Protein 8J0H (pdb70)

Solvent-accessible surface area: 48526 Å² total

Organism: Schizosaccharomyces pombe (strain 972 / ATCC 24843) (NCBI:txid284812)

Secondary structure (DSSP, 8-state):
----HHHHHHHHHHHHHHHHHHHHHHHHHHHHTTSS-S---HHHHHHHHHHHHHHHHHHHTTTTS-HHHHHHHHHHHHHHHHHHHHHHHHHHHHHH----HHHHHHHHHHHHHHHHHHHHHHHHHH-----/--HHHHHHHHHHHHHHHHHHHHHHHHHHTTTTSS-S---HHHHHHHHHHHHHHHHHHHHHHSS-HHHHHHHHHHHHHHHHHHHHHHHHHHHHHS----HHHHHHHHHHHHHHHHHHHHHHHHHH-----/--HHHHHHHHHHHHHHHHHHHHHHHHHTTTTTSSTTT--HHHHHHHHHHHHHHHHHHHHGGGS-HHHHHHHHHHHHHHHHHHHHHHHHHHHHHH---SHHHHHHHHHHHHHHHHHHHHHHHHHH----/-HHHHHHHHHHHHHHHHHHHHHHHHHS---SHHHHH--HHHHHHHHHHHHHHHHHHHHGGGS-HHHHHHHHHHHHHHHHHHHHHHHHHHHHHS----HHHHHHHHHHHHHHHHHHHHHHHHHH---/-HHHHHHHHHHHHHHHHHHHHHHHHHHHHTTSS-S---HHHHHHHHHHHHHHHHHHHHGGGS-HHHHHHHHHHHHHHHHHHHHHHHHHHHHHS----HHHHHHHHHHHHHHHHHHHHHHHHHH----/--HHHHHHHHHHHHHHHHHHHHHHHHHHHHTT-S-S---HHHHHHHHHHHHHHHHHHHHGGGS-HHHHHHHHHHHHHHHHHHHHHHHHHHHHHT----HHHHHHHHHHHHHHHHHHHHHHHHHH----/--HHHHHHHHHHHHHHHHHHHHHHHHHHHHTTSS-S---HHHHHHHHHHHHHHHHHHHHTTTS-HHHHHHHHHHHHHHHHHHHHHHHHHHHHHHS---HHHHHHHHHHHHHHHHHHHHHHHHHH----/--HHHHHHHHHHHHHHHHHHHHHHHHS-S----TT--HHHHHHHHHHHHHHHHHHHHHHS--HHHHHHHHHHHHHHHHHHHHHHHHHHHHHHS---HHHHHHHHHHHHHHHHHHHHHHHHHH----

Radius of gyration: 37.06 Å; Cα contacts (8 Å, |Δi|>4): 849; chains: 8; bounding box: 110×94×81 Å

GO terms:
  GO:0005634 nucleus (C, IDA)
  GO:0031508 pericentric heterochromatin formation (P, EXP)
  GO:0005634 nucleus (C, HDA)
  GO:0005829 cytosol (C, HDA)
  GO:0031509 subtelomeric heterochromatin formation (P, IMP)

Foldseek 3Di:
DPLVVLVVVLVVLVVVLVVLVVQVLVVLVCVLVVVDPPVVVVSCVVSVVSVVVSLVSNVVSLPPADPVLNVLVVVLVVLSVVLSVLSNVLSVLSRPDPCDPVSVCSNVVSVVSNVVSVVVNVVSSVVCVSD/DVVLLVVLVVLVVVVVVLVVQCVVCLVVCVVVPNDPVVVVSVVVSVVSVVVSLVVNLVSLVPDDPVLNVLVVQLSVLVVVLVVLVVVLSVLVVPCPPDVVSVVVNVVSVVSNVVSVVVNVVSSVVCCVD/DVVLLVLLVVLVVVLVVLVVQVVVVLCCVVVDNCPCPVVVSVVVSVVSVVVSLVVLVVSLVPDDPVSNVLSVVLVVLVVVLVVLVVVLSVLVVVPPVDPVSPVVNVVSVVVNVVSVVVNVVSSVVCCD/DVLLVVLVVLVVVLVVLVVQVVVLLVPDDDDDVSVVCVVSVVVSVVSNVVSLVVNVVSLVPDDPVLNVLSVVLVVLVVVLVVLVVVLSVDVNDHDVDVVVVVVNVVSVVSNVVSVVVNVVSSVVCD/DVLLVVLVVLVVVLVVLVVQVVVVLVCVVVVNDDPVVVVSVVVSVVSNVVSLVVNVVSLVVDDPVVNVLVVVVSVLVVVLVVLVVVLSVLVVPDDPDPVSVVVNVVSVVVNVVSVVVNVVSSVCCVD/DVPLLVVLVVLVVVLVVLVVQVVVVLVCVLVPVDDPVVVVSVVVSVVSNVVSLVVNVVSLVVDDPVLNVLVVVLVVLVVVLVVLCVVLSVLSVVPPPDVVSVVVNVVSVVSNVVSVVVNVVSSVVCVD/DVVLLVVLVVLVVVLVVLVVQVVVQLVVPVVVNQDPVVVVSCVVSVVSVVVSLVVNVVSLVPDDPVLNVLVVVLSVLVVVLVVLVVVLSVLPPPDDDDPVSVVVNVVSVVSNVVSVVVNVVSSVVCVD/DCPLLVVLVVLVVVLVVLVVVVVVVVVCPVCDHDVCCVSVVVSVVSVVVSLVSNVVSPVPDDPVLNVLVVVLVVLVVVLVVLVVVLVVQVPPHDDDPVSVVVSVVSVVVNVVSVVVNVVSSVCCVD

B-factor: mean 92.32, std 28.64, range [29.37, 223.23]

Structure (mmCIF, N/CA/C/O backbone):
data_8J0H
#
_entry.id   8J0H
#
_cell.length_a   159.014
_cell.length_b   138.481
_cell.length_c   50.897
_cell.angle_alpha   90.00
_cell.angle_beta   90.00
_cell.angle_gamma   90.00
#
_symmetry.space_group_name_H-M   'P 21 21 2'
#
loop_
_atom_site.group_PDB
_atom_site.id
_atom_site.type_symbol
_atom_site.label_atom_id
_atom_site.label_alt_id
_atom_site.label_comp_id
_atom_site.label_asym_id
_atom_site.label_entity_id
_atom_site.label_seq_id
_atom_site.pdbx_PDB_ins_code
_atom_site.Cartn_x
_atom_site.Cartn_y
_atom_site.Cartn_z
_atom_site.occupancy
_atom_site.B_iso_or_equiv
_atom_site.auth_seq_id
_atom_site.auth_comp_id
_atom_site.auth_asym_id
_atom_site.auth_atom_id
_atom_site.pdbx_PDB_model_num
ATOM 1 N N . LEU A 1 9 ? 14.365 76.149 52.030 1.00 109.03 4 LEU A N 1
ATOM 2 C CA . LEU A 1 9 ? 13.946 75.376 53.197 1.00 111.85 4 LEU A CA 1
ATOM 3 C C . LEU A 1 9 ? 14.784 75.536 54.492 1.00 111.57 4 LEU A C 1
ATOM 4 O O . LEU A 1 9 ? 14.209 75.476 55.580 1.00 113.02 4 LEU A O 1
ATOM 9 N N . PRO A 1 10 ? 16.108 75.735 54.416 1.00 109.83 5 PRO A N 1
ATOM 10 C CA . PRO A 1 10 ? 16.892 75.762 55.658 1.00 90.41 5 PRO A CA 1
ATOM 11 C C . PRO A 1 10 ? 16.577 76.996 56.489 1.00 108.58 5 PRO A C 1
ATOM 12 O O . PRO A 1 10 ? 16.332 78.082 55.957 1.00 105.96 5 PRO A O 1
ATOM 16 N N . ASP A 1 11 ? 16.600 76.814 57.812 1.00 111.72 6 ASP A N 1
ATOM 17 C CA . ASP A 1 11 ? 16.125 77.836 58.740 1.00 110.74 6 ASP A CA 1
ATOM 18 C C . ASP A 1 11 ? 16.888 79.150 58.623 1.00 114.20 6 ASP A C 1
ATOM 19 O O . ASP A 1 11 ? 16.357 80.196 59.010 1.00 113.54 6 ASP A O 1
ATOM 32 N N . GLU A 1 13 ? 18.293 80.812 55.675 1.00 127.42 8 GLU A N 1
ATOM 33 C CA . GLU A 1 13 ? 17.820 81.632 54.569 1.00 127.21 8 GLU A CA 1
ATOM 34 C C . GLU A 1 13 ? 16.307 81.600 54.399 1.00 124.10 8 GLU A C 1
ATOM 35 O O . GLU A 1 13 ? 15.768 82.428 53.656 1.00 125.30 8 GLU A O 1
ATOM 41 N N . GLU A 1 14 ? 15.610 80.671 55.059 1.00 123.39 9 GLU A N 1
ATOM 42 C CA . GLU A 1 14 ? 14.154 80.753 55.111 1.00 120.09 9 GLU A CA 1
ATOM 43 C C . GLU A 1 14 ? 13.711 81.992 55.877 1.00 114.33 9 GLU A C 1
ATOM 44 O O . GLU A 1 14 ? 12.715 82.632 55.519 1.00 116.59 9 GLU A O 1
ATOM 50 N N . THR A 1 15 ? 14.450 82.350 56.929 1.00 101.39 10 THR A N 1
ATOM 51 C CA . THR A 1 15 ? 14.137 83.557 57.681 1.00 93.42 10 THR A CA 1
ATOM 52 C C . THR A 1 15 ? 14.459 84.814 56.883 1.00 92.07 10 THR A C 1
ATOM 53 O O . THR A 1 15 ? 13.801 85.845 57.061 1.00 95.72 10 THR A O 1
ATOM 57 N N . VAL A 1 16 ? 15.461 84.751 56.002 1.00 97.94 11 VAL A N 1
ATOM 58 C CA . VAL A 1 16 ? 15.778 85.903 55.164 1.00 88.58 11 VAL A CA 1
ATOM 59 C C . VAL A 1 16 ? 14.689 86.123 54.123 1.00 87.72 11 VAL A C 1
ATOM 60 O O . VAL A 1 16 ? 14.406 87.265 53.742 1.00 87.81 11 VAL A O 1
ATOM 64 N N . ASN A 1 17 ? 14.065 85.044 53.644 1.00 91.20 12 ASN A N 1
ATOM 65 C CA . ASN A 1 17 ? 12.965 85.186 52.694 1.00 88.68 12 ASN A CA 1
ATOM 66 C C . ASN A 1 17 ? 11.793 85.928 53.322 1.00 82.62 12 ASN A C 1
ATOM 67 O O . ASN A 1 17 ? 11.171 86.781 52.677 1.00 80.82 12 ASN A O 1
ATOM 72 N N . LYS A 1 18 ? 11.477 85.618 54.582 1.00 77.91 13 LYS A N 1
ATOM 73 C CA . LYS A 1 18 ? 10.399 86.321 55.267 1.00 73.74 13 LYS A CA 1
ATOM 74 C C . LYS A 1 18 ? 10.733 87.792 55.470 1.00 73.45 13 LYS A C 1
ATOM 75 O O . LYS A 1 18 ? 9.838 88.643 55.419 1.00 72.08 13 LYS A O 1
ATOM 81 N N . ILE A 1 19 ? 12.008 88.111 55.702 1.00 71.63 14 ILE A N 1
ATOM 82 C CA . ILE A 1 19 ? 12.412 89.509 55.813 1.00 68.92 14 ILE A CA 1
ATOM 83 C C . ILE A 1 19 ? 12.226 90.221 54.480 1.00 69.61 14 ILE A C 1
ATOM 84 O O . ILE A 1 19 ? 11.718 91.348 54.426 1.00 67.72 14 ILE A O 1
ATOM 89 N N . LEU A 1 20 ? 12.628 89.575 53.382 1.00 75.14 15 LEU A N 1
ATOM 90 C CA . LEU A 1 20 ? 12.364 90.132 52.061 1.00 78.46 15 LEU A CA 1
ATOM 91 C C . LEU A 1 20 ? 10.870 90.183 51.769 1.00 79.20 15 LEU A C 1
ATOM 92 O O . LEU A 1 20 ? 10.405 91.094 51.073 1.00 79.02 15 LEU A O 1
ATOM 97 N N . ARG A 1 21 ? 10.105 89.219 52.289 1.00 79.76 16 ARG A N 1
ATOM 98 C CA . ARG A 1 21 ? 8.658 89.242 52.110 1.00 82.02 16 ARG A CA 1
ATOM 99 C C . ARG A 1 21 ? 8.028 90.406 52.864 1.00 82.76 16 ARG A C 1
ATOM 100 O O . ARG A 1 21 ? 7.070 91.021 52.381 1.00 81.95 16 ARG A O 1
ATOM 108 N N . ALA A 1 22 ? 8.550 90.721 54.053 1.00 82.83 17 ALA A N 1
ATOM 109 C CA . ALA A 1 22 ? 8.035 91.859 54.804 1.00 79.35 17 ALA A CA 1
ATOM 110 C C . ALA A 1 22 ? 8.389 93.179 54.133 1.00 77.40 17 ALA A C 1
ATOM 111 O O . ALA A 1 22 ? 7.602 94.131 54.189 1.00 77.07 17 ALA A O 1
ATOM 113 N N . GLN A 1 23 ? 9.562 93.258 53.498 1.00 79.37 18 GLN A N 1
ATOM 114 C CA . GLN A 1 23 ? 9.940 94.481 52.800 1.00 78.76 18 GLN A CA 1
ATOM 115 C C . GLN A 1 23 ? 9.013 94.757 51.625 1.00 82.01 18 GLN A C 1
ATOM 116 O O . GLN A 1 23 ? 8.774 95.921 51.284 1.00 82.75 18 GLN A O 1
ATOM 122 N N . GLU A 1 24 ? 8.491 93.705 50.988 1.00 83.49 19 GLU A N 1
ATOM 123 C CA . GLU A 1 24 ? 7.477 93.896 49.957 1.00 84.58 19 GLU A CA 1
ATOM 124 C C . GLU A 1 24 ? 6.237 94.566 50.535 1.00 79.31 19 GLU A C 1
ATOM 125 O O . GLU A 1 24 ? 5.688 95.503 49.943 1.00 78.49 19 GLU A O 1
ATOM 131 N N . THR A 1 25 ? 5.784 94.100 51.702 1.00 73.00 20 THR A N 1
ATOM 132 C CA . THR A 1 25 ? 4.632 94.717 52.351 1.00 67.32 20 THR A CA 1
ATOM 133 C C . THR A 1 25 ? 4.933 96.144 52.787 1.00 65.32 20 THR A C 1
ATOM 134 O O . THR A 1 25 ? 4.039 96.997 52.772 1.00 66.18 20 THR A O 1
ATOM 138 N N . ARG A 1 26 ? 6.180 96.423 53.176 1.00 65.67 21 ARG A N 1
ATOM 139 C CA . ARG A 1 26 ? 6.541 97.781 53.570 1.00 59.59 21 ARG A CA 1
ATOM 140 C C . ARG A 1 26 ? 6.603 98.707 52.363 1.00 57.76 21 ARG A C 1
ATOM 141 O O . ARG A 1 26 ? 6.127 99.846 52.424 1.00 56.79 21 ARG A O 1
ATOM 149 N N . ALA A 1 27 ? 7.185 98.237 51.257 1.00 63.07 22 ALA A N 1
ATOM 150 C CA . ALA A 1 27 ? 7.273 99.065 50.059 1.00 66.16 22 ALA A CA 1
ATOM 151 C C . ALA A 1 27 ? 5.890 99.386 49.508 1.00 67.81 22 ALA A C 1
ATOM 152 O O . ALA A 1 27 ? 5.618 100.529 49.120 1.00 68.19 22 ALA A O 1
ATOM 154 N N . GLN A 1 28 ? 5.002 98.389 49.464 1.00 69.50 23 GLN A N 1
ATOM 155 C CA . GLN A 1 28 ? 3.637 98.632 49.006 1.00 70.72 23 GLN A CA 1
ATOM 156 C C . GLN A 1 28 ? 2.898 99.586 49.932 1.00 69.02 23 GLN A C 1
ATOM 157 O O . GLN A 1 28 ? 2.047 100.360 49.478 1.00 68.88 23 GLN A O 1
ATOM 163 N N . LEU A 1 29 ? 3.208 99.547 51.229 1.00 67.60 24 LEU A N 1
ATOM 164 C CA . LEU A 1 29 ? 2.500 100.390 52.185 1.00 67.14 24 LEU A CA 1
ATOM 165 C C . LEU A 1 29 ? 2.872 101.857 52.012 1.00 70.98 24 LEU A C 1
ATOM 166 O O . LEU A 1 29 ? 2.019 102.739 52.164 1.00 74.34 24 LEU A O 1
ATOM 171 N N . TYR A 1 30 ? 4.139 102.137 51.697 1.00 73.03 25 TYR A N 1
ATOM 172 C CA . TYR A 1 30 ? 4.537 103.513 51.422 1.00 75.48 25 TYR A CA 1
ATOM 173 C C . TYR A 1 30 ? 3.844 104.052 50.179 1.00 78.15 25 TYR A C 1
ATOM 174 O O . TYR A 1 30 ? 3.532 105.246 50.114 1.00 78.43 25 TYR A O 1
ATOM 183 N N . LYS A 1 31 ? 3.587 103.192 49.190 1.00 79.09 26 LYS A N 1
ATOM 184 C CA . LYS A 1 31 ? 2.864 103.633 48.002 1.00 79.83 26 LYS A CA 1
ATOM 185 C C . LYS A 1 31 ? 1.455 104.089 48.358 1.00 75.81 26 LYS A C 1
ATOM 186 O O . LYS A 1 31 ? 0.955 105.077 47.807 1.00 76.09 26 LYS A O 1
ATOM 192 N N . GLU A 1 32 ? 0.797 103.384 49.281 1.00 70.59 27 GLU A N 1
ATOM 193 C CA . GLU A 1 32 ? -0.487 103.856 49.785 1.00 68.52 27 GLU A CA 1
ATOM 194 C C . GLU A 1 32 ? -0.312 105.107 50.634 1.00 68.65 27 GLU A C 1
ATOM 195 O O . GLU A 1 32 ? -1.169 105.998 50.625 1.00 67.37 27 GLU A O 1
ATOM 201 N N . LEU A 1 33 ? 0.791 105.186 51.380 1.00 68.63 28 LEU A N 1
ATOM 202 C CA . LEU A 1 33 ? 1.084 106.387 52.152 1.00 71.27 28 LEU A CA 1
ATOM 203 C C . LEU A 1 33 ? 1.346 107.570 51.230 1.00 77.41 28 LEU A C 1
ATOM 204 O O . LEU A 1 33 ? 0.666 108.598 51.309 1.00 82.14 28 LEU A O 1
ATOM 209 N N . GLU A 1 34 ? 2.325 107.427 50.329 1.00 82.15 29 GLU A N 1
ATOM 210 C CA . GLU A 1 34 ? 2.699 108.520 49.433 1.00 89.84 29 GLU A CA 1
ATOM 211 C C . GLU A 1 34 ? 1.507 109.026 48.628 1.00 98.59 29 GLU A C 1
ATOM 212 O O . GLU A 1 34 ? 1.353 110.237 48.430 1.00 98.52 29 GLU A O 1
ATOM 218 N N . ASP A 1 35 ? 0.656 108.114 48.149 1.00 105.02 30 ASP A N 1
ATOM 219 C CA . ASP A 1 35 ? -0.530 108.533 47.410 1.00 107.27 30 ASP A CA 1
ATOM 220 C C . ASP A 1 35 ? -1.484 109.327 48.291 1.00 105.26 30 ASP A C 1
ATOM 221 O O . ASP A 1 35 ? -2.256 110.151 47.787 1.00 105.78 30 ASP A O 1
ATOM 226 N N . ALA A 1 36 ? -1.445 109.098 49.606 1.00 100.31 31 ALA A N 1
ATOM 227 C CA . ALA A 1 36 ? -2.294 109.855 50.518 1.00 97.66 31 ALA A CA 1
ATOM 228 C C . ALA A 1 36 ? -1.743 111.254 50.767 1.00 90.60 31 ALA A C 1
ATOM 229 O O . ALA A 1 36 ? -2.514 112.215 50.872 1.00 93.94 31 ALA A O 1
ATOM 231 N N . LEU A 1 37 ? -0.418 111.390 50.874 1.00 82.06 32 LEU A N 1
ATOM 232 C CA . LEU A 1 37 ? 0.169 112.721 51.007 1.00 78.29 32 LEU A CA 1
ATOM 233 C C . LEU A 1 37 ? -0.118 113.573 49.775 1.00 74.67 32 LEU A C 1
ATOM 234 O O . LEU A 1 37 ? -0.478 114.751 49.899 1.00 74.38 32 LEU A O 1
ATOM 239 N N . ASN A 1 38 ? 0.034 112.998 48.580 1.00 71.24 33 ASN A N 1
ATOM 240 C CA . ASN A 1 38 ? -0.246 113.749 47.361 1.00 69.28 33 ASN A CA 1
ATOM 241 C C . ASN A 1 38 ? -1.720 114.115 47.255 1.00 71.84 33 ASN A C 1
ATOM 242 O O . ASN A 1 38 ? -2.062 115.156 46.682 1.00 72.84 33 ASN A O 1
ATOM 247 N N . ALA A 1 39 ? -2.604 113.278 47.801 1.00 73.08 34 ALA A N 1
ATOM 248 C CA . ALA A 1 39 ? -4.028 113.591 47.775 1.00 73.95 34 ALA A CA 1
ATOM 249 C C . ALA A 1 39 ? -4.354 114.800 48.644 1.00 74.51 34 ALA A C 1
ATOM 250 O O . ALA A 1 39 ? -5.276 115.560 48.325 1.00 74.97 34 ALA A O 1
ATOM 252 N N . ASN A 1 40 ? -3.616 114.994 49.740 1.00 77.37 35 ASN A N 1
ATOM 253 C CA . ASN A 1 40 ? -3.815 116.170 50.578 1.00 77.20 35 ASN A CA 1
ATOM 254 C C . ASN A 1 40 ? -3.103 117.395 50.016 1.00 76.62 35 ASN A C 1
ATOM 255 O O . ASN A 1 40 ? -3.601 118.517 50.160 1.00 78.40 35 ASN A O 1
ATOM 260 N N . GLN A 1 41 ? -1.945 117.202 49.383 1.00 72.95 36 GLN A N 1
ATOM 261 C CA . GLN A 1 41 ? -1.237 118.320 48.769 1.00 71.69 36 GLN A CA 1
ATOM 262 C C . GLN A 1 41 ? -2.058 118.932 47.642 1.00 71.19 36 GLN A C 1
ATOM 263 O O . GLN A 1 41 ? -2.187 120.158 47.545 1.00 73.58 36 GLN A O 1
ATOM 269 N N . GLU A 1 42 ? -2.628 118.090 46.783 1.00 89.67 37 GLU A N 1
ATOM 270 C CA . GLU A 1 42 ? -3.483 118.544 45.695 1.00 92.43 37 GLU A CA 1
ATOM 271 C C . GLU A 1 42 ? -4.867 118.966 46.174 1.00 94.48 37 GLU A C 1
ATOM 272 O O . GLU A 1 42 ? -5.764 119.158 45.346 1.00 97.94 37 GLU A O 1
ATOM 278 N N . LYS A 1 43 ? -5.058 119.096 47.485 1.00 92.27 38 LYS A N 1
ATOM 279 C CA . LYS A 1 43 ? -6.297 119.536 48.117 1.00 93.23 38 LYS A CA 1
ATOM 280 C C . LYS A 1 43 ? -7.477 118.627 47.803 1.00 92.69 38 LYS A C 1
ATOM 281 O O . LYS A 1 43 ? -8.625 118.992 48.081 1.00 93.74 38 LYS A O 1
ATOM 287 N N . LYS A 1 44 ? -7.225 117.451 47.222 1.00 88.45 39 LYS A N 1
ATOM 288 C CA . LYS A 1 44 ? -8.286 116.475 47.012 1.00 84.97 39 LYS A CA 1
ATOM 289 C C . LYS A 1 44 ? -8.708 115.803 48.309 1.00 80.53 39 LYS A C 1
ATOM 290 O O . LYS A 1 44 ? -9.765 115.165 48.349 1.00 79.12 39 LYS A O 1
ATOM 296 N N . ILE A 1 45 ? -7.907 115.929 49.365 1.00 78.53 40 ILE A N 1
ATOM 297 C CA . ILE A 1 45 ? -8.149 115.238 50.625 1.00 73.71 40 ILE A CA 1
ATOM 298 C C . ILE A 1 45 ? -7.911 116.215 51.766 1.00 72.62 40 ILE A C 1
ATOM 299 O O . ILE A 1 45 ? -6.881 116.896 51.803 1.00 72.61 40 ILE A O 1
ATOM 304 N N . GLY A 1 46 ? -8.866 116.291 52.690 1.00 71.61 41 GLY A N 1
ATOM 305 C CA . GLY A 1 46 ? -8.709 117.152 53.841 1.00 72.56 41 GLY A CA 1
ATOM 306 C C . GLY A 1 46 ? -7.657 116.638 54.803 1.00 72.22 41 GLY A C 1
ATOM 307 O O . GLY A 1 46 ? -7.252 115.477 54.775 1.00 70.07 41 GLY A O 1
ATOM 308 N N . LEU A 1 47 ? -7.202 117.537 55.679 1.00 76.68 42 LEU A N 1
ATOM 309 C CA . LEU A 1 47 ? -6.158 117.173 56.630 1.00 75.09 42 LEU A CA 1
ATOM 310 C C . LEU A 1 47 ? -6.651 116.114 57.609 1.00 73.83 42 LEU A C 1
ATOM 311 O O . LEU A 1 47 ? -5.872 115.259 58.047 1.00 71.01 42 LEU A O 1
ATOM 316 N N . GLU A 1 48 ? -7.945 116.138 57.941 1.00 80.61 43 GLU A N 1
ATOM 317 C CA . GLU A 1 48 ? -8.490 115.198 58.916 1.00 84.33 43 GLU A CA 1
ATOM 318 C C . GLU A 1 48 ? -8.392 113.760 58.425 1.00 82.36 43 GLU A C 1
ATOM 319 O O . GLU A 1 48 ? -8.066 112.851 59.198 1.00 81.12 43 GLU A O 1
ATOM 325 N N . GLN A 1 49 ? -8.671 113.534 57.141 1.00 83.01 44 GLN A N 1
ATOM 326 C CA . GLN A 1 49 ? -8.685 112.175 56.608 1.00 81.56 44 GLN A CA 1
ATOM 327 C C . GLN A 1 49 ? -7.275 111.613 56.486 1.00 82.97 44 GLN A C 1
ATOM 328 O O . GLN A 1 49 ? -7.022 110.462 56.860 1.00 82.52 44 GLN A O 1
ATOM 342 N N . GLY A 1 51 ? -4.728 112.139 58.178 1.00 81.50 46 GLY A N 1
ATOM 343 C CA . GLY A 1 51 ? -4.244 111.716 59.480 1.00 79.37 46 GLY A CA 1
ATOM 344 C C . GLY A 1 51 ? -4.684 110.317 59.859 1.00 76.61 46 GLY A C 1
ATOM 345 O O . GLY A 1 51 ? -3.942 109.589 60.524 1.00 76.00 46 GLY A O 1
ATOM 346 N N . ILE A 1 52 ? -5.888 109.917 59.448 1.00 76.94 47 ILE A N 1
ATOM 347 C CA . ILE A 1 52 ? -6.358 108.580 59.797 1.00 74.27 47 ILE A CA 1
ATOM 348 C C . ILE A 1 52 ? -5.832 107.540 58.813 1.00 70.03 47 ILE A C 1
ATOM 349 O O . ILE A 1 52 ? -5.714 106.360 59.162 1.00 69.40 47 ILE A O 1
ATOM 354 N N . ILE A 1 53 ? -5.513 107.941 57.581 1.00 64.82 48 ILE A N 1
ATOM 355 C CA . ILE A 1 53 ? -4.911 106.999 56.644 1.00 63.52 48 ILE A CA 1
ATOM 356 C C . ILE A 1 53 ? -3.478 106.696 57.060 1.00 63.43 48 ILE A C 1
ATOM 357 O O . ILE A 1 53 ? -3.041 105.538 57.037 1.00 67.84 48 ILE A O 1
ATOM 362 N N . VAL A 1 54 ? -2.728 107.727 57.459 1.00 62.02 49 VAL A N 1
ATOM 363 C CA . VAL A 1 54 ? -1.401 107.504 58.022 1.00 60.38 49 VAL A CA 1
ATOM 364 C C . VAL A 1 54 ? -1.497 106.654 59.280 1.00 61.96 49 VAL A C 1
ATOM 365 O O . VAL A 1 54 ? -0.610 105.838 59.557 1.00 61.88 49 VAL A O 1
ATOM 369 N N . GLN A 1 55 ? -2.578 106.810 60.051 1.00 60.09 50 GLN A N 1
ATOM 370 C CA . GLN A 1 55 ? -2.804 105.927 61.192 1.00 58.37 50 GLN A CA 1
ATOM 371 C C . GLN A 1 55 ? -2.990 104.485 60.738 1.00 56.43 50 GLN A C 1
ATOM 372 O O . GLN A 1 55 ? -2.480 103.554 61.373 1.00 54.84 50 GLN A O 1
ATOM 378 N N . LEU A 1 56 ? -3.719 104.281 59.640 1.00 56.82 51 LEU A N 1
ATOM 379 C CA . LEU A 1 56 ? -3.898 102.935 59.107 1.00 56.96 51 LEU A CA 1
ATOM 380 C C . LEU A 1 56 ? -2.614 102.413 58.476 1.00 56.04 51 LEU A C 1
ATOM 381 O O . LEU A 1 56 ? -2.287 101.228 58.613 1.00 58.36 51 LEU A O 1
ATOM 386 N N . VAL A 1 57 ? -1.873 103.278 57.780 1.00 50.99 52 VAL A N 1
ATOM 387 C CA . VAL A 1 57 ? -0.685 102.822 57.065 1.00 51.84 52 VAL A CA 1
ATOM 388 C C . VAL A 1 57 ? 0.458 102.548 58.035 1.00 50.22 52 VAL A C 1
ATOM 389 O O . VAL A 1 57 ? 1.143 101.523 57.932 1.00 36.17 52 VAL A O 1
ATOM 393 N N . THR A 1 58 ? 0.686 103.452 58.992 1.00 54.31 53 THR A N 1
ATOM 394 C CA . THR A 1 58 ? 1.754 103.239 59.964 1.00 55.28 53 THR A CA 1
ATOM 395 C C . THR A 1 58 ? 1.494 102.031 60.855 1.00 59.07 53 THR A C 1
ATOM 396 O O . THR A 1 58 ? 2.445 101.484 61.424 1.00 64.91 53 THR A O 1
ATOM 400 N N . GLU A 1 59 ? 0.238 101.603 60.993 1.00 53.43 54 GLU A N 1
ATOM 401 C CA . GLU A 1 59 ? -0.039 100.379 61.738 1.00 49.06 54 GLU A CA 1
ATOM 402 C C . GLU A 1 59 ? 0.531 99.165 61.016 1.00 49.00 54 GLU A C 1
ATOM 403 O O . GLU A 1 59 ? 1.184 98.315 61.632 1.00 49.20 54 GLU A O 1
ATOM 409 N N . GLY A 1 60 ? 0.291 99.065 59.708 1.00 47.66 55 GLY A N 1
ATOM 410 C CA . GLY A 1 60 ? 0.919 98.004 58.937 1.00 50.44 55 GLY A CA 1
ATOM 411 C C . GLY A 1 60 ? 2.431 98.120 58.921 1.00 51.84 55 GLY A C 1
ATOM 412 O O . GLY A 1 60 ? 3.141 97.111 58.920 1.00 53.98 55 GLY A O 1
ATOM 413 N N . LEU A 1 61 ? 2.944 99.354 58.900 1.00 53.04 56 LEU A N 1
ATOM 414 C CA . LEU A 1 61 ? 4.382 99.555 59.038 1.00 56.42 56 LEU A CA 1
ATOM 415 C C . LEU A 1 61 ? 4.869 99.069 60.396 1.00 58.62 56 LEU A C 1
ATOM 416 O O . LEU A 1 61 ? 5.971 98.519 60.510 1.00 62.54 56 LEU A O 1
ATOM 421 N N . ASN A 1 62 ? 4.059 99.265 61.437 1.00 60.32 57 ASN A N 1
ATOM 422 C CA . ASN A 1 62 ? 4.433 98.803 62.768 1.00 61.05 57 ASN A CA 1
ATOM 423 C C . ASN A 1 62 ? 4.429 97.281 62.843 1.00 60.88 57 ASN A C 1
ATOM 424 O O . ASN A 1 62 ? 5.280 96.684 63.512 1.00 61.39 57 ASN A O 1
ATOM 429 N N . GLU A 1 63 ? 3.478 96.636 62.163 1.00 59.21 58 GLU A N 1
ATOM 430 C CA . GLU A 1 63 ? 3.455 95.178 62.130 1.00 61.22 58 GLU A CA 1
ATOM 431 C C . GLU A 1 63 ? 4.674 94.629 61.400 1.00 64.20 58 GLU A C 1
ATOM 432 O O . GLU A 1 63 ? 5.321 93.687 61.872 1.00 65.85 58 GLU A O 1
ATOM 438 N N . VAL A 1 64 ? 5.004 95.214 60.246 1.00 65.02 59 VAL A N 1
ATOM 439 C CA . VAL A 1 64 ? 6.170 94.768 59.487 1.00 66.16 59 VAL A CA 1
ATOM 440 C C . VAL A 1 64 ? 7.446 94.992 60.289 1.00 66.12 59 VAL A C 1
ATOM 441 O O . VAL A 1 64 ? 8.351 94.148 60.293 1.00 67.26 59 VAL A O 1
ATOM 445 N N . SER A 1 65 ? 7.535 96.125 60.989 1.00 66.73 60 SER A N 1
ATOM 446 C CA . SER A 1 65 ? 8.721 96.409 61.791 1.00 69.61 60 SER A CA 1
ATOM 447 C C . SER A 1 65 ? 8.908 95.369 62.890 1.00 72.18 60 SER A C 1
ATOM 448 O O . SER A 1 65 ? 10.030 94.911 63.136 1.00 73.06 60 SER A O 1
ATOM 451 N N . SER A 1 66 ? 7.819 94.977 63.558 1.00 74.73 61 SER A N 1
ATOM 452 C CA . SER A 1 66 ? 7.913 93.983 64.621 1.00 76.77 61 SER A CA 1
ATOM 453 C C . SER A 1 66 ? 8.121 92.575 64.077 1.00 76.01 61 SER A C 1
ATOM 454 O O . SER A 1 66 ? 8.735 91.742 64.753 1.00 78.94 61 SER A O 1
ATOM 457 N N . ASP A 1 67 ? 7.615 92.287 62.875 1.00 70.16 62 ASP A N 1
ATOM 458 C CA . ASP A 1 67 ? 7.857 90.982 62.266 1.00 69.39 62 ASP A CA 1
ATOM 459 C C . ASP A 1 67 ? 9.334 90.784 61.952 1.00 69.87 62 ASP A C 1
ATOM 460 O O . ASP A 1 67 ? 9.889 89.705 62.188 1.00 73.46 62 ASP A O 1
ATOM 465 N N . ILE A 1 68 ? 9.988 91.819 61.420 1.00 68.72 63 ILE A N 1
ATOM 466 C CA . ILE A 1 68 ? 11.393 91.697 61.050 1.00 74.24 63 ILE A CA 1
ATOM 467 C C . ILE A 1 68 ? 12.272 91.574 62.290 1.00 81.00 63 ILE A C 1
ATOM 468 O O . ILE A 1 68 ? 13.313 90.904 62.257 1.00 86.72 63 ILE A O 1
ATOM 473 N N . ARG A 1 69 ? 11.872 92.198 63.402 1.00 84.90 64 ARG A N 1
ATOM 474 C CA . ARG A 1 69 ? 12.624 92.044 64.644 1.00 87.31 64 ARG A CA 1
ATOM 475 C C . ARG A 1 69 ? 12.602 90.599 65.126 1.00 89.47 64 ARG A C 1
ATOM 476 O O . ARG A 1 69 ? 13.599 90.098 65.658 1.00 93.75 64 ARG A O 1
ATOM 484 N N . ASN A 1 70 ? 11.468 89.914 64.952 1.00 86.64 65 ASN A N 1
ATOM 485 C CA . ASN A 1 70 ? 11.387 88.510 65.342 1.00 89.67 65 ASN A CA 1
ATOM 486 C C . ASN A 1 70 ? 12.308 87.645 64.496 1.00 86.66 65 ASN A C 1
ATOM 487 O O . ASN A 1 70 ? 12.846 86.644 64.984 1.00 91.03 65 ASN A O 1
ATOM 492 N N . TYR A 1 71 ? 12.504 88.014 63.233 1.00 82.20 66 TYR A N 1
ATOM 493 C CA . TYR A 1 71 ? 13.332 87.251 62.311 1.00 82.02 66 TYR A CA 1
ATOM 494 C C . TYR A 1 71 ? 14.825 87.468 62.530 1.00 84.55 66 TYR A C 1
ATOM 495 O O . TYR A 1 71 ? 15.632 86.823 61.853 1.00 88.19 66 TYR A O 1
ATOM 504 N N . GLN A 1 72 ? 15.209 88.347 63.459 1.00 83.04 67 GLN A N 1
ATOM 505 C CA . GLN A 1 72 ? 16.616 88.692 63.643 1.00 83.21 67 GLN A CA 1
ATOM 506 C C . GLN A 1 72 ? 17.383 87.618 64.405 1.00 88.10 67 GLN A C 1
ATOM 507 O O . GLN A 1 72 ? 18.566 87.390 64.129 1.00 91.22 67 GLN A O 1
ATOM 513 N N . ALA A 1 73 ? 16.731 86.959 65.368 1.00 90.39 68 ALA A N 1
ATOM 514 C CA . ALA A 1 73 ? 17.447 86.089 66.299 1.00 93.14 68 ALA A CA 1
ATOM 515 C C . ALA A 1 73 ? 18.177 84.961 65.578 1.00 96.02 68 ALA A C 1
ATOM 516 O O . ALA A 1 73 ? 19.330 84.652 65.902 1.00 98.14 68 ALA A O 1
ATOM 518 N N . SER A 1 74 ? 17.527 84.337 64.596 1.00 93.73 69 SER A N 1
ATOM 519 C CA . SER A 1 74 ? 18.120 83.206 63.894 1.00 95.58 69 SER A CA 1
ATOM 520 C C . SER A 1 74 ? 19.207 83.612 62.907 1.00 96.80 69 SER A C 1
ATOM 521 O O . SER A 1 74 ? 19.886 82.732 62.368 1.00 97.03 69 SER A O 1
ATOM 524 N N . LEU A 1 75 ? 19.390 84.905 62.658 1.00 90.03 70 LEU A N 1
ATOM 525 C CA . LEU A 1 75 ? 20.340 85.368 61.659 1.00 92.53 70 LEU A CA 1
ATOM 526 C C . LEU A 1 75 ? 21.743 85.498 62.247 1.00 93.62 70 LEU A C 1
ATOM 527 O O . LEU A 1 75 ? 21.945 85.494 63.463 1.00 73.03 70 LEU A O 1
ATOM 532 N N . THR A 1 76 ? 22.722 85.622 61.355 1.00 96.84 71 THR A N 1
ATOM 533 C CA . THR A 1 76 ? 24.097 85.840 61.771 1.00 94.46 71 THR A CA 1
ATOM 534 C C . THR A 1 76 ? 24.285 87.281 62.236 1.00 89.18 71 THR A C 1
ATOM 535 O O . THR A 1 76 ? 23.492 88.173 61.922 1.00 84.41 71 THR A O 1
ATOM 539 N N . LYS A 1 77 ? 25.360 87.503 62.998 1.00 85.65 72 LYS A N 1
ATOM 540 C CA . LYS A 1 77 ? 25.613 88.833 63.542 1.00 86.16 72 LYS A CA 1
ATOM 541 C C . LYS A 1 77 ? 25.855 89.857 62.441 1.00 80.74 72 LYS A C 1
ATOM 542 O O . LYS A 1 77 ? 25.509 91.033 62.602 1.00 80.80 72 LYS A O 1
ATOM 548 N N . GLU A 1 78 ? 26.443 89.436 61.319 1.00 80.78 73 GLU A N 1
ATOM 549 C CA . GLU A 1 78 ? 26.584 90.347 60.188 1.00 76.81 73 GLU A CA 1
ATOM 550 C C . GLU A 1 78 ? 25.238 90.645 59.542 1.00 73.57 73 GLU A C 1
ATOM 551 O O . GLU A 1 78 ? 25.020 91.760 59.055 1.00 71.56 73 GLU A O 1
ATOM 557 N N . LEU A 1 79 ? 24.326 89.671 59.532 1.00 72.60 74 LEU A N 1
ATOM 558 C CA . LEU A 1 79 ? 23.004 89.894 58.958 1.00 67.98 74 LEU A CA 1
ATOM 559 C C . LEU A 1 79 ? 22.104 90.696 59.889 1.00 67.77 74 LEU A C 1
ATOM 560 O O . LEU A 1 79 ? 21.258 91.463 59.414 1.00 66.46 74 LEU A O 1
ATOM 565 N N . LYS A 1 80 ? 22.262 90.533 61.205 1.00 68.42 75 LYS A N 1
ATOM 566 C CA . LYS A 1 80 ? 21.474 91.322 62.146 1.00 66.84 75 LYS A CA 1
ATOM 567 C C . LYS A 1 80 ? 21.854 92.797 62.094 1.00 67.69 75 LYS A C 1
ATOM 568 O O . LYS A 1 80 ? 21.006 93.663 62.338 1.00 66.36 75 LYS A O 1
ATOM 574 N N . LEU A 1 81 ? 23.115 93.101 61.781 1.00 68.58 76 LEU A N 1
ATOM 575 C CA . LEU A 1 81 ? 23.516 94.493 61.602 1.00 67.09 76 LEU A CA 1
ATOM 576 C C . LEU A 1 81 ? 22.868 95.095 60.362 1.00 61.53 76 LEU A C 1
ATOM 577 O O . LEU A 1 81 ? 22.403 96.240 60.392 1.00 59.89 76 LEU A O 1
ATOM 582 N N . LEU A 1 82 ? 22.831 94.338 59.261 1.00 60.69 77 LEU A N 1
ATOM 583 C CA . LEU A 1 82 ? 22.194 94.828 58.042 1.00 57.87 77 LEU A CA 1
ATOM 584 C C . LEU A 1 82 ? 20.712 95.101 58.270 1.00 57.75 77 LEU A C 1
ATOM 585 O O . LEU A 1 82 ? 20.157 96.059 57.720 1.00 56.90 77 LEU A O 1
ATOM 590 N N . VAL A 1 83 ? 20.055 94.270 59.080 1.00 59.96 78 VAL A N 1
ATOM 591 C CA . VAL A 1 83 ? 18.655 94.513 59.410 1.00 58.36 78 VAL A CA 1
ATOM 592 C C . VAL A 1 83 ? 18.527 95.729 60.319 1.00 57.24 78 VAL A C 1
ATOM 593 O O . VAL A 1 83 ? 17.605 96.540 60.167 1.00 54.51 78 VAL A O 1
ATOM 597 N N . ASP A 1 84 ? 19.450 95.875 61.274 1.00 58.76 79 ASP A N 1
ATOM 598 C CA . ASP A 1 84 ? 19.420 97.019 62.181 1.00 58.74 79 ASP A CA 1
ATOM 599 C C . ASP A 1 84 ? 19.504 98.331 61.412 1.00 55.40 79 ASP A C 1
ATOM 600 O O . ASP A 1 84 ? 18.723 99.259 61.654 1.00 53.69 79 ASP A O 1
ATOM 605 N N . SER A 1 85 ? 20.455 98.428 60.481 1.00 55.04 80 SER A N 1
ATOM 606 C CA . SER A 1 85 ? 20.559 99.627 59.659 1.00 54.50 80 SER A CA 1
ATOM 607 C C . SER A 1 85 ? 19.360 99.776 58.732 1.00 52.73 80 SER A C 1
ATOM 608 O O . SER A 1 85 ? 18.968 100.901 58.407 1.00 51.11 80 SER A O 1
ATOM 611 N N . LEU A 1 86 ? 18.765 98.660 58.303 1.00 53.29 81 LEU A N 1
ATOM 612 C CA . LEU A 1 86 ? 17.606 98.732 57.418 1.00 53.24 81 LEU A CA 1
ATOM 613 C C . LEU A 1 86 ? 16.426 99.407 58.107 1.00 56.51 81 LEU A C 1
ATOM 614 O O . LEU A 1 86 ? 15.732 100.231 57.501 1.00 55.97 81 LEU A O 1
ATOM 619 N N . GLN A 1 87 ? 16.185 99.071 59.376 1.00 63.82 82 GLN A N 1
ATOM 620 C CA . GLN A 1 87 ? 15.059 99.659 60.092 1.00 66.16 82 GLN A CA 1
ATOM 621 C C . GLN A 1 87 ? 15.321 101.113 60.463 1.00 73.34 82 GLN A C 1
ATOM 622 O O . GLN A 1 87 ? 14.374 101.898 60.583 1.00 73.40 82 GLN A O 1
ATOM 628 N N . GLU A 1 88 ? 16.589 101.488 60.653 1.00 82.09 83 GLU A N 1
ATOM 629 C CA . GLU A 1 88 ? 16.905 102.884 60.943 1.00 86.04 83 GLU A CA 1
ATOM 630 C C . GLU A 1 88 ? 16.570 103.782 59.760 1.00 84.18 83 GLU A C 1
ATOM 631 O O . GLU A 1 88 ? 16.045 104.887 59.943 1.00 84.02 83 GLU A O 1
ATOM 637 N N . LYS A 1 89 ? 16.867 103.329 58.540 1.00 81.11 84 LYS A N 1
ATOM 638 C CA . LYS A 1 89 ? 16.508 104.109 57.361 1.00 77.84 84 LYS A CA 1
ATOM 639 C C . LYS A 1 89 ? 14.997 104.176 57.188 1.00 78.14 84 LYS A C 1
ATOM 640 O O . LYS A 1 89 ? 14.446 105.245 56.901 1.00 77.59 84 LYS A O 1
ATOM 646 N N . GLU A 1 90 ? 14.311 103.044 57.366 1.00 79.15 85 GLU A N 1
ATOM 647 C CA . GLU A 1 90 ? 12.872 103.004 57.134 1.00 77.48 85 GLU A CA 1
ATOM 648 C C . GLU A 1 90 ? 12.104 103.783 58.192 1.00 79.94 85 GLU A C 1
ATOM 649 O O . GLU A 1 90 ? 10.998 104.266 57.921 1.00 78.83 85 GLU A O 1
ATOM 655 N N . ARG A 1 91 ? 12.659 103.912 59.399 1.00 86.39 86 ARG A N 1
ATOM 656 C CA . ARG A 1 91 ? 12.037 104.769 60.402 1.00 85.72 86 ARG A CA 1
ATOM 657 C C . ARG A 1 91 ? 12.192 106.237 60.024 1.00 82.54 86 ARG A C 1
ATOM 658 O O . ARG A 1 91 ? 11.236 107.016 60.106 1.00 83.78 86 ARG A O 1
ATOM 666 N N . SER A 1 92 ? 13.396 106.629 59.600 1.00 77.60 87 SER A N 1
ATOM 667 C CA . SER A 1 92 ? 13.620 108.006 59.175 1.00 77.42 87 SER A CA 1
ATOM 668 C C . SER A 1 92 ? 12.931 108.304 57.850 1.00 70.88 87 SER A C 1
ATOM 669 O O . SER A 1 92 ? 12.524 109.446 57.609 1.00 76.08 87 SER A O 1
ATOM 672 N N . LYS A 1 93 ? 12.794 107.298 56.982 1.00 64.08 88 LYS A N 1
ATOM 673 C CA . LYS A 1 93 ? 12.103 107.506 55.714 1.00 59.41 88 LYS A CA 1
ATOM 674 C C . LYS A 1 93 ? 10.615 107.753 55.924 1.00 58.18 88 LYS A C 1
ATOM 675 O O . LYS A 1 93 ? 9.994 108.490 55.148 1.00 57.45 88 LYS A O 1
ATOM 681 N N . LEU A 1 94 ? 10.028 107.157 56.964 1.00 54.68 89 LEU A N 1
ATOM 682 C CA . LEU A 1 94 ? 8.620 107.402 57.259 1.00 51.96 89 LEU A CA 1
ATOM 683 C C . LEU A 1 94 ? 8.394 108.844 57.695 1.00 52.45 89 LEU A C 1
ATOM 684 O O . LEU A 1 94 ? 7.513 109.532 57.166 1.00 51.81 89 LEU A O 1
ATOM 689 N N . GLN A 1 95 ? 9.189 109.322 58.656 1.00 52.32 90 GLN A N 1
ATOM 690 C CA . GLN A 1 95 ? 8.987 110.671 59.176 1.00 51.80 90 GLN A CA 1
ATOM 691 C C . GLN A 1 95 ? 9.371 111.727 58.147 1.00 49.20 90 GLN A C 1
ATOM 692 O O . GLN A 1 95 ? 8.699 112.759 58.033 1.00 49.94 90 GLN A O 1
ATOM 698 N N . ALA A 1 96 ? 10.442 111.490 57.388 1.00 49.16 91 ALA A N 1
ATOM 699 C CA . ALA A 1 96 ? 10.841 112.439 56.356 1.00 48.28 91 ALA A CA 1
ATOM 700 C C . ALA A 1 96 ? 9.830 112.518 55.219 1.00 47.78 91 ALA A C 1
ATOM 701 O O . ALA A 1 96 ? 9.821 113.511 54.485 1.00 47.29 91 ALA A O 1
ATOM 703 N N . THR A 1 97 ? 8.984 111.498 55.056 1.00 45.62 92 THR A N 1
ATOM 704 C CA . THR A 1 97 ? 7.980 111.518 53.998 1.00 45.90 92 THR A CA 1
ATOM 705 C C . THR A 1 97 ? 6.756 112.329 54.407 1.00 44.40 92 THR A C 1
ATOM 706 O O . THR A 1 97 ? 6.261 113.154 53.631 1.00 45.39 92 THR A O 1
ATOM 710 N N . VAL A 1 98 ? 6.251 112.105 55.622 1.00 43.37 93 VAL A N 1
ATOM 711 C CA . VAL A 1 98 ? 5.088 112.857 56.082 1.00 44.03 93 VAL A CA 1
ATOM 712 C C . VAL A 1 98 ? 5.466 114.307 56.359 1.00 47.00 93 VAL A C 1
ATOM 713 O O . VAL A 1 98 ? 4.719 115.232 56.018 1.00 50.33 93 VAL A O 1
ATOM 717 N N . LYS A 1 99 ? 6.631 114.530 56.975 1.00 47.36 94 LYS A N 1
ATOM 718 C CA . LYS A 1 99 ? 7.081 115.895 57.232 1.00 47.90 94 LYS A CA 1
ATOM 719 C C . LYS A 1 99 ? 7.269 116.675 55.938 1.00 48.12 94 LYS A C 1
ATOM 720 O O . LYS A 1 99 ? 7.086 117.897 55.919 1.00 49.25 94 LYS A O 1
ATOM 726 N N . LEU A 1 100 ? 7.629 115.990 54.849 1.00 47.98 95 LEU A N 1
ATOM 727 C CA . LEU A 1 100 ? 7.840 116.675 53.578 1.00 49.77 95 LEU A CA 1
ATOM 728 C C . LEU A 1 100 ? 6.537 117.238 53.023 1.00 55.60 95 LEU A C 1
ATOM 729 O O . LEU A 1 100 ? 6.506 118.376 52.540 1.00 59.65 95 LEU A O 1
ATOM 734 N N . GLU A 1 101 ? 5.452 116.460 53.082 1.00 56.06 96 GLU A N 1
ATOM 735 C CA . GLU A 1 101 ? 4.186 116.920 52.520 1.00 57.34 96 GLU A CA 1
ATOM 736 C C . GLU A 1 101 ? 3.672 118.157 53.245 1.00 60.00 96 GLU A C 1
ATOM 737 O O . GLU A 1 101 ? 3.190 119.102 52.609 1.00 61.86 96 GLU A O 1
ATOM 743 N N . GLN A 1 102 ? 3.762 118.169 54.575 1.00 61.60 97 GLN A N 1
ATOM 744 C CA . GLN A 1 102 ? 3.273 119.317 55.329 1.00 65.39 97 GLN A CA 1
ATOM 745 C C . GLN A 1 102 ? 4.084 120.567 55.013 1.00 70.76 97 GLN A C 1
ATOM 746 O O . GLN A 1 102 ? 3.521 121.655 54.847 1.00 74.42 97 GLN A O 1
ATOM 752 N N . LEU A 1 103 ? 5.409 120.429 54.916 1.00 70.53 98 LEU A N 1
ATOM 753 C CA . LEU A 1 103 ? 6.245 121.580 54.596 1.00 72.47 98 LEU A CA 1
ATOM 754 C C . LEU A 1 103 ? 5.977 122.103 53.189 1.00 73.79 98 LEU A C 1
ATOM 755 O O . LEU A 1 103 ? 6.138 123.301 52.939 1.00 81.86 98 LEU A O 1
ATOM 760 N N . LYS A 1 104 ? 5.561 121.234 52.265 1.00 71.79 99 LYS A N 1
ATOM 761 C CA . LYS A 1 104 ? 5.252 121.688 50.913 1.00 75.76 99 LYS A CA 1
ATOM 762 C C . LYS A 1 104 ? 3.952 122.480 50.850 1.00 75.29 99 LYS A C 1
ATOM 763 O O . LYS A 1 104 ? 3.769 123.271 49.918 1.00 78.03 99 LYS A O 1
ATOM 769 N N . VAL A 1 105 ? 3.055 122.289 51.814 1.00 72.49 100 VAL A N 1
ATOM 770 C CA . VAL A 1 105 ? 1.774 122.990 51.822 1.00 72.96 100 VAL A CA 1
ATOM 771 C C . VAL A 1 105 ? 1.887 124.359 52.481 1.00 76.30 100 VAL A C 1
ATOM 772 O O . VAL A 1 105 ? 1.326 125.339 51.986 1.00 81.06 100 VAL A O 1
ATOM 776 N N . VAL A 1 106 ? 2.624 124.452 53.591 1.00 75.43 101 VAL A N 1
ATOM 777 C CA . VAL A 1 106 ? 2.702 125.706 54.334 1.00 75.38 101 VAL A CA 1
ATOM 778 C C . VAL A 1 106 ? 3.776 126.643 53.790 1.00 75.95 101 VAL A C 1
ATOM 779 O O . VAL A 1 106 ? 3.753 127.841 54.098 1.00 76.22 101 VAL A O 1
ATOM 783 N N . SER A 1 107 ? 4.704 126.139 52.979 1.00 74.39 102 SER A N 1
ATOM 784 C CA . SER A 1 107 ? 5.825 126.954 52.526 1.00 75.79 102 SER A CA 1
ATOM 785 C C . SER A 1 107 ? 5.348 128.109 51.655 1.00 79.12 102 SER A C 1
ATOM 786 O O . SER A 1 107 ? 4.570 127.919 50.715 1.00 78.88 102 SER A O 1
ATOM 789 N N . THR A 1 108 ? 5.823 129.313 51.974 1.00 81.97 103 THR A N 1
ATOM 790 C CA . THR A 1 108 ? 5.576 130.500 51.171 1.00 86.69 103 THR A CA 1
ATOM 791 C C . THR A 1 108 ? 6.615 130.680 50.068 1.00 91.48 103 THR A C 1
ATOM 792 O O . THR A 1 108 ? 6.762 131.789 49.540 1.00 97.18 103 THR A O 1
ATOM 796 N N . ASN A 1 109 ? 7.346 129.617 49.731 1.00 90.33 104 ASN A N 1
ATOM 797 C CA . ASN A 1 109 ? 8.338 129.597 48.656 1.00 93.09 104 ASN A CA 1
ATOM 798 C C . ASN A 1 109 ? 9.512 130.537 48.915 1.00 93.23 104 ASN A C 1
ATOM 799 O O . ASN A 1 109 ? 10.255 130.871 47.987 1.00 96.69 104 ASN A O 1
ATOM 804 N N . SER A 1 110 ? 9.699 130.972 50.158 1.00 87.90 105 SER A N 1
ATOM 805 C CA . SER A 1 110 ? 10.905 131.703 50.501 1.00 88.95 105 SER A CA 1
ATOM 806 C C . SER A 1 110 ? 12.109 130.765 50.426 1.00 88.22 105 SER A C 1
ATOM 807 O O . SER A 1 110 ? 11.990 129.572 50.718 1.00 84.88 105 SER A O 1
ATOM 810 N N . PRO A 1 111 ? 13.277 131.278 50.022 1.00 115.45 106 PRO A N 1
ATOM 811 C CA . PRO A 1 111 ? 14.447 130.396 49.851 1.00 103.85 106 PRO A CA 1
ATOM 812 C C . PRO A 1 111 ? 14.773 129.553 51.072 1.00 100.21 106 PRO A C 1
ATOM 813 O O . PRO A 1 111 ? 15.172 128.393 50.921 1.00 96.74 106 PRO A O 1
ATOM 817 N N . VAL A 1 112 ? 14.603 130.097 52.278 1.00 101.15 107 VAL A N 1
ATOM 818 C CA . VAL A 1 112 ? 14.866 129.321 53.489 1.00 103.59 107 VAL A CA 1
ATOM 819 C C . VAL A 1 112 ? 13.939 128.113 53.558 1.00 97.93 107 VAL A C 1
ATOM 820 O O . VAL A 1 112 ? 14.385 126.973 53.731 1.00 89.05 107 VAL A O 1
ATOM 824 N N . GLU A 1 113 ? 12.631 128.348 53.426 1.00 97.55 108 GLU A N 1
ATOM 825 C CA . GLU A 1 113 ? 11.681 127.241 53.421 1.00 93.10 108 GLU A CA 1
ATOM 826 C C . GLU A 1 113 ? 11.804 126.401 52.157 1.00 90.32 108 GLU A C 1
ATOM 827 O O . GLU A 1 113 ? 11.499 125.204 52.179 1.00 85.73 108 GLU A O 1
ATOM 833 N N . ASN A 1 114 ? 12.244 127.008 51.052 1.00 94.87 109 ASN A N 1
ATOM 834 C CA . ASN A 1 114 ? 12.279 126.300 49.778 1.00 96.19 109 ASN A CA 1
ATOM 835 C C . ASN A 1 114 ? 13.324 125.192 49.773 1.00 96.57 109 ASN A C 1
ATOM 836 O O . ASN A 1 114 ? 13.128 124.163 49.116 1.00 93.29 109 ASN A O 1
ATOM 841 N N . THR A 1 115 ? 14.432 125.377 50.491 1.00 101.17 110 THR A N 1
ATOM 842 C CA . THR A 1 115 ? 15.495 124.381 50.524 1.00 102.94 110 THR A CA 1
ATOM 843 C C . THR A 1 115 ? 15.284 123.309 51.585 1.00 103.07 110 THR A C 1
ATOM 844 O O . THR A 1 115 ? 16.025 122.320 51.593 1.00 102.13 110 THR A O 1
ATOM 848 N N . GLN A 1 116 ? 14.308 123.476 52.482 1.00 106.00 111 GLN A N 1
ATOM 849 C CA . GLN A 1 116 ? 13.929 122.371 53.357 1.00 101.62 111 GLN A CA 1
ATOM 850 C C . GLN A 1 116 ? 13.404 121.199 52.541 1.00 96.00 111 GLN A C 1
ATOM 851 O O . GLN A 1 116 ? 13.696 120.036 52.844 1.00 93.60 111 GLN A O 1
ATOM 857 N N . ILE A 1 117 ? 12.622 121.492 51.502 1.00 90.76 112 ILE A N 1
ATOM 858 C CA . ILE A 1 117 ? 12.078 120.444 50.646 1.00 86.31 112 ILE A CA 1
ATOM 859 C C . ILE A 1 117 ? 13.198 119.742 49.888 1.00 86.15 112 ILE A C 1
ATOM 860 O O . ILE A 1 117 ? 13.245 118.508 49.821 1.00 85.33 112 ILE A O 1
ATOM 865 N N . SER A 1 118 ? 14.126 120.516 49.319 1.00 93.49 113 SER A N 1
ATOM 866 C CA . SER A 1 118 ? 15.215 119.922 48.550 1.00 95.48 113 SER A CA 1
ATOM 867 C C . SER A 1 118 ? 16.118 119.070 49.433 1.00 96.59 113 SER A C 1
ATOM 868 O O . SER A 1 118 ? 16.586 118.006 49.012 1.00 93.97 113 SER A O 1
ATOM 871 N N . GLU A 1 119 ? 16.378 119.522 50.663 1.00 98.73 114 GLU A N 1
ATOM 872 C CA . GLU A 1 119 ? 17.194 118.733 51.580 1.00 97.62 114 GLU A CA 1
ATOM 873 C C . GLU A 1 119 ? 16.479 117.451 51.989 1.00 91.93 114 GLU A C 1
ATOM 874 O O . GLU A 1 119 ? 17.103 116.388 52.082 1.00 91.50 114 GLU A O 1
ATOM 880 N N . LEU A 1 120 ? 15.170 117.530 52.237 1.00 85.42 115 LEU A N 1
ATOM 881 C CA . LEU A 1 120 ? 14.416 116.335 52.598 1.00 76.62 115 LEU A CA 1
ATOM 882 C C . LEU A 1 120 ? 14.237 115.411 51.400 1.00 75.81 115 LEU A C 1
ATOM 883 O O . LEU A 1 120 ? 14.292 114.184 51.544 1.00 73.78 115 LEU A O 1
ATOM 888 N N . GLU A 1 121 ? 14.011 115.978 50.212 1.00 74.81 116 GLU A N 1
ATOM 889 C CA . GLU A 1 121 ? 13.910 115.153 49.012 1.00 71.94 116 GLU A CA 1
ATOM 890 C C . GLU A 1 121 ? 15.227 114.445 48.721 1.00 69.84 116 GLU A C 1
ATOM 891 O O . GLU A 1 121 ? 15.238 113.263 48.359 1.00 67.45 116 GLU A O 1
ATOM 897 N N . ALA A 1 122 ? 16.348 115.155 48.869 1.00 72.24 117 ALA A N 1
ATOM 898 C CA . ALA A 1 122 ? 17.649 114.513 48.719 1.00 72.56 117 ALA A CA 1
ATOM 899 C C . ALA A 1 122 ? 17.870 113.470 49.806 1.00 70.14 117 ALA A C 1
ATOM 900 O O . ALA A 1 122 ? 18.474 112.420 49.558 1.00 71.03 117 ALA A O 1
ATOM 902 N N . ARG A 1 123 ? 17.386 113.745 51.020 1.00 69.30 118 ARG A N 1
ATOM 903 C CA . ARG A 1 123 ? 17.440 112.748 52.085 1.00 66.15 118 ARG A CA 1
ATOM 904 C C . ARG A 1 123 ? 16.605 111.525 51.727 1.00 66.33 118 ARG A C 1
ATOM 905 O O . ARG A 1 123 ? 17.052 110.385 51.886 1.00 64.62 118 ARG A O 1
ATOM 913 N N . LEU A 1 124 ? 15.385 111.747 51.230 1.00 68.13 119 LEU A N 1
ATOM 914 C CA . LEU A 1 124 ? 14.532 110.632 50.833 1.00 67.82 119 LEU A CA 1
ATOM 915 C C . LEU A 1 124 ? 15.132 109.867 49.660 1.00 68.95 119 LEU A C 1
ATOM 916 O O . LEU A 1 124 ? 15.083 108.632 49.625 1.00 66.66 119 LEU A O 1
ATOM 921 N N . SER A 1 125 ? 15.702 110.585 48.689 1.00 75.22 120 SER A N 1
ATOM 922 C CA . SER A 1 125 ? 16.312 109.920 47.542 1.00 78.46 120 SER A CA 1
ATOM 923 C C . SER A 1 125 ? 17.523 109.097 47.960 1.00 79.38 120 SER A C 1
ATOM 924 O O . SER A 1 125 ? 17.715 107.976 47.475 1.00 78.57 120 SER A O 1
ATOM 927 N N . SER A 1 126 ? 18.349 109.633 48.862 1.00 79.17 121 SER A N 1
ATOM 928 C CA . SER A 1 126 ? 19.517 108.888 49.319 1.00 80.36 121 SER A CA 1
ATOM 929 C C . SER A 1 126 ? 19.117 107.740 50.238 1.00 78.02 121 SER A C 1
ATOM 930 O O . SER A 1 126 ? 19.700 106.652 50.167 1.00 81.53 121 SER A O 1
ATOM 933 N N . LEU A 1 127 ? 18.122 107.960 51.104 1.00 74.53 122 LEU A N 1
ATOM 934 C CA . LEU A 1 127 ? 17.668 106.896 51.995 1.00 71.11 122 LEU A CA 1
ATOM 935 C C . LEU A 1 127 ? 17.141 105.704 51.207 1.00 71.49 122 LEU A C 1
ATOM 936 O O . LEU A 1 127 ? 17.428 104.550 51.547 1.00 69.87 122 LEU A O 1
ATOM 941 N N . SER A 1 128 ? 16.368 105.963 50.150 1.00 71.31 123 SER A N 1
ATOM 942 C CA . SER A 1 128 ? 15.859 104.873 49.324 1.00 72.24 123 SER A CA 1
ATOM 943 C C . SER A 1 128 ? 16.991 104.150 48.605 1.00 74.25 123 SER A C 1
ATOM 944 O O . SER A 1 128 ? 16.965 102.921 48.472 1.00 76.19 123 SER A O 1
ATOM 947 N N . LYS A 1 129 ? 17.994 104.895 48.136 1.00 75.19 124 LYS A N 1
ATOM 948 C CA . LYS A 1 129 ? 19.134 104.267 47.476 1.00 76.49 124 LYS A CA 1
ATOM 949 C C . LYS A 1 129 ? 19.958 103.445 48.459 1.00 75.37 124 LYS A C 1
ATOM 950 O O . LYS A 1 129 ? 20.476 102.380 48.104 1.00 76.69 124 LYS A O 1
ATOM 956 N N . GLU A 1 130 ? 20.091 103.922 49.699 1.00 72.72 125 GLU A N 1
ATOM 957 C CA . GLU A 1 130 ? 20.813 103.157 50.710 1.00 72.68 125 GLU A CA 1
ATOM 958 C C . GLU A 1 130 ? 20.071 101.883 51.090 1.00 70.90 125 GLU A C 1
ATOM 959 O O . GLU A 1 130 ? 20.704 100.869 51.404 1.00 71.99 125 GLU A O 1
ATOM 965 N N . ILE A 1 131 ? 18.737 101.913 51.068 1.00 70.71 126 ILE A N 1
ATOM 966 C CA . ILE A 1 131 ? 17.960 100.757 51.501 1.00 70.68 126 ILE A CA 1
ATOM 967 C C . ILE A 1 131 ? 18.118 99.602 50.520 1.00 76.49 126 ILE A C 1
ATOM 968 O O . ILE A 1 131 ? 18.286 98.445 50.925 1.00 77.24 126 ILE A O 1
ATOM 973 N N . ASN A 1 132 ? 18.074 99.894 49.217 1.00 81.80 127 ASN A N 1
ATOM 974 C CA . ASN A 1 132 ? 18.250 98.841 48.222 1.00 83.53 127 ASN A CA 1
ATOM 975 C C . ASN A 1 132 ? 19.632 98.208 48.314 1.00 82.12 127 ASN A C 1
ATOM 976 O O . ASN A 1 132 ? 19.780 97.004 48.078 1.00 82.13 127 ASN A O 1
ATOM 981 N N . ASP A 1 133 ? 20.652 98.998 48.657 1.00 80.71 128 ASP A N 1
ATOM 982 C CA . ASP A 1 133 ? 21.979 98.433 48.875 1.00 80.60 128 ASP A CA 1
ATOM 983 C C . ASP A 1 133 ? 22.005 97.529 50.100 1.00 75.95 128 ASP A C 1
ATOM 984 O O . ASP A 1 133 ? 22.747 96.541 50.124 1.00 78.93 128 ASP A O 1
ATOM 989 N N . ILE A 1 134 ? 21.207 97.848 51.121 1.00 70.72 129 ILE A N 1
ATOM 990 C CA . ILE A 1 134 ? 21.106 96.970 52.283 1.00 67.03 129 ILE A CA 1
ATOM 991 C C . ILE A 1 134 ? 20.409 95.670 51.905 1.00 68.71 129 ILE A C 1
ATOM 992 O O . ILE A 1 134 ? 20.774 94.590 52.386 1.00 69.38 129 ILE A O 1
ATOM 997 N N . LEU A 1 135 ? 19.404 95.747 51.030 1.00 67.67 130 LEU A N 1
ATOM 998 C CA . LEU A 1 135 ? 18.712 94.537 50.600 1.00 66.50 130 LEU A CA 1
ATOM 999 C C . LEU A 1 135 ? 19.603 93.674 49.715 1.00 69.22 130 LEU A C 1
ATOM 1000 O O . LEU A 1 135 ? 19.626 92.446 49.858 1.00 69.38 130 LEU A O 1
ATOM 1005 N N . GLN A 1 136 ? 20.344 94.298 48.796 1.00 72.14 131 GLN A N 1
ATOM 1006 C CA . GLN A 1 136 ? 21.224 93.535 47.916 1.00 75.39 131 GLN A CA 1
ATOM 1007 C C . GLN A 1 136 ? 22.347 92.867 48.700 1.00 75.33 131 GLN A C 1
ATOM 1008 O O . GLN A 1 136 ? 22.758 91.747 48.373 1.00 77.11 131 GLN A O 1
ATOM 1014 N N . ASN A 1 137 ? 22.858 93.538 49.735 1.00 74.62 132 ASN A N 1
ATOM 1015 C CA . ASN A 1 137 ? 23.859 92.913 50.593 1.00 75.81 132 ASN A CA 1
ATOM 1016 C C . ASN A 1 137 ? 23.236 91.740 51.338 1.00 74.63 132 ASN A C 1
ATOM 1017 O O . ASN A 1 137 ? 23.865 90.686 51.490 1.00 76.61 132 ASN A O 1
ATOM 1030 N N . LYS A 1 139 ? 20.789 90.031 50.142 1.00 81.37 134 LYS A N 1
ATOM 1031 C CA . LYS A 1 139 ? 20.622 89.020 49.103 1.00 85.34 134 LYS A CA 1
ATOM 1032 C C . LYS A 1 139 ? 21.906 88.251 48.820 1.00 89.89 134 LYS A C 1
ATOM 1033 O O . LYS A 1 139 ? 21.867 87.047 48.543 1.00 94.07 134 LYS A O 1
ATOM 1039 N N . ASP A 1 140 ? 23.051 88.927 48.887 1.00 89.54 135 ASP A N 1
ATOM 1040 C CA . ASP A 1 140 ? 24.347 88.284 48.710 1.00 92.30 135 ASP A CA 1
ATOM 1041 C C . ASP A 1 140 ? 24.874 87.660 49.995 1.00 95.86 135 ASP A C 1
ATOM 1042 O O . ASP A 1 140 ? 26.029 87.217 50.020 1.00 100.91 135 ASP A O 1
ATOM 1047 N N . GLU A 1 141 ? 24.057 87.620 51.050 1.00 96.62 136 GLU A N 1
ATOM 1048 C CA . GLU A 1 141 ? 24.442 87.048 52.341 1.00 96.48 136 GLU A CA 1
ATOM 1049 C C . GLU A 1 141 ? 25.691 87.731 52.897 1.00 101.10 136 GLU A C 1
ATOM 1050 O O . GLU A 1 141 ? 26.673 87.083 53.265 1.00 103.70 136 GLU A O 1
ATOM 1056 N N . ILE A 1 142 ? 25.646 89.059 52.955 1.00 104.94 137 ILE A N 1
ATOM 1057 C CA . ILE A 1 142 ? 26.757 89.845 53.483 1.00 110.70 137 ILE A CA 1
ATOM 1058 C C . ILE A 1 142 ? 26.712 89.872 55.007 1.00 111.17 137 ILE A C 1
ATOM 1059 O O . ILE A 1 142 ? 26.203 88.948 55.642 1.00 111.82 137 ILE A O 1
ATOM 1064 N N . ASP B 1 11 ? 14.418 85.663 93.244 1.00 125.32 6 ASP B N 1
ATOM 1065 C CA . ASP B 1 11 ? 14.863 85.254 91.917 1.00 127.07 6 ASP B CA 1
ATOM 1066 C C . ASP B 1 11 ? 13.906 85.750 90.837 1.00 123.65 6 ASP B C 1
ATOM 1067 O O . ASP B 1 11 ? 14.239 86.644 90.059 1.00 123.25 6 ASP B O 1
ATOM 1080 N N . GLU B 1 13 ? 10.676 86.482 91.758 1.00 128.84 8 GLU B N 1
ATOM 1081 C CA . GLU B 1 13 ? 9.706 87.307 92.470 1.00 127.82 8 GLU B CA 1
ATOM 1082 C C . GLU B 1 13 ? 9.725 88.746 91.972 1.00 131.37 8 GLU B C 1
ATOM 1083 O O . GLU B 1 13 ? 8.714 89.451 92.071 1.00 126.90 8 GLU B O 1
ATOM 1089 N N . GLU B 1 14 ? 10.859 89.197 91.434 1.00 140.96 9 GLU B N 1
ATOM 1090 C CA . GLU B 1 14 ? 10.933 90.529 90.847 1.00 139.46 9 GLU B CA 1
ATOM 1091 C C . GLU B 1 14 ? 10.256 90.565 89.482 1.00 133.94 9 GLU B C 1
ATOM 1092 O O . GLU B 1 14 ? 9.490 91.489 89.187 1.00 128.98 9 GLU B O 1
ATOM 1098 N N . THR B 1 15 ? 10.523 89.558 88.643 1.00 126.31 10 THR B N 1
ATOM 1099 C CA . THR B 1 15 ? 9.953 89.529 87.299 1.00 118.89 10 THR B CA 1
ATOM 1100 C C . THR B 1 15 ? 8.431 89.578 87.339 1.00 111.05 10 THR B C 1
ATOM 1101 O O . THR B 1 15 ? 7.803 90.266 86.525 1.00 111.29 10 THR B O 1
ATOM 1105 N N . VAL B 1 16 ? 7.820 88.855 88.278 1.00 107.70 11 VAL B N 1
ATOM 1106 C CA . VAL B 1 16 ? 6.375 88.948 88.458 1.00 94.38 11 VAL B CA 1
ATOM 1107 C C . VAL B 1 16 ? 5.993 90.332 88.965 1.00 84.98 11 VAL B C 1
ATOM 1108 O O . VAL B 1 16 ? 5.017 90.932 88.498 1.00 81.22 11 VAL B O 1
ATOM 1112 N N . ASN B 1 17 ? 6.762 90.866 89.917 1.00 82.04 12 ASN B N 1
ATOM 1113 C CA . ASN B 1 17 ? 6.472 92.194 90.448 1.00 76.96 12 ASN B CA 1
ATOM 1114 C C . ASN B 1 17 ? 6.602 93.262 89.368 1.00 75.23 12 ASN B C 1
ATOM 1115 O O . ASN B 1 17 ? 5.838 94.235 89.354 1.00 72.43 12 ASN B O 1
ATOM 1120 N N . LYS B 1 18 ? 7.564 93.100 88.455 1.00 79.61 13 LYS B N 1
ATOM 1121 C CA . LYS B 1 18 ? 7.682 94.032 87.337 1.00 80.62 13 LYS B CA 1
ATOM 1122 C C . LYS B 1 18 ? 6.451 93.987 86.442 1.00 80.58 13 LYS B C 1
ATOM 1123 O O . LYS B 1 18 ? 6.091 95.000 85.832 1.00 78.61 13 LYS B O 1
ATOM 1129 N N . ILE B 1 19 ? 5.796 92.828 86.353 1.00 85.38 14 ILE B N 1
ATOM 1130 C CA . ILE B 1 19 ? 4.608 92.702 85.514 1.00 83.88 14 ILE B CA 1
ATOM 1131 C C . ILE B 1 19 ? 3.426 93.422 86.151 1.00 80.40 14 ILE B C 1
ATOM 1132 O O . ILE B 1 19 ? 2.691 94.157 85.481 1.00 78.26 14 ILE B O 1
ATOM 1137 N N . LEU B 1 20 ? 3.219 93.213 87.453 1.00 78.93 15 LEU B N 1
ATOM 1138 C CA . LEU B 1 20 ? 2.145 93.911 88.150 1.00 77.33 15 LEU B CA 1
ATOM 1139 C C . LEU B 1 20 ? 2.357 95.419 88.108 1.00 79.33 15 LEU B C 1
ATOM 1140 O O . LEU B 1 20 ? 1.430 96.178 87.804 1.00 80.74 15 LEU B O 1
ATOM 1145 N N . ARG B 1 21 ? 3.580 95.872 88.405 1.00 83.57 16 ARG B N 1
ATOM 1146 C CA . ARG B 1 21 ? 3.882 97.296 88.296 1.00 84.27 16 ARG B CA 1
ATOM 1147 C C . ARG B 1 21 ? 3.652 97.802 86.878 1.00 82.04 16 ARG B C 1
ATOM 1148 O O . ARG B 1 21 ? 3.244 98.954 86.689 1.00 80.79 16 ARG B O 1
ATOM 1156 N N . ALA B 1 22 ? 3.904 96.961 85.874 1.00 84.47 17 ALA B N 1
ATOM 1157 C CA . ALA B 1 22 ? 3.519 97.308 84.512 1.00 85.44 17 ALA B CA 1
ATOM 1158 C C . ALA B 1 22 ? 2.005 97.290 84.354 1.00 81.73 17 ALA B C 1
ATOM 1159 O O . ALA B 1 22 ? 1.431 98.175 83.709 1.00 81.85 17 ALA B O 1
ATOM 1161 N N . GLN B 1 23 ? 1.343 96.290 84.940 1.00 79.31 18 GLN B N 1
ATOM 1162 C CA . GLN B 1 23 ? -0.109 96.196 84.836 1.00 78.01 18 GLN B CA 1
ATOM 1163 C C . GLN B 1 23 ? -0.799 97.310 85.614 1.00 77.08 18 GLN B C 1
ATOM 1164 O O . GLN B 1 23 ? -1.865 97.782 85.202 1.00 75.28 18 GLN B O 1
ATOM 1170 N N . GLU B 1 24 ? -0.210 97.745 86.732 1.00 78.93 19 GLU B N 1
ATOM 1171 C CA . GLU B 1 24 ? -0.786 98.859 87.479 1.00 78.57 19 GLU B CA 1
ATOM 1172 C C . GLU B 1 24 ? -0.822 100.127 86.635 1.00 74.85 19 GLU B C 1
ATOM 1173 O O . GLU B 1 24 ? -1.781 100.903 86.711 1.00 73.40 19 GLU B O 1
ATOM 1179 N N . THR B 1 25 ? 0.212 100.351 85.820 1.00 76.38 20 THR B N 1
ATOM 1180 C CA . THR B 1 25 ? 0.203 101.491 84.908 1.00 74.24 20 THR B CA 1
ATOM 1181 C C . THR B 1 25 ? -0.907 101.351 83.873 1.00 72.34 20 THR B C 1
ATOM 1182 O O . THR B 1 25 ? -1.544 102.341 83.494 1.00 74.47 20 THR B O 1
ATOM 1186 N N . ARG B 1 26 ? -1.159 100.121 83.416 1.00 66.85 21 ARG B N 1
ATOM 1187 C CA . ARG B 1 26 ? -2.250 99.875 82.478 1.00 63.16 21 ARG B CA 1
ATOM 1188 C C . ARG B 1 26 ? -3.587 100.332 83.048 1.00 62.97 21 ARG B C 1
ATOM 1189 O O . ARG B 1 26 ? -4.440 100.847 82.316 1.00 65.02 21 ARG B O 1
ATOM 1197 N N . ALA B 1 27 ? -3.787 100.149 84.355 1.00 63.77 22 ALA B N 1
ATOM 1198 C CA . ALA B 1 27 ? -5.041 100.557 84.980 1.00 60.62 22 ALA B CA 1
ATOM 1199 C C . ALA B 1 27 ? -5.215 102.069 84.924 1.00 59.83 22 ALA B C 1
ATOM 1200 O O . ALA B 1 27 ? -6.288 102.569 84.568 1.00 59.67 22 ALA B O 1
ATOM 1202 N N . GLN B 1 28 ? -4.164 102.817 85.277 1.00 62.97 23 GLN B N 1
ATOM 1203 C CA . GLN B 1 28 ? -4.238 104.273 85.198 1.00 64.19 23 GLN B CA 1
ATOM 1204 C C . GLN B 1 28 ? -4.438 104.733 83.761 1.00 62.43 23 GLN B C 1
ATOM 1205 O O . GLN B 1 28 ? -5.197 105.673 83.503 1.00 63.79 23 GLN B O 1
ATOM 1211 N N . LEU B 1 29 ? -3.768 104.075 82.812 1.00 60.71 24 LEU B N 1
ATOM 1212 C CA . LEU B 1 29 ? -3.876 104.468 81.411 1.00 61.48 24 LEU B CA 1
ATOM 1213 C C . LEU B 1 29 ? -5.305 104.326 80.903 1.00 68.79 24 LEU B C 1
ATOM 1214 O O . LEU B 1 29 ? -5.783 105.165 80.131 1.00 71.61 24 LEU B O 1
ATOM 1219 N N . TYR B 1 30 ? -6.002 103.270 81.324 1.00 73.38 25 TYR B N 1
ATOM 1220 C CA . TYR B 1 30 ? -7.394 103.102 80.922 1.00 80.02 25 TYR B CA 1
ATOM 1221 C C . TYR B 1 30 ? -8.279 104.157 81.568 1.00 88.73 25 TYR B C 1
ATOM 1222 O O . TYR B 1 30 ? -9.063 104.827 80.887 1.00 91.05 25 TYR B O 1
ATOM 1231 N N . LYS B 1 31 ? -8.166 104.320 82.889 1.00 99.20 26 LYS B N 1
ATOM 1232 C CA . LYS B 1 31 ? -8.935 105.354 83.570 1.00 104.01 26 LYS B CA 1
ATOM 1233 C C . LYS B 1 31 ? -8.580 106.742 83.055 1.00 105.07 26 LYS B C 1
ATOM 1234 O O . LYS B 1 31 ? -9.422 107.643 83.080 1.00 108.59 26 LYS B O 1
ATOM 1240 N N . GLU B 1 32 ? -7.347 106.930 82.579 1.00 93.93 27 GLU B N 1
ATOM 1241 C CA . GLU B 1 32 ? -6.990 108.180 81.915 1.00 88.41 27 GLU B CA 1
ATOM 1242 C C . GLU B 1 32 ? -7.753 108.339 80.609 1.00 87.82 27 GLU B C 1
ATOM 1243 O O . GLU B 1 32 ? -8.291 109.414 80.318 1.00 92.36 27 GLU B O 1
ATOM 1249 N N . LEU B 1 33 ? -7.795 107.280 79.799 1.00 89.38 28 LEU B N 1
ATOM 1250 C CA . LEU B 1 33 ? -8.570 107.321 78.564 1.00 94.26 28 LEU B CA 1
ATOM 1251 C C . LEU B 1 33 ? -10.048 107.536 78.859 1.00 101.18 28 LEU B C 1
ATOM 1252 O O . LEU B 1 33 ? -10.675 108.449 78.312 1.00 106.33 28 LEU B O 1
ATOM 1257 N N . GLU B 1 34 ? -10.619 106.708 79.738 1.00 103.74 29 GLU B N 1
ATOM 1258 C CA . GLU B 1 34 ? -12.030 106.841 80.082 1.00 109.39 29 GLU B CA 1
ATOM 1259 C C . GLU B 1 34 ? -12.333 108.155 80.790 1.00 108.77 29 GLU B C 1
ATOM 1260 O O . GLU B 1 34 ? -13.491 108.584 80.801 1.00 111.73 29 GLU B O 1
ATOM 1266 N N . ASP B 1 35 ? -11.327 108.802 81.382 1.00 110.47 30 ASP B N 1
ATOM 1267 C CA . ASP B 1 35 ? -11.540 110.124 81.962 1.00 111.30 30 ASP B CA 1
ATOM 1268 C C . ASP B 1 35 ? -11.775 111.159 80.870 1.00 109.81 30 ASP B C 1
ATOM 1269 O O . ASP B 1 35 ? -12.808 111.838 80.850 1.00 113.12 30 ASP B O 1
ATOM 1274 N N . ALA B 1 36 ? -10.824 111.285 79.942 1.00 104.76 31 ALA B N 1
ATOM 1275 C CA . ALA B 1 36 ? -10.955 112.252 78.860 1.00 105.54 31 ALA B CA 1
ATOM 1276 C C . ALA B 1 36 ? -11.977 111.825 77.815 1.00 103.10 31 ALA B C 1
ATOM 1277 O O . ALA B 1 36 ? -12.411 112.661 77.017 1.00 107.82 31 ALA B O 1
ATOM 1279 N N . LEU B 1 37 ? -12.368 110.549 77.796 1.00 98.49 32 LEU B N 1
ATOM 1280 C CA . LEU B 1 37 ? -13.305 110.085 76.779 1.00 97.48 32 LEU B CA 1
ATOM 1281 C C . LEU B 1 37 ? -14.710 110.622 77.032 1.00 101.98 32 LEU B C 1
ATOM 1282 O O . LEU B 1 37 ? -15.391 111.055 76.096 1.00 105.97 32 LEU B O 1
ATOM 1287 N N . ASN B 1 38 ? -15.160 110.602 78.286 1.00 102.31 33 ASN B N 1
ATOM 1288 C CA . ASN B 1 38 ? -16.484 111.115 78.617 1.00 111.47 33 ASN B CA 1
ATOM 1289 C C . ASN B 1 38 ? -16.465 112.587 79.000 1.00 118.39 33 ASN B C 1
ATOM 1290 O O . ASN B 1 38 ? -17.480 113.274 78.834 1.00 122.36 33 ASN B O 1
ATOM 1295 N N . ALA B 1 39 ? -15.338 113.088 79.514 1.00 122.48 34 ALA B N 1
ATOM 1296 C CA . ALA B 1 39 ? -15.256 114.502 79.866 1.00 129.41 34 ALA B CA 1
ATOM 1297 C C . ALA B 1 39 ? -15.309 115.392 78.631 1.00 136.45 34 ALA B C 1
ATOM 1298 O O . ALA B 1 39 ? -15.782 116.531 78.711 1.00 141.03 34 ALA B O 1
ATOM 1300 N N . ASN B 1 40 ? -14.833 114.895 77.488 1.00 176.45 35 ASN B N 1
ATOM 1301 C CA . ASN B 1 40 ? -14.907 115.677 76.259 1.00 168.76 35 ASN B CA 1
ATOM 1302 C C . ASN B 1 40 ? -16.325 115.715 75.705 1.00 165.73 35 ASN B C 1
ATOM 1303 O O . ASN B 1 40 ? -16.701 116.686 75.040 1.00 171.30 35 ASN B O 1
ATOM 1308 N N . GLN B 1 41 ? -17.120 114.675 75.959 1.00 159.34 36 GLN B N 1
ATOM 1309 C CA . GLN B 1 41 ? -18.537 114.718 75.627 1.00 157.67 36 GLN B CA 1
ATOM 1310 C C . GLN B 1 41 ? -19.347 115.513 76.641 1.00 159.19 36 GLN B C 1
ATOM 1311 O O . GLN B 1 41 ? -20.518 115.809 76.379 1.00 162.31 36 GLN B O 1
ATOM 1317 N N . GLU B 1 42 ? -18.757 115.862 77.784 1.00 156.77 37 GLU B N 1
ATOM 1318 C CA . GLU B 1 42 ? -19.363 116.788 78.732 1.00 160.55 37 GLU B CA 1
ATOM 1319 C C . GLU B 1 42 ? -19.189 118.242 78.313 1.00 160.11 37 GLU B C 1
ATOM 1320 O O . GLU B 1 42 ? -19.506 119.143 79.098 1.00 171.19 37 GLU B O 1
ATOM 1326 N N . LYS B 1 43 ? -18.671 118.474 77.105 1.00 149.82 38 LYS B N 1
ATOM 1327 C CA . LYS B 1 43 ? -18.546 119.788 76.482 1.00 152.14 38 LYS B CA 1
ATOM 1328 C C . LYS B 1 43 ? -17.539 120.691 77.187 1.00 153.46 38 LYS B C 1
ATOM 1329 O O . LYS B 1 43 ? -17.597 121.916 77.039 1.00 159.37 38 LYS B O 1
ATOM 1335 N N . LYS B 1 44 ? -16.610 120.116 77.952 1.00 149.76 39 LYS B N 1
ATOM 1336 C CA . LYS B 1 44 ? -15.499 120.903 78.475 1.00 133.41 39 LYS B CA 1
ATOM 1337 C C . LYS B 1 44 ? -14.366 121.021 77.464 1.00 143.70 39 LYS B C 1
ATOM 1338 O O . LYS B 1 44 ? -13.709 122.065 77.394 1.00 146.11 39 LYS B O 1
ATOM 1344 N N . ILE B 1 45 ? -14.123 119.969 76.683 1.00 140.24 40 ILE B N 1
ATOM 1345 C CA . ILE B 1 45 ? -13.058 119.945 75.690 1.00 138.99 40 ILE B CA 1
ATOM 1346 C C . ILE B 1 45 ? -13.646 119.509 74.356 1.00 140.33 40 ILE B C 1
ATOM 1347 O O . ILE B 1 45 ? -14.600 118.727 74.301 1.00 141.56 40 ILE B O 1
ATOM 1352 N N . GLY B 1 46 ? -13.065 120.023 73.271 1.00 144.10 41 GLY B N 1
ATOM 1353 C CA . GLY B 1 46 ? -13.498 119.646 71.944 1.00 141.89 41 GLY B CA 1
ATOM 1354 C C . GLY B 1 46 ? -12.953 118.296 71.516 1.00 138.29 41 GLY B C 1
ATOM 1355 O O . GLY B 1 46 ? -12.080 117.710 72.156 1.00 139.34 41 GLY B O 1
ATOM 1356 N N . LEU B 1 47 ? -13.493 117.799 70.401 1.00 129.08 42 LEU B N 1
ATOM 1357 C CA . LEU B 1 47 ? -13.077 116.495 69.896 1.00 120.47 42 LEU B CA 1
ATOM 1358 C C . LEU B 1 47 ? -11.656 116.529 69.345 1.00 117.75 42 LEU B C 1
ATOM 1359 O O . LEU B 1 47 ? -10.961 115.507 69.366 1.00 88.05 42 LEU B O 1
ATOM 1364 N N . GLU B 1 48 ? -11.207 117.687 68.853 1.00 119.62 43 GLU B N 1
ATOM 1365 C CA . GLU B 1 48 ? -9.887 117.768 68.236 1.00 113.95 43 GLU B CA 1
ATOM 1366 C C . GLU B 1 48 ? -8.767 117.647 69.264 1.00 112.93 43 GLU B C 1
ATOM 1367 O O . GLU B 1 48 ? -7.714 117.074 68.963 1.00 113.20 43 GLU B O 1
ATOM 1373 N N . GLN B 1 49 ? -8.969 118.170 70.475 1.00 119.89 44 GLN B N 1
ATOM 1374 C CA . GLN B 1 49 ? -7.964 118.037 71.522 1.00 131.40 44 GLN B CA 1
ATOM 1375 C C . GLN B 1 49 ? -7.975 116.659 72.166 1.00 130.70 44 GLN B C 1
ATOM 1376 O O . GLN B 1 49 ? -6.981 116.271 72.789 1.00 130.56 44 GLN B O 1
ATOM 1390 N N . GLY B 1 51 ? -8.413 113.785 70.432 1.00 113.85 46 GLY B N 1
ATOM 1391 C CA . GLY B 1 51 ? -7.721 112.889 69.524 1.00 106.45 46 GLY B CA 1
ATOM 1392 C C . GLY B 1 51 ? -6.228 112.810 69.754 1.00 104.07 46 GLY B C 1
ATOM 1393 O O . GLY B 1 51 ? -5.607 111.804 69.397 1.00 100.85 46 GLY B O 1
ATOM 1394 N N . ILE B 1 52 ? -5.637 113.846 70.343 1.00 87.20 47 ILE B N 1
ATOM 1395 C CA . ILE B 1 52 ? -4.213 113.814 70.646 1.00 86.92 47 ILE B CA 1
ATOM 1396 C C . ILE B 1 52 ? -3.940 113.184 72.011 1.00 86.73 47 ILE B C 1
ATOM 1397 O O . ILE B 1 52 ? -2.867 112.608 72.218 1.00 85.81 47 ILE B O 1
ATOM 1402 N N . ILE B 1 53 ? -4.887 113.274 72.948 1.00 81.44 48 ILE B N 1
ATOM 1403 C CA . ILE B 1 53 ? -4.714 112.595 74.227 1.00 80.71 48 ILE B CA 1
ATOM 1404 C C . ILE B 1 53 ? -4.886 111.093 74.053 1.00 78.87 48 ILE B C 1
ATOM 1405 O O . ILE B 1 53 ? -4.208 110.299 74.716 1.00 80.81 48 ILE B O 1
ATOM 1410 N N . VAL B 1 54 ? -5.782 110.679 73.154 1.00 78.18 49 VAL B N 1
ATOM 1411 C CA . VAL B 1 54 ? -5.958 109.257 72.873 1.00 75.00 49 VAL B CA 1
ATOM 1412 C C . VAL B 1 54 ? -4.696 108.678 72.247 1.00 76.64 49 VAL B C 1
ATOM 1413 O O . VAL B 1 54 ? -4.273 107.565 72.583 1.00 75.77 49 VAL B O 1
ATOM 1417 N N . GLN B 1 55 ? -4.069 109.426 71.333 1.00 82.94 50 GLN B N 1
ATOM 1418 C CA . GLN B 1 55 ? -2.824 108.968 70.725 1.00 86.16 50 GLN B CA 1
ATOM 1419 C C . GLN B 1 55 ? -1.741 108.736 71.768 1.00 88.01 50 GLN B C 1
ATOM 1420 O O . GLN B 1 55 ? -0.911 107.832 71.612 1.00 89.76 50 GLN B O 1
ATOM 1426 N N . LEU B 1 56 ? -1.730 109.536 72.835 1.00 84.18 51 LEU B N 1
ATOM 1427 C CA . LEU B 1 56 ? -0.754 109.333 73.899 1.00 81.32 51 LEU B CA 1
ATOM 1428 C C . LEU B 1 56 ? -1.094 108.107 74.738 1.00 78.17 51 LEU B C 1
ATOM 1429 O O . LEU B 1 56 ? -0.197 107.376 75.173 1.00 81.28 51 LEU B O 1
ATOM 1434 N N . VAL B 1 57 ? -2.384 107.864 74.975 1.00 73.78 52 VAL B N 1
ATOM 1435 C CA . VAL B 1 57 ? -2.789 106.735 75.807 1.00 68.26 52 VAL B CA 1
ATOM 1436 C C . VAL B 1 57 ? -2.630 105.418 75.057 1.00 64.04 52 VAL B C 1
ATOM 1437 O O . VAL B 1 57 ? -2.157 104.426 75.621 1.00 64.50 52 VAL B O 1
ATOM 1441 N N . THR B 1 58 ? -3.019 105.386 73.778 1.00 62.32 53 THR B N 1
ATOM 1442 C CA . THR B 1 58 ? -2.915 104.153 73.004 1.00 60.26 53 THR B CA 1
ATOM 1443 C C . THR B 1 58 ? -1.466 103.709 72.857 1.00 62.58 53 THR B C 1
ATOM 1444 O O . THR B 1 58 ? -1.165 102.512 72.942 1.00 60.73 53 THR B O 1
ATOM 1448 N N . GLU B 1 59 ? -0.552 104.656 72.632 1.00 65.66 54 GLU B N 1
ATOM 1449 C CA . GLU B 1 59 ? 0.860 104.300 72.539 1.00 67.37 54 GLU B CA 1
ATOM 1450 C C . GLU B 1 59 ? 1.383 103.770 73.868 1.00 68.71 54 GLU B C 1
ATOM 1451 O O . GLU B 1 59 ? 2.227 102.867 73.892 1.00 68.44 54 GLU B O 1
ATOM 1457 N N . GLY B 1 60 ? 0.892 104.315 74.982 1.00 67.67 55 GLY B N 1
ATOM 1458 C CA . GLY B 1 60 ? 1.265 103.774 76.278 1.00 70.46 55 GLY B CA 1
ATOM 1459 C C . GLY B 1 60 ? 0.793 102.345 76.464 1.00 68.11 55 GLY B C 1
ATOM 1460 O O . GLY B 1 60 ? 1.534 101.497 76.965 1.00 72.88 55 GLY B O 1
ATOM 1461 N N . LEU B 1 61 ? -0.451 102.061 76.067 1.00 64.42 56 LEU B N 1
ATOM 1462 C CA . LEU B 1 61 ? -0.943 100.688 76.097 1.00 63.10 56 LEU B CA 1
ATOM 1463 C C . LEU B 1 61 ? -0.149 99.795 75.153 1.00 65.00 56 LEU B C 1
ATOM 1464 O O . LEU B 1 61 ? 0.007 98.596 75.415 1.00 65.17 56 LEU B O 1
ATOM 1469 N N . ASN B 1 62 ? 0.355 100.357 74.053 1.00 63.60 57 ASN B N 1
ATOM 1470 C CA . ASN B 1 62 ? 1.197 99.587 73.144 1.00 62.07 57 ASN B CA 1
ATOM 1471 C C . ASN B 1 62 ? 2.519 99.221 73.807 1.00 65.43 57 ASN B C 1
ATOM 1472 O O . ASN B 1 62 ? 3.040 98.119 73.600 1.00 66.77 57 ASN B O 1
ATOM 1477 N N . GLU B 1 63 ? 3.069 100.126 74.620 1.00 65.82 58 GLU B N 1
ATOM 1478 C CA . GLU B 1 63 ? 4.338 99.854 75.287 1.00 68.50 58 GLU B CA 1
ATOM 1479 C C . GLU B 1 63 ? 4.159 98.937 76.492 1.00 67.12 58 GLU B C 1
ATOM 1480 O O . GLU B 1 63 ? 4.940 97.999 76.677 1.00 68.73 58 GLU B O 1
ATOM 1486 N N . VAL B 1 64 ? 3.140 99.194 77.318 1.00 67.27 59 VAL B N 1
ATOM 1487 C CA . VAL B 1 64 ? 2.923 98.381 78.514 1.00 67.50 59 VAL B CA 1
ATOM 1488 C C . VAL B 1 64 ? 2.671 96.927 78.136 1.00 68.22 59 VAL B C 1
ATOM 1489 O O . VAL B 1 64 ? 3.221 96.006 78.752 1.00 69.94 59 VAL B O 1
ATOM 1493 N N . SER B 1 65 ? 1.837 96.697 77.119 1.00 68.46 60 SER B N 1
ATOM 1494 C CA . SER B 1 65 ? 1.608 95.336 76.647 1.00 67.60 60 SER B CA 1
ATOM 1495 C C . SER B 1 65 ? 2.891 94.721 76.103 1.00 70.15 60 SER B C 1
ATOM 1496 O O . SER B 1 65 ? 3.186 93.548 76.363 1.00 70.91 60 SER B O 1
ATOM 1499 N N . SER B 1 66 ? 3.667 95.500 75.346 1.00 71.23 61 SER B N 1
ATOM 1500 C CA . SER B 1 66 ? 4.929 94.997 74.816 1.00 72.86 61 SER B CA 1
ATOM 1501 C C . SER B 1 66 ? 5.955 94.782 75.922 1.00 75.22 61 SER B C 1
ATOM 1502 O O . SER B 1 66 ? 6.785 93.871 75.825 1.00 77.24 61 SER B O 1
ATOM 1505 N N . ASP B 1 67 ? 5.915 95.603 76.974 1.00 75.84 62 ASP B N 1
ATOM 1506 C CA . ASP B 1 67 ? 6.828 95.407 78.096 1.00 78.19 62 ASP B CA 1
ATOM 1507 C C . ASP B 1 67 ? 6.484 94.143 78.873 1.00 76.48 62 ASP B C 1
ATOM 1508 O O . ASP B 1 67 ? 7.382 93.423 79.326 1.00 78.23 62 ASP B O 1
ATOM 1513 N N . ILE B 1 68 ? 5.191 93.856 79.038 1.00 72.24 63 ILE B N 1
ATOM 1514 C CA . ILE B 1 68 ? 4.784 92.684 79.805 1.00 73.68 63 ILE B CA 1
ATOM 1515 C C . ILE B 1 68 ? 5.183 91.404 79.083 1.00 76.22 63 ILE B C 1
ATOM 1516 O O . ILE B 1 68 ? 5.656 90.447 79.707 1.00 82.55 63 ILE B O 1
ATOM 1521 N N . ARG B 1 69 ? 5.009 91.365 77.758 1.00 77.91 64 ARG B N 1
ATOM 1522 C CA . ARG B 1 69 ? 5.403 90.180 77.001 1.00 80.05 64 ARG B CA 1
ATOM 1523 C C . ARG B 1 69 ? 6.902 89.927 77.095 1.00 83.98 64 ARG B C 1
ATOM 1524 O O . ARG B 1 69 ? 7.335 88.769 77.112 1.00 83.95 64 ARG B O 1
ATOM 1532 N N . ASN B 1 70 ? 7.708 90.989 77.157 1.00 85.46 65 ASN B N 1
ATOM 1533 C CA . ASN B 1 70 ? 9.139 90.811 77.383 1.00 89.84 65 ASN B CA 1
ATOM 1534 C C . ASN B 1 70 ? 9.409 90.310 78.796 1.00 88.59 65 ASN B C 1
ATOM 1535 O O . ASN B 1 70 ? 10.296 89.475 79.007 1.00 91.25 65 ASN B O 1
ATOM 1540 N N . TYR B 1 71 ? 8.654 90.812 79.777 1.00 82.70 66 TYR B N 1
ATOM 1541 C CA . TYR B 1 71 ? 8.778 90.308 81.140 1.00 81.14 66 TYR B CA 1
ATOM 1542 C C . TYR B 1 71 ? 8.197 88.906 81.271 1.00 79.52 66 TYR B C 1
ATOM 1543 O O . TYR B 1 71 ? 8.598 88.150 82.163 1.00 81.86 66 TYR B O 1
ATOM 1552 N N . GLN B 1 72 ? 7.256 88.546 80.396 1.00 75.56 67 GLN B N 1
ATOM 1553 C CA . GLN B 1 72 ? 6.590 87.252 80.501 1.00 73.51 67 GLN B CA 1
ATOM 1554 C C . GLN B 1 72 ? 7.506 86.106 80.089 1.00 77.45 67 GLN B C 1
ATOM 1555 O O . GLN B 1 72 ? 7.413 85.008 80.652 1.00 79.59 67 GLN B O 1
ATOM 1561 N N . ALA B 1 73 ? 8.401 86.340 79.124 1.00 78.38 68 ALA B N 1
ATOM 1562 C CA . ALA B 1 73 ? 9.276 85.275 78.646 1.00 80.00 68 ALA B CA 1
ATOM 1563 C C . ALA B 1 73 ? 10.132 84.695 79.766 1.00 83.55 68 ALA B C 1
ATOM 1564 O O . ALA B 1 73 ? 10.453 83.501 79.744 1.00 86.38 68 ALA B O 1
ATOM 1566 N N . SER B 1 74 ? 10.505 85.512 80.748 1.00 85.14 69 SER B N 1
ATOM 1567 C CA . SER B 1 74 ? 11.310 85.048 81.878 1.00 90.02 69 SER B CA 1
ATOM 1568 C C . SER B 1 74 ? 10.412 84.651 83.051 1.00 89.72 69 SER B C 1
ATOM 1569 O O . SER B 1 74 ? 10.481 85.203 84.149 1.00 93.09 69 SER B O 1
ATOM 1572 N N . LEU B 1 75 ? 9.555 83.664 82.797 1.00 88.74 70 LEU B N 1
ATOM 1573 C CA . LEU B 1 75 ? 8.623 83.167 83.798 1.00 88.50 70 LEU B CA 1
ATOM 1574 C C . LEU B 1 75 ? 8.555 81.650 83.711 1.00 95.26 70 LEU B C 1
ATOM 1575 O O . LEU B 1 75 ? 9.109 81.030 82.799 1.00 96.85 70 LEU B O 1
ATOM 1580 N N . THR B 1 76 ? 7.866 81.051 84.678 1.00 96.77 71 THR B N 1
ATOM 1581 C CA . THR B 1 76 ? 7.575 79.629 84.615 1.00 99.65 71 THR B CA 1
ATOM 1582 C C . THR B 1 76 ? 6.455 79.364 83.615 1.00 97.24 71 THR B C 1
ATOM 1583 O O . THR B 1 76 ? 5.674 80.253 83.266 1.00 94.31 71 THR B O 1
ATOM 1587 N N . LYS B 1 77 ? 6.385 78.114 83.152 1.00 103.02 72 LYS B N 1
ATOM 1588 C CA . LYS B 1 77 ? 5.347 77.740 82.199 1.00 103.44 72 LYS B CA 1
ATOM 1589 C C . LYS B 1 77 ? 3.955 77.886 82.800 1.00 107.80 72 LYS B C 1
ATOM 1590 O O . LYS B 1 77 ? 2.996 78.183 82.080 1.00 107.09 72 LYS B O 1
ATOM 1596 N N . GLU B 1 78 ? 3.825 77.685 84.114 1.00 113.03 73 GLU B N 1
ATOM 1597 C CA . GLU B 1 78 ? 2.536 77.893 84.765 1.00 117.13 73 GLU B CA 1
ATOM 1598 C C . GLU B 1 78 ? 2.202 79.376 84.863 1.00 116.24 73 GLU B C 1
ATOM 1599 O O . GLU B 1 78 ? 1.055 79.777 84.636 1.00 115.67 73 GLU B O 1
ATOM 1605 N N . LEU B 1 79 ? 3.191 80.206 85.200 1.00 112.31 74 LEU B N 1
ATOM 1606 C CA . LEU B 1 79 ? 2.972 81.644 85.278 1.00 107.66 74 LEU B CA 1
ATOM 1607 C C . LEU B 1 79 ? 2.938 82.306 83.908 1.00 105.03 74 LEU B C 1
ATOM 1608 O O . LEU B 1 79 ? 2.396 83.410 83.782 1.00 108.22 74 LEU B O 1
ATOM 1613 N N . LYS B 1 80 ? 3.507 81.664 82.884 1.00 101.60 75 LYS B N 1
ATOM 1614 C CA . LYS B 1 80 ? 3.447 82.221 81.536 1.00 98.62 75 LYS B CA 1
ATOM 1615 C C . LYS B 1 80 ? 2.026 82.179 80.988 1.00 96.14 75 LYS B C 1
ATOM 1616 O O . LYS B 1 80 ? 1.565 83.144 80.367 1.00 94.24 75 LYS B O 1
ATOM 1622 N N . LEU B 1 81 ? 1.318 81.068 81.205 1.00 96.67 76 LEU B N 1
ATOM 1623 C CA . LEU B 1 81 ? -0.070 80.984 80.764 1.00 94.12 76 LEU B CA 1
ATOM 1624 C C . LEU B 1 81 ? -0.972 81.899 81.582 1.00 94.57 76 LEU B C 1
ATOM 1625 O O . LEU B 1 81 ? -2.028 82.322 81.096 1.00 93.19 76 LEU B O 1
ATOM 1630 N N . LEU B 1 82 ? -0.574 82.217 82.816 1.00 93.78 77 LEU B N 1
ATOM 1631 C CA . LEU B 1 82 ? -1.329 83.181 83.609 1.00 91.44 77 LEU B CA 1
ATOM 1632 C C . LEU B 1 82 ? -1.286 84.569 82.984 1.00 85.41 77 LEU B C 1
ATOM 1633 O O . LEU B 1 82 ? -2.262 85.322 83.080 1.00 84.25 77 LEU B O 1
ATOM 1638 N N . VAL B 1 83 ? -0.176 84.920 82.334 1.00 82.49 78 VAL B N 1
ATOM 1639 C CA . VAL B 1 83 ? -0.092 86.202 81.644 1.00 79.32 78 VAL B CA 1
ATOM 1640 C C . VAL B 1 83 ? -0.857 86.152 80.326 1.00 78.39 78 VAL B C 1
ATOM 1641 O O . VAL B 1 83 ? -1.490 87.136 79.925 1.00 76.94 78 VAL B O 1
ATOM 1645 N N . ASP B 1 84 ? -0.818 85.007 79.636 1.00 79.22 79 ASP B N 1
ATOM 1646 C CA . ASP B 1 84 ? -1.595 84.853 78.409 1.00 77.53 79 ASP B CA 1
ATOM 1647 C C . ASP B 1 84 ? -3.085 85.030 78.675 1.00 75.38 79 ASP B C 1
ATOM 1648 O O . ASP B 1 84 ? -3.802 85.624 77.861 1.00 74.43 79 ASP B O 1
ATOM 1653 N N . SER B 1 85 ? -3.570 84.519 79.808 1.00 76.64 80 SER B N 1
ATOM 1654 C CA . SER B 1 85 ? -4.963 84.745 80.178 1.00 76.06 80 SER B CA 1
ATOM 1655 C C . SER B 1 85 ? -5.203 86.208 80.528 1.00 74.19 80 SER B C 1
ATOM 1656 O O . SER B 1 85 ? -6.265 86.761 80.221 1.00 73.59 80 SER B O 1
ATOM 1659 N N . LEU B 1 86 ? -4.224 86.851 81.170 1.00 73.18 81 LEU B N 1
ATOM 1660 C CA . LEU B 1 86 ? -4.346 88.274 81.471 1.00 72.04 81 LEU B CA 1
ATOM 1661 C C . LEU B 1 86 ? -4.281 89.113 80.201 1.00 69.01 81 LEU B C 1
ATOM 1662 O O . LEU B 1 86 ? -5.077 90.043 80.024 1.00 67.10 81 LEU B O 1
ATOM 1667 N N . GLN B 1 87 ? -3.340 88.800 79.307 1.00 69.70 82 GLN B N 1
ATOM 1668 C CA . GLN B 1 87 ? -3.217 89.552 78.063 1.00 69.38 82 GLN B CA 1
ATOM 1669 C C . GLN B 1 87 ? -4.416 89.333 77.149 1.00 69.64 82 GLN B C 1
ATOM 1670 O O . GLN B 1 87 ? -4.802 90.244 76.409 1.00 69.26 82 GLN B O 1
ATOM 1676 N N . GLU B 1 88 ? -5.013 88.139 77.183 1.00 72.18 83 GLU B N 1
ATOM 1677 C CA . GLU B 1 88 ? -6.167 87.861 76.333 1.00 72.90 83 GLU B CA 1
ATOM 1678 C C . GLU B 1 88 ? -7.385 88.659 76.783 1.00 74.08 83 GLU B C 1
ATOM 1679 O O . GLU B 1 88 ? -8.079 89.269 75.961 1.00 71.99 83 GLU B O 1
ATOM 1685 N N . LYS B 1 89 ? -7.662 88.665 78.089 1.00 76.70 84 LYS B N 1
ATOM 1686 C CA . LYS B 1 89 ? -8.818 89.401 78.591 1.00 78.81 84 LYS B CA 1
ATOM 1687 C C . LYS B 1 89 ? -8.623 90.906 78.468 1.00 77.52 84 LYS B C 1
ATOM 1688 O O . LYS B 1 89 ? -9.598 91.641 78.275 1.00 76.67 84 LYS B O 1
ATOM 1694 N N . GLU B 1 90 ? -7.381 91.384 78.576 1.00 77.93 85 GLU B N 1
ATOM 1695 C CA . GLU B 1 90 ? -7.113 92.797 78.333 1.00 78.17 85 GLU B CA 1
ATOM 1696 C C . GLU B 1 90 ? -7.349 93.182 76.879 1.00 77.49 85 GLU B C 1
ATOM 1697 O O . GLU B 1 90 ? -7.599 94.359 76.595 1.00 77.55 85 GLU B O 1
ATOM 1703 N N . ARG B 1 91 ? -7.270 92.222 75.954 1.00 78.96 86 ARG B N 1
ATOM 1704 C CA . ARG B 1 91 ? -7.636 92.502 74.570 1.00 78.01 86 ARG B CA 1
ATOM 1705 C C . ARG B 1 91 ? -9.146 92.627 74.422 1.00 79.75 86 ARG B C 1
ATOM 1706 O O . ARG B 1 91 ? -9.635 93.480 73.672 1.00 80.03 86 ARG B O 1
ATOM 1714 N N . SER B 1 92 ? -9.901 91.783 75.131 1.00 81.18 87 SER B N 1
ATOM 1715 C CA . SER B 1 92 ? -11.355 91.878 75.093 1.00 80.89 87 SER B CA 1
ATOM 1716 C C . SER B 1 92 ? -11.852 93.142 75.782 1.00 79.38 87 SER B C 1
ATOM 1717 O O . SER B 1 92 ? -12.895 93.684 75.402 1.00 82.39 87 SER B O 1
ATOM 1720 N N . LYS B 1 93 ? -11.127 93.620 76.797 1.00 73.12 88 LYS B N 1
ATOM 1721 C CA . LYS B 1 93 ? -11.498 94.878 77.437 1.00 69.30 88 LYS B CA 1
ATOM 1722 C C . LYS B 1 93 ? -11.261 96.055 76.500 1.00 67.05 88 LYS B C 1
ATOM 1723 O O . LYS B 1 93 ? -12.074 96.985 76.443 1.00 68.33 88 LYS B O 1
ATOM 1729 N N . LEU B 1 94 ? -10.151 96.032 75.758 1.00 66.45 89 LEU B N 1
ATOM 1730 C CA . LEU B 1 94 ? -9.939 97.032 74.717 1.00 65.70 89 LEU B CA 1
ATOM 1731 C C . LEU B 1 94 ? -10.963 96.883 73.600 1.00 74.09 89 LEU B C 1
ATOM 1732 O O . LEU B 1 94 ? -11.473 97.882 73.081 1.00 73.47 89 LEU B O 1
ATOM 1737 N N . GLN B 1 95 ? -11.273 95.641 73.222 1.00 80.13 90 GLN B N 1
ATOM 1738 C CA . GLN B 1 95 ? -12.256 95.393 72.173 1.00 86.54 90 GLN B CA 1
ATOM 1739 C C . GLN B 1 95 ? -13.603 96.011 72.527 1.00 92.22 90 GLN B C 1
ATOM 1740 O O . GLN B 1 95 ? -14.201 96.731 71.719 1.00 91.95 90 GLN B O 1
ATOM 1746 N N . ALA B 1 96 ? -14.095 95.744 73.739 1.00 101.55 91 ALA B N 1
ATOM 1747 C CA . ALA B 1 96 ? -15.406 96.240 74.139 1.00 105.39 91 ALA B CA 1
ATOM 1748 C C . ALA B 1 96 ? -15.420 97.747 74.359 1.00 104.34 91 ALA B C 1
ATOM 1749 O O . ALA B 1 96 ? -16.490 98.360 74.282 1.00 106.69 91 ALA B O 1
ATOM 1751 N N . THR B 1 97 ? -14.264 98.358 74.632 1.00 91.22 92 THR B N 1
ATOM 1752 C CA . THR B 1 97 ? -14.224 99.806 74.808 1.00 83.63 92 THR B CA 1
ATOM 1753 C C . THR B 1 97 ? -14.429 100.527 73.481 1.00 79.25 92 THR B C 1
ATOM 1754 O O . THR B 1 97 ? -15.090 101.571 73.431 1.00 83.13 92 THR B O 1
ATOM 1758 N N . VAL B 1 98 ? -13.881 99.979 72.394 1.00 75.86 93 VAL B N 1
ATOM 1759 C CA . VAL B 1 98 ? -14.034 100.609 71.086 1.00 72.83 93 VAL B CA 1
ATOM 1760 C C . VAL B 1 98 ? -15.488 100.562 70.635 1.00 73.43 93 VAL B C 1
ATOM 1761 O O . VAL B 1 98 ? -15.998 101.519 70.040 1.00 76.31 93 VAL B O 1
ATOM 1765 N N . LYS B 1 99 ? -16.177 99.452 70.905 1.00 73.15 94 LYS B N 1
ATOM 1766 C CA . LYS B 1 99 ? -17.579 99.348 70.517 1.00 74.73 94 LYS B CA 1
ATOM 1767 C C . LYS B 1 99 ? -18.457 100.246 71.378 1.00 76.89 94 LYS B C 1
ATOM 1768 O O . LYS B 1 99 ? -19.429 100.830 70.885 1.00 78.38 94 LYS B O 1
ATOM 1774 N N . LEU B 1 100 ? -18.129 100.370 72.666 1.00 74.76 95 LEU B N 1
ATOM 1775 C CA . LEU B 1 100 ? -18.923 101.211 73.558 1.00 76.41 95 LEU B CA 1
ATOM 1776 C C . LEU B 1 100 ? -18.841 102.676 73.147 1.00 79.14 95 LEU B C 1
ATOM 1777 O O . LEU B 1 100 ? -19.864 103.366 73.066 1.00 80.70 95 LEU B O 1
ATOM 1782 N N . GLU B 1 101 ? -17.627 103.170 72.887 1.00 77.81 96 GLU B N 1
ATOM 1783 C CA . GLU B 1 101 ? -17.475 104.533 72.390 1.00 78.77 96 GLU B CA 1
ATOM 1784 C C . GLU B 1 101 ? -18.139 104.696 71.029 1.00 77.95 96 GLU B C 1
ATOM 1785 O O . GLU B 1 101 ? -18.765 105.726 70.753 1.00 79.65 96 GLU B O 1
ATOM 1791 N N . GLN B 1 102 ? -18.009 103.686 70.164 1.00 77.26 97 GLN B N 1
ATOM 1792 C CA . GLN B 1 102 ? -18.693 103.716 68.875 1.00 78.49 97 GLN B CA 1
ATOM 1793 C C . GLN B 1 102 ? -20.204 103.769 69.060 1.00 82.79 97 GLN B C 1
ATOM 1794 O O . GLN B 1 102 ? -20.904 104.487 68.335 1.00 84.17 97 GLN B O 1
ATOM 1800 N N . LEU B 1 103 ? -20.725 103.026 70.038 1.00 83.08 98 LEU B N 1
ATOM 1801 C CA . LEU B 1 103 ? -22.161 103.026 70.291 1.00 86.27 98 LEU B CA 1
ATOM 1802 C C . LEU B 1 103 ? -22.602 104.286 71.027 1.00 85.88 98 LEU B C 1
ATOM 1803 O O . LEU B 1 103 ? -23.705 104.792 70.790 1.00 88.76 98 LEU B O 1
ATOM 1808 N N . LYS B 1 104 ? -21.758 104.802 71.925 1.00 84.11 99 LYS B N 1
ATOM 1809 C CA . LYS B 1 104 ? -22.098 106.032 72.635 1.00 86.01 99 LYS B CA 1
ATOM 1810 C C . LYS B 1 104 ? -22.170 107.218 71.683 1.00 86.70 99 LYS B C 1
ATOM 1811 O O . LYS B 1 104 ? -23.047 108.079 71.820 1.00 89.99 99 LYS B O 1
ATOM 1817 N N . VAL B 1 105 ? -21.257 107.281 70.713 1.00 87.06 100 VAL B N 1
ATOM 1818 C CA . VAL B 1 105 ? -21.224 108.413 69.792 1.00 86.32 100 VAL B CA 1
ATOM 1819 C C . VAL B 1 105 ? -22.465 108.422 68.909 1.00 89.33 100 VAL B C 1
ATOM 1820 O O . VAL B 1 105 ? -23.128 109.454 68.753 1.00 90.80 100 VAL B O 1
ATOM 1824 N N . VAL B 1 106 ? -22.809 107.271 68.329 1.00 115.52 101 VAL B N 1
ATOM 1825 C CA . VAL B 1 106 ? -23.999 107.164 67.493 1.00 121.52 101 VAL B CA 1
ATOM 1826 C C . VAL B 1 106 ? -25.192 106.918 68.404 1.00 132.63 101 VAL B C 1
ATOM 1827 O O . VAL B 1 106 ? -25.590 105.771 68.635 1.00 140.36 101 VAL B O 1
ATOM 1831 N N . SER B 1 107 ? -25.776 107.996 68.917 1.00 141.64 102 SER B N 1
ATOM 1832 C CA . SER B 1 107 ? -26.849 107.916 69.907 1.00 150.64 102 SER B CA 1
ATOM 1833 C C . SER B 1 107 ? -28.172 108.248 69.225 1.00 159.06 102 SER B C 1
ATOM 1834 O O . SER B 1 107 ? -28.598 109.403 69.178 1.00 160.59 102 SER B O 1
ATOM 1837 N N . THR B 1 108 ? -28.828 107.220 68.693 1.00 165.97 103 THR B N 1
ATOM 1838 C CA . THR B 1 108 ? -30.164 107.362 68.134 1.00 171.80 103 THR B CA 1
ATOM 1839 C C . THR B 1 108 ? -31.258 107.117 69.165 1.00 180.78 103 THR B C 1
ATOM 1840 O O . THR B 1 108 ? -32.442 107.223 68.828 1.00 188.29 103 THR B O 1
ATOM 1844 N N . ASN B 1 109 ? -30.884 106.789 70.406 1.00 166.72 104 ASN B N 1
ATOM 1845 C CA . ASN B 1 109 ? -31.825 106.605 71.513 1.00 163.01 104 ASN B CA 1
ATOM 1846 C C . ASN B 1 109 ? -32.848 105.512 71.203 1.00 164.08 104 ASN B C 1
ATOM 1847 O O . ASN B 1 109 ? -34.052 105.675 71.412 1.00 175.30 104 ASN B O 1
ATOM 1852 N N . SER B 1 110 ? -32.356 104.384 70.694 1.00 161.39 105 SER B N 1
ATOM 1853 C CA . SER B 1 110 ? -33.189 103.217 70.461 1.00 166.03 105 SER B CA 1
ATOM 1854 C C . SER B 1 110 ? -32.827 102.125 71.454 1.00 167.20 105 SER B C 1
ATOM 1855 O O . SER B 1 110 ? -31.635 101.858 71.659 1.00 166.43 105 SER B O 1
ATOM 1858 N N . PRO B 1 111 ? -33.812 101.487 72.094 1.00 145.09 106 PRO B N 1
ATOM 1859 C CA . PRO B 1 111 ? -33.492 100.442 73.082 1.00 141.40 106 PRO B CA 1
ATOM 1860 C C . PRO B 1 111 ? -32.660 99.300 72.524 1.00 139.48 106 PRO B C 1
ATOM 1861 O O . PRO B 1 111 ? -31.986 98.613 73.301 1.00 136.93 106 PRO B O 1
ATOM 1865 N N . VAL B 1 112 ? -32.691 99.067 71.210 1.00 135.51 107 VAL B N 1
ATOM 1866 C CA . VAL B 1 112 ? -31.798 98.079 70.612 1.00 127.56 107 VAL B CA 1
ATOM 1867 C C . VAL B 1 112 ? -30.346 98.485 70.826 1.00 120.28 107 VAL B C 1
ATOM 1868 O O . VAL B 1 112 ? -29.494 97.654 71.163 1.00 116.77 107 VAL B O 1
ATOM 1872 N N . GLU B 1 113 ? -30.044 99.774 70.647 1.00 116.15 108 GLU B N 1
ATOM 1873 C CA . GLU B 1 113 ? -28.701 100.273 70.913 1.00 108.49 108 GLU B CA 1
ATOM 1874 C C . GLU B 1 113 ? -28.438 100.444 72.403 1.00 100.63 108 GLU B C 1
ATOM 1875 O O . GLU B 1 113 ? -27.291 100.310 72.844 1.00 97.62 108 GLU B O 1
ATOM 1881 N N . ASN B 1 114 ? -29.475 100.738 73.191 1.00 101.31 109 ASN B N 1
ATOM 1882 C CA . ASN B 1 114 ? -29.281 100.930 74.624 1.00 96.45 109 ASN B CA 1
ATOM 1883 C C . ASN B 1 114 ? -29.062 99.605 75.345 1.00 93.96 109 ASN B C 1
ATOM 1884 O O . ASN B 1 114 ? -28.236 99.525 76.261 1.00 91.57 109 ASN B O 1
ATOM 1889 N N . THR B 1 115 ? -29.793 98.558 74.956 1.00 95.05 110 THR B N 1
ATOM 1890 C CA . THR B 1 115 ? -29.518 97.235 75.504 1.00 91.80 110 THR B CA 1
ATOM 1891 C C . THR B 1 115 ? -28.172 96.710 75.026 1.00 89.48 110 THR B C 1
ATOM 1892 O O . THR B 1 115 ? -27.475 96.022 75.779 1.00 87.74 110 THR B O 1
ATOM 1896 N N . GLN B 1 116 ? -27.790 97.032 73.788 1.00 89.85 111 GLN B N 1
ATOM 1897 C CA . GLN B 1 116 ? -26.454 96.688 73.313 1.00 89.03 111 GLN B CA 1
ATOM 1898 C C . GLN B 1 116 ? -25.386 97.414 74.121 1.00 87.47 111 GLN B C 1
ATOM 1899 O O . GLN B 1 116 ? -24.311 96.862 74.385 1.00 83.32 111 GLN B O 1
ATOM 1905 N N . ILE B 1 117 ? -25.666 98.655 74.524 1.00 93.52 112 ILE B N 1
ATOM 1906 C CA . ILE B 1 117 ? -24.732 99.397 75.363 1.00 94.87 112 ILE B CA 1
ATOM 1907 C C . ILE B 1 117 ? -24.626 98.752 76.739 1.00 97.17 112 ILE B C 1
ATOM 1908 O O . ILE B 1 117 ? -23.528 98.618 77.294 1.00 96.87 112 ILE B O 1
ATOM 1913 N N . SER B 1 118 ? -25.760 98.333 77.307 1.00 101.51 113 SER B N 1
ATOM 1914 C CA . SER B 1 118 ? -25.738 97.684 78.614 1.00 104.05 113 SER B CA 1
ATOM 1915 C C . SER B 1 118 ? -25.003 96.351 78.569 1.00 102.51 113 SER B C 1
ATOM 1916 O O . SER B 1 118 ? -24.486 95.897 79.596 1.00 100.64 113 SER B O 1
ATOM 1919 N N . GLU B 1 119 ? -24.948 95.709 77.399 1.00 101.28 114 GLU B N 1
ATOM 1920 C CA . GLU B 1 119 ? -24.165 94.485 77.262 1.00 98.49 114 GLU B CA 1
ATOM 1921 C C . GLU B 1 119 ? -22.682 94.766 77.458 1.00 91.06 114 GLU B C 1
ATOM 1922 O O . GLU B 1 119 ? -21.984 94.031 78.167 1.00 91.14 114 GLU B O 1
ATOM 1928 N N . LEU B 1 120 ? -22.182 95.834 76.833 1.00 85.83 115 LEU B N 1
ATOM 1929 C CA . LEU B 1 120 ? -20.757 96.132 76.880 1.00 79.54 115 LEU B CA 1
ATOM 1930 C C . LEU B 1 120 ? -20.333 96.714 78.222 1.00 85.21 115 LEU B C 1
ATOM 1931 O O . LEU B 1 120 ? -19.200 96.485 78.658 1.00 84.15 115 LEU B O 1
ATOM 1936 N N . GLU B 1 121 ? -21.215 97.464 78.887 1.00 91.85 116 GLU B N 1
ATOM 1937 C CA . GLU B 1 121 ? -20.880 97.986 80.208 1.00 96.24 116 GLU B CA 1
ATOM 1938 C C . GLU B 1 121 ? -20.763 96.862 81.228 1.00 100.69 116 GLU B C 1
ATOM 1939 O O . GLU B 1 121 ? -19.879 96.890 82.093 1.00 99.30 116 GLU B O 1
ATOM 1945 N N . ALA B 1 122 ? -21.647 95.864 81.145 1.00 111.33 117 ALA B N 1
ATOM 1946 C CA . ALA B 1 122 ? -21.522 94.699 82.013 1.00 111.28 117 ALA B CA 1
ATOM 1947 C C . ALA B 1 122 ? -20.335 93.834 81.613 1.00 106.60 117 ALA B C 1
ATOM 1948 O O . ALA B 1 122 ? -19.772 93.127 82.457 1.00 105.53 117 ALA B O 1
ATOM 1950 N N . ARG B 1 123 ? -19.941 93.877 80.339 1.00 98.10 118 ARG B N 1
ATOM 1951 C CA . ARG B 1 123 ? -18.768 93.130 79.901 1.00 89.09 118 ARG B CA 1
ATOM 1952 C C . ARG B 1 123 ? -17.487 93.750 80.444 1.00 87.23 118 ARG B C 1
ATOM 1953 O O . ARG B 1 123 ? -16.584 93.031 80.887 1.00 86.45 118 ARG B O 1
ATOM 1961 N N . LEU B 1 124 ? -17.390 95.083 80.420 1.00 87.10 119 LEU B N 1
ATOM 1962 C CA . LEU B 1 124 ? -16.209 95.752 80.959 1.00 83.66 119 LEU B CA 1
ATOM 1963 C C . LEU B 1 124 ? -16.054 95.485 82.451 1.00 81.87 119 LEU B C 1
ATOM 1964 O O . LEU B 1 124 ? -14.938 95.272 82.938 1.00 80.35 119 LEU B O 1
ATOM 1969 N N . SER B 1 125 ? -17.164 95.497 83.193 1.00 85.99 120 SER B N 1
ATOM 1970 C CA . SER B 1 125 ? -17.093 95.227 84.625 1.00 86.95 120 SER B CA 1
ATOM 1971 C C . SER B 1 125 ? -16.755 93.766 84.895 1.00 87.05 120 SER B C 1
ATOM 1972 O O . SER B 1 125 ? -15.995 93.461 85.821 1.00 87.02 120 SER B O 1
ATOM 1975 N N . SER B 1 126 ? -17.308 92.849 84.096 1.00 88.96 121 SER B N 1
ATOM 1976 C CA . SER B 1 126 ? -17.014 91.433 84.287 1.00 90.03 121 SER B CA 1
ATOM 1977 C C . SER B 1 126 ? -15.570 91.105 83.930 1.00 89.49 121 SER B C 1
ATOM 1978 O O . SER B 1 126 ? -14.974 90.207 84.533 1.00 90.91 121 SER B O 1
ATOM 1981 N N . LEU B 1 127 ? -14.994 91.815 82.956 1.00 86.95 122 LEU B N 1
ATOM 1982 C CA . LEU B 1 127 ? -13.589 91.603 82.630 1.00 83.82 122 LEU B CA 1
ATOM 1983 C C . LEU B 1 127 ? -12.675 92.186 83.698 1.00 86.41 122 LEU B C 1
ATOM 1984 O O . LEU B 1 127 ? -11.596 91.640 83.952 1.00 86.79 122 LEU B O 1
ATOM 1989 N N . SER B 1 128 ? -13.082 93.290 84.330 1.00 86.39 123 SER B N 1
ATOM 1990 C CA . SER B 1 128 ? -12.340 93.785 85.485 1.00 86.35 123 SER B CA 1
ATOM 1991 C C . SER B 1 128 ? -12.386 92.788 86.633 1.00 84.21 123 SER B C 1
ATOM 1992 O O . SER B 1 128 ? -11.438 92.704 87.422 1.00 84.48 123 SER B O 1
ATOM 1995 N N . LYS B 1 129 ? -13.479 92.029 86.744 1.00 84.65 124 LYS B N 1
ATOM 1996 C CA . LYS B 1 129 ? -13.545 90.959 87.734 1.00 87.36 124 LYS B CA 1
ATOM 1997 C C . LYS B 1 129 ? -12.533 89.866 87.418 1.00 85.97 124 LYS B C 1
ATOM 1998 O O . LYS B 1 129 ? -11.822 89.384 88.307 1.00 87.87 124 LYS B O 1
ATOM 2004 N N . GLU B 1 130 ? -12.454 89.464 86.146 1.00 85.84 125 GLU B N 1
ATOM 2005 C CA . GLU B 1 130 ? -11.536 88.398 85.756 1.00 86.52 125 GLU B CA 1
ATOM 2006 C C . GLU B 1 130 ? -10.084 88.834 85.896 1.00 88.79 125 GLU B C 1
ATOM 2007 O O . GLU B 1 130 ? -9.246 88.067 86.384 1.00 87.03 125 GLU B O 1
ATOM 2013 N N . ILE B 1 131 ? -9.768 90.061 85.473 1.00 84.28 126 ILE B N 1
ATOM 2014 C CA . ILE B 1 131 ? -8.383 90.526 85.486 1.00 93.94 126 ILE B CA 1
ATOM 2015 C C . ILE B 1 131 ? -7.829 90.527 86.905 1.00 103.66 126 ILE B C 1
ATOM 2016 O O . ILE B 1 131 ? -6.695 90.093 87.144 1.00 114.75 126 ILE B O 1
ATOM 2021 N N . ASN B 1 132 ? -8.620 91.002 87.870 1.00 110.79 127 ASN B N 1
ATOM 2022 C CA . ASN B 1 132 ? -8.172 90.984 89.259 1.00 113.72 127 ASN B CA 1
ATOM 2023 C C . ASN B 1 132 ? -7.981 89.561 89.767 1.00 114.33 127 ASN B C 1
ATOM 2024 O O . ASN B 1 132 ? -7.080 89.308 90.575 1.00 116.88 127 ASN B O 1
ATOM 2029 N N . ASP B 1 133 ? -8.814 88.622 89.311 1.00 107.74 128 ASP B N 1
ATOM 2030 C CA . ASP B 1 133 ? -8.609 87.223 89.670 1.00 104.07 128 ASP B CA 1
ATOM 2031 C C . ASP B 1 133 ? -7.312 86.690 89.075 1.00 101.16 128 ASP B C 1
ATOM 2032 O O . ASP B 1 133 ? -6.580 85.944 89.736 1.00 107.53 128 ASP B O 1
ATOM 2037 N N . ILE B 1 134 ? -7.011 87.062 87.829 1.00 93.62 129 ILE B N 1
ATOM 2038 C CA . ILE B 1 134 ? -5.745 86.660 87.226 1.00 87.99 129 ILE B CA 1
ATOM 2039 C C . ILE B 1 134 ? -4.582 87.368 87.909 1.00 86.89 129 ILE B C 1
ATOM 2040 O O . ILE B 1 134 ? -3.504 86.790 88.090 1.00 87.09 129 ILE B O 1
ATOM 2045 N N . LEU B 1 135 ? -4.781 88.628 88.305 1.00 82.84 130 LEU B N 1
ATOM 2046 C CA . LEU B 1 135 ? -3.720 89.366 88.983 1.00 83.05 130 LEU B CA 1
ATOM 2047 C C . LEU B 1 135 ? -3.446 88.794 90.367 1.00 89.28 130 LEU B C 1
ATOM 2048 O O . LEU B 1 135 ? -2.288 88.716 90.794 1.00 94.59 130 LEU B O 1
ATOM 2053 N N . GLN B 1 136 ? -4.497 88.391 91.084 1.00 93.29 131 GLN B N 1
ATOM 2054 C CA . GLN B 1 136 ? -4.306 87.833 92.418 1.00 99.51 131 GLN B CA 1
ATOM 2055 C C . GLN B 1 136 ? -3.642 86.463 92.363 1.00 107.24 131 GLN B C 1
ATOM 2056 O O . GLN B 1 136 ? -2.875 86.112 93.268 1.00 110.29 131 GLN B O 1
ATOM 2062 N N . ASN B 1 137 ? -3.916 85.681 91.315 1.00 112.65 132 ASN B N 1
ATOM 2063 C CA . ASN B 1 137 ? -3.284 84.371 91.186 1.00 115.84 132 ASN B CA 1
ATOM 2064 C C . ASN B 1 137 ? -1.768 84.402 91.055 1.00 112.82 132 ASN B C 1
ATOM 2065 O O . ASN B 1 137 ? -1.092 83.446 91.451 1.00 115.11 132 ASN B O 1
ATOM 2078 N N . LYS B 1 139 ? -0.004 86.858 92.565 1.00 108.30 134 LYS B N 1
ATOM 2079 C CA . LYS B 1 139 ? 0.400 87.235 93.915 1.00 114.60 134 LYS B CA 1
ATOM 2080 C C . LYS B 1 139 ? 0.249 86.018 94.817 1.00 119.43 134 LYS B C 1
ATOM 2081 O O . LYS B 1 139 ? 1.067 85.816 95.721 1.00 126.69 134 LYS B O 1
ATOM 2087 N N . ASP B 1 140 ? -0.783 85.204 94.590 1.00 118.04 135 ASP B N 1
ATOM 2088 C CA . ASP B 1 140 ? -0.931 83.935 95.293 1.00 126.70 135 ASP B CA 1
ATOM 2089 C C . ASP B 1 140 ? 0.035 82.873 94.790 1.00 132.16 135 ASP B C 1
ATOM 2090 O O . ASP B 1 140 ? 0.064 81.773 95.356 1.00 134.91 135 ASP B O 1
ATOM 2095 N N . GLU B 1 141 ? 0.809 83.174 93.743 1.00 134.53 136 GLU B N 1
ATOM 2096 C CA . GLU B 1 141 ? 1.787 82.249 93.168 1.00 142.25 136 GLU B CA 1
ATOM 2097 C C . GLU B 1 141 ? 1.129 80.966 92.668 1.00 151.38 136 GLU B C 1
ATOM 2098 O O . GLU B 1 141 ? 1.737 79.893 92.689 1.00 158.21 136 GLU B O 1
ATOM 2104 N N . ILE B 1 142 ? -0.117 81.068 92.212 1.00 153.63 137 ILE B N 1
ATOM 2105 C CA . ILE B 1 142 ? -0.845 79.919 91.691 1.00 157.09 137 ILE B CA 1
ATOM 2106 C C . ILE B 1 142 ? -0.265 79.498 90.346 1.00 157.14 137 ILE B C 1
ATOM 2107 O O . ILE B 1 142 ? 0.053 80.340 89.506 1.00 154.77 137 ILE B O 1
ATOM 2112 N N . ASP C 1 11 ? -2.988 72.209 75.995 1.00 125.39 6 ASP C N 1
ATOM 2113 C CA . ASP C 1 11 ? -1.719 72.400 75.303 1.00 120.65 6 ASP C CA 1
ATOM 2114 C C . ASP C 1 11 ? -1.933 72.812 73.850 1.00 113.69 6 ASP C C 1
ATOM 2115 O O . ASP C 1 11 ? -2.200 73.977 73.557 1.00 109.31 6 ASP C O 1
ATOM 2128 N N . GLU C 1 13 ? -4.335 72.007 71.790 1.00 117.27 8 GLU C N 1
ATOM 2129 C CA . GLU C 1 13 ? -5.713 72.384 71.493 1.00 120.40 8 GLU C CA 1
ATOM 2130 C C . GLU C 1 13 ? -6.011 73.805 71.954 1.00 120.11 8 GLU C C 1
ATOM 2131 O O . GLU C 1 13 ? -6.698 74.560 71.255 1.00 121.76 8 GLU C O 1
ATOM 2137 N N . GLU C 1 14 ? -5.501 74.190 73.126 1.00 119.95 9 GLU C N 1
ATOM 2138 C CA . GLU C 1 14 ? -5.783 75.520 73.655 1.00 120.06 9 GLU C CA 1
ATOM 2139 C C . GLU C 1 14 ? -4.993 76.600 72.924 1.00 113.14 9 GLU C C 1
ATOM 2140 O O . GLU C 1 14 ? -5.487 77.721 72.758 1.00 116.45 9 GLU C O 1
ATOM 2146 N N . THR C 1 15 ? -3.774 76.283 72.477 1.00 98.66 10 THR C N 1
ATOM 2147 C CA . THR C 1 15 ? -2.961 77.274 71.778 1.00 84.51 10 THR C CA 1
ATOM 2148 C C . THR C 1 15 ? -3.627 77.725 70.485 1.00 79.25 10 THR C C 1
ATOM 2149 O O . THR C 1 15 ? -3.541 78.900 70.109 1.00 73.26 10 THR C O 1
ATOM 2153 N N . VAL C 1 16 ? -4.296 76.805 69.788 1.00 77.81 11 VAL C N 1
ATOM 2154 C CA . VAL C 1 16 ? -5.033 77.182 68.588 1.00 73.55 11 VAL C CA 1
ATOM 2155 C C . VAL C 1 16 ? -6.252 78.019 68.957 1.00 70.81 11 VAL C C 1
ATOM 2156 O O . VAL C 1 16 ? -6.628 78.947 68.231 1.00 69.28 11 VAL C O 1
ATOM 2160 N N . ASN C 1 17 ? -6.882 77.712 70.094 1.00 72.32 12 ASN C N 1
ATOM 2161 C CA . ASN C 1 17 ? -8.032 78.494 70.537 1.00 75.06 12 ASN C CA 1
ATOM 2162 C C . ASN C 1 17 ? -7.633 79.926 70.870 1.00 70.34 12 ASN C C 1
ATOM 2163 O O . ASN C 1 17 ? -8.397 80.864 70.613 1.00 70.28 12 ASN C O 1
ATOM 2168 N N . LYS C 1 18 ? -6.441 80.117 71.443 1.00 69.47 13 LYS C N 1
ATOM 2169 C CA . LYS C 1 18 ? -5.976 81.467 71.742 1.00 66.22 13 LYS C CA 1
ATOM 2170 C C . LYS C 1 18 ? -5.749 82.277 70.472 1.00 61.43 13 LYS C C 1
ATOM 2171 O O . LYS C 1 18 ? -5.947 83.498 70.474 1.00 58.47 13 LYS C O 1
ATOM 2177 N N . ILE C 1 19 ? -5.333 81.623 69.386 1.00 62.25 14 ILE C N 1
ATOM 2178 C CA . ILE C 1 19 ? -5.152 82.330 68.122 1.00 57.57 14 ILE C CA 1
ATOM 2179 C C . ILE C 1 19 ? -6.502 82.644 67.491 1.00 59.80 14 ILE C C 1
ATOM 2180 O O . ILE C 1 19 ? -6.701 83.725 66.923 1.00 57.92 14 ILE C O 1
ATOM 2185 N N . LEU C 1 20 ? -7.452 81.711 67.586 1.00 66.56 15 LEU C N 1
ATOM 2186 C CA . LEU C 1 20 ? -8.792 81.968 67.067 1.00 72.67 15 LEU C CA 1
ATOM 2187 C C . LEU C 1 20 ? -9.477 83.087 67.841 1.00 51.49 15 LEU C C 1
ATOM 2188 O O . LEU C 1 20 ? -10.193 83.908 67.255 1.00 51.28 15 LEU C O 1
ATOM 2193 N N . ARG C 1 21 ? -9.271 83.136 69.160 1.00 52.44 16 ARG C N 1
ATOM 2194 C CA . ARG C 1 21 ? -9.858 84.204 69.963 1.00 52.96 16 ARG C CA 1
ATOM 2195 C C . ARG C 1 21 ? -9.302 85.562 69.557 1.00 47.37 16 ARG C C 1
ATOM 2196 O O . ARG C 1 21 ? -10.057 86.521 69.357 1.00 60.52 16 ARG C O 1
ATOM 2204 N N . ALA C 1 22 ? -7.977 85.665 69.439 1.00 42.81 17 ALA C N 1
ATOM 2205 C CA . ALA C 1 22 ? -7.373 86.915 68.991 1.00 40.69 17 ALA C CA 1
ATOM 2206 C C . ALA C 1 22 ? -7.807 87.255 67.572 1.00 40.59 17 ALA C C 1
ATOM 2207 O O . ALA C 1 22 ? -8.095 88.418 67.265 1.00 40.20 17 ALA C O 1
ATOM 2209 N N . GLN C 1 23 ? -7.865 86.251 66.693 1.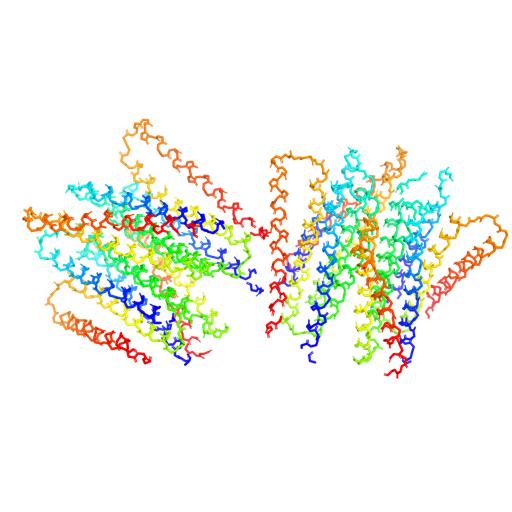00 45.23 18 GLN C N 1
ATOM 2210 C CA . GLN C 1 23 ? -8.324 86.484 65.327 1.00 45.55 18 GLN C CA 1
ATOM 2211 C C . GLN C 1 23 ? -9.745 87.030 65.315 1.00 52.11 18 GLN C C 1
ATOM 2212 O O . GLN C 1 23 ? -10.052 87.983 64.587 1.00 51.55 18 GLN C O 1
ATOM 2218 N N . GLU C 1 24 ? -10.632 86.435 66.117 1.00 58.17 19 GLU C N 1
ATOM 2219 C CA . GLU C 1 24 ? -11.999 86.936 66.202 1.00 62.84 19 GLU C CA 1
ATOM 2220 C C . GLU C 1 24 ? -12.034 88.356 66.750 1.00 58.56 19 GLU C C 1
ATOM 2221 O O . GLU C 1 24 ? -12.890 89.156 66.353 1.00 61.78 19 GLU C O 1
ATOM 2227 N N . THR C 1 25 ? -11.113 88.689 67.657 1.00 55.69 20 THR C N 1
ATOM 2228 C CA . THR C 1 25 ? -11.008 90.066 68.127 1.00 52.89 20 THR C CA 1
ATOM 2229 C C . THR C 1 25 ? -10.577 90.994 66.997 1.00 51.88 20 THR C C 1
ATOM 2230 O O . THR C 1 25 ? -11.061 92.127 66.895 1.00 53.18 20 THR C O 1
ATOM 2234 N N . ARG C 1 26 ? -9.680 90.524 66.124 1.00 51.27 21 ARG C N 1
ATOM 2235 C CA . ARG C 1 26 ? -9.330 91.312 64.947 1.00 49.45 21 ARG C CA 1
ATOM 2236 C C . ARG C 1 26 ? -10.499 91.396 63.973 1.00 51.96 21 ARG C C 1
ATOM 2237 O O . ARG C 1 26 ? -10.700 92.428 63.322 1.00 51.41 21 ARG C O 1
ATOM 2245 N N . ALA C 1 27 ? -11.280 90.319 63.858 1.00 56.65 22 ALA C N 1
ATOM 2246 C CA . ALA C 1 27 ? -12.431 90.336 62.962 1.00 60.09 22 ALA C CA 1
ATOM 2247 C C . ALA C 1 27 ? -13.504 91.300 63.447 1.00 63.41 22 ALA C C 1
ATOM 2248 O O . ALA C 1 27 ? -14.196 91.917 62.628 1.00 65.52 22 ALA C O 1
ATOM 2250 N N . GLN C 1 28 ? -13.657 91.446 64.765 1.00 65.38 23 GLN C N 1
ATOM 2251 C CA . GLN C 1 28 ? -14.633 92.385 65.306 1.00 67.67 23 GLN C CA 1
ATOM 2252 C C . GLN C 1 28 ? -14.137 93.824 65.238 1.00 63.81 23 GLN C C 1
ATOM 2253 O O . GLN C 1 28 ? -14.947 94.745 65.078 1.00 65.53 23 GLN C O 1
ATOM 2259 N N . LEU C 1 29 ? -12.824 94.039 65.357 1.00 60.49 24 LEU C N 1
ATOM 2260 C CA . LEU C 1 29 ? -12.279 95.384 65.205 1.00 58.72 24 LEU C CA 1
ATOM 2261 C C . LEU C 1 29 ? -12.455 95.893 63.780 1.00 60.35 24 LEU C C 1
ATOM 2262 O O . LEU C 1 29 ? -12.775 97.069 63.571 1.00 61.19 24 LEU C O 1
ATOM 2267 N N . TYR C 1 30 ? -12.245 95.024 62.788 1.00 61.94 25 TYR C N 1
ATOM 2268 C CA . TYR C 1 30 ? -12.484 95.421 61.405 1.00 64.51 25 TYR C CA 1
ATOM 2269 C C . TYR C 1 30 ? -13.955 95.722 61.159 1.00 75.03 25 TYR C C 1
ATOM 2270 O O . TYR C 1 30 ? -14.281 96.587 60.339 1.00 76.05 25 TYR C O 1
ATOM 2279 N N . LYS C 1 31 ? -14.855 95.026 61.857 1.00 87.00 26 LYS C N 1
ATOM 2280 C CA . LYS C 1 31 ? -16.273 95.355 61.758 1.00 97.55 26 LYS C CA 1
ATOM 2281 C C . LYS C 1 31 ? -16.544 96.761 62.277 1.00 99.42 26 LYS C C 1
ATOM 2282 O O . LYS C 1 31 ? -17.308 97.519 61.670 1.00 105.14 26 LYS C O 1
ATOM 2288 N N . GLU C 1 32 ? -15.921 97.129 63.399 1.00 91.55 27 GLU C N 1
ATOM 2289 C CA . GLU C 1 32 ? -16.076 98.483 63.919 1.00 90.20 27 GLU C CA 1
ATOM 2290 C C . GLU C 1 32 ? -15.432 99.505 62.992 1.00 87.28 27 GLU C C 1
ATOM 2291 O O . GLU C 1 32 ? -15.948 100.617 62.831 1.00 85.06 27 GLU C O 1
ATOM 2297 N N . LEU C 1 33 ? -14.303 99.148 62.378 1.00 83.02 28 LEU C N 1
ATOM 2298 C CA . LEU C 1 33 ? -13.655 100.056 61.438 1.00 88.04 28 LEU C CA 1
ATOM 2299 C C . LEU C 1 33 ? -14.501 100.246 60.185 1.00 100.21 28 LEU C C 1
ATOM 2300 O O . LEU C 1 33 ? -14.639 101.369 59.687 1.00 110.76 28 LEU C O 1
ATOM 2305 N N . GLU C 1 34 ? -15.076 99.160 59.663 1.00 105.31 29 GLU C N 1
ATOM 2306 C CA . GLU C 1 34 ? -15.942 99.272 58.494 1.00 109.70 29 GLU C CA 1
ATOM 2307 C C . GLU C 1 34 ? -17.244 99.991 58.825 1.00 113.15 29 GLU C C 1
ATOM 2308 O O . GLU C 1 34 ? -17.779 100.718 57.981 1.00 116.07 29 GLU C O 1
ATOM 2314 N N . ASP C 1 35 ? -17.768 99.801 60.038 1.00 101.62 30 ASP C N 1
ATOM 2315 C CA . ASP C 1 35 ? -18.990 100.495 60.427 1.00 99.02 30 ASP C CA 1
ATOM 2316 C C . ASP C 1 35 ? -18.744 101.982 60.648 1.00 92.14 30 ASP C C 1
ATOM 2317 O O . ASP C 1 35 ? -19.620 102.803 60.354 1.00 102.74 30 ASP C O 1
ATOM 2322 N N . ALA C 1 36 ? -17.567 102.346 61.161 1.00 79.46 31 ALA C N 1
ATOM 2323 C CA . ALA C 1 36 ? -17.253 103.755 61.367 1.00 77.87 31 ALA C CA 1
ATOM 2324 C C . ALA C 1 36 ? -16.937 104.456 60.051 1.00 79.72 31 ALA C C 1
ATOM 2325 O O . ALA C 1 36 ? -17.306 105.620 59.863 1.00 82.02 31 ALA C O 1
ATOM 2327 N N . LEU C 1 37 ? -16.260 103.765 59.130 1.00 77.55 32 LEU C N 1
ATOM 2328 C CA . LEU C 1 37 ? -15.949 104.368 57.839 1.00 75.45 32 LEU C CA 1
ATOM 2329 C C . LEU C 1 37 ? -17.203 104.572 56.997 1.00 81.84 32 LEU C C 1
ATOM 2330 O O . LEU C 1 37 ? -17.281 105.539 56.232 1.00 83.53 32 LEU C O 1
ATOM 2335 N N . ASN C 1 38 ? -18.186 103.678 57.118 1.00 87.80 33 ASN C N 1
ATOM 2336 C CA . ASN C 1 38 ? -19.462 103.858 56.438 1.00 99.87 33 ASN C CA 1
ATOM 2337 C C . ASN C 1 38 ? -20.343 104.905 57.105 1.00 106.86 33 ASN C C 1
ATOM 2338 O O . ASN C 1 38 ? -21.317 105.352 56.489 1.00 113.90 33 ASN C O 1
ATOM 2343 N N . ALA C 1 39 ? -20.030 105.308 58.338 1.00 109.39 34 ALA C N 1
ATOM 2344 C CA . ALA C 1 39 ? -20.836 106.313 59.018 1.00 122.64 34 ALA C CA 1
ATOM 2345 C C . ALA C 1 39 ? -20.678 107.697 58.405 1.00 122.16 34 ALA C C 1
ATOM 2346 O O . ALA C 1 39 ? -21.516 108.569 58.656 1.00 131.40 34 ALA C O 1
ATOM 2348 N N . ASN C 1 40 ? -19.627 107.923 57.615 1.00 115.03 35 ASN C N 1
ATOM 2349 C CA . ASN C 1 40 ? -19.486 109.200 56.930 1.00 119.23 35 ASN C CA 1
ATOM 2350 C C . ASN C 1 40 ? -20.257 109.239 55.621 1.00 129.13 35 ASN C C 1
ATOM 2351 O O . ASN C 1 40 ? -20.614 110.328 55.160 1.00 131.60 35 ASN C O 1
ATOM 2356 N N . GLN C 1 41 ? -20.517 108.078 55.015 1.00 131.84 36 GLN C N 1
ATOM 2357 C CA . GLN C 1 41 ? -21.410 108.030 53.862 1.00 141.78 36 GLN C CA 1
ATOM 2358 C C . GLN C 1 41 ? -22.781 108.591 54.216 1.00 151.27 36 GLN C C 1
ATOM 2359 O O . GLN C 1 41 ? -23.406 109.287 53.407 1.00 156.82 36 GLN C O 1
ATOM 2365 N N . GLU C 1 42 ? -23.260 108.305 55.425 1.00 155.94 37 GLU C N 1
ATOM 2366 C CA . GLU C 1 42 ? -24.488 108.888 55.946 1.00 162.06 37 GLU C CA 1
ATOM 2367 C C . GLU C 1 42 ? -24.240 110.172 56.726 1.00 160.79 37 GLU C C 1
ATOM 2368 O O . GLU C 1 42 ? -25.206 110.818 57.147 1.00 166.23 37 GLU C O 1
ATOM 2374 N N . LYS C 1 43 ? -22.975 110.549 56.922 1.00 147.62 38 LYS C N 1
ATOM 2375 C CA . LYS C 1 43 ? -22.592 111.764 57.640 1.00 141.93 38 LYS C CA 1
ATOM 2376 C C . LYS C 1 43 ? -23.201 111.784 59.045 1.00 141.64 38 LYS C C 1
ATOM 2377 O O . LYS C 1 43 ? -23.967 112.675 59.415 1.00 147.46 38 LYS C O 1
ATOM 2383 N N . LYS C 1 44 ? -22.846 110.764 59.825 1.00 136.36 39 LYS C N 1
ATOM 2384 C CA . LYS C 1 44 ? -23.300 110.635 61.203 1.00 134.48 39 LYS C CA 1
ATOM 2385 C C . LYS C 1 44 ? -22.195 110.826 62.228 1.00 131.52 39 LYS C C 1
ATOM 2386 O O . LYS C 1 44 ? -22.485 111.211 63.362 1.00 133.34 39 LYS C O 1
ATOM 2392 N N . ILE C 1 45 ? -20.944 110.566 61.860 1.00 124.87 40 ILE C N 1
ATOM 2393 C CA . ILE C 1 45 ? -19.834 110.662 62.799 1.00 127.73 40 ILE C CA 1
ATOM 2394 C C . ILE C 1 45 ? -18.782 111.684 62.386 1.00 131.53 40 ILE C C 1
ATOM 2395 O O . ILE C 1 45 ? -18.003 112.127 63.247 1.00 136.01 40 ILE C O 1
ATOM 2400 N N . GLY C 1 46 ? -18.727 112.093 61.120 1.00 137.67 41 GLY C N 1
ATOM 2401 C CA . GLY C 1 46 ? -17.729 113.052 60.691 1.00 133.62 41 GLY C CA 1
ATOM 2402 C C . GLY C 1 46 ? -16.317 112.483 60.731 1.00 125.06 41 GLY C C 1
ATOM 2403 O O . GLY C 1 46 ? -16.091 111.279 60.860 1.00 121.61 41 GLY C O 1
ATOM 2404 N N . LEU C 1 47 ? -15.351 113.394 60.617 1.00 121.24 42 LEU C N 1
ATOM 2405 C CA . LEU C 1 47 ? -13.942 113.026 60.662 1.00 114.08 42 LEU C CA 1
ATOM 2406 C C . LEU C 1 47 ? -13.324 113.183 62.044 1.00 112.71 42 LEU C C 1
ATOM 2407 O O . LEU C 1 47 ? -12.307 112.540 62.325 1.00 112.40 42 LEU C O 1
ATOM 2412 N N . GLU C 1 48 ? -13.910 114.016 62.907 1.00 112.79 43 GLU C N 1
ATOM 2413 C CA . GLU C 1 48 ? -13.337 114.234 64.231 1.00 111.29 43 GLU C CA 1
ATOM 2414 C C . GLU C 1 48 ? -13.465 112.987 65.099 1.00 109.75 43 GLU C C 1
ATOM 2415 O O . GLU C 1 48 ? -12.472 112.491 65.644 1.00 105.11 43 GLU C O 1
ATOM 2421 N N . GLN C 1 49 ? -14.684 112.461 65.227 1.00 112.83 44 GLN C N 1
ATOM 2422 C CA . GLN C 1 49 ? -14.953 111.414 66.206 1.00 112.38 44 GLN C CA 1
ATOM 2423 C C . GLN C 1 49 ? -14.438 110.052 65.755 1.00 107.42 44 GLN C C 1
ATOM 2424 O O . GLN C 1 49 ? -13.890 109.298 66.566 1.00 105.11 44 GLN C O 1
ATOM 2438 N N . GLY C 1 51 ? -12.026 109.589 63.914 1.00 87.14 46 GLY C N 1
ATOM 2439 C CA . GLY C 1 51 ? -10.576 109.674 63.927 1.00 77.40 46 GLY C CA 1
ATOM 2440 C C . GLY C 1 51 ? -9.954 108.956 65.107 1.00 70.42 46 GLY C C 1
ATOM 2441 O O . GLY C 1 51 ? -8.860 108.397 64.993 1.00 67.65 46 GLY C O 1
ATOM 2442 N N . ILE C 1 52 ? -10.638 108.955 66.253 1.00 76.38 47 ILE C N 1
ATOM 2443 C CA . ILE C 1 52 ? -10.160 108.200 67.403 1.00 69.97 47 ILE C CA 1
ATOM 2444 C C . ILE C 1 52 ? -10.624 106.747 67.363 1.00 64.71 47 ILE C C 1
ATOM 2445 O O . ILE C 1 52 ? -9.972 105.883 67.964 1.00 63.11 47 ILE C O 1
ATOM 2450 N N . ILE C 1 53 ? -11.727 106.453 66.670 1.00 59.20 48 ILE C N 1
ATOM 2451 C CA . ILE C 1 53 ? -12.119 105.062 66.464 1.00 56.08 48 ILE C CA 1
ATOM 2452 C C . ILE C 1 53 ? -11.065 104.342 65.635 1.00 57.04 48 ILE C C 1
ATOM 2453 O O . ILE C 1 53 ? -10.743 103.175 65.886 1.00 58.78 48 ILE C O 1
ATOM 2458 N N . VAL C 1 54 ? -10.504 105.034 64.641 1.00 58.93 49 VAL C N 1
ATOM 2459 C CA . VAL C 1 54 ? -9.402 104.475 63.863 1.00 60.19 49 VAL C CA 1
ATOM 2460 C C . VAL C 1 54 ? -8.211 104.186 64.768 1.00 61.29 49 VAL C C 1
ATOM 2461 O O . VAL C 1 54 ? -7.593 103.117 64.689 1.00 61.14 49 VAL C O 1
ATOM 2465 N N . GLN C 1 55 ? -7.881 105.128 65.655 1.00 63.07 50 GLN C N 1
ATOM 2466 C CA . GLN C 1 55 ? -6.726 104.950 66.530 1.00 63.92 50 GLN C CA 1
ATOM 2467 C C . GLN C 1 55 ? -6.929 103.783 67.490 1.00 59.80 50 GLN C C 1
ATOM 2468 O O . GLN C 1 55 ? -6.001 103.004 67.735 1.00 58.35 50 GLN C O 1
ATOM 2474 N N . LEU C 1 56 ? -8.136 103.646 68.045 1.00 55.06 51 LEU C N 1
ATOM 2475 C CA . LEU C 1 56 ? -8.412 102.527 68.941 1.00 53.15 51 LEU C CA 1
ATOM 2476 C C . LEU C 1 56 ? -8.383 101.198 68.196 1.00 50.58 51 LEU C C 1
ATOM 2477 O O . LEU C 1 56 ? -7.861 100.204 68.712 1.00 52.74 51 LEU C O 1
ATOM 2482 N N . VAL C 1 57 ? -8.945 101.160 66.986 1.00 48.20 52 VAL C N 1
ATOM 2483 C CA . VAL C 1 57 ? -8.927 99.930 66.195 1.00 44.34 52 VAL C CA 1
ATOM 2484 C C . VAL C 1 57 ? -7.494 99.550 65.842 1.00 45.51 52 VAL C C 1
ATOM 2485 O O . VAL C 1 57 ? -7.074 98.403 66.031 1.00 45.36 52 VAL C O 1
ATOM 2489 N N . THR C 1 58 ? -6.721 100.514 65.334 1.00 45.95 53 THR C N 1
ATOM 2490 C CA . THR C 1 58 ? -5.343 100.238 64.937 1.00 44.56 53 THR C CA 1
ATOM 2491 C C . THR C 1 58 ? -4.522 99.724 66.112 1.00 45.18 53 THR C C 1
ATOM 2492 O O . THR C 1 58 ? -3.793 98.733 65.988 1.00 45.66 53 THR C O 1
ATOM 2496 N N . GLU C 1 59 ? -4.626 100.389 67.266 1.00 47.34 54 GLU C N 1
ATOM 2497 C CA . GLU C 1 59 ? -3.897 99.933 68.444 1.00 49.13 54 GLU C CA 1
ATOM 2498 C C . GLU C 1 59 ? -4.355 98.548 68.877 1.00 49.97 54 GLU C C 1
ATOM 2499 O O . GLU C 1 59 ? -3.551 97.759 69.385 1.00 52.49 54 GLU C O 1
ATOM 2505 N N . GLY C 1 60 ? -5.635 98.233 68.681 1.00 45.96 55 GLY C N 1
ATOM 2506 C CA . GLY C 1 60 ? -6.101 96.888 68.970 1.00 41.72 55 GLY C CA 1
ATOM 2507 C C . GLY C 1 60 ? -5.555 95.863 67.995 1.00 69.53 55 GLY C C 1
ATOM 2508 O O . GLY C 1 60 ? -5.245 94.733 68.380 1.00 71.06 55 GLY C O 1
ATOM 2509 N N . LEU C 1 61 ? -5.433 96.241 66.718 1.00 65.16 56 LEU C N 1
ATOM 2510 C CA . LEU C 1 61 ? -4.841 95.339 65.734 1.00 62.88 56 LEU C CA 1
ATOM 2511 C C . LEU C 1 61 ? -3.384 95.040 66.060 1.00 63.24 56 LEU C C 1
ATOM 2512 O O . LEU C 1 61 ? -2.888 93.951 65.746 1.00 64.23 56 LEU C O 1
ATOM 2517 N N . ASN C 1 62 ? -2.684 95.992 66.682 1.00 62.77 57 ASN C N 1
ATOM 2518 C CA . ASN C 1 62 ? -1.289 95.774 67.046 1.00 64.34 57 ASN C CA 1
ATOM 2519 C C . ASN C 1 62 ? -1.157 94.648 68.062 1.00 64.51 57 ASN C C 1
ATOM 2520 O O . ASN C 1 62 ? -0.348 93.730 67.887 1.00 66.27 57 ASN C O 1
ATOM 2525 N N . GLU C 1 63 ? -1.955 94.697 69.132 1.00 63.78 58 GLU C N 1
ATOM 2526 C CA . GLU C 1 63 ? -1.864 93.680 70.173 1.00 64.32 58 GLU C CA 1
ATOM 2527 C C . GLU C 1 63 ? -2.388 92.327 69.712 1.00 62.23 58 GLU C C 1
ATOM 2528 O O . GLU C 1 63 ? -1.976 91.299 70.259 1.00 62.33 58 GLU C O 1
ATOM 2534 N N . VAL C 1 64 ? -3.281 92.301 68.722 1.00 59.27 59 VAL C N 1
ATOM 2535 C CA . VAL C 1 64 ? -3.791 91.029 68.221 1.00 58.46 59 VAL C CA 1
ATOM 2536 C C . VAL C 1 64 ? -2.723 90.311 67.407 1.00 58.57 59 VAL C C 1
ATOM 2537 O O . VAL C 1 64 ? -2.414 89.140 67.654 1.00 60.67 59 VAL C O 1
ATOM 2541 N N . SER C 1 65 ? -2.143 91.003 66.423 1.00 58.63 60 SER C N 1
ATOM 2542 C CA . SER C 1 65 ? -1.124 90.377 65.587 1.00 59.24 60 SER C CA 1
ATOM 2543 C C . SER C 1 65 ? 0.129 90.057 66.391 1.00 64.10 60 SER C C 1
ATOM 2544 O O . SER C 1 65 ? 0.734 88.995 66.206 1.00 66.32 60 SER C O 1
ATOM 2547 N N . SER C 1 66 ? 0.530 90.957 67.293 1.00 66.56 61 SER C N 1
ATOM 2548 C CA . SER C 1 66 ? 1.724 90.717 68.098 1.00 68.52 61 SER C CA 1
ATOM 2549 C C . SER C 1 66 ? 1.557 89.487 68.983 1.00 68.00 61 SER C C 1
ATOM 2550 O O . SER C 1 66 ? 2.502 88.710 69.165 1.00 68.53 61 SER C O 1
ATOM 2553 N N . ASP C 1 67 ? 0.359 89.289 69.540 1.00 69.24 62 ASP C N 1
ATOM 2554 C CA . ASP C 1 67 ? 0.103 88.101 70.346 1.00 70.71 62 ASP C CA 1
ATOM 2555 C C . ASP C 1 67 ? -0.071 86.854 69.490 1.00 70.16 62 ASP C C 1
ATOM 2556 O O . ASP C 1 67 ? 0.222 85.745 69.951 1.00 71.75 62 ASP C O 1
ATOM 2561 N N . ILE C 1 68 ? -0.548 87.007 68.253 1.00 66.51 63 ILE C N 1
ATOM 2562 C CA . ILE C 1 68 ? -0.676 85.856 67.365 1.00 68.77 63 ILE C CA 1
ATOM 2563 C C . ILE C 1 68 ? 0.699 85.371 66.922 1.00 74.88 63 ILE C C 1
ATOM 2564 O O . ILE C 1 68 ? 0.956 84.162 66.868 1.00 81.57 63 ILE C O 1
ATOM 2569 N N . ARG C 1 69 ? 1.609 86.299 66.611 1.00 77.69 64 ARG C N 1
ATOM 2570 C CA . ARG C 1 69 ? 2.976 85.912 66.282 1.00 80.00 64 ARG C CA 1
ATOM 2571 C C . ARG C 1 69 ? 3.692 85.281 67.469 1.00 81.37 64 ARG C C 1
ATOM 2572 O O . ARG C 1 69 ? 4.664 84.546 67.272 1.00 81.72 64 ARG C O 1
ATOM 2580 N N . ASN C 1 70 ? 3.235 85.556 68.694 1.00 80.35 65 ASN C N 1
ATOM 2581 C CA . ASN C 1 70 ? 3.827 84.942 69.877 1.00 83.19 65 ASN C CA 1
ATOM 2582 C C . ASN C 1 70 ? 3.282 83.537 70.110 1.00 82.59 65 ASN C C 1
ATOM 2583 O O . ASN C 1 70 ? 4.046 82.615 70.414 1.00 83.74 65 ASN C O 1
ATOM 2588 N N . TYR C 1 71 ? 1.964 83.360 69.979 1.00 80.14 66 TYR C N 1
ATOM 2589 C CA . TYR C 1 71 ? 1.354 82.045 70.152 1.00 80.23 66 TYR C CA 1
ATOM 2590 C C . TYR C 1 71 ? 1.856 81.037 69.130 1.00 77.15 66 TYR C C 1
ATOM 2591 O O . TYR C 1 71 ? 1.742 79.827 69.357 1.00 78.93 66 TYR C O 1
ATOM 2600 N N . GLN C 1 72 ? 2.408 81.510 68.012 1.00 71.63 67 GLN C N 1
ATOM 2601 C CA . GLN C 1 72 ? 2.697 80.633 66.884 1.00 67.62 67 GLN C CA 1
ATOM 2602 C C . GLN C 1 72 ? 3.853 79.682 67.166 1.00 71.42 67 GLN C C 1
ATOM 2603 O O . GLN C 1 72 ? 3.850 78.548 66.672 1.00 71.60 67 GLN C O 1
ATOM 2609 N N . ALA C 1 73 ? 4.845 80.116 67.945 1.00 71.60 68 ALA C N 1
ATOM 2610 C CA . ALA C 1 73 ? 6.026 79.292 68.180 1.00 73.04 68 ALA C CA 1
ATOM 2611 C C . ALA C 1 73 ? 5.707 77.989 68.901 1.00 73.22 68 ALA C C 1
ATOM 2612 O O . ALA C 1 73 ? 6.557 77.092 68.926 1.00 75.04 68 ALA C O 1
ATOM 2614 N N . SER C 1 74 ? 4.514 77.860 69.480 1.00 73.09 69 SER C N 1
ATOM 2615 C CA . SER C 1 74 ? 4.114 76.660 70.203 1.00 75.34 69 SER C CA 1
ATOM 2616 C C . SER C 1 74 ? 3.211 75.754 69.370 1.00 74.94 69 SER C C 1
ATOM 2617 O O . SER C 1 74 ? 2.420 74.985 69.927 1.00 78.32 69 SER C O 1
ATOM 2620 N N . LEU C 1 75 ? 3.311 75.826 68.046 1.00 70.68 70 LEU C N 1
ATOM 2621 C CA . LEU C 1 75 ? 2.459 75.057 67.154 1.00 69.09 70 LEU C CA 1
ATOM 2622 C C . LEU C 1 75 ? 3.299 74.146 66.271 1.00 68.07 70 LEU C C 1
ATOM 2623 O O . LEU C 1 75 ? 4.503 74.351 66.093 1.00 69.14 70 LEU C O 1
ATOM 2628 N N . THR C 1 76 ? 2.642 73.132 65.713 1.00 66.38 71 THR C N 1
ATOM 2629 C CA . THR C 1 76 ? 3.303 72.208 64.805 1.00 67.07 71 THR C CA 1
ATOM 2630 C C . THR C 1 76 ? 3.600 72.894 63.472 1.00 65.49 71 THR C C 1
ATOM 2631 O O . THR C 1 76 ? 3.145 74.008 63.196 1.00 65.33 71 THR C O 1
ATOM 2635 N N . LYS C 1 77 ? 4.383 72.206 62.637 1.00 66.95 72 LYS C N 1
ATOM 2636 C CA . LYS C 1 77 ? 4.789 72.784 61.359 1.00 67.66 72 LYS C CA 1
ATOM 2637 C C . LYS C 1 77 ? 3.585 73.073 60.471 1.00 70.52 72 LYS C C 1
ATOM 2638 O O . LYS C 1 77 ? 3.564 74.076 59.747 1.00 69.93 72 LYS C O 1
ATOM 2644 N N . GLU C 1 78 ? 2.567 72.209 60.514 1.00 74.15 73 GLU C N 1
ATOM 2645 C CA . GLU C 1 78 ? 1.363 72.452 59.727 1.00 73.97 73 GLU C CA 1
ATOM 2646 C C . GLU C 1 78 ? 0.558 73.620 60.280 1.00 73.07 73 GLU C C 1
ATOM 2647 O O . GLU C 1 78 ? -0.070 74.357 59.511 1.00 72.62 73 GLU C O 1
ATOM 2653 N N . LEU C 1 79 ? 0.569 73.811 61.600 1.00 71.64 74 LEU C N 1
ATOM 2654 C CA . LEU C 1 79 ? -0.153 74.932 62.191 1.00 72.24 74 LEU C CA 1
ATOM 2655 C C . LEU C 1 79 ? 0.622 76.235 62.042 1.00 74.94 74 LEU C C 1
ATOM 2656 O O . LEU C 1 79 ? 0.021 77.294 61.832 1.00 79.64 74 LEU C O 1
ATOM 2661 N N . LYS C 1 80 ? 1.952 76.177 62.152 1.00 75.51 75 LYS C N 1
ATOM 2662 C CA . LYS C 1 80 ? 2.765 77.371 61.937 1.00 79.67 75 LYS C CA 1
ATOM 2663 C C . LYS C 1 80 ? 2.568 77.924 60.532 1.00 74.61 75 LYS C C 1
ATOM 2664 O O . LYS C 1 80 ? 2.417 79.137 60.348 1.00 78.54 75 LYS C O 1
ATOM 2670 N N . LEU C 1 81 ? 2.560 77.044 59.526 1.00 72.08 76 LEU C N 1
ATOM 2671 C CA . LEU C 1 81 ? 2.364 77.490 58.151 1.00 45.56 76 LEU C CA 1
ATOM 2672 C C . LEU C 1 81 ? 0.993 78.120 57.957 1.00 72.34 76 LEU C C 1
ATOM 2673 O O . LEU C 1 81 ? 0.832 79.009 57.114 1.00 73.80 76 LEU C O 1
ATOM 2678 N N . LEU C 1 82 ? -0.005 77.678 58.724 1.00 66.58 77 LEU C N 1
ATOM 2679 C CA . LEU C 1 82 ? -1.339 78.253 58.596 1.00 69.13 77 LEU C CA 1
ATOM 2680 C C . LEU C 1 82 ? -1.422 79.628 59.246 1.00 72.18 77 LEU C C 1
ATOM 2681 O O . LEU C 1 82 ? -2.235 80.460 58.828 1.00 72.24 77 LEU C O 1
ATOM 2686 N N . VAL C 1 83 ? -0.599 79.887 60.262 1.00 74.05 78 VAL C N 1
ATOM 2687 C CA . VAL C 1 83 ? -0.598 81.205 60.888 1.00 80.01 78 VAL C CA 1
ATOM 2688 C C . VAL C 1 83 ? 0.180 82.204 60.038 1.00 86.67 78 VAL C C 1
ATOM 2689 O O . VAL C 1 83 ? -0.259 83.343 59.846 1.00 90.96 78 VAL C O 1
ATOM 2693 N N . ASP C 1 84 ? 1.339 81.798 59.508 1.00 93.42 79 ASP C N 1
ATOM 2694 C CA . ASP C 1 84 ? 2.069 82.667 58.589 1.00 94.26 79 ASP C CA 1
ATOM 2695 C C . ASP C 1 84 ? 1.274 82.944 57.323 1.00 93.12 79 ASP C C 1
ATOM 2696 O O . ASP C 1 84 ? 1.415 84.017 56.731 1.00 95.65 79 ASP C O 1
ATOM 2701 N N . SER C 1 85 ? 0.442 81.996 56.888 1.00 80.76 80 SER C N 1
ATOM 2702 C CA . SER C 1 85 ? -0.457 82.256 55.772 1.00 74.95 80 SER C CA 1
ATOM 2703 C C . SER C 1 85 ? -1.663 83.082 56.196 1.00 65.14 80 SER C C 1
ATOM 2704 O O . SER C 1 85 ? -2.250 83.775 55.359 1.00 37.63 80 SER C O 1
ATOM 2707 N N . LEU C 1 86 ? -2.034 83.029 57.477 1.00 67.43 81 LEU C N 1
ATOM 2708 C CA . LEU C 1 86 ? -3.124 83.864 57.969 1.00 58.20 81 LEU C CA 1
ATOM 2709 C C . LEU C 1 86 ? -2.720 85.333 58.001 1.00 57.72 81 LEU C C 1
ATOM 2710 O O . LEU C 1 86 ? -3.498 86.204 57.595 1.00 57.22 81 LEU C O 1
ATOM 2715 N N . GLN C 1 87 ? -1.508 85.626 58.476 1.00 59.63 82 GLN C N 1
ATOM 2716 C CA . GLN C 1 87 ? -1.076 87.015 58.600 1.00 61.86 82 GLN C CA 1
ATOM 2717 C C . GLN C 1 87 ? -0.908 87.671 57.235 1.00 62.41 82 GLN C C 1
ATOM 2718 O O . GLN C 1 87 ? -1.247 88.847 57.065 1.00 62.27 82 GLN C O 1
ATOM 2724 N N . GLU C 1 88 ? -0.386 86.930 56.250 1.00 64.74 83 GLU C N 1
ATOM 2725 C CA . GLU C 1 88 ? -0.237 87.477 54.903 1.00 67.6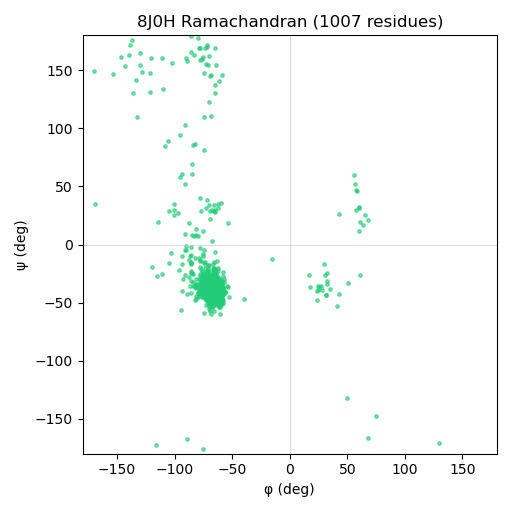2 83 GLU C CA 1
ATOM 2726 C C . GLU C 1 88 ? -1.572 87.929 54.327 1.00 67.49 83 GLU C C 1
ATOM 2727 O O . GLU C 1 88 ? -1.623 88.911 53.577 1.00 70.21 83 GLU C O 1
ATOM 2733 N N . LYS C 1 89 ? -2.658 87.227 54.655 1.00 65.68 84 LYS C N 1
ATOM 2734 C CA . LYS C 1 89 ? -3.978 87.676 54.227 1.00 62.28 84 LYS C CA 1
ATOM 2735 C C . LYS C 1 89 ? -4.383 88.955 54.948 1.00 63.82 84 LYS C C 1
ATOM 2736 O O . LYS C 1 89 ? -4.901 89.888 54.324 1.00 66.72 84 LYS C O 1
ATOM 2742 N N . GLU C 1 90 ? -4.155 89.017 56.262 1.00 63.20 85 GLU C N 1
ATOM 2743 C CA . GLU C 1 90 ? -4.500 90.219 57.014 1.00 64.77 85 GLU C CA 1
ATOM 2744 C C . GLU C 1 90 ? -3.615 91.398 56.632 1.00 66.44 85 GLU C C 1
ATOM 2745 O O . GLU C 1 90 ? -4.057 92.550 56.709 1.00 65.80 85 GLU C O 1
ATOM 2751 N N . ARG C 1 91 ? -2.367 91.138 56.230 1.00 68.26 86 ARG C N 1
ATOM 2752 C CA . ARG C 1 91 ? -1.551 92.196 55.643 1.00 70.58 86 ARG C CA 1
ATOM 2753 C C . ARG C 1 91 ? -2.222 92.760 54.398 1.00 69.04 86 ARG C C 1
ATOM 2754 O O . ARG C 1 91 ? -2.355 93.979 54.245 1.00 71.00 86 ARG C O 1
ATOM 2762 N N . SER C 1 92 ? -2.659 91.877 53.496 1.00 67.41 87 SER C N 1
ATOM 2763 C CA . SER C 1 92 ? -3.374 92.323 52.306 1.00 66.32 87 SER C CA 1
ATOM 2764 C C . SER C 1 92 ? -4.722 92.936 52.659 1.00 64.70 87 SER C C 1
ATOM 2765 O O . SER C 1 92 ? -5.195 93.834 51.953 1.00 64.10 87 SER C O 1
ATOM 2768 N N . LYS C 1 93 ? -5.354 92.466 53.738 1.00 62.10 88 LYS C N 1
ATOM 2769 C CA . LYS C 1 93 ? -6.646 93.018 54.134 1.00 61.92 88 LYS C CA 1
ATOM 2770 C C . LYS C 1 93 ? -6.507 94.456 54.615 1.00 60.08 88 LYS C C 1
ATOM 2771 O O . LYS C 1 93 ? -7.402 95.279 54.390 1.00 60.95 88 LYS C O 1
ATOM 2777 N N . LEU C 1 94 ? -5.395 94.780 55.279 1.00 57.93 89 LEU C N 1
ATOM 2778 C CA . LEU C 1 94 ? -5.181 96.157 55.712 1.00 57.77 89 LEU C CA 1
ATOM 2779 C C . LEU C 1 94 ? -4.844 97.059 54.531 1.00 60.22 89 LEU C C 1
ATOM 2780 O O . LEU C 1 94 ? -5.278 98.216 54.483 1.00 62.10 89 LEU C O 1
ATOM 2785 N N . GLN C 1 95 ? -4.070 96.550 53.569 1.00 60.89 90 GLN C N 1
ATOM 2786 C CA . GLN C 1 95 ? -3.755 97.336 52.380 1.00 64.73 90 GLN C CA 1
ATOM 2787 C C . GLN C 1 95 ? -5.014 97.648 51.581 1.00 70.60 90 GLN C C 1
ATOM 2788 O O . GLN C 1 95 ? -5.251 98.800 51.198 1.00 73.43 90 GLN C O 1
ATOM 2794 N N . ALA C 1 96 ? -5.836 96.629 51.318 1.00 73.96 91 ALA C N 1
ATOM 2795 C CA . ALA C 1 96 ? -7.057 96.844 50.550 1.00 72.85 91 ALA C CA 1
ATOM 2796 C C . ALA C 1 96 ? -8.044 97.734 51.296 1.00 73.08 91 ALA C C 1
ATOM 2797 O O . ALA C 1 96 ? -8.765 98.517 50.668 1.00 76.05 91 ALA C O 1
ATOM 2799 N N . THR C 1 97 ? -8.095 97.628 52.626 1.00 66.76 92 THR C N 1
ATOM 2800 C CA . THR C 1 97 ? -8.943 98.527 53.401 1.00 64.05 92 THR C CA 1
ATOM 2801 C C . THR C 1 97 ? -8.481 99.971 53.255 1.00 64.70 92 THR C C 1
ATOM 2802 O O . THR C 1 97 ? -9.302 100.883 53.100 1.00 69.08 92 THR C O 1
ATOM 2806 N N . VAL C 1 98 ? -7.167 100.196 53.301 1.00 62.18 93 VAL C N 1
ATOM 2807 C CA . VAL C 1 98 ? -6.628 101.527 53.041 1.00 62.98 93 VAL C CA 1
ATOM 2808 C C . VAL C 1 98 ? -6.879 101.922 51.592 1.00 67.50 93 VAL C C 1
ATOM 2809 O O . VAL C 1 98 ? -7.331 103.037 51.304 1.00 71.68 93 VAL C O 1
ATOM 2813 N N . LYS C 1 99 ? -6.597 101.007 50.661 1.00 67.86 94 LYS C N 1
ATOM 2814 C CA . LYS C 1 99 ? -6.765 101.304 49.243 1.00 71.67 94 LYS C CA 1
ATOM 2815 C C . LYS C 1 99 ? -8.221 101.587 48.897 1.00 72.20 94 LYS C C 1
ATOM 2816 O O . LYS C 1 99 ? -8.499 102.346 47.961 1.00 74.98 94 LYS C O 1
ATOM 2822 N N . LEU C 1 100 ? -9.161 100.990 49.633 1.00 68.60 95 LEU C N 1
ATOM 2823 C CA . LEU C 1 100 ? -10.566 101.330 49.442 1.00 66.67 95 LEU C CA 1
ATOM 2824 C C . LEU C 1 100 ? -10.851 102.738 49.949 1.00 69.88 95 LEU C C 1
ATOM 2825 O O . LEU C 1 100 ? -11.416 103.565 49.225 1.00 72.61 95 LEU C O 1
ATOM 2830 N N . GLU C 1 101 ? -10.446 103.032 51.189 1.00 69.73 96 GLU C N 1
ATOM 2831 C CA . GLU C 1 101 ? -10.760 104.322 51.798 1.00 69.54 96 GLU C CA 1
ATOM 2832 C C . GLU C 1 101 ? -10.204 105.482 50.982 1.00 70.28 96 GLU C C 1
ATOM 2833 O O . GLU C 1 101 ? -10.897 106.482 50.764 1.00 70.73 96 GLU C O 1
ATOM 2839 N N . GLN C 1 102 ? -8.955 105.369 50.523 1.00 73.46 97 GLN C N 1
ATOM 2840 C CA . GLN C 1 102 ? -8.375 106.429 49.704 1.00 77.53 97 GLN C CA 1
ATOM 2841 C C . GLN C 1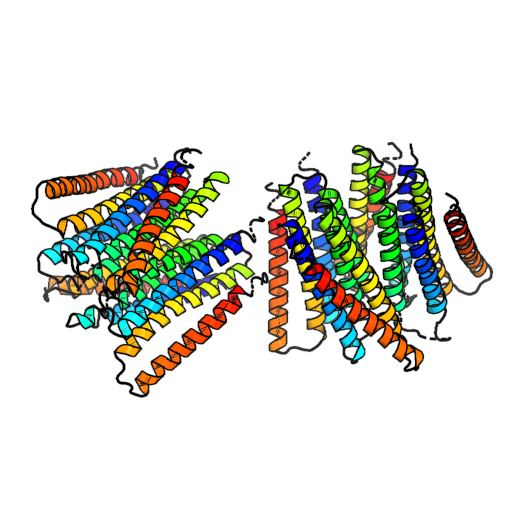 102 ? -9.158 106.623 48.411 1.00 81.99 97 GLN C C 1
ATOM 2842 O O . GLN C 1 102 ? -9.347 107.757 47.956 1.00 87.68 97 GLN C O 1
ATOM 2848 N N . LEU C 1 103 ? -9.633 105.533 47.808 1.00 78.98 98 LEU C N 1
ATOM 2849 C CA . LEU C 1 103 ? -10.384 105.656 46.566 1.00 79.02 98 LEU C CA 1
ATOM 2850 C C . LEU C 1 103 ? -11.858 105.960 46.844 1.00 84.44 98 LEU C C 1
ATOM 2851 O O . LEU C 1 103 ? -12.497 106.682 46.071 1.00 86.38 98 LEU C O 1
ATOM 2856 N N . LYS C 1 104 ? -12.396 105.450 47.958 1.00 85.85 99 LYS C N 1
ATOM 2857 C CA . LYS C 1 104 ? -13.793 105.696 48.317 1.00 88.88 99 LYS C CA 1
ATOM 2858 C C . LYS C 1 104 ? -14.080 107.173 48.552 1.00 94.29 99 LYS C C 1
ATOM 2859 O O . LYS C 1 104 ? -15.211 107.625 48.338 1.00 94.04 99 LYS C O 1
ATOM 2865 N N . VAL C 1 105 ? -13.084 107.940 48.986 1.00 103.53 100 VAL C N 1
ATOM 2866 C CA . VAL C 1 105 ? -13.326 109.287 49.480 1.00 114.12 100 VAL C CA 1
ATOM 2867 C C . VAL C 1 105 ? -12.907 110.376 48.493 1.00 125.93 100 VAL C C 1
ATOM 2868 O O . VAL C 1 105 ? -13.329 111.531 48.661 1.00 126.70 100 VAL C O 1
ATOM 2872 N N . VAL C 1 106 ? -12.101 110.059 47.475 1.00 132.27 101 VAL C N 1
ATOM 2873 C CA . VAL C 1 106 ? -12.001 110.966 46.334 1.00 158.04 101 VAL C CA 1
ATOM 2874 C C . VAL C 1 106 ? -13.384 111.175 45.732 1.00 179.75 101 VAL C C 1
ATOM 2875 O O . VAL C 1 106 ? -13.756 112.292 45.348 1.00 200.60 101 VAL C O 1
ATOM 2879 N N . SER C 1 107 ? -14.166 110.097 45.646 1.00 192.28 102 SER C N 1
ATOM 2880 C CA . SER C 1 107 ? -15.626 110.160 45.576 1.00 194.05 102 SER C CA 1
ATOM 2881 C C . SER C 1 107 ? -16.134 110.830 44.304 1.00 197.58 102 SER C C 1
ATOM 2882 O O . SER C 1 107 ? -17.239 111.377 44.282 1.00 200.16 102 SER C O 1
ATOM 2885 N N . THR C 1 108 ? -15.347 110.803 43.233 1.00 179.14 103 THR C N 1
ATOM 2886 C CA . THR C 1 108 ? -15.865 111.214 41.932 1.00 171.98 103 THR C CA 1
ATOM 2887 C C . THR C 1 108 ? -16.770 110.104 41.411 1.00 167.47 103 THR C C 1
ATOM 2888 O O . THR C 1 108 ? -16.294 109.023 41.048 1.00 173.40 103 THR C O 1
ATOM 2892 N N . ASN C 1 109 ? -18.077 110.364 41.381 1.00 167.01 104 ASN C N 1
ATOM 2893 C CA . ASN C 1 109 ? -19.070 109.334 41.094 1.00 162.84 104 ASN C CA 1
ATOM 2894 C C . ASN C 1 109 ? -19.015 108.818 39.662 1.00 164.02 104 ASN C C 1
ATOM 2895 O O . ASN C 1 109 ? -19.855 107.987 39.298 1.00 167.37 104 ASN C O 1
ATOM 2900 N N . SER C 1 110 ? -18.070 109.281 38.848 1.00 163.28 105 SER C N 1
ATOM 2901 C CA . SER C 1 110 ? -17.946 108.784 37.489 1.00 170.14 105 SER C CA 1
ATOM 2902 C C . SER C 1 110 ? -17.587 107.298 37.501 1.00 170.16 105 SER C C 1
ATOM 2903 O O . SER C 1 110 ? -17.009 106.798 38.471 1.00 168.34 105 SER C O 1
ATOM 2906 N N . PRO C 1 111 ? -17.924 106.564 36.434 1.00 174.88 106 PRO C N 1
ATOM 2907 C CA . PRO C 1 111 ? -17.540 105.144 36.365 1.00 175.01 106 PRO C CA 1
ATOM 2908 C C . PRO C 1 111 ? -16.038 104.913 36.304 1.00 175.39 106 PRO C C 1
ATOM 2909 O O . PRO C 1 111 ? -15.611 103.752 36.349 1.00 174.88 106 PRO C O 1
ATOM 2913 N N . VAL C 1 112 ? -15.229 105.969 36.192 1.00 176.87 107 VAL C N 1
ATOM 2914 C CA . VAL C 1 112 ? -13.778 105.804 36.197 1.00 176.35 107 VAL C CA 1
ATOM 2915 C C . VAL C 1 112 ? -13.315 105.241 37.535 1.00 171.91 107 VAL C C 1
ATOM 2916 O O . VAL C 1 112 ? -12.507 104.307 37.592 1.00 171.25 107 VAL C O 1
ATOM 2920 N N . GLU C 1 113 ? -13.833 105.793 38.632 1.00 156.84 108 GLU C N 1
ATOM 2921 C CA . GLU C 1 113 ? -13.470 105.353 39.971 1.00 142.51 108 GLU C CA 1
ATOM 2922 C C . GLU C 1 113 ? -14.533 104.482 40.628 1.00 129.44 108 GLU C C 1
ATOM 2923 O O . GLU C 1 113 ? -14.278 103.928 41.702 1.00 127.34 108 GLU C O 1
ATOM 2929 N N . ASN C 1 114 ? -15.709 104.340 40.016 1.00 121.68 109 ASN C N 1
ATOM 2930 C CA . ASN C 1 114 ? -16.783 103.593 40.660 1.00 111.78 109 ASN C CA 1
ATOM 2931 C C . ASN C 1 114 ? -16.581 102.088 40.534 1.00 104.48 109 ASN C C 1
ATOM 2932 O O . ASN C 1 114 ? -16.856 101.343 41.481 1.00 101.12 109 ASN C O 1
ATOM 2937 N N . THR C 1 115 ? -16.110 101.621 39.375 1.00 102.59 110 THR C N 1
ATOM 2938 C CA . THR C 1 115 ? -15.867 100.192 39.208 1.00 99.87 110 THR C CA 1
ATOM 2939 C C . THR C 1 115 ? -14.721 99.712 40.090 1.00 98.12 110 THR C C 1
ATOM 2940 O O . THR C 1 115 ? -14.677 98.533 40.459 1.00 98.31 110 THR C O 1
ATOM 2944 N N . GLN C 1 116 ? -13.792 100.606 40.441 1.00 99.81 111 GLN C N 1
ATOM 2945 C CA . GLN C 1 116 ? -12.715 100.232 41.350 1.00 96.08 111 GLN C CA 1
ATOM 2946 C C . GLN C 1 116 ? -13.225 100.038 42.774 1.00 95.17 111 GLN C C 1
ATOM 2947 O O . GLN C 1 116 ? -12.636 99.267 43.540 1.00 95.65 111 GLN C O 1
ATOM 2953 N N . ILE C 1 117 ? -14.317 100.713 43.143 1.00 92.28 112 ILE C N 1
ATOM 2954 C CA . ILE C 1 117 ? -14.943 100.460 44.439 1.00 103.18 112 ILE C CA 1
ATOM 2955 C C . ILE C 1 117 ? -15.440 99.024 44.512 1.00 109.80 112 ILE C C 1
ATOM 2956 O O . ILE C 1 117 ? -15.130 98.286 45.455 1.00 124.35 112 ILE C O 1
ATOM 2961 N N . SER C 1 118 ? -16.223 98.606 43.515 1.00 115.12 113 SER C N 1
ATOM 2962 C CA . SER C 1 118 ? -16.791 97.264 43.549 1.00 119.49 113 SER C CA 1
ATOM 2963 C C . SER C 1 118 ? -15.707 96.198 43.496 1.00 122.94 113 SER C C 1
ATOM 2964 O O . SER C 1 118 ? -15.892 95.100 44.030 1.00 123.21 113 SER C O 1
ATOM 2967 N N . GLU C 1 119 ? -14.568 96.503 42.869 1.00 116.06 114 GLU C N 1
ATOM 2968 C CA . GLU C 1 119 ? -13.475 95.539 42.818 1.00 109.37 114 GLU C CA 1
ATOM 2969 C C . GLU C 1 119 ? -12.788 95.407 44.172 1.00 99.76 114 GLU C C 1
ATOM 2970 O O . GLU C 1 119 ? -12.466 94.295 44.604 1.00 100.83 114 GLU C O 1
ATOM 2976 N N . LEU C 1 120 ? -12.554 96.530 44.855 1.00 89.47 115 LEU C N 1
ATOM 2977 C CA . LEU C 1 120 ? -11.931 96.468 46.174 1.00 83.93 115 LEU C CA 1
ATOM 2978 C C . LEU C 1 120 ? -12.890 95.894 47.210 1.00 83.14 115 LEU C C 1
ATOM 2979 O O . LEU C 1 120 ? -12.468 95.171 48.120 1.00 90.71 115 LEU C O 1
ATOM 2984 N N . GLU C 1 121 ? -14.182 96.209 47.094 1.00 79.86 116 GLU C N 1
ATOM 2985 C CA . GLU C 1 121 ? -15.162 95.625 48.003 1.00 80.99 116 GLU C CA 1
ATOM 2986 C C . GLU C 1 121 ? -15.311 94.129 47.760 1.00 85.53 116 GLU C C 1
ATOM 2987 O O . GLU C 1 121 ? -15.501 93.356 48.707 1.00 84.03 116 GLU C O 1
ATOM 2993 N N . ALA C 1 122 ? -15.229 93.700 46.498 1.00 91.73 117 ALA C N 1
ATOM 2994 C CA . ALA C 1 122 ? -15.257 92.272 46.204 1.00 93.37 117 ALA C CA 1
ATOM 2995 C C . ALA C 1 122 ? -13.961 91.599 46.635 1.00 90.60 117 ALA C C 1
ATOM 2996 O O . ALA C 1 122 ? -13.975 90.454 47.102 1.00 92.45 117 ALA C O 1
ATOM 2998 N N . ARG C 1 123 ? -12.831 92.293 46.484 1.00 81.41 118 ARG C N 1
ATOM 2999 C CA . ARG C 1 123 ? -11.561 91.740 46.943 1.00 73.55 118 ARG C CA 1
ATOM 3000 C C . ARG C 1 123 ? -11.530 91.625 48.461 1.00 66.55 118 ARG C C 1
ATOM 3001 O O . ARG C 1 123 ? -11.045 90.625 49.002 1.00 65.38 118 ARG C O 1
ATOM 3009 N N . LEU C 1 124 ? -12.050 92.634 49.164 1.00 63.80 119 LEU C N 1
ATOM 3010 C CA . LEU C 1 124 ? -12.113 92.565 50.620 1.00 59.22 119 LEU C CA 1
ATOM 3011 C C . LEU C 1 124 ? -12.998 91.413 51.078 1.00 60.03 119 LEU C C 1
ATOM 3012 O O . LEU C 1 124 ? -12.678 90.725 52.054 1.00 59.40 119 LEU C O 1
ATOM 3017 N N . SER C 1 125 ? -14.119 91.191 50.388 1.00 60.79 120 SER C N 1
ATOM 3018 C CA . SER C 1 125 ? -14.975 90.058 50.722 1.00 60.23 120 SER C CA 1
ATOM 3019 C C . SER C 1 125 ? -14.302 88.738 50.369 1.00 58.28 120 SER C C 1
ATOM 3020 O O . SER C 1 125 ? -14.365 87.776 51.143 1.00 57.51 120 SER C O 1
ATOM 3023 N N . SER C 1 126 ? -13.652 88.674 49.204 1.00 59.26 121 SER C N 1
ATOM 3024 C CA . SER C 1 126 ? -12.949 87.456 48.818 1.00 61.01 121 SER C CA 1
ATOM 3025 C C . SER C 1 126 ? -11.780 87.163 49.748 1.00 61.49 121 SER C C 1
ATOM 3026 O O . SER C 1 126 ? -11.467 85.993 49.995 1.00 61.00 121 SER C O 1
ATOM 3029 N N . LEU C 1 127 ? -11.120 88.202 50.267 1.00 64.01 122 LEU C N 1
ATOM 3030 C CA . LEU C 1 127 ? -10.050 87.979 51.233 1.00 66.87 122 LEU C CA 1
ATOM 3031 C C . LEU C 1 127 ? -10.590 87.369 52.518 1.00 73.11 122 LEU C C 1
ATOM 3032 O O . LEU C 1 127 ? -9.966 86.470 53.093 1.00 75.00 122 LEU C O 1
ATOM 3037 N N . SER C 1 128 ? -11.752 87.839 52.980 1.00 77.25 123 SER C N 1
ATOM 3038 C CA . SER C 1 128 ? -12.338 87.297 54.201 1.00 78.95 123 SER C CA 1
ATOM 3039 C C . SER C 1 128 ? -12.690 85.824 54.046 1.00 77.11 123 SER C C 1
ATOM 3040 O O . SER C 1 128 ? -12.587 85.056 55.010 1.00 77.79 123 SER C O 1
ATOM 3043 N N . LYS C 1 129 ? -13.109 85.410 52.848 1.00 73.22 124 LYS C N 1
ATOM 3044 C CA . LYS C 1 129 ? -13.364 83.994 52.606 1.00 70.08 124 LYS C CA 1
ATOM 3045 C C . LYS C 1 129 ? -12.070 83.191 52.645 1.00 68.65 124 LYS C C 1
ATOM 3046 O O . LYS C 1 129 ? -12.036 82.083 53.194 1.00 70.66 124 LYS C O 1
ATOM 3052 N N . GLU C 1 130 ? -10.995 83.734 52.068 1.00 65.68 125 GLU C N 1
ATOM 3053 C CA . GLU C 1 130 ? -9.700 83.065 52.129 1.00 64.01 125 GLU C CA 1
ATOM 3054 C C . GLU C 1 130 ? -9.169 83.000 53.555 1.00 61.08 125 GLU C C 1
ATOM 3055 O O . GLU C 1 130 ? -8.504 82.026 53.924 1.00 62.40 125 GLU C O 1
ATOM 3061 N N . ILE C 1 131 ? -9.446 84.023 54.366 1.00 60.41 126 ILE C N 1
ATOM 3062 C CA . ILE C 1 131 ? -9.079 83.972 55.777 1.00 59.39 126 ILE C CA 1
ATOM 3063 C C . ILE C 1 131 ? -9.920 82.933 56.509 1.00 62.23 126 ILE C C 1
ATOM 3064 O O . ILE C 1 131 ? -9.421 82.215 57.385 1.00 64.23 126 ILE C O 1
ATOM 3069 N N . ASN C 1 132 ? -11.204 82.829 56.159 1.00 64.02 127 ASN C N 1
ATOM 3070 C CA . ASN C 1 132 ? -12.084 81.880 56.833 1.00 64.98 127 ASN C CA 1
ATOM 3071 C C . ASN C 1 132 ? -11.700 80.437 56.530 1.00 65.14 127 ASN C C 1
ATOM 3072 O O . ASN C 1 132 ? -11.851 79.564 57.393 1.00 67.65 127 ASN C O 1
ATOM 3077 N N . ASP C 1 133 ? -11.210 80.165 55.319 1.00 62.95 128 ASP C N 1
ATOM 3078 C CA . ASP C 1 133 ? -10.758 78.816 54.995 1.00 63.43 128 ASP C CA 1
ATOM 3079 C C . ASP C 1 133 ? -9.500 78.455 55.774 1.00 61.47 128 ASP C C 1
ATOM 3080 O O . ASP C 1 133 ? -9.363 77.323 56.253 1.00 64.05 128 ASP C O 1
ATOM 3085 N N . ILE C 1 134 ? -8.571 79.404 55.911 1.00 57.66 129 ILE C N 1
ATOM 3086 C CA . ILE C 1 134 ? -7.361 79.161 56.692 1.00 55.26 129 ILE C CA 1
ATOM 3087 C C . ILE C 1 134 ? -7.715 78.908 58.152 1.00 58.67 129 ILE C C 1
ATOM 3088 O O . ILE C 1 134 ? -7.099 78.069 58.821 1.00 60.40 129 ILE C O 1
ATOM 3093 N N . LEU C 1 135 ? -8.720 79.620 58.664 1.00 58.95 130 LEU C N 1
ATOM 3094 C CA . LEU C 1 135 ? -9.098 79.464 60.064 1.00 60.82 130 LEU C CA 1
ATOM 3095 C C . LEU C 1 135 ? -9.692 78.087 60.331 1.00 63.85 130 LEU C C 1
ATOM 3096 O O . LEU C 1 135 ? -9.430 77.486 61.380 1.00 65.54 130 LEU C O 1
ATOM 3101 N N . GLN C 1 136 ? -10.493 77.569 59.399 1.00 65.72 131 GLN C N 1
ATOM 3102 C CA . GLN C 1 136 ? -11.080 76.250 59.609 1.00 70.98 131 GLN C CA 1
ATOM 3103 C C . GLN C 1 136 ? -10.058 75.142 59.405 1.00 71.19 131 GLN C C 1
ATOM 3104 O O . GLN C 1 136 ? -10.150 74.092 60.051 1.00 75.04 131 GLN C O 1
ATOM 3110 N N . ASN C 1 137 ? -9.081 75.349 58.517 1.00 65.70 132 ASN C N 1
ATOM 3111 C CA . ASN C 1 137 ? -8.004 74.375 58.384 1.00 64.58 132 ASN C CA 1
ATOM 3112 C C . ASN C 1 137 ? -7.179 74.339 59.663 1.00 64.31 132 ASN C C 1
ATOM 3113 O O . ASN C 1 137 ? -6.659 73.282 60.038 1.00 66.43 132 ASN C O 1
ATOM 3126 N N . LYS C 1 139 ? -8.730 74.823 62.470 1.00 63.60 134 LYS C N 1
ATOM 3127 C CA . LYS C 1 139 ? -9.676 74.115 63.322 1.00 65.41 134 LYS C CA 1
ATOM 3128 C C . LYS C 1 139 ? -9.771 72.628 63.006 1.00 64.06 134 LYS C C 1
ATOM 3129 O O . LYS C 1 139 ? -10.116 71.830 63.885 1.00 66.15 134 LYS C O 1
ATOM 3135 N N . ASP C 1 140 ? -9.473 72.237 61.768 1.00 59.57 135 ASP C N 1
ATOM 3136 C CA . ASP C 1 140 ? -9.418 70.832 61.387 1.00 59.01 135 ASP C CA 1
ATOM 3137 C C . ASP C 1 140 ? -8.097 70.171 61.763 1.00 60.36 135 ASP C C 1
ATOM 3138 O O . ASP C 1 140 ? -7.865 69.024 61.365 1.00 61.88 135 ASP C O 1
ATOM 3143 N N . GLU C 1 141 ? -7.243 70.867 62.512 1.00 58.03 136 GLU C N 1
ATOM 3144 C CA . GLU C 1 141 ? -5.935 70.361 62.931 1.00 57.60 136 GLU C CA 1
ATOM 3145 C C . GLU C 1 141 ? -5.072 69.968 61.734 1.00 56.07 136 GLU C C 1
ATOM 3146 O O . GLU C 1 141 ? -3.843 70.017 61.799 1.00 53.82 136 GLU C O 1
ATOM 3160 N N . GLU D 1 13 ? 30.491 96.368 74.113 1.00 150.90 8 GLU D N 1
ATOM 3161 C CA . GLU D 1 13 ? 30.570 97.818 73.971 1.00 154.73 8 GLU D CA 1
ATOM 3162 C C . GLU D 1 13 ? 29.798 98.304 72.751 1.00 156.05 8 GLU D C 1
ATOM 3163 O O . GLU D 1 13 ? 29.294 99.432 72.746 1.00 162.80 8 GLU D O 1
ATOM 3169 N N . GLU D 1 14 ? 29.694 97.472 71.712 1.00 155.27 9 GLU D N 1
ATOM 3170 C CA . GLU D 1 14 ? 28.921 97.854 70.535 1.00 155.92 9 GLU D CA 1
ATOM 3171 C C . GLU D 1 14 ? 27.423 97.793 70.802 1.00 149.54 9 GLU D C 1
ATOM 3172 O O . GLU D 1 14 ? 26.662 98.588 70.238 1.00 147.82 9 GLU D O 1
ATOM 3178 N N . THR D 1 15 ? 26.981 96.862 71.650 1.00 139.78 10 THR D N 1
ATOM 3179 C CA . THR D 1 15 ? 25.554 96.727 71.926 1.00 128.53 10 THR D CA 1
ATOM 3180 C C . THR D 1 15 ? 25.053 97.869 72.803 1.00 122.80 10 THR D C 1
ATOM 3181 O O . THR D 1 15 ? 24.010 98.471 72.520 1.00 118.02 10 THR D O 1
ATOM 3185 N N . VAL D 1 16 ? 25.784 98.182 73.876 1.00 117.03 11 VAL D N 1
ATOM 3186 C CA . VAL D 1 16 ? 25.373 99.269 74.759 1.00 115.29 11 VAL D CA 1
ATOM 3187 C C . VAL D 1 16 ? 25.504 100.613 74.055 1.00 121.61 11 VAL D C 1
ATOM 3188 O O . VAL D 1 16 ? 24.757 101.554 74.352 1.00 120.51 11 VAL D O 1
ATOM 3192 N N . ASN D 1 17 ? 26.442 100.731 73.111 1.00 134.08 12 ASN D N 1
ATOM 3193 C CA . ASN D 1 17 ? 26.557 101.962 72.338 1.00 148.19 12 ASN D CA 1
ATOM 3194 C C . ASN D 1 17 ? 25.339 102.179 71.450 1.00 158.14 12 ASN D C 1
ATOM 3195 O O . ASN D 1 17 ? 24.925 103.325 71.239 1.00 159.80 12 ASN D O 1
ATOM 3200 N N . LYS D 1 18 ? 24.755 101.101 70.923 1.00 170.20 13 LYS D N 1
ATOM 3201 C CA . LYS D 1 18 ? 23.539 101.226 70.129 1.00 168.19 13 LYS D CA 1
ATOM 3202 C C . LYS D 1 18 ? 22.318 101.495 71.000 1.00 162.43 13 LYS D C 1
ATOM 3203 O O . LYS D 1 18 ? 21.376 102.157 70.550 1.00 161.34 13 LYS D O 1
ATOM 3209 N N . ILE D 1 19 ? 22.313 100.992 72.236 1.00 143.11 14 ILE D N 1
ATOM 3210 C CA . ILE D 1 19 ? 21.234 101.315 73.164 1.00 135.04 14 ILE D CA 1
ATOM 3211 C C . ILE D 1 19 ? 21.293 102.788 73.548 1.00 126.92 14 ILE D C 1
ATOM 3212 O O . ILE D 1 19 ? 20.271 103.485 73.568 1.00 139.85 14 ILE D O 1
ATOM 3217 N N . LEU D 1 20 ? 22.493 103.283 73.858 1.00 118.69 15 LEU D N 1
ATOM 3218 C CA . LEU D 1 20 ? 22.654 104.700 74.163 1.00 116.05 15 LEU D CA 1
ATOM 3219 C C . LEU D 1 20 ? 22.309 105.562 72.956 1.00 113.02 15 LEU D C 1
ATOM 3220 O O . LEU D 1 20 ? 21.745 106.653 73.102 1.00 111.76 15 LEU D O 1
ATOM 3225 N N . ARG D 1 21 ? 22.639 105.087 71.753 1.00 110.63 16 ARG D N 1
ATOM 3226 C CA . ARG D 1 21 ? 22.298 105.830 70.545 1.00 107.75 16 ARG D CA 1
ATOM 3227 C C . ARG D 1 21 ? 20.795 105.844 70.303 1.00 100.13 16 ARG D C 1
ATOM 3228 O O . ARG D 1 21 ? 20.272 106.798 69.714 1.00 99.49 16 ARG D O 1
ATOM 3236 N N . ALA D 1 22 ? 20.085 104.806 70.749 1.00 94.70 17 ALA D N 1
ATOM 3237 C CA . ALA D 1 22 ? 18.637 104.771 70.590 1.00 90.52 17 ALA D CA 1
ATOM 3238 C C . ALA D 1 22 ? 17.925 105.555 71.684 1.00 87.56 17 ALA D C 1
ATOM 3239 O O . ALA D 1 22 ? 16.887 106.172 71.420 1.00 86.76 17 ALA D O 1
ATOM 3241 N N . GLN D 1 23 ? 18.458 105.546 72.908 1.00 86.70 18 GLN D N 1
ATOM 3242 C CA . GLN D 1 23 ? 17.842 106.319 73.982 1.00 85.69 18 GLN D CA 1
ATOM 3243 C C . GLN D 1 23 ? 17.929 107.814 73.702 1.00 89.12 18 GLN D C 1
ATOM 3244 O O . GLN D 1 23 ? 16.987 108.561 73.989 1.00 89.17 18 GLN D O 1
ATOM 3250 N N . GLU D 1 24 ? 19.055 108.269 73.145 1.00 92.62 19 GLU D N 1
ATOM 3251 C CA . GLU D 1 24 ? 19.149 109.656 72.705 1.00 93.71 19 GLU D CA 1
ATOM 3252 C C . GLU D 1 24 ? 18.187 109.940 71.559 1.00 90.70 19 GLU D C 1
ATOM 3253 O O . GLU D 1 24 ? 17.710 111.071 71.418 1.00 90.09 19 GLU D O 1
ATOM 3259 N N . THR D 1 25 ? 17.894 108.931 70.734 1.00 86.29 20 THR D N 1
ATOM 3260 C CA . THR D 1 25 ? 16.896 109.103 69.684 1.00 82.43 20 THR D CA 1
ATOM 3261 C C . THR D 1 25 ? 15.495 109.199 70.273 1.00 78.93 20 THR D C 1
ATOM 3262 O O . THR D 1 25 ? 14.645 109.931 69.754 1.00 76.81 20 THR D O 1
ATOM 3266 N N . ARG D 1 26 ? 15.234 108.463 71.356 1.00 76.13 21 ARG D N 1
ATOM 3267 C CA . ARG D 1 26 ? 13.947 108.579 72.032 1.00 74.36 21 ARG D CA 1
ATOM 3268 C C . ARG D 1 26 ? 13.834 109.906 72.770 1.00 74.27 21 ARG D C 1
ATOM 3269 O O . ARG D 1 26 ? 12.786 110.562 72.724 1.00 72.90 21 ARG D O 1
ATOM 3277 N N . ALA D 1 27 ? 14.904 110.319 73.455 1.00 78.13 22 ALA D N 1
ATOM 3278 C CA . ALA D 1 27 ? 14.890 111.607 74.139 1.00 81.99 22 ALA D CA 1
ATOM 3279 C C . ALA D 1 27 ? 14.767 112.760 73.153 1.00 87.00 22 ALA D C 1
ATOM 3280 O O . ALA D 1 27 ? 14.150 113.784 73.470 1.00 86.28 22 ALA D O 1
ATOM 3282 N N . GLN D 1 28 ? 15.345 112.616 71.958 1.00 90.63 23 GLN D N 1
ATOM 3283 C CA . GLN D 1 28 ? 15.148 113.620 70.917 1.00 95.24 23 GLN D CA 1
ATOM 3284 C C . GLN D 1 28 ? 13.694 113.663 70.467 1.00 97.87 23 GLN D C 1
ATOM 3285 O O . GLN D 1 28 ? 13.163 114.738 70.163 1.00 98.76 23 GLN D O 1
ATOM 3291 N N . LEU D 1 29 ? 13.036 112.503 70.416 1.00 102.99 24 LEU D N 1
ATOM 3292 C CA . LEU D 1 29 ? 11.640 112.461 69.998 1.00 101.17 24 LEU D CA 1
ATOM 3293 C C . LEU D 1 29 ? 10.714 113.003 71.078 1.00 98.07 24 LEU D C 1
ATOM 3294 O O . LEU D 1 29 ? 9.671 113.586 70.762 1.00 97.94 24 LEU D O 1
ATOM 3299 N N . TYR D 1 30 ? 11.069 112.814 72.352 1.00 91.62 25 TYR D N 1
ATOM 3300 C CA . TYR D 1 30 ? 10.338 113.483 73.422 1.00 85.30 25 TYR D CA 1
ATOM 3301 C C . TYR D 1 30 ? 10.438 114.996 73.284 1.00 86.52 25 TYR D C 1
ATOM 3302 O O . TYR D 1 30 ? 9.484 115.721 73.590 1.00 88.99 25 TYR D O 1
ATOM 3311 N N . LYS D 1 31 ? 11.589 115.489 72.822 1.00 86.17 26 LYS D N 1
ATOM 3312 C CA . LYS D 1 31 ? 11.746 116.922 72.600 1.00 85.44 26 LYS D CA 1
ATOM 3313 C C . LYS D 1 31 ? 10.802 117.414 71.511 1.00 82.26 26 LYS D C 1
ATOM 3314 O O . LYS D 1 31 ? 10.212 118.493 71.634 1.00 83.95 26 LYS D O 1
ATOM 3320 N N . GLU D 1 32 ? 10.641 116.635 70.438 1.00 80.64 27 GLU D N 1
ATOM 3321 C CA . GLU D 1 32 ? 9.686 117.005 69.399 1.00 79.37 27 GLU D CA 1
ATOM 3322 C C . GLU D 1 32 ? 8.258 116.973 69.928 1.00 78.15 27 GLU D C 1
ATOM 3323 O O . GLU D 1 32 ? 7.433 117.816 69.558 1.00 78.33 27 GLU D O 1
ATOM 3329 N N . LEU D 1 33 ? 7.949 116.007 70.795 1.00 76.30 28 LEU D N 1
ATOM 3330 C CA . LEU D 1 33 ? 6.599 115.895 71.337 1.00 75.53 28 LEU D CA 1
ATOM 3331 C C . LEU D 1 33 ? 6.274 117.067 72.253 1.00 75.82 28 LEU D C 1
ATOM 3332 O O . LEU D 1 33 ? 5.266 117.757 72.061 1.00 77.20 28 LEU D O 1
ATOM 3337 N N . GLU D 1 34 ? 7.119 117.307 73.257 1.00 73.78 29 GLU D N 1
ATOM 3338 C CA . GLU D 1 34 ? 6.837 118.362 74.223 1.00 74.73 29 GLU D CA 1
ATOM 3339 C C . GLU D 1 34 ? 6.904 119.746 73.588 1.00 75.36 29 GLU D C 1
ATOM 3340 O O . GLU D 1 34 ? 6.182 120.653 74.016 1.00 76.64 29 GLU D O 1
ATOM 3346 N N . ASP D 1 35 ? 7.753 119.931 72.574 1.00 72.88 30 ASP D N 1
ATOM 3347 C CA . ASP D 1 35 ? 7.784 121.214 71.879 1.00 75.85 30 ASP D CA 1
ATOM 3348 C C . ASP D 1 35 ? 6.537 121.420 71.031 1.00 74.25 30 ASP D C 1
ATOM 3349 O O . ASP D 1 35 ? 6.060 122.553 70.898 1.00 75.57 30 ASP D O 1
ATOM 3354 N N . ALA D 1 36 ? 5.998 120.348 70.450 1.00 72.04 31 ALA D N 1
ATOM 3355 C CA . ALA D 1 36 ? 4.745 120.446 69.715 1.00 74.59 31 ALA D CA 1
ATOM 3356 C C . ALA D 1 36 ? 3.537 120.537 70.637 1.00 79.13 31 ALA D C 1
ATOM 3357 O O . ALA D 1 36 ? 2.487 121.032 70.213 1.00 80.04 31 ALA D O 1
ATOM 3359 N N . LEU D 1 37 ? 3.661 120.074 71.881 1.00 83.34 32 LEU D N 1
ATOM 3360 C CA . LEU D 1 37 ? 2.567 120.132 72.844 1.00 90.39 32 LEU D CA 1
ATOM 3361 C C . LEU D 1 37 ? 2.564 121.429 73.644 1.00 102.63 32 LEU D C 1
ATOM 3362 O O . LEU D 1 37 ? 1.498 122.015 73.863 1.00 106.88 32 LEU D O 1
ATOM 3367 N N . ASN D 1 38 ? 3.736 121.886 74.093 1.00 109.92 33 ASN D N 1
ATOM 3368 C CA . ASN D 1 38 ? 3.798 123.118 74.873 1.00 120.58 33 ASN D CA 1
ATOM 3369 C C . ASN D 1 38 ? 3.378 124.326 74.048 1.00 127.33 33 ASN D C 1
ATOM 3370 O O . ASN D 1 38 ? 2.769 125.259 74.584 1.00 131.31 33 ASN D O 1
ATOM 3375 N N . ALA D 1 39 ? 3.688 124.330 72.752 1.00 123.25 34 ALA D N 1
ATOM 3376 C CA . ALA D 1 39 ? 3.235 125.387 71.850 1.00 133.45 34 ALA D CA 1
ATOM 3377 C C . ALA D 1 39 ? 1.751 125.160 71.581 1.00 136.00 34 ALA D C 1
ATOM 3378 O O . ALA D 1 39 ? 1.345 124.594 70.563 1.00 136.19 34 ALA D O 1
ATOM 3380 N N . ASN D 1 40 ? 0.929 125.605 72.531 1.00 138.79 35 ASN D N 1
ATOM 3381 C CA . ASN D 1 40 ? -0.507 125.376 72.454 1.00 139.30 35 ASN D CA 1
ATOM 3382 C C . ASN D 1 40 ? -1.088 126.035 71.210 1.00 141.40 35 ASN D C 1
ATOM 3383 O O . ASN D 1 40 ? -0.695 127.142 70.829 1.00 143.90 35 ASN D O 1
ATOM 3388 N N . GLN D 1 41 ? -2.028 125.345 70.574 1.00 139.03 36 GLN D N 1
ATOM 3389 C CA . GLN D 1 41 ? -2.583 125.778 69.302 1.00 140.37 36 GLN D CA 1
ATOM 3390 C C . GLN D 1 41 ? -3.956 126.406 69.500 1.00 141.09 36 GLN D C 1
ATOM 3391 O O . GLN D 1 41 ? -4.654 126.130 70.479 1.00 140.93 36 GLN D O 1
ATOM 3397 N N . GLU D 1 42 ? -4.339 127.257 68.547 1.00 142.08 37 GLU D N 1
ATOM 3398 C CA . GLU D 1 42 ? -5.556 128.054 68.658 1.00 141.17 37 GLU D CA 1
ATOM 3399 C C . GLU D 1 42 ? -6.754 127.386 67.986 1.00 136.35 37 GLU D C 1
ATOM 3400 O O . GLU D 1 42 ? -7.784 127.157 68.629 1.00 137.28 37 GLU D O 1
ATOM 3406 N N . LYS D 1 43 ? -6.636 127.068 66.702 1.00 127.05 38 LYS D N 1
ATOM 3407 C CA . LYS D 1 43 ? -7.787 126.692 65.892 1.00 119.65 38 LYS D CA 1
ATOM 3408 C C . LYS D 1 43 ? -7.666 125.248 65.403 1.00 110.47 38 LYS D C 1
ATOM 3409 O O . LYS D 1 43 ? -6.773 124.498 65.805 1.00 110.38 38 LYS D O 1
ATOM 3415 N N . LYS D 1 44 ? -8.595 124.869 64.522 1.00 103.45 39 LYS D N 1
ATOM 3416 C CA . LYS D 1 44 ? -8.736 123.475 64.114 1.00 96.20 39 LYS D CA 1
ATOM 3417 C C . LYS D 1 44 ? -7.581 123.032 63.224 1.00 93.07 39 LYS D C 1
ATOM 3418 O O . LYS D 1 44 ? -6.992 121.967 63.442 1.00 91.53 39 LYS D O 1
ATOM 3424 N N . ILE D 1 45 ? -7.245 123.836 62.210 1.00 90.96 40 ILE D N 1
ATOM 3425 C CA . ILE D 1 45 ? -6.237 123.424 61.235 1.00 85.92 40 ILE D CA 1
ATOM 3426 C C . ILE D 1 45 ? -4.870 123.276 61.889 1.00 83.02 40 ILE D C 1
ATOM 3427 O O . ILE D 1 45 ? -4.048 122.462 61.450 1.00 82.75 40 ILE D O 1
ATOM 3432 N N . GLY D 1 46 ? -4.605 124.038 62.946 1.00 81.48 41 GLY D N 1
ATOM 3433 C CA . GLY D 1 46 ? -3.352 123.902 63.659 1.00 80.98 41 GLY D CA 1
ATOM 3434 C C . GLY D 1 46 ? -3.319 122.672 64.544 1.00 80.23 41 GLY D C 1
ATOM 3435 O O . GLY D 1 46 ? -2.301 121.976 64.612 1.00 85.11 41 GLY D O 1
ATOM 3436 N N . LEU D 1 47 ? -4.427 122.399 65.237 1.00 80.66 42 LEU D N 1
ATOM 3437 C CA . LEU D 1 47 ? -4.504 121.188 66.048 1.00 76.72 42 LEU D CA 1
ATOM 3438 C C . LEU D 1 47 ? -4.498 119.942 65.173 1.00 76.97 42 LEU D C 1
ATOM 3439 O O . LEU D 1 47 ? -3.906 118.921 65.541 1.00 73.56 42 LEU D O 1
ATOM 3444 N N . GLU D 1 48 ? -5.159 120.004 64.016 1.00 80.89 43 GLU D N 1
ATOM 3445 C CA . GLU D 1 48 ? -5.018 118.939 63.031 1.00 85.10 43 GLU D CA 1
ATOM 3446 C C . GLU D 1 48 ? -3.575 118.815 62.561 1.00 93.63 43 GLU D C 1
ATOM 3447 O O . GLU D 1 48 ? -3.101 117.706 62.289 1.00 94.61 43 GLU D O 1
ATOM 3453 N N . GLN D 1 49 ? -2.862 119.940 62.473 1.00 102.10 44 GLN D N 1
ATOM 3454 C CA . GLN D 1 49 ? -1.469 119.910 62.040 1.00 107.21 44 GLN D CA 1
ATOM 3455 C C . GLN D 1 49 ? -0.578 119.247 63.084 1.00 110.83 44 GLN D C 1
ATOM 3456 O O . GLN D 1 49 ? 0.360 118.522 62.733 1.00 110.33 44 GLN D O 1
ATOM 3470 N N . GLY D 1 51 ? -1.859 117.220 65.290 1.00 96.17 46 GLY D N 1
ATOM 3471 C CA . GLY D 1 51 ? -2.433 115.896 65.453 1.00 88.47 46 GLY D CA 1
ATOM 3472 C C . GLY D 1 51 ? -1.654 114.838 64.696 1.00 82.78 46 GLY D C 1
ATOM 3473 O O . GLY D 1 51 ? -1.403 113.747 65.214 1.00 83.57 46 GLY D O 1
ATOM 3474 N N . ILE D 1 52 ? -1.255 115.150 63.462 1.00 75.66 47 ILE D N 1
ATOM 3475 C CA . ILE D 1 52 ? -0.415 114.238 62.697 1.00 70.03 47 ILE D CA 1
ATOM 3476 C C . ILE D 1 52 ? 1.041 114.299 63.139 1.00 66.09 47 ILE D C 1
ATOM 3477 O O . ILE D 1 52 ? 1.806 113.369 62.856 1.00 65.97 47 ILE D O 1
ATOM 3482 N N . ILE D 1 53 ? 1.448 115.369 63.826 1.00 64.05 48 ILE D N 1
ATOM 3483 C CA . ILE D 1 53 ? 2.806 115.440 64.357 1.00 63.19 48 ILE D CA 1
ATOM 3484 C C . ILE D 1 53 ? 2.964 114.486 65.533 1.00 61.09 48 ILE D C 1
ATOM 3485 O O . ILE D 1 53 ? 3.929 113.716 65.604 1.00 52.68 48 ILE D O 1
ATOM 3490 N N . VAL D 1 54 ? 2.020 114.529 66.477 1.00 59.35 49 VAL D N 1
ATOM 3491 C CA . VAL D 1 54 ? 2.020 113.568 67.577 1.00 56.78 49 VAL D CA 1
ATOM 3492 C C . VAL D 1 54 ? 1.954 112.146 67.035 1.00 57.04 49 VAL D C 1
ATOM 3493 O O . VAL D 1 54 ? 2.572 111.225 67.583 1.00 58.42 49 VAL D O 1
ATOM 3497 N N . GLN D 1 55 ? 1.209 111.949 65.944 1.00 58.69 50 GLN D N 1
ATOM 3498 C CA . GLN D 1 55 ? 1.164 110.645 65.291 1.00 58.70 50 GLN D CA 1
ATOM 3499 C C . GLN D 1 55 ? 2.557 110.177 64.889 1.00 62.09 50 GLN D C 1
ATOM 3500 O O . GLN D 1 55 ? 2.902 109.002 65.065 1.00 62.96 50 GLN D O 1
ATOM 3506 N N . LEU D 1 56 ? 3.374 111.083 64.347 1.00 64.84 51 LEU D N 1
ATOM 3507 C CA . LEU D 1 56 ? 4.722 110.709 63.932 1.00 65.51 51 LEU D CA 1
ATOM 3508 C C . LEU D 1 56 ? 5.631 110.488 65.134 1.00 66.52 51 LEU D C 1
ATOM 3509 O O . LEU D 1 56 ? 6.503 109.611 65.107 1.00 69.47 51 LEU D O 1
ATOM 3514 N N . VAL D 1 57 ? 5.449 111.276 66.195 1.00 63.70 52 VAL D N 1
ATOM 3515 C CA . VAL D 1 57 ? 6.302 111.141 67.372 1.00 63.44 52 VAL D CA 1
ATOM 3516 C C . VAL D 1 57 ? 5.983 109.851 68.117 1.00 62.46 52 VAL D C 1
ATOM 3517 O O . VAL D 1 57 ? 6.887 109.113 68.527 1.00 64.95 52 VAL D O 1
ATOM 3521 N N . THR D 1 58 ? 4.693 109.559 68.303 1.00 59.41 53 THR D N 1
ATOM 3522 C CA . THR D 1 58 ? 4.305 108.348 69.019 1.00 58.38 53 THR D CA 1
ATOM 3523 C C . THR D 1 58 ? 4.734 107.097 68.262 1.00 58.01 53 THR D C 1
ATOM 3524 O O . THR D 1 58 ? 5.136 106.100 68.874 1.00 54.65 53 THR D O 1
ATOM 3528 N N . GLU D 1 59 ? 4.656 107.128 66.930 1.00 57.58 54 GLU D N 1
ATOM 3529 C CA . GLU D 1 59 ? 5.115 105.987 66.144 1.00 59.36 54 GLU D CA 1
ATOM 3530 C C . GLU D 1 59 ? 6.625 105.821 66.253 1.00 60.94 54 GLU D C 1
ATOM 3531 O O . GLU D 1 59 ? 7.125 104.695 66.362 1.00 62.04 54 GLU D O 1
ATOM 3537 N N . GLY D 1 60 ? 7.366 106.930 66.222 1.00 61.98 55 GLY D N 1
ATOM 3538 C CA . GLY D 1 60 ? 8.805 106.845 66.405 1.00 63.81 55 GLY D CA 1
ATOM 3539 C C . GLY D 1 60 ? 9.186 106.324 67.777 1.00 65.75 55 GLY D C 1
ATOM 3540 O O . GLY D 1 60 ? 10.159 105.581 67.921 1.00 66.43 55 GLY D O 1
ATOM 3541 N N . LEU D 1 61 ? 8.426 106.711 68.805 1.00 68.60 56 LEU D N 1
ATOM 3542 C CA . LEU D 1 61 ? 8.666 106.175 70.141 1.00 71.24 56 LEU D CA 1
ATOM 3543 C C . LEU D 1 61 ? 8.396 104.678 70.186 1.00 73.83 56 LEU D C 1
ATOM 3544 O O . LEU D 1 61 ? 9.103 103.933 70.873 1.00 75.75 56 LEU D O 1
ATOM 3549 N N . ASN D 1 62 ? 7.376 104.218 69.459 1.00 73.70 57 ASN D N 1
ATOM 3550 C CA . ASN D 1 62 ? 7.043 102.798 69.479 1.00 79.25 57 ASN D CA 1
ATOM 3551 C C . ASN D 1 62 ? 8.114 101.960 68.796 1.00 82.68 57 ASN D C 1
ATOM 3552 O O . ASN D 1 62 ? 8.340 100.810 69.187 1.00 84.69 57 ASN D O 1
ATOM 3557 N N . GLU D 1 63 ? 8.781 102.512 67.781 1.00 89.24 58 GLU D N 1
ATOM 3558 C CA . GLU D 1 63 ? 9.838 101.773 67.101 1.00 98.33 58 GLU D CA 1
ATOM 3559 C C . GLU D 1 63 ? 11.138 101.809 67.896 1.00 101.36 58 GLU D C 1
ATOM 3560 O O . GLU D 1 63 ? 11.802 100.780 68.061 1.00 102.98 58 GLU D O 1
ATOM 3566 N N . VAL D 1 64 ? 11.513 102.987 68.401 1.00 95.66 59 VAL D N 1
ATOM 3567 C CA . VAL D 1 64 ? 12.758 103.115 69.152 1.00 64.97 59 VAL D CA 1
ATOM 3568 C C . VAL D 1 64 ? 12.690 102.320 70.451 1.00 111.30 59 VAL D C 1
ATOM 3569 O O . VAL D 1 64 ? 13.647 101.629 70.821 1.00 117.21 59 VAL D O 1
ATOM 3573 N N . SER D 1 65 ? 11.563 102.400 71.162 1.00 98.39 60 SER D N 1
ATOM 3574 C CA . SER D 1 65 ? 11.421 101.646 72.405 1.00 98.92 60 SER D CA 1
ATOM 3575 C C . SER D 1 65 ? 11.416 100.145 72.144 1.00 100.70 60 SER D C 1
ATOM 3576 O O . SER D 1 65 ? 12.034 99.379 72.893 1.00 100.50 60 SER D O 1
ATOM 3579 N N . SER D 1 66 ? 10.722 99.706 71.091 1.00 101.41 61 SER D N 1
ATOM 3580 C CA . SER D 1 66 ? 10.742 98.291 70.736 1.00 102.44 61 SER D CA 1
ATOM 3581 C C . SER D 1 66 ? 12.136 97.841 70.319 1.00 102.96 61 SER D C 1
ATOM 3582 O O . SER D 1 66 ? 12.468 96.655 70.437 1.00 105.24 61 SER D O 1
ATOM 3585 N N . ASP D 1 67 ? 12.964 98.768 69.830 1.00 95.69 62 ASP D N 1
ATOM 3586 C CA . ASP D 1 67 ? 14.357 98.441 69.545 1.00 92.54 62 ASP D CA 1
ATOM 3587 C C . ASP D 1 67 ? 15.140 98.233 70.836 1.00 91.43 62 ASP D C 1
ATOM 3588 O O . ASP D 1 67 ? 15.824 97.216 71.001 1.00 95.81 62 ASP D O 1
ATOM 3593 N N . ILE D 1 68 ? 15.042 99.187 71.766 1.00 85.53 63 ILE D N 1
ATOM 3594 C CA . ILE D 1 68 ? 15.753 99.073 73.038 1.00 83.61 63 ILE D CA 1
ATOM 3595 C C . ILE D 1 68 ? 15.301 97.828 73.789 1.00 86.03 63 ILE D C 1
ATOM 3596 O O . ILE D 1 68 ? 16.112 97.132 74.412 1.00 86.87 63 ILE D O 1
ATOM 3601 N N . ARG D 1 69 ? 14.001 97.523 73.737 1.00 88.90 64 ARG D N 1
ATOM 3602 C CA . ARG D 1 69 ? 13.509 96.283 74.327 1.00 92.31 64 ARG D CA 1
ATOM 3603 C C . ARG D 1 69 ? 14.103 95.065 73.634 1.00 99.02 64 ARG D C 1
ATOM 3604 O O . ARG D 1 69 ? 14.355 94.042 74.281 1.00 101.47 64 ARG D O 1
ATOM 3612 N N . ASN D 1 70 ? 14.336 95.157 72.323 1.00 103.27 65 ASN D N 1
ATOM 3613 C CA . ASN D 1 70 ? 14.939 94.048 71.591 1.00 105.78 65 ASN D CA 1
ATOM 3614 C C . ASN D 1 70 ? 16.425 93.924 71.901 1.00 106.82 65 ASN D C 1
ATOM 3615 O O . ASN D 1 70 ? 16.948 92.809 72.021 1.00 107.72 65 ASN D O 1
ATOM 3620 N N . TYR D 1 71 ? 17.123 95.056 72.034 1.00 104.56 66 TYR D N 1
ATOM 3621 C CA . TYR D 1 71 ? 18.545 95.025 72.360 1.00 105.88 66 TYR D CA 1
ATOM 3622 C C . TYR D 1 71 ? 18.810 94.421 73.732 1.00 110.93 66 TYR D C 1
ATOM 3623 O O . TYR D 1 71 ? 19.932 93.973 73.994 1.00 116.41 66 TYR D O 1
ATOM 3632 N N . GLN D 1 72 ? 17.806 94.402 74.611 1.00 110.04 67 GLN D N 1
ATOM 3633 C CA . GLN D 1 72 ? 18.000 93.949 75.983 1.00 115.15 67 GLN D CA 1
ATOM 3634 C C . GLN D 1 72 ? 18.317 92.460 76.073 1.00 120.84 67 GLN D C 1
ATOM 3635 O O . GLN D 1 72 ? 18.820 92.009 77.107 1.00 123.99 67 GLN D O 1
ATOM 3641 N N . ALA D 1 73 ? 18.051 91.694 75.012 1.00 129.28 68 ALA D N 1
ATOM 3642 C CA . ALA D 1 73 ? 18.226 90.246 75.077 1.00 147.67 68 ALA D CA 1
ATOM 3643 C C . ALA D 1 73 ? 19.685 89.847 75.273 1.00 147.24 68 ALA D C 1
ATOM 3644 O O . ALA D 1 73 ? 19.962 88.825 75.910 1.00 157.03 68 ALA D O 1
ATOM 3646 N N . SER D 1 74 ? 20.624 90.628 74.743 1.00 141.71 69 SER D N 1
ATOM 3647 C CA . SER D 1 74 ? 22.035 90.264 74.789 1.00 143.26 69 SER D CA 1
ATOM 3648 C C . SER D 1 74 ? 22.746 90.733 76.052 1.00 138.85 69 SER D C 1
ATOM 3649 O O . SER D 1 74 ? 23.865 90.280 76.315 1.00 142.59 69 SER D O 1
ATOM 3652 N N . LEU D 1 75 ? 22.137 91.618 76.836 1.00 131.61 70 LEU D N 1
ATOM 3653 C CA . LEU D 1 75 ? 22.810 92.171 77.999 1.00 130.49 70 LEU D CA 1
ATOM 3654 C C . LEU D 1 75 ? 22.799 91.186 79.165 1.00 133.25 70 LEU D C 1
ATOM 3655 O O . LEU D 1 75 ? 21.982 90.263 79.233 1.00 134.83 70 LEU D O 1
ATOM 3660 N N . THR D 1 76 ? 23.729 91.400 80.092 1.00 135.99 71 THR D N 1
ATOM 3661 C CA . THR D 1 76 ? 23.871 90.551 81.263 1.00 137.03 71 THR D CA 1
ATOM 3662 C C . THR D 1 76 ? 22.797 90.897 82.296 1.00 138.20 71 THR D C 1
ATOM 3663 O O . THR D 1 76 ? 22.090 91.902 82.185 1.00 131.31 71 THR D O 1
ATOM 3667 N N . LYS D 1 77 ? 22.674 90.034 83.311 1.00 141.18 72 LYS D N 1
ATOM 3668 C CA . LYS D 1 77 ? 21.686 90.248 84.366 1.00 149.06 72 LYS D CA 1
ATOM 3669 C C . LYS D 1 77 ? 21.860 91.610 85.027 1.00 156.29 72 LYS D C 1
ATOM 3670 O O . LYS D 1 77 ? 20.874 92.300 85.314 1.00 161.50 72 LYS D O 1
ATOM 3676 N N . GLU D 1 78 ? 23.107 92.019 85.273 1.00 163.69 73 GLU D N 1
ATOM 3677 C CA . GLU D 1 78 ? 23.345 93.314 85.903 1.00 163.07 73 GLU D CA 1
ATOM 3678 C C . GLU D 1 78 ? 22.932 94.459 84.986 1.00 160.22 73 GLU D C 1
ATOM 3679 O O . GLU D 1 78 ? 22.423 95.483 85.454 1.00 159.42 73 GLU D O 1
ATOM 3685 N N . LEU D 1 79 ? 23.143 94.306 83.678 1.00 147.87 74 LEU D N 1
ATOM 3686 C CA . LEU D 1 79 ? 22.727 95.317 82.716 1.00 136.02 74 LEU D CA 1
ATOM 3687 C C . LEU D 1 79 ? 21.280 95.157 82.273 1.00 130.31 74 LEU D C 1
ATOM 3688 O O . LEU D 1 79 ? 20.709 96.103 81.718 1.00 132.76 74 LEU D O 1
ATOM 3693 N N . LYS D 1 80 ? 20.677 93.988 82.500 1.00 127.95 75 LYS D N 1
ATOM 3694 C CA . LYS D 1 80 ? 19.280 93.788 82.129 1.00 120.83 75 LYS D CA 1
ATOM 3695 C C . LYS D 1 80 ? 18.353 94.621 83.004 1.00 115.76 75 LYS D C 1
ATOM 3696 O O . LYS D 1 80 ? 17.451 95.300 82.500 1.00 114.76 75 LYS D O 1
ATOM 3702 N N . LEU D 1 81 ? 18.557 94.576 84.324 1.00 114.16 76 LEU D N 1
ATOM 3703 C CA . LEU D 1 81 ? 17.674 95.300 85.232 1.00 114.95 76 LEU D CA 1
ATOM 3704 C C . LEU D 1 81 ? 17.757 96.804 85.005 1.00 113.51 76 LEU D C 1
ATOM 3705 O O . LEU D 1 81 ? 16.747 97.509 85.114 1.00 111.19 76 LEU D O 1
ATOM 3710 N N . LEU D 1 82 ? 18.950 97.314 84.688 1.00 111.21 77 LEU D N 1
ATOM 3711 C CA . LEU D 1 82 ? 19.090 98.740 84.411 1.00 106.20 77 LEU D CA 1
ATOM 3712 C C . LEU D 1 82 ? 18.217 99.161 83.237 1.00 103.54 77 LEU D C 1
ATOM 3713 O O . LEU D 1 82 ? 17.600 100.231 83.265 1.00 101.33 77 LEU D O 1
ATOM 3718 N N . VAL D 1 83 ? 18.152 98.331 82.194 1.00 101.78 78 VAL D N 1
ATOM 3719 C CA . VAL D 1 83 ? 17.239 98.607 81.090 1.00 98.47 78 VAL D CA 1
ATOM 3720 C C . VAL D 1 83 ? 15.800 98.345 81.515 1.00 95.46 78 VAL D C 1
ATOM 3721 O O . VAL D 1 83 ? 14.881 99.077 81.129 1.00 92.39 78 VAL D O 1
ATOM 3725 N N . ASP D 1 84 ? 15.580 97.300 82.319 1.00 95.25 79 ASP D N 1
ATOM 3726 C CA . ASP D 1 84 ? 14.251 97.059 82.871 1.00 92.83 79 ASP D CA 1
ATOM 3727 C C . ASP D 1 84 ? 13.821 98.201 83.783 1.00 89.13 79 ASP D C 1
ATOM 3728 O O . ASP D 1 84 ? 12.667 98.643 83.735 1.00 88.62 79 ASP D O 1
ATOM 3733 N N . SER D 1 85 ? 14.737 98.693 84.622 1.00 89.03 80 SER D N 1
ATOM 3734 C CA . SER D 1 85 ? 14.428 99.850 85.454 1.00 88.22 80 SER D CA 1
ATOM 3735 C C . SER D 1 85 ? 14.329 101.123 84.623 1.00 90.44 80 SER D C 1
ATOM 3736 O O . SER D 1 85 ? 13.606 102.052 84.999 1.00 89.24 80 SER D O 1
ATOM 3739 N N . LEU D 1 86 ? 15.044 101.183 83.496 1.00 92.06 81 LEU D N 1
ATOM 3740 C CA . LEU D 1 86 ? 14.947 102.341 82.613 1.00 91.36 81 LEU D CA 1
ATOM 3741 C C . LEU D 1 86 ? 13.543 102.467 82.034 1.00 89.25 81 LEU D C 1
ATOM 3742 O O . LEU D 1 86 ? 12.949 103.551 82.043 1.00 86.64 81 LEU D O 1
ATOM 3747 N N . GLN D 1 87 ? 13.000 101.363 81.516 1.00 92.17 82 GLN D N 1
ATOM 3748 C CA . GLN D 1 87 ? 11.703 101.426 80.852 1.00 92.56 82 GLN D CA 1
ATOM 3749 C C . GLN D 1 87 ? 10.581 101.743 81.832 1.00 90.94 82 GLN D C 1
ATOM 3750 O O . GLN D 1 87 ? 9.592 102.379 81.450 1.00 90.26 82 GLN D O 1
ATOM 3756 N N . GLU D 1 88 ? 10.711 101.314 83.090 1.00 91.83 83 GLU D N 1
ATOM 3757 C CA . GLU D 1 88 ? 9.720 101.684 84.096 1.00 90.91 83 GLU D CA 1
ATOM 3758 C C . GLU D 1 88 ? 9.718 103.190 84.328 1.00 89.83 83 GLU D C 1
ATOM 3759 O O . GLU D 1 88 ? 8.662 103.786 84.575 1.00 88.75 83 GLU D O 1
ATOM 3765 N N . LYS D 1 89 ? 10.892 103.824 84.253 1.00 89.68 84 LYS D N 1
ATOM 3766 C CA . LYS D 1 89 ? 10.951 105.282 84.290 1.00 87.50 84 LYS D CA 1
ATOM 3767 C C . LYS D 1 89 ? 10.321 105.886 83.041 1.00 84.35 84 LYS D C 1
ATOM 3768 O O . LYS D 1 89 ? 9.683 106.943 83.110 1.00 83.25 84 LYS D O 1
ATOM 3774 N N . GLU D 1 90 ? 10.494 105.231 81.889 1.00 82.98 85 GLU D N 1
ATOM 3775 C CA . GLU D 1 90 ? 9.907 105.735 80.651 1.00 80.23 85 GLU D CA 1
ATOM 3776 C C . GLU D 1 90 ? 8.386 105.662 80.697 1.00 80.48 85 GLU D C 1
ATOM 3777 O O . GLU D 1 90 ? 7.701 106.571 80.213 1.00 81.41 85 GLU D O 1
ATOM 3783 N N . ARG D 1 91 ? 7.842 104.584 81.267 1.00 79.89 86 ARG D N 1
ATOM 3784 C CA . ARG D 1 91 ? 6.404 104.505 81.502 1.00 80.62 86 ARG D CA 1
ATOM 3785 C C . ARG D 1 91 ? 5.938 105.635 82.410 1.00 80.68 86 ARG D C 1
ATOM 3786 O O . ARG D 1 91 ? 4.933 106.299 82.131 1.00 82.18 86 ARG D O 1
ATOM 3794 N N . SER D 1 92 ? 6.657 105.860 83.512 1.00 78.27 87 SER D N 1
ATOM 3795 C CA . SER D 1 92 ? 6.319 106.962 84.405 1.00 75.57 87 SER D CA 1
ATOM 3796 C C . SER D 1 92 ? 6.511 108.311 83.723 1.00 72.40 87 SER D C 1
ATOM 3797 O O . SER D 1 92 ? 5.810 109.277 84.049 1.00 73.74 87 SER D O 1
ATOM 3800 N N . LYS D 1 93 ? 7.452 108.399 82.779 1.00 70.64 88 LYS D N 1
ATOM 3801 C CA . LYS D 1 93 ? 7.636 109.641 82.035 1.00 68.56 88 LYS D CA 1
ATOM 3802 C C . LYS D 1 93 ? 6.450 109.913 81.119 1.00 68.97 88 LYS D C 1
ATOM 3803 O O . LYS D 1 93 ? 5.997 111.058 81.005 1.00 67.34 88 LYS D O 1
ATOM 3809 N N . LEU D 1 94 ? 5.935 108.874 80.456 1.00 68.58 89 LEU D N 1
ATOM 3810 C CA . LEU D 1 94 ? 4.715 109.037 79.674 1.00 69.01 89 LEU D CA 1
ATOM 3811 C C . LEU D 1 94 ? 3.517 109.324 80.569 1.00 68.37 89 LEU D C 1
ATOM 3812 O O . LEU D 1 94 ? 2.621 110.078 80.175 1.00 67.62 89 LEU D O 1
ATOM 3817 N N . GLN D 1 95 ? 3.490 108.740 81.771 1.00 71.69 90 GLN D N 1
ATOM 3818 C CA . GLN D 1 95 ? 2.392 108.985 82.703 1.00 72.75 90 GLN D CA 1
ATOM 3819 C C . GLN D 1 95 ? 2.301 110.458 83.082 1.00 74.56 90 GLN D C 1
ATOM 3820 O O . GLN D 1 95 ? 1.201 111.001 83.233 1.00 74.29 90 GLN D O 1
ATOM 3826 N N . ALA D 1 96 ? 3.447 111.119 83.255 1.00 78.09 91 ALA D N 1
ATOM 3827 C CA . ALA D 1 96 ? 3.424 112.545 83.555 1.00 80.24 91 ALA D CA 1
ATOM 3828 C C . ALA D 1 96 ? 3.029 113.369 82.337 1.00 78.47 91 ALA D C 1
ATOM 3829 O O . ALA D 1 96 ? 2.434 114.442 82.484 1.00 78.28 91 ALA D O 1
ATOM 3831 N N . THR D 1 97 ? 3.342 112.885 81.132 1.00 75.76 92 THR D N 1
ATOM 3832 C CA . THR D 1 97 ? 3.041 113.651 79.926 1.00 76.62 92 THR D CA 1
ATOM 3833 C C . THR D 1 97 ? 1.546 113.648 79.620 1.00 78.83 92 THR D C 1
ATOM 3834 O O . THR D 1 97 ? 0.984 114.687 79.253 1.00 83.34 92 THR D O 1
ATOM 3838 N N . VAL D 1 98 ? 0.887 112.495 79.759 1.00 78.26 93 VAL D N 1
ATOM 3839 C CA . VAL D 1 98 ? -0.552 112.432 79.511 1.00 77.50 93 VAL D CA 1
ATOM 3840 C C . VAL D 1 98 ? -1.299 113.285 80.526 1.00 80.53 93 VAL D C 1
ATOM 3841 O O . VAL D 1 98 ? -2.192 114.063 80.171 1.00 82.18 93 VAL D O 1
ATOM 3845 N N . LYS D 1 99 ? -0.947 113.148 81.807 1.00 82.36 94 LYS D N 1
ATOM 3846 C CA . LYS D 1 99 ? -1.600 113.941 82.842 1.00 86.14 94 LYS D CA 1
ATOM 3847 C C . LYS D 1 99 ? -1.281 115.420 82.688 1.00 91.70 94 LYS D C 1
ATOM 3848 O O . LYS D 1 99 ? -2.119 116.270 83.010 1.00 95.94 94 LYS D O 1
ATOM 3854 N N . LEU D 1 100 ? -0.081 115.746 82.202 1.00 93.77 95 LEU D N 1
ATOM 3855 C CA . LEU D 1 100 ? 0.224 117.130 81.855 1.00 94.77 95 LEU D CA 1
ATOM 3856 C C . LEU D 1 100 ? -0.725 117.637 80.779 1.00 93.21 95 LEU D C 1
ATOM 3857 O O . LEU D 1 100 ? -1.383 118.669 80.949 1.00 94.39 95 LEU D O 1
ATOM 3862 N N . GLU D 1 101 ? -0.814 116.911 79.662 1.00 88.71 96 GLU D N 1
ATOM 3863 C CA . GLU D 1 101 ? -1.669 117.343 78.563 1.00 88.01 96 GLU D CA 1
ATOM 3864 C C . GLU D 1 101 ? -3.142 117.302 78.945 1.00 86.67 96 GLU D C 1
ATOM 3865 O O . GLU D 1 101 ? -3.932 118.105 78.439 1.00 87.70 96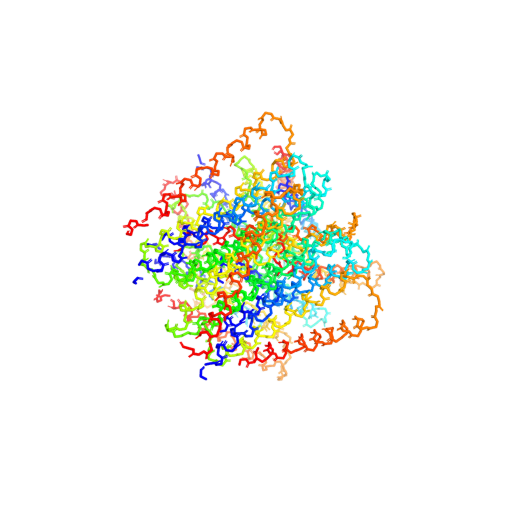 GLU D O 1
ATOM 3871 N N . GLN D 1 102 ? -3.530 116.386 79.835 1.00 83.78 97 GLN D N 1
ATOM 3872 C CA . GLN D 1 102 ? -4.930 116.299 80.237 1.00 84.00 97 GLN D CA 1
ATOM 3873 C C . GLN D 1 102 ? -5.373 117.559 80.970 1.00 89.33 97 GLN D C 1
ATOM 3874 O O . GLN D 1 102 ? -6.520 117.998 80.828 1.00 89.93 97 GLN D O 1
ATOM 3880 N N . LEU D 1 103 ? -4.478 118.155 81.758 1.00 94.32 98 LEU D N 1
ATOM 3881 C CA . LEU D 1 103 ? -4.780 119.402 82.449 1.00 100.30 98 LEU D CA 1
ATOM 3882 C C . LEU D 1 103 ? -4.363 120.634 81.657 1.00 108.71 98 LEU D C 1
ATOM 3883 O O . LEU D 1 103 ? -4.993 121.688 81.792 1.00 110.91 98 LEU D O 1
ATOM 3888 N N . LYS D 1 104 ? -3.319 120.530 80.832 1.00 115.99 99 LYS D N 1
ATOM 3889 C CA . LYS D 1 104 ? -2.847 121.696 80.092 1.00 122.69 99 LYS D CA 1
ATOM 3890 C C . LYS D 1 104 ? -3.817 122.106 78.991 1.00 129.89 99 LYS D C 1
ATOM 3891 O O . LYS D 1 104 ? -3.872 123.286 78.627 1.00 131.56 99 LYS D O 1
ATOM 3897 N N . VAL D 1 105 ? -4.582 121.157 78.449 1.00 137.30 100 VAL D N 1
ATOM 3898 C CA . VAL D 1 105 ? -5.472 121.467 77.332 1.00 136.98 100 VAL D CA 1
ATOM 3899 C C . VAL D 1 105 ? -6.605 122.380 77.790 1.00 135.90 100 VAL D C 1
ATOM 3900 O O . VAL D 1 105 ? -6.764 123.499 77.289 1.00 136.54 100 VAL D O 1
ATOM 3904 N N . VAL D 1 106 ? -7.407 121.920 78.749 1.00 125.65 101 VAL D N 1
ATOM 3905 C CA . VAL D 1 106 ? -8.531 122.691 79.274 1.00 129.56 101 VAL D CA 1
ATOM 3906 C C . VAL D 1 106 ? -8.480 122.634 80.794 1.00 133.39 101 VAL D C 1
ATOM 3907 O O . VAL D 1 106 ? -8.746 121.583 81.391 1.00 145.60 101 VAL D O 1
ATOM 3911 N N . SER D 1 107 ? -8.144 123.761 81.416 1.00 134.72 102 SER D N 1
ATOM 3912 C CA . SER D 1 107 ? -8.175 123.935 82.862 1.00 134.98 102 SER D CA 1
ATOM 3913 C C . SER D 1 107 ? -7.964 125.409 83.165 1.00 142.10 102 SER D C 1
ATOM 3914 O O . SER D 1 107 ? -7.333 126.130 82.385 1.00 140.61 102 SER D O 1
ATOM 3917 N N . THR D 1 108 ? -8.555 125.860 84.274 1.00 145.50 103 THR D N 1
ATOM 3918 C CA . THR D 1 108 ? -8.357 127.262 84.714 1.00 153.71 103 THR D CA 1
ATOM 3919 C C . THR D 1 108 ? -7.075 127.297 85.537 1.00 158.84 103 THR D C 1
ATOM 3920 O O . THR D 1 108 ? -6.471 126.229 85.707 1.00 158.43 103 THR D O 1
ATOM 3924 N N . ASN D 1 109 ? -6.672 128.463 86.038 1.00 166.24 104 ASN D N 1
ATOM 3925 C CA . ASN D 1 109 ? -5.478 128.436 86.917 1.00 169.54 104 ASN D CA 1
ATOM 3926 C C . ASN D 1 109 ? -5.945 128.095 88.330 1.00 172.80 104 ASN D C 1
ATOM 3927 O O . ASN D 1 109 ? -5.859 128.973 89.207 1.00 177.57 104 ASN D O 1
ATOM 3932 N N . SER D 1 110 ? -6.394 126.857 88.546 1.00 159.15 105 SER D N 1
ATOM 3933 C CA . SER D 1 110 ? -6.745 126.463 89.930 1.00 154.74 105 SER D CA 1
ATOM 3934 C C . SER D 1 110 ? -5.453 126.497 90.735 1.00 154.55 105 SER D C 1
ATOM 3935 O O . SER D 1 110 ? -4.441 125.984 90.231 1.00 157.36 105 SER D O 1
ATOM 3938 N N . PRO D 1 111 ? -5.440 127.023 91.972 1.00 195.37 106 PRO D N 1
ATOM 3939 C CA . PRO D 1 111 ? -4.187 127.129 92.695 1.00 199.18 106 PRO D CA 1
ATOM 3940 C C . PRO D 1 111 ? -3.646 125.717 92.925 1.00 194.54 106 PRO D C 1
ATOM 3941 O O . PRO D 1 111 ? -2.471 125.499 92.702 1.00 196.13 106 PRO D O 1
ATOM 3945 N N . VAL D 1 112 ? -4.533 124.792 93.294 1.00 196.67 107 VAL D N 1
ATOM 3946 C CA . VAL D 1 112 ? -4.116 123.381 93.542 1.00 195.44 107 VAL D CA 1
ATOM 3947 C C . VAL D 1 112 ? -3.594 122.789 92.235 1.00 189.11 107 VAL D C 1
ATOM 3948 O O . VAL D 1 112 ? -2.585 122.065 92.270 1.00 185.19 107 VAL D O 1
ATOM 3952 N N . GLU D 1 113 ? -4.268 123.095 91.127 1.00 184.84 108 GLU D N 1
ATOM 3953 C CA . GLU D 1 113 ? -3.862 122.506 89.831 1.00 182.08 108 GLU D CA 1
ATOM 3954 C C . GLU D 1 113 ? -2.448 122.989 89.513 1.00 177.01 108 GLU D C 1
ATOM 3955 O O . GLU D 1 113 ? -1.640 122.176 89.042 1.00 173.26 108 GLU D O 1
ATOM 3961 N N . ASN D 1 114 ? -2.169 124.265 89.781 1.00 182.34 109 ASN D N 1
ATOM 3962 C CA . ASN D 1 114 ? -0.828 124.821 89.469 1.00 192.23 109 ASN D CA 1
ATOM 3963 C C . ASN D 1 114 ? 0.202 124.072 90.318 1.00 205.26 109 ASN D C 1
ATOM 3964 O O . ASN D 1 114 ? 1.271 123.731 89.779 1.00 223.23 109 ASN D O 1
ATOM 3969 N N . THR D 1 115 ? -0.128 123.802 91.585 1.00 204.60 110 THR D N 1
ATOM 3970 C CA . THR D 1 115 ? 0.787 123.008 92.445 1.00 203.92 110 THR D CA 1
ATOM 3971 C C . THR D 1 115 ? 0.887 121.605 91.857 1.00 198.55 110 THR D C 1
ATOM 3972 O O . THR D 1 115 ? 1.980 121.020 91.875 1.00 197.84 110 THR D O 1
ATOM 3976 N N . GLN D 1 116 ? -0.232 121.088 91.361 1.00 179.29 111 GLN D N 1
ATOM 3977 C CA . GLN D 1 116 ? -0.232 119.761 90.757 1.00 160.22 111 GLN D CA 1
ATOM 3978 C C . GLN D 1 116 ? 0.537 119.748 89.443 1.00 146.31 111 GLN D C 1
ATOM 3979 O O . GLN D 1 116 ? 1.175 118.742 89.110 1.00 145.00 111 GLN D O 1
ATOM 3985 N N . ILE D 1 117 ? 0.490 120.847 88.686 1.00 140.16 112 ILE D N 1
ATOM 3986 C CA . ILE D 1 117 ? 1.339 120.970 87.504 1.00 128.58 112 ILE D CA 1
ATOM 3987 C C . ILE D 1 117 ? 2.806 120.993 87.913 1.00 128.56 112 ILE D C 1
ATOM 3988 O O . ILE D 1 117 ? 3.662 120.395 87.250 1.00 124.42 112 ILE D O 1
ATOM 3993 N N . SER D 1 118 ? 3.116 121.669 89.023 1.00 133.38 113 SER D N 1
ATOM 3994 C CA . SER D 1 118 ? 4.482 121.654 89.534 1.00 135.88 113 SER D CA 1
ATOM 3995 C C . SER D 1 118 ? 4.878 120.257 89.999 1.00 135.26 113 SER D C 1
ATOM 3996 O O . SER D 1 118 ? 6.035 119.852 89.841 1.00 136.14 113 SER D O 1
ATOM 3999 N N . GLU D 1 119 ? 3.931 119.506 90.569 1.00 137.06 114 GLU D N 1
ATOM 4000 C CA . GLU D 1 119 ? 4.211 118.122 90.938 1.00 133.98 114 GLU D CA 1
ATOM 4001 C C . GLU D 1 119 ? 4.470 117.266 89.704 1.00 127.10 114 GLU D C 1
ATOM 4002 O O . GLU D 1 119 ? 5.316 116.365 89.733 1.00 125.21 114 GLU D O 1
ATOM 4008 N N . LEU D 1 120 ? 3.749 117.532 88.614 1.00 118.97 115 LEU D N 1
ATOM 4009 C CA . LEU D 1 120 ? 3.980 116.803 87.372 1.00 110.21 115 LEU D CA 1
ATOM 4010 C C . LEU D 1 120 ? 5.247 117.279 86.674 1.00 109.83 115 LEU D C 1
ATOM 4011 O O . LEU D 1 120 ? 6.022 116.461 86.165 1.00 109.15 115 LEU D O 1
ATOM 4016 N N . GLU D 1 121 ? 5.473 118.594 86.640 1.00 114.38 116 GLU D N 1
ATOM 4017 C CA . GLU D 1 121 ? 6.661 119.123 85.979 1.00 112.74 116 GLU D CA 1
ATOM 4018 C C . GLU D 1 121 ? 7.931 118.787 86.749 1.00 114.25 116 GLU D C 1
ATOM 4019 O O . GLU D 1 121 ? 9.008 118.688 86.149 1.00 113.96 116 GLU D O 1
ATOM 4025 N N . ALA D 1 122 ? 7.833 118.612 88.068 1.00 117.79 117 ALA D N 1
ATOM 4026 C CA . ALA D 1 122 ? 9.000 118.191 88.836 1.00 120.52 117 ALA D CA 1
ATOM 4027 C C . ALA D 1 122 ? 9.330 116.729 88.572 1.00 119.43 117 ALA D C 1
ATOM 4028 O O . ALA D 1 122 ? 10.506 116.355 88.511 1.00 120.78 117 ALA D O 1
ATOM 4030 N N . ARG D 1 123 ? 8.304 115.889 88.410 1.00 116.21 118 ARG D N 1
ATOM 4031 C CA . ARG D 1 123 ? 8.541 114.479 88.117 1.00 114.85 118 ARG D CA 1
ATOM 4032 C C . ARG D 1 123 ? 9.216 114.304 86.762 1.00 112.94 118 ARG D C 1
ATOM 4033 O O . ARG D 1 123 ? 10.070 113.425 86.599 1.00 112.17 118 ARG D O 1
ATOM 4041 N N . LEU D 1 124 ? 8.849 115.132 85.780 1.00 112.63 119 LEU D N 1
ATOM 4042 C CA . LEU D 1 124 ? 9.520 115.084 84.484 1.00 110.83 119 LEU D CA 1
ATOM 4043 C C . LEU D 1 124 ? 11.005 115.392 84.624 1.00 115.44 119 LEU D C 1
ATOM 4044 O O . LEU D 1 124 ? 11.846 114.725 84.011 1.00 113.58 119 LEU D O 1
ATOM 4049 N N . SER D 1 125 ? 11.347 116.401 85.429 1.00 121.27 120 SER D N 1
ATOM 4050 C CA . SER D 1 125 ? 12.752 116.684 85.695 1.00 128.64 120 SER D CA 1
ATOM 4051 C C . SER D 1 125 ? 13.349 115.670 86.662 1.00 132.99 120 SER D C 1
ATOM 4052 O O . SER D 1 125 ? 14.555 115.403 86.611 1.00 136.72 120 SER D O 1
ATOM 4055 N N . SER D 1 126 ? 12.527 115.099 87.545 1.00 134.50 121 SER D N 1
ATOM 4056 C CA . SER D 1 126 ? 13.019 114.069 88.454 1.00 135.86 121 SER D CA 1
ATOM 4057 C C . SER D 1 126 ? 13.349 112.788 87.699 1.00 132.39 121 SER D C 1
ATOM 4058 O O . SER D 1 126 ? 14.445 112.235 87.844 1.00 134.94 121 SER D O 1
ATOM 4061 N N . LEU D 1 127 ? 12.410 112.305 86.880 1.00 122.37 122 LEU D N 1
ATOM 4062 C CA . LEU D 1 127 ? 12.627 111.062 86.147 1.00 115.53 122 LEU D CA 1
ATOM 4063 C C . LEU D 1 127 ? 13.796 111.184 85.179 1.00 114.39 122 LEU D C 1
ATOM 4064 O O . LEU D 1 127 ? 14.555 110.227 84.988 1.00 120.85 122 LEU D O 1
ATOM 4069 N N . SER D 1 128 ? 13.955 112.354 84.554 1.00 109.54 123 SER D N 1
ATOM 4070 C CA . SER D 1 128 ? 15.098 112.565 83.673 1.00 106.31 123 SER D CA 1
ATOM 4071 C C . SER D 1 128 ? 16.411 112.491 84.440 1.00 107.86 123 SER D C 1
ATOM 4072 O O . SER D 1 128 ? 17.444 112.124 83.868 1.00 106.80 123 SER D O 1
ATOM 4075 N N . LYS D 1 129 ? 16.393 112.834 85.729 1.00 105.19 124 LYS D N 1
ATOM 4076 C CA . LYS D 1 129 ? 17.596 112.693 86.543 1.00 107.16 124 LYS D CA 1
ATOM 4077 C C . LYS D 1 129 ? 17.896 111.225 86.825 1.00 101.95 124 LYS D C 1
ATOM 4078 O O . LYS D 1 129 ? 19.060 110.809 86.797 1.00 104.27 124 LYS D O 1
ATOM 4084 N N . GLU D 1 130 ? 16.860 110.426 87.094 1.00 93.99 125 GLU D N 1
ATOM 4085 C CA . GLU D 1 130 ? 17.063 108.995 87.301 1.00 90.19 125 GLU D CA 1
ATOM 4086 C C . GLU D 1 130 ? 17.566 108.326 86.028 1.00 88.32 125 GLU D C 1
ATOM 4087 O O . GLU D 1 130 ? 18.518 107.539 86.062 1.00 88.12 125 GLU D O 1
ATOM 4093 N N . ILE D 1 131 ? 16.937 108.636 84.892 1.00 84.09 126 ILE D N 1
ATOM 4094 C CA . ILE D 1 131 ? 17.308 108.001 83.628 1.00 82.95 126 ILE D CA 1
ATOM 4095 C C . ILE D 1 131 ? 18.761 108.306 83.284 1.00 87.78 126 ILE D C 1
ATOM 4096 O O . ILE D 1 131 ? 19.532 107.412 82.914 1.00 88.72 126 ILE D O 1
ATOM 4101 N N . ASN D 1 132 ? 19.157 109.576 83.405 1.00 92.52 127 ASN D N 1
ATOM 4102 C CA . ASN D 1 132 ? 20.536 109.953 83.113 1.00 98.99 127 ASN D CA 1
ATOM 4103 C C . ASN D 1 132 ? 21.510 109.252 84.052 1.00 107.28 127 ASN D C 1
ATOM 4104 O O . ASN D 1 132 ? 22.594 108.830 83.631 1.00 112.18 127 ASN D O 1
ATOM 4109 N N . ASP D 1 133 ? 21.142 109.117 85.329 1.00 110.24 128 ASP D N 1
ATOM 4110 C CA . ASP D 1 133 ? 21.974 108.364 86.262 1.00 112.07 128 ASP D CA 1
ATOM 4111 C C . ASP D 1 133 ? 22.019 106.885 85.894 1.00 109.61 128 ASP D C 1
ATOM 4112 O O . ASP D 1 133 ? 23.077 106.252 85.979 1.00 112.53 128 ASP D O 1
ATOM 4117 N N . ILE D 1 134 ? 20.881 106.318 85.485 1.00 102.90 129 ILE D N 1
ATOM 4118 C CA . ILE D 1 134 ? 20.868 104.931 85.026 1.00 98.66 129 ILE D CA 1
ATOM 4119 C C . ILE D 1 134 ? 21.689 104.790 83.751 1.00 98.24 129 ILE D C 1
ATOM 4120 O O . ILE D 1 134 ? 22.511 103.877 83.619 1.00 101.29 129 ILE D O 1
ATOM 4125 N N . LEU D 1 135 ? 21.490 105.704 82.797 1.00 96.06 130 LEU D N 1
ATOM 4126 C CA . LEU D 1 135 ? 22.263 105.660 81.560 1.00 95.39 130 LEU D CA 1
ATOM 4127 C C . LEU D 1 135 ? 23.754 105.822 81.832 1.00 101.66 130 LEU D C 1
ATOM 4128 O O . LEU D 1 135 ? 24.587 105.202 81.160 1.00 103.90 130 LEU D O 1
ATOM 4133 N N . GLN D 1 136 ? 24.109 106.656 82.813 1.00 104.06 131 GLN D N 1
ATOM 4134 C CA . GLN D 1 136 ? 25.519 106.856 83.133 1.00 108.47 131 GLN D CA 1
ATOM 4135 C C . GLN D 1 136 ? 26.121 105.619 83.790 1.00 107.93 131 GLN D C 1
ATOM 4136 O O . GLN D 1 136 ? 27.252 105.233 83.472 1.00 110.97 131 GLN D O 1
ATOM 4142 N N . ASN D 1 137 ? 25.388 104.985 84.707 1.00 107.23 132 ASN D N 1
ATOM 4143 C CA . ASN D 1 137 ? 25.890 103.772 85.342 1.00 108.64 132 ASN D CA 1
ATOM 4144 C C . ASN D 1 137 ? 25.605 102.515 84.527 1.00 108.01 132 ASN D C 1
ATOM 4145 O O . ASN D 1 137 ? 26.056 101.432 84.915 1.00 108.02 132 ASN D O 1
ATOM 4158 N N . LYS D 1 139 ? 26.843 102.265 81.484 1.00 119.90 134 LYS D N 1
ATOM 4159 C CA . LYS D 1 139 ? 28.158 102.067 80.883 1.00 125.56 134 LYS D CA 1
ATOM 4160 C C . LYS D 1 139 ? 29.078 101.290 81.816 1.00 126.33 134 LYS D C 1
ATOM 4161 O O . LYS D 1 139 ? 29.854 100.436 81.369 1.00 129.34 134 LYS D O 1
ATOM 4167 N N . ASP D 1 140 ? 29.004 101.569 83.113 1.00 119.62 135 ASP D N 1
ATOM 4168 C CA . ASP D 1 140 ? 29.838 100.892 84.096 1.00 119.30 135 ASP D CA 1
ATOM 4169 C C . ASP D 1 140 ? 29.200 99.582 84.547 1.00 117.73 135 ASP D C 1
ATOM 4170 O O . ASP D 1 140 ? 29.070 98.642 83.763 1.00 120.36 135 ASP D O 1
ATOM 4183 N N . GLU E 1 13 ? 10.908 71.804 39.595 1.00 129.12 8 GLU E N 1
ATOM 4184 C CA . GLU E 1 13 ? 11.198 73.231 39.497 1.00 128.11 8 GLU E CA 1
ATOM 4185 C C . GLU E 1 13 ? 12.458 73.591 40.274 1.00 127.29 8 GLU E C 1
ATOM 4186 O O . GLU E 1 13 ? 13.344 74.282 39.756 1.00 128.79 8 GLU E O 1
ATOM 4192 N N . GLU E 1 14 ? 12.552 73.131 41.523 1.00 127.89 9 GLU E N 1
ATOM 4193 C CA . GLU E 1 14 ? 13.685 73.500 42.366 1.00 122.50 9 GLU E CA 1
ATOM 4194 C C . GLU E 1 14 ? 14.992 72.932 41.827 1.00 114.90 9 GLU E C 1
ATOM 4195 O O . GLU E 1 14 ? 16.021 73.616 41.842 1.00 110.55 9 GLU E O 1
ATOM 4201 N N . THR E 1 15 ? 14.968 71.690 41.336 1.00 109.42 10 THR E N 1
ATOM 4202 C CA . THR E 1 15 ? 16.205 71.025 40.934 1.00 104.49 10 THR E CA 1
ATOM 4203 C C . THR E 1 15 ? 16.866 71.733 39.757 1.00 97.79 10 THR E C 1
ATOM 4204 O O . THR E 1 15 ? 18.093 71.886 39.727 1.00 96.67 10 THR E O 1
ATOM 4208 N N . VAL E 1 16 ? 16.073 72.171 38.777 1.00 95.28 11 VAL E N 1
ATOM 4209 C CA . VAL E 1 16 ? 16.638 72.910 37.652 1.00 90.31 11 VAL E CA 1
ATOM 4210 C C . VAL E 1 16 ? 17.140 74.272 38.113 1.00 92.02 11 VAL E C 1
ATOM 4211 O O . VAL E 1 16 ? 18.228 74.714 37.723 1.00 90.41 11 VAL E O 1
ATOM 4215 N N . ASN E 1 17 ? 16.363 74.956 38.956 1.00 94.57 12 ASN E N 1
ATOM 4216 C CA . ASN E 1 17 ? 16.833 76.208 39.538 1.00 93.82 12 ASN E CA 1
ATOM 4217 C C . ASN E 1 17 ? 18.050 75.976 40.425 1.00 92.06 12 ASN E C 1
ATOM 4218 O O . ASN E 1 17 ? 18.962 76.809 40.469 1.00 90.91 12 ASN E O 1
ATOM 4223 N N . LYS E 1 18 ? 18.084 74.845 41.137 1.00 93.66 13 LYS E N 1
ATOM 4224 C CA . LYS E 1 18 ? 19.252 74.517 41.949 1.00 92.92 13 LYS E CA 1
ATOM 4225 C C . LYS E 1 18 ? 20.471 74.237 41.083 1.00 89.01 13 LYS E C 1
ATOM 4226 O O . LYS E 1 18 ? 21.605 74.486 41.509 1.00 86.91 13 LYS E O 1
ATOM 4232 N N . ILE E 1 19 ? 20.261 73.714 39.873 1.00 90.18 14 ILE E N 1
ATOM 4233 C CA . ILE E 1 19 ? 21.370 73.514 38.946 1.00 87.83 14 ILE E CA 1
ATOM 4234 C C . ILE E 1 19 ? 21.932 74.855 38.495 1.00 89.70 14 ILE E C 1
ATOM 4235 O O . ILE E 1 19 ? 23.153 75.043 38.431 1.00 86.60 14 ILE E O 1
ATOM 4240 N N . LEU E 1 20 ? 21.053 75.812 38.188 1.00 89.22 15 LEU E N 1
ATOM 4241 C CA . LEU E 1 20 ? 21.510 77.122 37.738 1.00 89.70 15 LEU E CA 1
ATOM 4242 C C . LEU E 1 20 ? 22.293 77.849 38.824 1.00 90.42 15 LEU E C 1
ATOM 4243 O O . LEU E 1 20 ? 23.221 78.605 38.514 1.00 95.98 15 LEU E O 1
ATOM 4248 N N . ARG E 1 21 ? 21.939 77.636 40.096 1.00 88.15 16 ARG E N 1
ATOM 4249 C CA . ARG E 1 21 ? 22.703 78.236 41.187 1.00 87.65 16 ARG E CA 1
ATOM 4250 C C . ARG E 1 21 ? 24.158 77.786 41.154 1.00 87.65 16 ARG E C 1
ATOM 4251 O O . ARG E 1 21 ? 25.063 78.562 41.483 1.00 86.57 16 ARG E O 1
ATOM 4259 N N . ALA E 1 22 ? 24.404 76.533 40.764 1.00 88.29 17 ALA E N 1
ATOM 4260 C CA . ALA E 1 22 ? 25.778 76.068 40.615 1.00 89.02 17 ALA E CA 1
ATOM 4261 C C . ALA E 1 22 ? 26.424 76.634 39.358 1.00 91.19 17 ALA E C 1
ATOM 4262 O O . ALA E 1 22 ? 27.638 76.869 39.339 1.00 91.11 17 ALA E O 1
ATOM 4264 N N . GLN E 1 23 ? 25.636 76.857 38.303 1.00 96.42 18 GLN E N 1
ATOM 4265 C CA . GLN E 1 23 ? 26.174 77.485 37.100 1.00 99.16 18 GLN E CA 1
ATOM 4266 C C . GLN E 1 23 ? 26.551 78.939 37.356 1.00 105.28 18 GLN E C 1
ATOM 4267 O O . GLN E 1 23 ? 27.518 79.444 36.774 1.00 105.35 18 GLN E O 1
ATOM 4273 N N . GLU E 1 24 ? 25.793 79.632 38.212 1.00 112.21 19 GLU E N 1
ATOM 4274 C CA . GLU E 1 24 ? 26.153 81.001 38.572 1.00 113.52 19 GLU E CA 1
ATOM 4275 C C . GLU E 1 24 ? 27.529 81.052 39.224 1.00 109.02 19 GLU E C 1
ATOM 4276 O O . GLU E 1 24 ? 28.327 81.953 38.941 1.00 110.28 19 GLU E O 1
ATOM 4282 N N . THR E 1 25 ? 27.826 80.088 40.099 1.00 97.31 20 THR E N 1
ATOM 4283 C CA . THR E 1 25 ? 29.141 80.049 40.729 1.00 88.95 20 THR E CA 1
ATOM 4284 C C . THR E 1 25 ? 30.206 79.567 39.752 1.00 80.44 20 THR E C 1
ATOM 4285 O O . THR E 1 25 ? 31.344 80.049 39.781 1.00 81.81 20 THR E O 1
ATOM 4289 N N . ARG E 1 26 ? 29.858 78.618 38.879 1.00 73.02 21 ARG E N 1
ATOM 4290 C CA . ARG E 1 26 ? 30.824 78.135 37.897 1.00 66.25 21 ARG E CA 1
ATOM 4291 C C . ARG E 1 26 ? 31.168 79.217 36.882 1.00 66.01 21 ARG E C 1
ATOM 4292 O O . ARG E 1 26 ? 32.328 79.344 36.473 1.00 64.77 21 ARG E O 1
ATOM 4300 N N . ALA E 1 27 ? 30.172 79.999 36.457 1.00 67.11 22 ALA E N 1
ATOM 4301 C CA . ALA E 1 27 ? 30.440 81.095 35.533 1.00 66.30 22 ALA E CA 1
ATOM 4302 C C . ALA E 1 27 ? 31.340 82.142 36.173 1.00 67.28 22 ALA E C 1
ATOM 4303 O O . ALA E 1 27 ? 32.265 82.652 35.531 1.00 67.01 22 ALA E O 1
ATOM 4305 N N . GLN E 1 28 ? 31.085 82.474 37.440 1.00 69.62 23 GLN E N 1
ATOM 4306 C CA . GLN E 1 28 ? 31.943 83.425 38.140 1.00 72.56 23 GLN E CA 1
ATOM 4307 C C . GLN E 1 28 ? 33.333 82.845 38.370 1.00 71.17 23 GLN E C 1
ATOM 4308 O O . GLN E 1 28 ? 34.331 83.575 38.333 1.00 72.96 23 GLN E O 1
ATOM 4314 N N . LEU E 1 29 ? 33.417 81.533 38.610 1.00 71.18 24 LEU E N 1
ATOM 4315 C CA . LEU E 1 29 ? 34.715 80.894 38.799 1.00 71.25 24 LEU E CA 1
ATOM 4316 C C . LEU E 1 29 ? 35.566 80.998 37.541 1.00 72.46 24 LEU E C 1
ATOM 4317 O O . LEU E 1 29 ? 36.778 81.231 37.618 1.00 72.40 24 LEU E O 1
ATOM 4322 N N . TYR E 1 30 ? 34.947 80.821 36.371 1.00 74.42 25 TYR E N 1
ATOM 4323 C CA . TYR E 1 30 ? 35.656 81.037 35.114 1.00 76.03 25 TYR E CA 1
ATOM 4324 C C . TYR E 1 30 ? 36.136 82.478 35.002 1.00 78.47 25 TYR E C 1
ATOM 4325 O O . TYR E 1 30 ? 37.291 82.736 34.643 1.00 80.86 25 TYR E O 1
ATOM 4334 N N . LYS E 1 31 ? 35.255 83.434 35.306 1.00 77.56 26 LYS E N 1
ATOM 4335 C CA . LYS E 1 31 ? 35.635 84.841 35.249 1.00 78.76 26 LYS E CA 1
ATOM 4336 C C . LYS E 1 31 ? 36.687 85.181 36.297 1.00 82.57 26 LYS E C 1
ATOM 4337 O O . LYS E 1 31 ? 37.555 86.027 36.050 1.00 85.73 26 LYS E O 1
ATOM 4343 N N . GLU E 1 32 ? 36.627 84.541 37.467 1.00 81.29 27 GLU E N 1
ATOM 4344 C CA . GLU E 1 32 ? 37.714 84.666 38.433 1.00 80.53 27 GLU E CA 1
ATOM 4345 C C . GLU E 1 32 ? 38.995 84.045 37.891 1.00 78.47 27 GLU E C 1
ATOM 4346 O O . GLU E 1 32 ? 40.090 84.586 38.084 1.00 79.04 27 GLU E O 1
ATOM 4352 N N . LEU E 1 33 ? 38.873 82.902 37.212 1.00 78.32 28 LEU E N 1
ATOM 4353 C CA . LEU E 1 33 ? 40.029 82.286 36.569 1.00 78.46 28 LEU E CA 1
ATOM 4354 C C . LEU E 1 33 ? 40.554 83.164 35.439 1.00 86.21 28 LEU E C 1
ATOM 4355 O O . LEU E 1 33 ? 41.769 83.261 35.233 1.00 89.64 28 LEU E O 1
ATOM 4360 N N . GLU E 1 34 ? 39.650 83.812 34.698 1.00 89.17 29 GLU E N 1
ATOM 4361 C CA . GLU E 1 34 ? 40.068 84.688 33.608 1.00 90.08 29 GLU E CA 1
ATOM 4362 C C . GLU E 1 34 ? 40.853 85.887 34.127 1.00 90.49 29 GLU E C 1
ATOM 4363 O O . GLU E 1 34 ? 41.792 86.354 33.473 1.00 92.55 29 GLU E O 1
ATOM 4369 N N . ASP E 1 35 ? 40.478 86.401 35.302 1.00 88.28 30 ASP E N 1
ATOM 4370 C CA . ASP E 1 35 ? 41.115 87.604 35.832 1.00 91.19 30 ASP E CA 1
ATOM 4371 C C . ASP E 1 35 ? 42.583 87.358 36.156 1.00 90.41 30 ASP E C 1
ATOM 4372 O O . ASP E 1 35 ? 43.459 88.124 35.737 1.00 93.00 30 ASP E O 1
ATOM 4377 N N . ALA E 1 36 ? 42.871 86.297 36.915 1.00 86.70 31 ALA E N 1
ATOM 4378 C CA . ALA E 1 36 ? 44.255 85.997 37.269 1.00 87.53 31 ALA E CA 1
ATOM 4379 C C . ALA E 1 36 ? 45.102 85.717 36.035 1.00 85.68 31 ALA E C 1
ATOM 4380 O O . ALA E 1 36 ? 46.297 86.036 36.017 1.00 76.96 31 ALA E O 1
ATOM 4382 N N . LEU E 1 37 ? 44.507 85.120 35.001 1.00 72.87 32 LEU E N 1
ATOM 4383 C CA . LEU E 1 37 ? 45.216 84.959 33.737 1.00 73.87 32 LEU E CA 1
ATOM 4384 C C . LEU E 1 37 ? 45.506 86.310 33.098 1.00 95.76 32 LEU E C 1
ATOM 4385 O O . LEU E 1 37 ? 46.589 86.522 32.539 1.00 80.43 32 LEU E O 1
ATOM 4390 N N . ASN E 1 38 ? 44.550 87.238 33.172 1.00 100.56 33 ASN E N 1
ATOM 4391 C CA . ASN E 1 38 ? 44.778 88.580 32.648 1.00 105.28 33 ASN E CA 1
ATOM 4392 C C . ASN E 1 38 ? 45.757 89.352 33.522 1.00 104.65 33 ASN E C 1
ATOM 4393 O O . ASN E 1 38 ? 46.592 90.105 33.010 1.00 108.84 33 ASN E O 1
ATOM 4398 N N . ALA E 1 39 ? 45.666 89.180 34.844 1.00 100.56 34 ALA E N 1
ATOM 4399 C CA . ALA E 1 39 ? 46.568 89.886 35.749 1.00 88.32 34 ALA E CA 1
ATOM 4400 C C . ALA E 1 39 ? 48.020 89.500 35.496 1.00 89.50 34 ALA E C 1
ATOM 4401 O O . ALA E 1 39 ? 48.900 90.366 35.438 1.00 93.72 34 ALA E O 1
ATOM 4403 N N . ASN E 1 40 ? 48.290 88.202 35.339 1.00 90.58 35 ASN E N 1
ATOM 4404 C CA . ASN E 1 40 ? 49.648 87.763 35.040 1.00 90.80 35 ASN E CA 1
ATOM 4405 C C . ASN E 1 40 ? 50.082 88.203 33.647 1.00 95.18 35 ASN E C 1
ATOM 4406 O O . ASN E 1 40 ? 51.263 88.501 33.432 1.00 98.91 35 ASN E O 1
ATOM 4411 N N . GLN E 1 41 ? 49.148 88.252 32.695 1.00 95.88 36 GLN E N 1
ATOM 4412 C CA . GLN E 1 41 ? 49.500 88.621 31.329 1.00 99.77 36 GLN E CA 1
ATOM 4413 C C . GLN E 1 41 ? 49.893 90.090 31.223 1.00 106.68 36 GLN E C 1
ATOM 4414 O O . GLN E 1 41 ? 50.715 90.447 30.371 1.00 110.09 36 GLN E O 1
ATOM 4420 N N . GLU E 1 42 ? 49.327 90.951 32.071 1.00 110.75 37 GLU E N 1
ATOM 4421 C CA . GLU E 1 42 ? 49.662 92.370 32.086 1.00 118.31 37 GLU E CA 1
ATOM 4422 C C . GLU E 1 42 ? 50.705 92.709 33.149 1.00 122.97 37 GLU E C 1
ATOM 4423 O O . GLU E 1 42 ? 50.747 93.844 33.638 1.00 128.53 37 GLU E O 1
ATOM 4429 N N . LYS E 1 43 ? 51.548 91.739 33.511 1.00 119.73 38 LYS E N 1
ATOM 4430 C CA . LYS E 1 43 ? 52.665 91.924 34.438 1.00 122.05 38 LYS E CA 1
ATOM 4431 C C . LYS E 1 43 ? 52.214 92.375 35.825 1.00 120.65 38 LYS E C 1
ATOM 4432 O O . LYS E 1 43 ? 53.021 92.900 36.600 1.00 109.91 38 LYS E O 1
ATOM 4438 N N . LYS E 1 44 ? 50.939 92.177 36.164 1.00 115.58 39 LYS E N 1
ATOM 4439 C CA . LYS E 1 44 ? 50.446 92.616 37.465 1.00 112.76 39 LYS E CA 1
ATOM 4440 C C . LYS E 1 44 ? 50.828 91.643 38.574 1.00 106.79 39 LYS E C 1
ATOM 4441 O O . LYS E 1 44 ? 51.217 92.068 39.667 1.00 107.15 39 LYS E O 1
ATOM 4447 N N . ILE E 1 45 ? 50.728 90.341 38.317 1.00 103.41 40 ILE E N 1
ATOM 4448 C CA . ILE E 1 45 ? 50.982 89.333 39.335 1.00 103.13 40 ILE E CA 1
ATOM 4449 C C . ILE E 1 45 ? 51.940 88.287 38.781 1.00 110.06 40 ILE E C 1
ATOM 4450 O O . ILE E 1 45 ? 52.033 88.080 37.567 1.00 103.38 40 ILE E O 1
ATOM 4455 N N . GLY E 1 46 ? 52.672 87.634 39.690 1.00 112.38 41 GLY E N 1
ATOM 4456 C CA . GLY E 1 46 ? 53.663 86.654 39.300 1.00 121.00 41 GLY E CA 1
ATOM 4457 C C . GLY E 1 46 ? 53.071 85.297 38.964 1.00 121.04 41 GLY E C 1
ATOM 4458 O O . GLY E 1 46 ? 51.865 85.066 39.054 1.00 126.07 41 GLY E O 1
ATOM 4459 N N . LEU E 1 47 ? 53.958 84.384 38.555 1.00 121.32 42 LEU E N 1
ATOM 4460 C CA . LEU E 1 47 ? 53.526 83.041 38.179 1.00 119.69 42 LEU E CA 1
ATOM 4461 C C . LEU E 1 47 ? 53.016 82.257 39.384 1.00 118.26 42 LEU E C 1
ATOM 4462 O O . LEU E 1 47 ? 51.997 81.561 39.294 1.00 116.88 42 LEU E O 1
ATOM 4467 N N . GLU E 1 48 ? 53.711 82.354 40.521 1.00 114.47 43 GLU E N 1
ATOM 4468 C CA . GLU E 1 48 ? 53.331 81.561 41.687 1.00 107.18 43 GLU E CA 1
ATOM 4469 C C . GLU E 1 48 ? 51.994 82.011 42.261 1.00 102.58 43 GLU E C 1
ATOM 4470 O O . GLU E 1 48 ? 51.156 81.176 42.622 1.00 99.57 43 GLU E O 1
ATOM 4476 N N . GLN E 1 49 ? 51.768 83.323 42.348 1.00 101.22 44 GLN E N 1
ATOM 4477 C CA . GLN E 1 49 ? 50.504 83.811 42.887 1.00 96.47 44 GLN E CA 1
ATOM 4478 C C . GLN E 1 49 ? 49.350 83.579 41.919 1.00 90.15 44 GLN E C 1
ATOM 4479 O O . GLN E 1 49 ? 48.188 83.577 42.338 1.00 87.75 44 GLN E O 1
ATOM 4493 N N . GLY E 1 51 ? 49.316 80.710 40.165 1.00 80.02 46 GLY E N 1
ATOM 4494 C CA . GLY E 1 51 ? 49.131 79.272 40.283 1.00 77.45 46 GLY E CA 1
ATOM 4495 C C . GLY E 1 51 ? 48.165 78.885 41.386 1.00 73.91 46 GLY E C 1
ATOM 4496 O O . GLY E 1 51 ? 47.323 78.002 41.203 1.00 60.65 46 GLY E O 1
ATOM 4497 N N . ILE E 1 52 ? 48.279 79.531 42.549 1.00 75.29 47 ILE E N 1
ATOM 4498 C CA . ILE E 1 52 ? 47.356 79.253 43.649 1.00 70.70 47 ILE E CA 1
ATOM 4499 C C . ILE E 1 52 ? 45.920 79.544 43.231 1.00 67.37 47 ILE E C 1
ATOM 4500 O O . ILE E 1 52 ? 44.994 78.803 43.584 1.00 63.82 47 ILE E O 1
ATOM 4505 N N . ILE E 1 53 ? 45.712 80.615 42.462 1.00 69.73 48 ILE E N 1
ATOM 4506 C CA . ILE E 1 53 ? 44.364 80.943 42.009 1.00 69.47 48 ILE E CA 1
ATOM 4507 C C . ILE E 1 53 ? 43.837 79.854 41.082 1.00 69.18 48 ILE E C 1
ATOM 4508 O O . ILE E 1 53 ? 42.688 79.415 41.207 1.00 68.72 48 ILE E O 1
ATOM 4513 N N . VAL E 1 54 ? 44.671 79.395 40.144 1.00 68.87 49 VAL E N 1
ATOM 4514 C CA . VAL E 1 54 ? 44.265 78.309 39.254 1.00 68.98 49 VAL E CA 1
ATOM 4515 C C . VAL E 1 54 ? 43.966 77.050 40.059 1.00 71.62 49 VAL E C 1
ATOM 4516 O O . VAL E 1 54 ? 42.990 76.337 39.791 1.00 72.48 49 VAL E O 1
ATOM 4520 N N . GLN E 1 55 ? 44.795 76.763 41.066 1.00 74.21 50 GLN E N 1
ATOM 4521 C CA . GLN E 1 55 ? 44.570 75.594 41.912 1.00 76.09 50 GLN E CA 1
ATOM 4522 C C . GLN E 1 55 ? 43.234 75.685 42.640 1.00 74.51 50 GLN E C 1
ATOM 4523 O O . GLN E 1 55 ? 42.488 74.701 42.711 1.00 76.56 50 GLN E O 1
ATOM 4529 N N . LEU E 1 56 ? 42.916 76.859 43.188 1.00 73.53 51 LEU E N 1
ATOM 4530 C CA . LEU E 1 56 ? 41.666 77.012 43.924 1.00 56.26 51 LEU E CA 1
ATOM 4531 C C . LEU E 1 56 ? 40.464 77.000 42.988 1.00 60.86 51 LEU E C 1
ATOM 4532 O O . LEU E 1 56 ? 39.419 76.429 43.320 1.00 60.98 51 LEU E O 1
ATOM 4537 N N . VAL E 1 57 ? 40.590 77.624 41.815 1.00 62.71 52 VAL E N 1
ATOM 4538 C CA . VAL E 1 57 ? 39.459 77.693 40.895 1.00 60.96 52 VAL E CA 1
ATOM 4539 C C . VAL E 1 57 ? 39.183 76.327 40.278 1.00 59.98 52 VAL E C 1
ATOM 4540 O O . VAL E 1 57 ? 38.025 75.907 40.170 1.00 59.88 52 VAL E O 1
ATOM 4544 N N . THR E 1 58 ? 40.236 75.611 39.871 1.00 62.43 53 THR E N 1
ATOM 4545 C CA . THR E 1 58 ? 40.046 74.298 39.257 1.00 62.12 53 THR E CA 1
ATOM 4546 C C . THR E 1 58 ? 39.320 73.346 40.199 1.00 62.59 53 THR E C 1
ATOM 4547 O O . THR E 1 58 ? 38.469 72.561 39.764 1.00 60.74 53 THR E O 1
ATOM 4551 N N . GLU E 1 59 ? 39.639 73.402 41.495 1.00 66.12 54 GLU E N 1
ATOM 4552 C CA . GLU E 1 59 ? 38.902 72.596 42.462 1.00 68.34 54 GLU E CA 1
ATOM 4553 C C . GLU E 1 59 ? 37.440 73.011 42.521 1.00 71.22 54 GLU E C 1
ATOM 4554 O O . GLU E 1 59 ? 36.548 72.158 42.600 1.00 73.09 54 GLU E O 1
ATOM 4560 N N . GLY E 1 60 ? 37.174 74.318 42.482 1.00 69.58 55 GLY E N 1
ATOM 4561 C CA . GLY E 1 60 ? 35.796 74.777 42.426 1.00 69.80 55 GLY E CA 1
ATOM 4562 C C . GLY E 1 60 ? 35.065 74.260 41.203 1.00 68.57 55 GLY E C 1
ATOM 4563 O O . GLY E 1 60 ? 33.920 73.815 41.295 1.00 69.94 55 GLY E O 1
ATOM 4564 N N . LEU E 1 61 ? 35.724 74.301 40.041 1.00 66.78 56 LEU E N 1
ATOM 4565 C CA . LEU E 1 61 ? 35.119 73.758 38.829 1.00 64.48 56 LEU E CA 1
ATOM 4566 C C . LEU E 1 61 ? 34.864 72.263 38.964 1.00 62.11 56 LEU E C 1
ATOM 4567 O O . LEU E 1 61 ? 33.823 71.761 38.525 1.00 61.57 56 LEU E O 1
ATOM 4572 N N . ASN E 1 62 ? 35.805 71.534 39.571 1.00 61.07 57 ASN E N 1
ATOM 4573 C CA . ASN E 1 62 ? 35.619 70.100 39.758 1.00 60.45 57 ASN E CA 1
ATOM 4574 C C . ASN E 1 62 ? 34.519 69.803 40.769 1.00 59.29 57 ASN E C 1
ATOM 4575 O O . ASN E 1 62 ? 33.860 68.761 40.676 1.00 58.70 57 ASN E O 1
ATOM 4580 N N . GLU E 1 63 ? 34.303 70.698 41.734 1.00 59.16 58 GLU E N 1
ATOM 4581 C CA . GLU E 1 63 ? 33.233 70.493 42.704 1.00 61.15 58 GLU E CA 1
ATOM 4582 C C . GLU E 1 63 ? 31.880 70.920 42.144 1.00 63.96 58 GLU E C 1
ATOM 4583 O O . GLU E 1 63 ? 30.863 70.274 42.419 1.00 67.11 58 GLU E O 1
ATOM 4589 N N . VAL E 1 64 ? 31.845 72.000 41.361 1.00 64.75 59 VAL E N 1
ATOM 4590 C CA . VAL E 1 64 ? 30.598 72.403 40.715 1.00 68.74 59 VAL E CA 1
ATOM 4591 C C . VAL E 1 64 ? 30.176 71.365 39.682 1.00 73.40 59 VAL E C 1
ATOM 4592 O O . VAL E 1 64 ? 29.010 70.960 39.626 1.00 77.30 59 VAL E O 1
ATOM 4596 N N . SER E 1 65 ? 31.121 70.924 38.847 1.00 75.05 60 SER E N 1
ATOM 4597 C CA . SER E 1 65 ? 30.802 69.947 37.810 1.00 75.98 60 SER E CA 1
ATOM 4598 C C . SER E 1 65 ? 30.295 68.645 38.414 1.00 77.45 60 SER E C 1
ATOM 4599 O O . SER E 1 65 ? 29.333 68.052 37.912 1.00 79.12 60 SER E O 1
ATOM 4602 N N . SER E 1 66 ? 30.928 68.184 39.496 1.00 76.44 61 SER E N 1
ATOM 4603 C CA . SER E 1 66 ? 30.444 66.988 40.175 1.00 75.29 61 SER E CA 1
ATOM 4604 C C . SER E 1 66 ? 29.081 67.223 40.814 1.00 77.34 61 SER E C 1
ATOM 4605 O O . SER E 1 66 ? 28.265 66.298 40.887 1.00 79.47 61 SER E O 1
ATOM 4608 N N . ASP E 1 67 ? 28.818 68.447 41.278 1.00 77.25 62 ASP E N 1
ATOM 4609 C CA . ASP E 1 67 ? 27.498 68.768 41.810 1.00 80.32 62 ASP E CA 1
ATOM 4610 C C . ASP E 1 67 ? 26.437 68.690 40.718 1.00 85.87 62 ASP E C 1
ATOM 4611 O O . ASP E 1 67 ? 25.364 68.111 40.921 1.00 91.34 62 ASP E O 1
ATOM 4616 N N . ILE E 1 68 ? 26.726 69.263 39.546 1.00 86.32 63 ILE E N 1
ATOM 4617 C CA . ILE E 1 68 ? 25.785 69.206 38.430 1.00 89.96 63 ILE E CA 1
ATOM 4618 C C . ILE E 1 68 ? 25.551 67.764 38.002 1.00 95.33 63 ILE E C 1
ATOM 4619 O O . ILE E 1 68 ? 24.427 67.375 37.659 1.00 96.36 63 ILE E O 1
ATOM 4624 N N . ARG E 1 69 ? 26.607 66.945 38.021 1.00 99.65 64 ARG E N 1
ATOM 4625 C CA . ARG E 1 69 ? 26.465 65.540 37.656 1.00 100.47 64 ARG E CA 1
ATOM 4626 C C . ARG E 1 69 ? 25.580 64.791 38.643 1.00 101.11 64 ARG E C 1
ATOM 4627 O O . ARG E 1 69 ? 24.982 63.768 38.289 1.00 101.69 64 ARG E O 1
ATOM 4635 N N . ASN E 1 70 ? 25.479 65.285 39.879 1.00 97.21 65 ASN E N 1
ATOM 4636 C CA . ASN E 1 70 ? 24.633 64.630 40.871 1.00 96.13 65 ASN E CA 1
ATOM 4637 C C . ASN E 1 70 ? 23.157 64.900 40.608 1.00 97.35 65 ASN E C 1
ATOM 4638 O O . ASN E 1 70 ? 22.311 64.027 40.833 1.00 100.65 65 ASN E O 1
ATOM 4643 N N . TYR E 1 71 ? 22.825 66.101 40.131 1.00 95.51 66 TYR E N 1
ATOM 4644 C CA . TYR E 1 71 ? 21.433 66.466 39.900 1.00 96.33 66 TYR E CA 1
ATOM 4645 C C . TYR E 1 71 ? 20.844 65.823 38.652 1.00 100.04 66 TYR E C 1
ATOM 4646 O O . TYR E 1 71 ? 19.627 65.909 38.452 1.00 103.82 66 TYR E O 1
ATOM 4655 N N . GLN E 1 72 ? 21.666 65.191 37.810 1.00 99.95 67 GLN E N 1
ATOM 4656 C CA . GLN E 1 72 ? 21.150 64.590 36.585 1.00 100.78 67 GLN E CA 1
ATOM 4657 C C . GLN E 1 72 ? 20.172 63.459 36.877 1.00 101.65 67 GLN E C 1
ATOM 4658 O O . GLN E 1 72 ? 19.238 63.234 36.099 1.00 103.03 67 GLN E O 1
ATOM 4664 N N . ALA E 1 73 ? 20.363 62.744 37.988 1.00 98.02 68 ALA E N 1
ATOM 4665 C CA . ALA E 1 73 ? 19.499 61.609 38.295 1.00 98.14 68 ALA E CA 1
ATOM 4666 C C . ALA E 1 73 ? 18.074 62.045 38.612 1.00 97.30 68 ALA E C 1
ATOM 4667 O O . ALA E 1 73 ? 17.130 61.278 38.390 1.00 102.53 68 ALA E O 1
ATOM 4669 N N . SER E 1 74 ? 17.896 63.261 39.127 1.00 93.46 69 SER E N 1
ATOM 4670 C CA . SER E 1 74 ? 16.581 63.747 39.520 1.00 94.10 69 SER E CA 1
ATOM 4671 C C . SER E 1 74 ? 15.838 64.460 38.397 1.00 95.45 69 SER E C 1
ATOM 4672 O O . SER E 1 74 ? 14.677 64.838 38.589 1.00 97.29 69 SER E O 1
ATOM 4675 N N . LEU E 1 75 ? 16.467 64.654 37.243 1.00 93.07 70 LEU E N 1
ATOM 4676 C CA . LEU E 1 75 ? 15.852 65.387 36.148 1.00 93.87 70 LEU E CA 1
ATOM 4677 C C . LEU E 1 75 ? 15.065 64.449 35.237 1.00 97.45 70 LEU E C 1
ATOM 4678 O O . LEU E 1 75 ? 15.266 63.232 35.231 1.00 97.62 70 LEU E O 1
ATOM 4683 N N . THR E 1 76 ? 14.159 65.039 34.461 1.00 103.04 71 THR E N 1
ATOM 4684 C CA . THR E 1 76 ? 13.408 64.276 33.477 1.00 108.74 71 THR E CA 1
ATOM 4685 C C . THR E 1 76 ? 14.307 63.924 32.292 1.00 109.60 71 THR E C 1
ATOM 4686 O O . THR E 1 76 ? 15.416 64.442 32.142 1.00 106.26 71 THR E O 1
ATOM 4690 N N . LYS E 1 77 ? 13.804 63.031 31.435 1.00 125.47 72 LYS E N 1
ATOM 4691 C CA . LYS E 1 77 ? 14.630 62.478 30.365 1.00 134.25 72 LYS E CA 1
ATOM 4692 C C . LYS E 1 77 ? 15.119 63.567 29.416 1.00 140.86 72 LYS E C 1
ATOM 4693 O O . LYS E 1 77 ? 16.296 63.592 29.038 1.00 144.61 72 LYS E O 1
ATOM 4699 N N . GLU E 1 78 ? 14.228 64.478 29.016 1.00 146.23 73 GLU E N 1
ATOM 4700 C CA . GLU E 1 78 ? 14.644 65.564 28.133 1.00 144.81 73 GLU E CA 1
ATOM 4701 C C . GLU E 1 78 ? 15.600 66.515 28.842 1.00 138.41 73 GLU E C 1
ATOM 4702 O O . GLU E 1 78 ? 16.571 66.991 28.242 1.00 136.74 7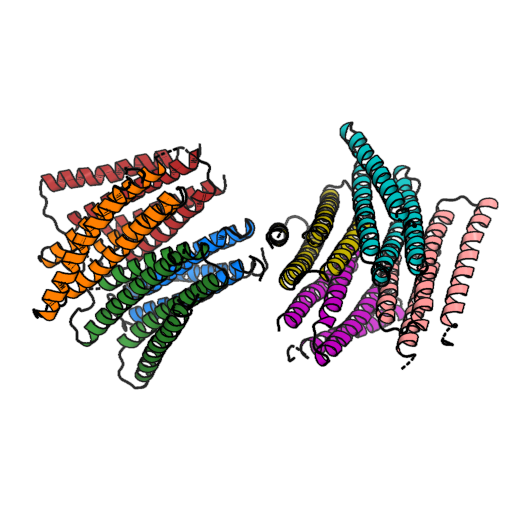3 GLU E O 1
ATOM 4708 N N . LEU E 1 79 ? 15.345 66.801 30.121 1.00 129.77 74 LEU E N 1
ATOM 4709 C CA . LEU E 1 79 ? 16.251 67.658 30.877 1.00 119.54 74 LEU E CA 1
ATOM 4710 C C . LEU E 1 79 ? 17.541 66.930 31.232 1.00 117.23 74 LEU E C 1
ATOM 4711 O O . LEU E 1 79 ? 18.581 67.573 31.417 1.00 117.18 74 LEU E O 1
ATOM 4716 N N . LYS E 1 80 ? 17.496 65.600 31.337 1.00 117.92 75 LYS E N 1
ATOM 4717 C CA . LYS E 1 80 ? 18.722 64.829 31.515 1.00 110.33 75 LYS E CA 1
ATOM 4718 C C . LYS E 1 80 ? 19.658 65.025 30.330 1.00 106.29 75 LYS E C 1
ATOM 4719 O O . LYS E 1 80 ? 20.850 65.304 30.501 1.00 102.88 75 LYS E O 1
ATOM 4725 N N . LEU E 1 81 ? 19.128 64.884 29.112 1.00 106.36 76 LEU E N 1
ATOM 4726 C CA . LEU E 1 81 ? 19.948 65.055 27.918 1.00 105.21 76 LEU E CA 1
ATOM 4727 C C . LEU E 1 81 ? 20.354 66.509 27.716 1.00 98.84 76 LEU E C 1
ATOM 4728 O O . LEU E 1 81 ? 21.412 66.780 27.138 1.00 97.65 76 LEU E O 1
ATOM 4733 N N . LEU E 1 82 ? 19.533 67.454 28.182 1.00 95.82 77 LEU E N 1
ATOM 4734 C CA . LEU E 1 82 ? 19.879 68.866 28.049 1.00 93.38 77 LEU E CA 1
ATOM 4735 C C . LEU E 1 82 ? 21.091 69.215 28.904 1.00 89.97 77 LEU E C 1
ATOM 4736 O O . LEU E 1 82 ? 22.027 69.872 28.434 1.00 86.50 77 LEU E O 1
ATOM 4741 N N . VAL E 1 83 ? 21.090 68.781 30.167 1.00 91.07 78 VAL E N 1
ATOM 4742 C CA . VAL E 1 83 ? 22.252 68.965 31.026 1.00 90.49 78 VAL E CA 1
ATOM 4743 C C . VAL E 1 83 ? 23.385 68.027 30.628 1.00 92.92 78 VAL E C 1
ATOM 4744 O O . VAL E 1 83 ? 24.556 68.324 30.891 1.00 94.28 78 VAL E O 1
ATOM 4748 N N . ASP E 1 84 ? 23.065 66.898 29.989 1.00 97.35 79 ASP E N 1
ATOM 4749 C CA . ASP E 1 84 ? 24.109 66.035 29.444 1.00 98.94 79 ASP E CA 1
ATOM 4750 C C . ASP E 1 84 ? 24.963 66.789 28.433 1.00 96.11 79 ASP E C 1
ATOM 4751 O O . ASP E 1 84 ? 26.181 66.585 28.361 1.00 94.66 79 ASP E O 1
ATOM 4756 N N . SER E 1 85 ? 24.339 67.672 27.647 1.00 93.85 80 SER E N 1
ATOM 4757 C CA . SER E 1 85 ? 25.083 68.520 26.722 1.00 92.35 80 SER E CA 1
ATOM 4758 C C . SER E 1 85 ? 25.807 69.649 27.441 1.00 87.44 80 SER E C 1
ATOM 4759 O O . SER E 1 85 ? 26.807 70.163 26.929 1.00 84.51 80 SER E O 1
ATOM 4762 N N . LEU E 1 86 ? 25.311 70.057 28.612 1.00 89.32 81 LEU E N 1
ATOM 4763 C CA . LEU E 1 86 ? 26.008 71.070 29.397 1.00 85.64 81 LEU E CA 1
ATOM 4764 C C . LEU E 1 86 ? 27.356 70.548 29.878 1.00 88.11 81 LEU E C 1
ATOM 4765 O O . LEU E 1 86 ? 28.353 71.278 29.863 1.00 85.52 81 LEU E O 1
ATOM 4770 N N . GLN E 1 87 ? 27.403 69.285 30.308 1.00 90.66 82 GLN E N 1
ATOM 4771 C CA . GLN E 1 87 ? 28.662 68.695 30.748 1.00 91.65 82 GLN E CA 1
ATOM 4772 C C . GLN E 1 87 ? 29.675 68.654 29.610 1.00 91.59 82 GLN E C 1
ATOM 4773 O O . GLN E 1 87 ? 30.812 69.113 29.759 1.00 89.65 82 GLN E O 1
ATOM 4779 N N . GLU E 1 88 ? 29.270 68.113 28.457 1.00 96.19 83 GLU E N 1
ATOM 4780 C CA . GLU E 1 88 ? 30.190 67.987 27.330 1.00 98.61 83 GLU E CA 1
ATOM 4781 C C . GLU E 1 88 ? 30.621 69.345 26.794 1.00 97.60 83 GLU E C 1
ATOM 4782 O O . GLU E 1 88 ? 31.716 69.468 26.234 1.00 96.93 83 GLU E O 1
ATOM 4788 N N . LYS E 1 89 ? 29.782 70.370 26.951 1.00 94.71 84 LYS E N 1
ATOM 4789 C CA . LYS E 1 89 ? 30.174 71.709 26.524 1.00 93.28 84 LYS E CA 1
ATOM 4790 C C . LYS E 1 89 ? 31.186 72.319 27.485 1.00 100.02 84 LYS E C 1
ATOM 4791 O O . LYS E 1 89 ? 32.180 72.912 27.053 1.00 101.46 84 LYS E O 1
ATOM 4797 N N . GLU E 1 90 ? 30.952 72.180 28.793 1.00 105.87 85 GLU E N 1
ATOM 4798 C CA . GLU E 1 90 ? 31.912 72.681 29.771 1.00 109.76 85 GLU E CA 1
ATOM 4799 C C . GLU E 1 90 ? 33.152 71.800 29.841 1.00 116.09 85 GLU E C 1
ATOM 4800 O O . GLU E 1 90 ? 34.228 72.278 30.220 1.00 114.99 85 GLU E O 1
ATOM 4806 N N . ARG E 1 91 ? 33.021 70.518 29.495 1.00 126.94 86 ARG E N 1
ATOM 4807 C CA . ARG E 1 91 ? 34.183 69.636 29.439 1.00 132.43 86 ARG E CA 1
ATOM 4808 C C . ARG E 1 91 ? 35.186 70.123 28.402 1.00 135.21 86 ARG E C 1
ATOM 4809 O O . ARG E 1 91 ? 36.369 70.318 28.707 1.00 134.76 86 ARG E O 1
ATOM 4817 N N . SER E 1 92 ? 34.730 70.321 27.164 1.00 140.31 87 SER E N 1
ATOM 4818 C CA . SER E 1 92 ? 35.606 70.869 26.135 1.00 137.79 87 SER E CA 1
ATOM 4819 C C . SER E 1 92 ? 36.020 72.298 26.459 1.00 132.09 87 SER E C 1
ATOM 4820 O O . SER E 1 92 ? 37.130 72.713 26.111 1.00 131.51 87 SER E O 1
ATOM 4823 N N . LYS E 1 93 ? 35.148 73.060 27.124 1.00 120.17 88 LYS E N 1
ATOM 4824 C CA . LYS E 1 93 ? 35.503 74.419 27.519 1.00 110.83 88 LYS E CA 1
ATOM 4825 C C . LYS E 1 93 ? 36.577 74.427 28.597 1.00 105.79 88 LYS E C 1
ATOM 4826 O O . LYS E 1 93 ? 37.393 75.355 28.649 1.00 106.94 88 LYS E O 1
ATOM 4832 N N . LEU E 1 94 ? 36.596 73.413 29.464 1.00 103.07 89 LEU E N 1
ATOM 4833 C CA . LEU E 1 94 ? 37.629 73.341 30.491 1.00 98.86 89 LEU E CA 1
ATOM 4834 C C . LEU E 1 94 ? 38.972 72.959 29.881 1.00 98.60 89 LEU E C 1
ATOM 4835 O O . LEU E 1 94 ? 40.001 73.569 30.189 1.00 99.64 89 LEU E O 1
ATOM 4840 N N . GLN E 1 95 ? 38.980 71.948 29.008 1.00 97.39 90 GLN E N 1
ATOM 4841 C CA . GLN E 1 95 ? 40.220 71.567 28.340 1.00 96.85 90 GLN E CA 1
ATOM 4842 C C . GLN E 1 95 ? 40.690 72.650 27.378 1.00 95.19 90 GLN E C 1
ATOM 4843 O O . GLN E 1 95 ? 41.891 72.753 27.102 1.00 95.18 90 GLN E O 1
ATOM 4849 N N . ALA E 1 96 ? 39.768 73.466 26.865 1.00 93.01 91 ALA E N 1
ATOM 4850 C CA . ALA E 1 96 ? 40.165 74.590 26.024 1.00 90.57 91 ALA E CA 1
ATOM 4851 C C . ALA E 1 96 ? 40.941 75.624 26.829 1.00 87.64 91 ALA E C 1
ATOM 4852 O O . ALA E 1 96 ? 42.034 76.040 26.430 1.00 89.44 91 ALA E O 1
ATOM 4854 N N . THR E 1 97 ? 40.395 76.042 27.974 1.00 85.62 92 THR E N 1
ATOM 4855 C CA . THR E 1 97 ? 41.074 77.031 28.806 1.00 84.47 92 THR E CA 1
ATOM 4856 C C . THR E 1 97 ? 42.410 76.515 29.326 1.00 89.22 92 THR E C 1
ATOM 4857 O O . THR E 1 97 ? 43.348 77.300 29.506 1.00 90.24 92 THR E O 1
ATOM 4861 N N . VAL E 1 98 ? 42.518 75.208 29.572 1.00 91.42 93 VAL E N 1
ATOM 4862 C CA . VAL E 1 98 ? 43.741 74.656 30.152 1.00 92.16 93 VAL E CA 1
ATOM 4863 C C . VAL E 1 98 ? 44.884 74.715 29.144 1.00 92.00 93 VAL E C 1
ATOM 4864 O O . VAL E 1 98 ? 45.950 75.277 29.422 1.00 92.39 93 VAL E O 1
ATOM 4868 N N . LYS E 1 99 ? 44.680 74.135 27.958 1.00 93.99 94 LYS E N 1
ATOM 4869 C CA . LYS E 1 99 ? 45.737 74.143 26.952 1.00 93.37 94 LYS E CA 1
ATOM 4870 C C . LYS E 1 99 ? 45.979 75.542 26.399 1.00 91.88 94 LYS E C 1
ATOM 4871 O O . LYS E 1 99 ? 47.112 75.872 26.032 1.00 92.12 94 LYS E O 1
ATOM 4877 N N . LEU E 1 100 ? 44.936 76.374 26.328 1.00 89.98 95 LEU E N 1
ATOM 4878 C CA . LEU E 1 100 ? 45.138 77.771 25.957 1.00 87.05 95 LEU E CA 1
ATOM 4879 C C . LEU E 1 100 ? 46.018 78.476 26.981 1.00 89.26 95 LEU E C 1
ATOM 4880 O O . LEU E 1 100 ? 46.860 79.308 26.623 1.00 90.76 95 LEU E O 1
ATOM 4885 N N . GLU E 1 101 ? 45.844 78.147 28.262 1.00 90.14 96 GLU E N 1
ATOM 4886 C CA . GLU E 1 101 ? 46.721 78.697 29.289 1.00 92.27 96 GLU E CA 1
ATOM 4887 C C . GLU E 1 101 ? 48.136 78.149 29.139 1.00 95.04 96 GLU E C 1
ATOM 4888 O O . GLU E 1 101 ? 49.116 78.879 29.327 1.00 96.89 96 GLU E O 1
ATOM 4894 N N . GLN E 1 102 ? 48.259 76.867 28.782 1.00 99.03 97 GLN E N 1
ATOM 4895 C CA . GLN E 1 102 ? 49.573 76.258 28.600 1.00 103.04 97 GLN E CA 1
ATOM 4896 C C . GLN E 1 102 ? 50.408 77.000 27.564 1.00 108.63 97 GLN E C 1
ATOM 4897 O O . GLN E 1 102 ? 51.641 77.015 27.656 1.00 111.27 97 GLN E O 1
ATOM 4903 N N . LEU E 1 103 ? 49.761 77.621 26.575 1.00 111.33 98 LEU E N 1
ATOM 4904 C CA . LEU E 1 103 ? 50.493 78.278 25.498 1.00 111.14 98 LEU E CA 1
ATOM 4905 C C . LEU E 1 103 ? 51.046 79.635 25.924 1.00 109.99 98 LEU E C 1
ATOM 4906 O O . LEU E 1 103 ? 52.163 79.997 25.537 1.00 109.94 98 LEU E O 1
ATOM 4911 N N . LYS E 1 104 ? 50.285 80.400 26.713 1.00 99.88 99 LYS E N 1
ATOM 4912 C CA . LYS E 1 104 ? 50.716 81.748 27.079 1.00 93.58 99 LYS E CA 1
ATOM 4913 C C . LYS E 1 104 ? 51.969 81.724 27.946 1.00 88.99 99 LYS E C 1
ATOM 4914 O O . LYS E 1 104 ? 52.812 82.625 27.853 1.00 91.68 99 LYS E O 1
ATOM 4920 N N . VAL E 1 105 ? 52.102 80.711 28.803 1.00 87.09 100 VAL E N 1
ATOM 4921 C CA . VAL E 1 105 ? 53.228 80.659 29.731 1.00 87.78 100 VAL E CA 1
ATOM 4922 C C . VAL E 1 105 ? 54.546 80.532 28.975 1.00 92.17 100 VAL E C 1
ATOM 4923 O O . VAL E 1 105 ? 55.540 81.185 29.317 1.00 92.59 100 VAL E O 1
ATOM 4927 N N . VAL E 1 106 ? 54.577 79.704 27.932 1.00 97.92 101 VAL E N 1
ATOM 4928 C CA . VAL E 1 106 ? 55.763 79.612 27.085 1.00 101.28 101 VAL E CA 1
ATOM 4929 C C . VAL E 1 106 ? 55.888 80.905 26.290 1.00 108.09 101 VAL E C 1
ATOM 4930 O O . VAL E 1 106 ? 54.969 81.292 25.557 1.00 108.22 101 VAL E O 1
ATOM 4934 N N . SER E 1 107 ? 57.029 81.578 26.428 1.00 117.28 102 SER E N 1
ATOM 4935 C CA . SER E 1 107 ? 57.187 82.970 26.007 1.00 123.88 102 SER E CA 1
ATOM 4936 C C . SER E 1 107 ? 57.793 83.036 24.609 1.00 129.47 102 SER E C 1
ATOM 4937 O O . SER E 1 107 ? 59.016 83.015 24.450 1.00 129.95 102 SER E O 1
ATOM 4940 N N . THR E 1 108 ? 56.927 83.135 23.602 1.00 132.30 103 THR E N 1
ATOM 4941 C CA . THR E 1 108 ? 57.319 83.442 22.232 1.00 133.13 103 THR E CA 1
ATOM 4942 C C . THR E 1 108 ? 56.144 84.110 21.532 1.00 132.30 103 THR E C 1
ATOM 4943 O O . THR E 1 108 ? 54.982 83.819 21.827 1.00 133.97 103 THR E O 1
ATOM 4947 N N . ASN E 1 109 ? 56.462 85.024 20.613 1.00 122.63 104 ASN E N 1
ATOM 4948 C CA . ASN E 1 109 ? 55.473 85.655 19.748 1.00 114.71 104 ASN E CA 1
ATOM 4949 C C . ASN E 1 109 ? 55.467 85.028 18.357 1.00 107.83 104 ASN E C 1
ATOM 4950 O O . ASN E 1 109 ? 55.171 85.704 17.364 1.00 110.19 104 ASN E O 1
ATOM 4955 N N . SER E 1 110 ? 55.809 83.746 18.273 1.00 100.69 105 SER E N 1
ATOM 4956 C CA . SER E 1 110 ? 55.884 83.068 16.988 1.00 93.49 105 SER E CA 1
ATOM 4957 C C . SER E 1 110 ? 54.533 83.126 16.282 1.00 89.93 105 SER E C 1
ATOM 4958 O O . SER E 1 110 ? 53.486 83.105 16.942 1.00 88.53 105 SER E O 1
ATOM 4961 N N . PRO E 1 111 ? 54.516 83.220 14.948 1.00 115.42 106 PRO E N 1
ATOM 4962 C CA . PRO E 1 111 ? 53.229 83.330 14.239 1.00 113.70 106 PRO E CA 1
ATOM 4963 C C . PRO E 1 111 ? 52.270 82.195 14.545 1.00 106.08 106 PRO E C 1
ATOM 4964 O O . PRO E 1 111 ? 51.068 82.433 14.711 1.00 105.63 106 PRO E O 1
ATOM 4968 N N . VAL E 1 112 ? 52.774 80.963 14.635 1.00 102.94 107 VAL E N 1
ATOM 4969 C CA . VAL E 1 112 ? 51.900 79.810 14.828 1.00 98.52 107 VAL E CA 1
ATOM 4970 C C . VAL E 1 112 ? 51.197 79.889 16.178 1.00 99.47 107 VAL E C 1
ATOM 4971 O O . VAL E 1 112 ? 49.999 79.598 16.288 1.00 99.27 107 VAL E O 1
ATOM 4975 N N . GLU E 1 113 ? 51.924 80.293 17.222 1.00 100.79 108 GLU E N 1
ATOM 4976 C CA . GLU E 1 113 ? 51.316 80.424 18.543 1.00 98.92 108 GLU E CA 1
ATOM 4977 C C . GLU E 1 113 ? 50.242 81.506 18.549 1.00 100.54 108 GLU E C 1
ATOM 4978 O O . GLU E 1 113 ? 49.136 81.295 19.058 1.00 99.16 108 GLU E O 1
ATOM 4984 N N . ASN E 1 114 ? 50.551 82.675 17.979 1.00 105.02 109 ASN E N 1
ATOM 4985 C CA . ASN E 1 114 ? 49.588 83.772 17.968 1.00 109.11 109 ASN E CA 1
ATOM 4986 C C . ASN E 1 114 ? 48.322 83.394 17.208 1.00 110.99 109 ASN E C 1
ATOM 4987 O O . ASN E 1 114 ? 47.211 83.735 17.632 1.00 110.44 109 ASN E O 1
ATOM 4992 N N . THR E 1 115 ? 48.467 82.694 16.081 1.00 115.31 110 THR E N 1
ATOM 4993 C CA . THR E 1 115 ? 47.287 82.206 15.373 1.00 117.78 110 THR E CA 1
ATOM 4994 C C . THR E 1 115 ? 46.557 81.142 16.185 1.00 121.06 110 THR E C 1
ATOM 4995 O O . THR E 1 115 ? 45.322 81.143 16.243 1.00 121.27 110 THR E O 1
ATOM 4999 N N . GLN E 1 116 ? 47.299 80.238 16.832 1.00 124.80 111 GLN E N 1
ATOM 5000 C CA . GLN E 1 116 ? 46.661 79.154 17.573 1.00 124.14 111 GLN E CA 1
ATOM 5001 C C . GLN E 1 116 ? 45.881 79.679 18.772 1.00 121.98 111 GLN E C 1
ATOM 5002 O O . GLN E 1 116 ? 44.740 79.263 19.008 1.00 120.28 111 GLN E O 1
ATOM 5008 N N . ILE E 1 117 ? 46.485 80.578 19.556 1.00 123.69 112 ILE E N 1
ATOM 5009 C CA . ILE E 1 117 ? 45.782 81.119 20.716 1.00 120.66 112 ILE E CA 1
ATOM 5010 C C . ILE E 1 117 ? 44.515 81.843 20.285 1.00 117.71 112 ILE E C 1
ATOM 5011 O O . ILE E 1 117 ? 43.515 81.836 21.010 1.00 117.56 112 ILE E O 1
ATOM 5016 N N . SER E 1 118 ? 44.524 82.459 19.100 1.00 115.75 113 SER E N 1
ATOM 5017 C CA . SER E 1 118 ? 43.301 83.057 18.574 1.00 113.97 113 SER E CA 1
ATOM 5018 C C . SER E 1 118 ? 42.312 81.986 18.132 1.00 113.50 113 SER E C 1
ATOM 5019 O O . SER E 1 118 ? 41.097 82.152 18.291 1.00 112.78 113 SER E O 1
ATOM 5022 N N . GLU E 1 119 ? 42.812 80.883 17.566 1.00 111.16 114 GLU E N 1
ATOM 5023 C CA . GLU E 1 119 ? 41.947 79.748 17.263 1.00 108.01 114 GLU E CA 1
ATOM 5024 C C . GLU E 1 119 ? 41.329 79.186 18.536 1.00 106.18 114 GLU E C 1
ATOM 5025 O O . GLU E 1 119 ? 40.130 78.885 18.581 1.00 105.21 114 GLU E O 1
ATOM 5031 N N . LEU E 1 120 ? 42.140 79.036 19.587 1.00 104.72 115 LEU E N 1
ATOM 5032 C CA . LEU E 1 120 ? 41.610 78.591 20.872 1.00 106.62 115 LEU E CA 1
ATOM 5033 C C . LEU E 1 120 ? 40.745 79.670 21.514 1.00 116.87 115 LEU E C 1
ATOM 5034 O O . LEU E 1 120 ? 39.749 79.359 22.177 1.00 115.99 115 LEU E O 1
ATOM 5039 N N . GLU E 1 121 ? 41.115 80.942 21.339 1.00 126.39 116 GLU E N 1
ATOM 5040 C CA . GLU E 1 121 ? 40.273 82.030 21.831 1.00 141.06 116 GLU E CA 1
ATOM 5041 C C . GLU E 1 121 ? 38.939 82.062 21.095 1.00 155.28 116 GLU E C 1
ATOM 5042 O O . GLU E 1 121 ? 37.890 82.307 21.704 1.00 157.96 116 GLU E O 1
ATOM 5048 N N . ALA E 1 122 ? 38.959 81.814 19.783 1.00 169.41 117 ALA E N 1
ATOM 5049 C CA . ALA E 1 122 ? 37.712 81.704 19.034 1.00 170.21 117 ALA E CA 1
ATOM 5050 C C . ALA E 1 122 ? 36.911 80.489 19.482 1.00 168.83 117 ALA E C 1
ATOM 5051 O O . ALA E 1 122 ? 35.686 80.567 19.630 1.00 169.73 117 ALA E O 1
ATOM 5053 N N . ARG E 1 123 ? 37.585 79.355 19.698 1.00 149.06 118 ARG E N 1
ATOM 5054 C CA . ARG E 1 123 ? 36.903 78.180 20.231 1.00 133.26 118 ARG E CA 1
ATOM 5055 C C . ARG E 1 123 ? 36.329 78.454 21.613 1.00 124.16 118 ARG E C 1
ATOM 5056 O O . ARG E 1 123 ? 35.260 77.938 21.955 1.00 126.66 118 ARG E O 1
ATOM 5064 N N . LEU E 1 124 ? 37.018 79.267 22.416 1.00 118.34 119 LEU E N 1
ATOM 5065 C CA . LEU E 1 124 ? 36.519 79.597 23.746 1.00 108.24 119 LEU E CA 1
ATOM 5066 C C . LEU E 1 124 ? 35.248 80.433 23.666 1.00 104.02 119 LEU E C 1
ATOM 5067 O O . LEU E 1 124 ? 34.230 80.092 24.278 1.00 103.35 119 LEU E O 1
ATOM 5072 N N . SER E 1 125 ? 35.290 81.534 22.913 1.00 101.55 120 SER E N 1
ATOM 5073 C CA . SER E 1 125 ? 34.139 82.429 22.844 1.00 102.30 120 SER E CA 1
ATOM 5074 C C . SER E 1 125 ? 32.958 81.763 22.147 1.00 101.11 120 SER E C 1
ATOM 5075 O O . SER E 1 125 ? 31.803 81.982 22.529 1.00 102.51 120 SER E O 1
ATOM 5078 N N . SER E 1 126 ? 33.226 80.948 21.123 1.00 100.84 121 SER E N 1
ATOM 5079 C CA . SER E 1 126 ? 32.139 80.269 20.425 1.00 101.15 121 SER E CA 1
ATOM 5080 C C . SER E 1 126 ? 31.517 79.183 21.294 1.00 99.54 121 SER E C 1
ATOM 5081 O O . SER E 1 126 ? 30.292 79.019 21.309 1.00 100.30 121 SER E O 1
ATOM 5084 N N . LEU E 1 127 ? 32.344 78.430 22.023 1.00 96.16 122 LEU E N 1
ATOM 5085 C CA . LEU E 1 127 ? 31.809 77.420 22.930 1.00 93.82 122 LEU E CA 1
ATOM 5086 C C . LEU E 1 127 ? 31.094 78.067 24.109 1.00 91.25 122 LEU E C 1
ATOM 5087 O O . LEU E 1 127 ? 30.030 77.599 24.529 1.00 90.84 122 LEU E O 1
ATOM 5092 N N . SER E 1 128 ? 31.665 79.145 24.656 1.00 90.78 123 SER E N 1
ATOM 5093 C CA . SER E 1 128 ? 31.018 79.850 25.758 1.00 89.91 123 SER E CA 1
ATOM 5094 C C . SER E 1 128 ? 29.659 80.397 25.346 1.00 92.03 123 SER E C 1
ATOM 5095 O O . SER E 1 128 ? 28.739 80.459 26.170 1.00 92.13 123 SER E O 1
ATOM 5098 N N . LYS E 1 129 ? 29.513 80.796 24.081 1.00 94.88 124 LYS E N 1
ATOM 5099 C CA . LYS E 1 129 ? 28.223 81.272 23.598 1.00 97.29 124 LYS E CA 1
ATOM 5100 C C . LYS E 1 129 ? 27.194 80.150 23.553 1.00 98.01 124 LYS E C 1
ATOM 5101 O O . LYS E 1 129 ? 26.003 80.394 23.774 1.00 98.99 124 LYS E O 1
ATOM 5107 N N . GLU E 1 130 ? 27.632 78.918 23.279 1.00 96.89 125 GLU E N 1
ATOM 5108 C CA . GLU E 1 130 ? 26.704 77.795 23.208 1.00 98.24 125 GLU E CA 1
ATOM 5109 C C . GLU E 1 130 ? 26.165 77.396 24.575 1.00 95.46 125 GLU E C 1
ATOM 5110 O O . GLU E 1 130 ? 25.152 76.692 24.643 1.00 97.32 125 GLU E O 1
ATOM 5116 N N . ILE E 1 131 ? 26.815 77.822 25.660 1.00 93.54 126 ILE E N 1
ATOM 5117 C CA . ILE E 1 131 ? 26.307 77.513 26.994 1.00 90.79 126 ILE E CA 1
ATOM 5118 C C . ILE E 1 131 ? 25.014 78.274 27.262 1.00 95.16 126 ILE E C 1
ATOM 5119 O O . ILE E 1 131 ? 24.037 77.704 27.764 1.00 94.55 126 ILE E O 1
ATOM 5124 N N . ASN E 1 132 ? 24.980 79.566 26.919 1.00 98.08 127 ASN E N 1
ATOM 5125 C CA . ASN E 1 132 ? 23.777 80.361 27.150 1.00 101.34 127 ASN E CA 1
ATOM 5126 C C . ASN E 1 132 ? 22.603 79.840 26.330 1.00 103.54 127 ASN E C 1
ATOM 5127 O O . ASN E 1 132 ? 21.453 79.879 26.785 1.00 104.89 127 ASN E O 1
ATOM 5132 N N . ASP E 1 133 ? 22.872 79.351 25.116 1.00 105.74 128 ASP E N 1
ATOM 5133 C CA . ASP E 1 133 ? 21.814 78.746 24.315 1.00 108.31 128 ASP E CA 1
ATOM 5134 C C . ASP E 1 133 ? 21.262 77.492 24.980 1.00 107.01 128 ASP E C 1
ATOM 5135 O O . ASP E 1 133 ? 20.073 77.186 24.835 1.00 108.37 128 ASP E O 1
ATOM 5140 N N . ILE E 1 134 ? 22.103 76.759 25.710 1.00 102.35 129 ILE E N 1
ATOM 5141 C CA . ILE E 1 134 ? 21.641 75.564 26.408 1.00 100.09 129 ILE E CA 1
ATOM 5142 C C . ILE E 1 134 ? 20.925 75.936 27.701 1.00 96.61 129 ILE E C 1
ATOM 5143 O O . ILE E 1 134 ? 19.885 75.356 28.036 1.00 98.23 129 ILE E O 1
ATOM 5148 N N . LEU E 1 135 ? 21.462 76.909 28.444 1.00 93.89 130 LEU E N 1
ATOM 5149 C CA . LEU E 1 135 ? 20.811 77.344 29.677 1.00 90.61 130 LEU E CA 1
ATOM 5150 C C . LEU E 1 135 ? 19.424 77.910 29.400 1.00 96.53 130 LEU E C 1
ATOM 5151 O O . LEU E 1 135 ? 18.466 77.604 30.119 1.00 96.38 130 LEU E O 1
ATOM 5156 N N . GLN E 1 136 ? 19.296 78.741 28.362 1.00 99.98 131 GLN E N 1
ATOM 5157 C CA . GLN E 1 136 ? 17.981 79.265 28.005 1.00 102.53 131 GLN E CA 1
ATOM 5158 C C . GLN E 1 136 ? 17.079 78.172 27.445 1.00 102.13 131 GLN E C 1
ATOM 5159 O O . GLN E 1 136 ? 15.852 78.264 27.564 1.00 103.73 131 GLN E O 1
ATOM 5165 N N . ASN E 1 137 ? 17.661 77.137 26.833 1.00 100.46 132 ASN E N 1
ATOM 5166 C CA . ASN E 1 137 ? 16.874 75.961 26.479 1.00 101.72 132 ASN E CA 1
ATOM 5167 C C . ASN E 1 137 ? 16.469 75.210 27.739 1.00 96.69 132 ASN E C 1
ATOM 5168 O O . ASN E 1 137 ? 15.384 74.620 27.789 1.00 99.74 132 ASN E O 1
ATOM 5181 N N . LYS E 1 139 ? 16.041 76.851 30.626 1.00 87.47 134 LYS E N 1
ATOM 5182 C CA . LYS E 1 139 ? 15.119 77.755 31.304 1.00 88.55 134 LYS E CA 1
ATOM 5183 C C . LYS E 1 139 ? 13.683 77.610 30.817 1.00 91.35 134 LYS E C 1
ATOM 5184 O O . LYS E 1 139 ? 12.737 77.733 31.604 1.00 91.75 134 LYS E O 1
ATOM 5190 N N . ASP E 1 140 ? 13.500 77.345 29.525 1.00 95.21 135 ASP E N 1
ATOM 5191 C CA . ASP E 1 140 ? 12.176 77.162 28.945 1.00 99.39 135 ASP E CA 1
ATOM 5192 C C . ASP E 1 140 ? 11.619 75.759 29.163 1.00 99.42 135 ASP E C 1
ATOM 5193 O O . ASP E 1 140 ? 10.623 75.404 28.522 1.00 104.04 135 ASP E O 1
ATOM 5198 N N . GLU E 1 141 ? 12.232 74.970 30.044 1.00 93.83 136 GLU E N 1
ATOM 5199 C CA . GLU E 1 141 ? 11.817 73.592 30.312 1.00 92.62 136 GLU E CA 1
ATOM 5200 C C . GLU E 1 141 ? 11.758 72.757 29.035 1.00 96.69 136 GLU E C 1
ATOM 5201 O O . GLU E 1 141 ? 12.632 71.927 28.783 1.00 94.92 136 GLU E O 1
ATOM 5207 N N . ASP F 1 11 ? 34.325 37.142 43.156 1.00 130.59 6 ASP F N 1
ATOM 5208 C CA . ASP F 1 11 ? 33.275 37.422 44.127 1.00 128.90 6 ASP F CA 1
ATOM 5209 C C . ASP F 1 11 ? 33.596 38.672 44.942 1.00 122.31 6 ASP F C 1
ATOM 5210 O O . ASP F 1 11 ? 33.950 39.712 44.386 1.00 118.71 6 ASP F O 1
ATOM 5223 N N . GLU F 1 13 ? 36.025 38.835 47.134 1.00 113.26 8 GLU F N 1
ATOM 5224 C CA . GLU F 1 13 ? 37.473 38.934 47.284 1.00 110.50 8 GLU F CA 1
ATOM 5225 C C . GLU F 1 13 ? 38.092 39.787 46.182 1.00 110.23 8 GLU F C 1
ATOM 5226 O O . GLU F 1 13 ? 39.024 40.559 46.438 1.00 108.77 8 GLU F O 1
ATOM 5232 N N . GLU F 1 14 ? 37.585 39.666 44.953 1.00 110.55 9 GLU F N 1
ATOM 5233 C CA . GLU F 1 14 ? 38.176 40.391 43.832 1.00 109.16 9 GLU F CA 1
ATOM 5234 C C . GLU F 1 14 ? 38.015 41.897 43.995 1.00 102.45 9 GLU F C 1
ATOM 5235 O O . GLU F 1 14 ? 38.962 42.658 43.764 1.00 99.99 9 GLU F O 1
ATOM 5241 N N . THR F 1 15 ? 36.824 42.346 44.395 1.00 97.86 10 THR F N 1
ATOM 5242 C CA . THR F 1 15 ? 36.586 43.780 44.528 1.00 92.04 10 THR F CA 1
ATOM 5243 C C . THR F 1 15 ? 37.354 44.360 45.711 1.00 86.71 10 THR F C 1
ATOM 5244 O O . THR F 1 15 ? 37.862 45.485 45.638 1.00 81.24 10 THR F O 1
ATOM 5248 N N . VAL F 1 16 ? 37.462 43.602 46.805 1.00 87.32 11 VAL F N 1
ATOM 5249 C CA . VAL F 1 16 ? 38.231 44.066 47.957 1.00 87.24 11 VAL F CA 1
ATOM 5250 C C . VAL F 1 16 ? 39.704 44.206 47.593 1.00 90.17 11 VAL F C 1
ATOM 5251 O O . VAL F 1 16 ? 40.375 45.159 48.008 1.00 92.17 11 VAL F O 1
ATOM 5255 N N . ASN F 1 17 ? 40.228 43.267 46.800 1.00 97.80 12 ASN F N 1
ATOM 5256 C CA . ASN F 1 17 ? 41.615 43.369 46.357 1.00 102.59 12 ASN F CA 1
ATOM 5257 C C . ASN F 1 17 ? 41.828 44.582 45.462 1.00 102.47 12 ASN F C 1
ATOM 5258 O O . ASN F 1 17 ? 42.915 45.172 45.469 1.00 101.72 12 ASN F O 1
ATOM 5263 N N . LYS F 1 18 ? 40.813 44.966 44.683 1.00 95.44 13 LYS F N 1
ATOM 5264 C CA . LYS F 1 18 ? 40.903 46.201 43.911 1.00 86.95 13 LYS F CA 1
ATOM 5265 C C . LYS F 1 18 ? 41.073 47.405 44.829 1.00 77.55 13 LYS F C 1
ATOM 5266 O O . LYS F 1 18 ? 41.824 48.336 44.515 1.00 56.82 13 LYS F O 1
ATOM 5272 N N . ILE F 1 19 ? 40.380 47.401 45.969 1.00 71.31 14 ILE F N 1
ATOM 5273 C CA . ILE F 1 19 ? 40.509 48.492 46.928 1.00 64.86 14 ILE F CA 1
ATOM 5274 C C . ILE F 1 19 ? 41.860 48.431 47.628 1.00 66.28 14 ILE F C 1
ATOM 5275 O O . ILE F 1 19 ? 42.518 49.459 47.829 1.00 64.62 14 ILE F O 1
ATOM 5280 N N . LEU F 1 20 ? 42.297 47.227 48.008 1.00 68.21 15 LEU F N 1
ATOM 5281 C CA . LEU F 1 20 ? 43.565 47.086 48.715 1.00 66.09 15 LEU F CA 1
ATOM 5282 C C . LEU F 1 20 ? 44.747 47.490 47.843 1.00 66.43 15 LEU F C 1
ATOM 5283 O O . LEU F 1 20 ? 45.728 48.043 48.352 1.00 65.43 15 LEU F O 1
ATOM 5288 N N . ARG F 1 21 ? 44.678 47.224 46.537 1.00 68.51 16 ARG F N 1
ATOM 5289 C CA . ARG F 1 21 ? 45.744 47.668 45.644 1.00 72.89 16 ARG F CA 1
ATOM 5290 C C . ARG F 1 21 ? 45.752 49.185 45.512 1.00 71.39 16 ARG F C 1
ATOM 5291 O O . ARG F 1 21 ? 46.821 49.798 45.406 1.00 73.01 16 ARG F O 1
ATOM 5299 N N . ALA F 1 22 ? 44.571 49.807 45.512 1.00 74.00 17 ALA F N 1
ATOM 5300 C CA . ALA F 1 22 ? 44.502 51.263 45.469 1.00 71.63 17 ALA F CA 1
ATOM 5301 C C . ALA F 1 22 ? 45.087 51.874 46.736 1.00 71.05 17 ALA F C 1
ATOM 5302 O O . ALA F 1 22 ? 45.863 52.834 46.676 1.00 69.93 17 ALA F O 1
ATOM 5304 N N . GLN F 1 23 ? 44.727 51.319 47.897 1.00 72.15 18 GLN F N 1
ATOM 5305 C CA . GLN F 1 23 ? 45.248 51.831 49.160 1.00 71.94 18 GLN F CA 1
ATOM 5306 C C . GLN F 1 23 ? 46.766 51.710 49.223 1.00 74.04 18 GLN F C 1
ATOM 5307 O O . GLN F 1 23 ? 47.444 52.594 49.762 1.00 73.79 18 GLN F O 1
ATOM 5313 N N . GLU F 1 24 ? 47.318 50.625 48.675 1.00 75.53 19 GLU F N 1
ATOM 5314 C CA . GLU F 1 24 ? 48.768 50.462 48.663 1.00 76.01 19 GLU F CA 1
ATOM 5315 C C . GLU F 1 24 ? 49.430 51.528 47.799 1.00 76.18 19 GLU F C 1
ATOM 5316 O O . GLU F 1 24 ? 50.498 52.045 48.147 1.00 75.96 19 GLU F O 1
ATOM 5322 N N . THR F 1 25 ? 48.806 51.874 46.670 1.00 77.91 20 THR F N 1
ATOM 5323 C CA . THR F 1 25 ? 49.337 52.945 45.831 1.00 78.60 20 THR F CA 1
ATOM 5324 C C . THR F 1 25 ? 49.282 54.286 46.553 1.00 77.45 20 THR F C 1
ATOM 5325 O O . THR F 1 25 ? 50.221 55.085 46.462 1.00 78.62 20 THR F O 1
ATOM 5329 N N . ARG F 1 26 ? 48.189 54.550 47.273 1.00 76.86 21 ARG F N 1
ATOM 5330 C CA . ARG F 1 26 ? 48.098 55.779 48.053 1.00 74.24 21 ARG F CA 1
ATOM 5331 C C . ARG F 1 26 ? 49.122 55.793 49.181 1.00 73.23 21 ARG F C 1
ATOM 5332 O O . ARG F 1 26 ? 49.754 56.824 49.441 1.00 72.70 21 ARG F O 1
ATOM 5340 N N . ALA F 1 27 ? 49.291 54.660 49.869 1.00 72.95 22 ALA F N 1
ATOM 5341 C CA . ALA F 1 27 ? 50.343 54.561 50.875 1.00 73.25 22 ALA F CA 1
ATOM 5342 C C . ALA F 1 27 ? 51.717 54.734 50.244 1.00 72.81 22 ALA F C 1
ATOM 5343 O O . ALA F 1 27 ? 52.617 55.333 50.845 1.00 72.03 22 ALA F O 1
ATOM 5345 N N . GLN F 1 28 ? 51.898 54.215 49.028 1.00 72.68 23 GLN F N 1
ATOM 5346 C CA . GLN F 1 28 ? 53.144 54.441 48.307 1.00 73.56 23 GLN F CA 1
ATOM 5347 C C . GLN F 1 28 ? 53.268 55.895 47.874 1.00 68.92 23 GLN F C 1
ATOM 5348 O O . GLN F 1 28 ? 54.366 56.463 47.888 1.00 69.20 23 GLN F O 1
ATOM 5354 N N . LEU F 1 29 ? 52.150 56.512 47.484 1.00 67.40 24 LEU F N 1
ATOM 5355 C CA . LEU F 1 29 ? 52.159 57.932 47.151 1.00 65.24 24 LEU F CA 1
ATOM 5356 C C . LEU F 1 29 ? 52.487 58.792 48.363 1.00 64.47 24 LEU F C 1
ATOM 5357 O O . LEU F 1 29 ? 53.131 59.837 48.223 1.00 64.66 24 LEU F O 1
ATOM 5362 N N . TYR F 1 30 ? 52.047 58.377 49.553 1.00 65.40 25 TYR F N 1
ATOM 5363 C CA . TYR F 1 30 ? 52.302 59.166 50.752 1.00 65.68 25 TYR F CA 1
ATOM 5364 C C . TYR F 1 30 ? 53.788 59.228 51.070 1.00 67.05 25 TYR F C 1
ATOM 5365 O O . TYR F 1 30 ? 54.294 60.274 51.494 1.00 66.26 25 TYR F O 1
ATOM 5374 N N . LYS F 1 31 ? 54.506 58.119 50.877 1.00 69.59 26 LYS F N 1
ATOM 5375 C CA . LYS F 1 31 ? 55.930 58.112 51.191 1.00 71.05 26 LYS F CA 1
ATOM 5376 C C . LYS F 1 31 ? 56.717 58.995 50.231 1.00 70.55 26 LYS F C 1
ATOM 5377 O O . LYS F 1 31 ? 57.701 59.623 50.635 1.00 73.32 26 LYS F O 1
ATOM 5383 N N . GLU F 1 32 ? 56.302 59.059 48.964 1.00 65.85 27 GLU F N 1
ATOM 5384 C CA . GLU F 1 32 ? 56.934 59.987 48.035 1.00 63.25 27 GLU F CA 1
ATOM 5385 C C . GLU F 1 32 ? 56.642 61.433 48.410 1.00 61.02 27 GLU F C 1
ATOM 5386 O O . GLU F 1 32 ? 57.497 62.306 48.225 1.00 61.63 27 GLU F O 1
ATOM 5392 N N . LEU F 1 33 ? 55.446 61.703 48.937 1.00 56.82 28 LEU F N 1
ATOM 5393 C CA . LEU F 1 33 ? 55.114 63.052 49.381 1.00 54.03 28 LEU F CA 1
ATOM 5394 C C . LEU F 1 33 ? 55.953 63.448 50.589 1.00 53.20 28 LEU F C 1
ATOM 5395 O O . LEU F 1 33 ? 56.510 64.550 50.635 1.00 53.01 28 LEU F O 1
ATOM 5400 N N . GLU F 1 34 ? 56.052 62.556 51.578 1.00 56.55 29 GLU F N 1
ATOM 5401 C CA . GLU F 1 34 ? 56.875 62.835 52.751 1.00 61.45 29 GLU F CA 1
ATOM 5402 C C . GLU F 1 34 ? 58.351 62.935 52.389 1.00 67.54 29 GLU F C 1
ATOM 5403 O O . GLU F 1 34 ? 59.107 63.645 53.062 1.00 67.68 29 GLU F O 1
ATOM 5409 N N . ASP F 1 35 ? 58.778 62.233 51.338 1.00 74.33 30 ASP F N 1
ATOM 5410 C CA . ASP F 1 35 ? 60.163 62.327 50.890 1.00 80.46 30 ASP F CA 1
ATOM 5411 C C . ASP F 1 35 ? 60.466 63.713 50.338 1.00 80.41 30 ASP F C 1
ATOM 5412 O O . ASP F 1 35 ? 61.507 64.305 50.650 1.00 83.43 30 ASP F O 1
ATOM 5417 N N . ALA F 1 36 ? 59.564 64.249 49.513 1.00 75.02 31 ALA F N 1
ATOM 5418 C CA . ALA F 1 36 ? 59.772 65.583 48.962 1.00 73.35 31 ALA F CA 1
ATOM 5419 C C . ALA F 1 36 ? 59.543 66.659 50.016 1.00 70.13 31 ALA F C 1
ATOM 5420 O O . ALA F 1 36 ? 60.232 67.686 50.021 1.00 70.87 31 ALA F O 1
ATOM 5422 N N . LEU F 1 37 ? 58.586 66.440 50.922 1.00 64.53 32 LEU F N 1
ATOM 5423 C CA . LEU F 1 37 ? 58.283 67.450 51.931 1.00 62.95 32 LEU F CA 1
ATOM 5424 C C . LEU F 1 37 ? 59.402 67.569 52.958 1.00 66.16 32 LEU F C 1
ATOM 5425 O O . LEU F 1 37 ? 59.695 68.670 53.437 1.00 67.38 32 LEU F O 1
ATOM 5430 N N . ASN F 1 38 ? 60.035 66.451 53.312 1.00 71.95 33 ASN F N 1
ATOM 5431 C CA . ASN F 1 38 ? 61.168 66.493 54.226 1.00 79.03 33 ASN F CA 1
ATOM 5432 C C . ASN F 1 38 ? 62.454 66.949 53.552 1.00 90.07 33 ASN F C 1
ATOM 5433 O O . ASN F 1 38 ? 63.418 67.276 54.252 1.00 95.07 33 ASN F O 1
ATOM 5438 N N . ALA F 1 39 ? 62.494 66.979 52.218 1.00 95.54 34 ALA F N 1
ATOM 5439 C CA . ALA F 1 39 ? 63.713 67.384 51.526 1.00 106.15 34 ALA F CA 1
ATOM 5440 C C . ALA F 1 39 ? 63.954 68.885 51.633 1.00 112.30 34 ALA F C 1
ATOM 5441 O O . ALA F 1 39 ? 65.105 69.331 51.556 1.00 116.94 34 ALA F O 1
ATOM 5443 N N . ASN F 1 40 ? 62.894 69.677 51.808 1.00 116.28 35 ASN F N 1
ATOM 5444 C CA . ASN F 1 40 ? 63.062 71.120 51.944 1.00 124.74 35 ASN F CA 1
ATOM 5445 C C . ASN F 1 40 ? 63.560 71.502 53.330 1.00 130.21 35 ASN F C 1
ATOM 5446 O O . ASN F 1 40 ? 64.318 72.470 53.467 1.00 134.27 35 ASN F O 1
ATOM 5451 N N . GLN F 1 41 ? 63.151 70.759 54.363 1.00 129.54 36 GLN F N 1
ATOM 5452 C CA . GLN F 1 41 ? 63.643 71.030 55.710 1.00 138.80 36 GLN F CA 1
ATOM 5453 C C . GLN F 1 41 ? 65.161 70.917 55.769 1.00 150.68 36 GLN F C 1
ATOM 5454 O O . GLN F 1 41 ? 65.824 71.695 56.464 1.00 162.48 36 GLN F O 1
ATOM 5460 N N . GLU F 1 42 ? 65.726 69.958 55.040 1.00 185.61 37 GLU F N 1
ATOM 5461 C CA . GLU F 1 42 ? 67.168 69.845 54.881 1.00 188.83 37 GLU F CA 1
ATOM 5462 C C . GLU F 1 42 ? 67.703 70.713 53.748 1.00 189.78 37 GLU F C 1
ATOM 5463 O O . GLU F 1 42 ? 68.918 70.734 53.527 1.00 194.89 37 GLU F O 1
ATOM 5469 N N . LYS F 1 43 ? 66.825 71.422 53.033 1.00 175.47 38 LYS F N 1
ATOM 5470 C CA . LYS F 1 43 ? 67.213 72.340 51.960 1.00 170.96 38 LYS F CA 1
ATOM 5471 C C . LYS F 1 43 ? 68.026 71.641 50.872 1.00 164.30 38 LYS F C 1
ATOM 5472 O O . LYS F 1 43 ? 68.871 72.259 50.221 1.00 175.44 38 LYS F O 1
ATOM 5478 N N . LYS F 1 44 ? 67.775 70.350 50.665 1.00 152.10 39 LYS F N 1
ATOM 5479 C CA . LYS F 1 44 ? 68.480 69.586 49.646 1.00 145.46 39 LYS F CA 1
ATOM 5480 C C . LYS F 1 44 ? 67.847 69.702 48.266 1.00 142.15 39 LYS F C 1
ATOM 5481 O O . LYS F 1 44 ? 68.443 69.235 47.289 1.00 138.14 39 LYS F O 1
ATOM 5487 N N . ILE F 1 45 ? 66.666 70.309 48.160 1.00 137.89 40 ILE F N 1
ATOM 5488 C CA . ILE F 1 45 ? 65.967 70.446 46.889 1.00 136.03 40 ILE F CA 1
ATOM 5489 C C . ILE F 1 45 ? 65.268 71.798 46.861 1.00 137.28 40 ILE F C 1
ATOM 5490 O O . ILE F 1 45 ? 64.937 72.371 47.904 1.00 140.32 40 ILE F O 1
ATOM 5495 N N . GLY F 1 46 ? 65.058 72.317 45.653 1.00 139.26 41 GLY F N 1
ATOM 5496 C CA . GLY F 1 46 ? 64.379 73.585 45.507 1.00 144.17 41 GLY F CA 1
ATOM 5497 C C . GLY F 1 46 ? 62.893 73.482 45.789 1.00 141.77 41 GLY F C 1
ATOM 5498 O O . GLY F 1 46 ? 62.273 72.423 45.676 1.00 141.21 41 GLY F O 1
ATOM 5499 N N . LEU F 1 47 ? 62.313 74.622 46.170 1.00 143.31 42 LEU F N 1
ATOM 5500 C CA . LEU F 1 47 ? 60.889 74.660 46.490 1.00 142.47 42 LEU F CA 1
ATOM 5501 C C . LEU F 1 47 ? 60.036 74.392 45.256 1.00 140.09 42 LEU F C 1
ATOM 5502 O O . LEU F 1 47 ? 58.979 73.758 45.352 1.00 137.27 42 LEU F O 1
ATOM 5507 N N . GLU F 1 48 ? 60.477 74.868 44.089 1.00 133.67 43 GLU F N 1
ATOM 5508 C CA . GLU F 1 48 ? 59.723 74.624 42.864 1.00 128.04 43 GLU F CA 1
ATOM 5509 C C . GLU F 1 48 ? 59.758 73.151 42.479 1.00 123.93 43 GLU F C 1
ATOM 5510 O O . GLU F 1 48 ? 58.764 72.610 41.981 1.00 119.83 43 GLU F O 1
ATOM 5516 N N . GLN F 1 49 ? 60.895 72.485 42.701 1.00 120.65 44 GLN F N 1
ATOM 5517 C CA . GLN F 1 49 ? 60.992 71.065 42.380 1.00 119.70 44 GLN F CA 1
ATOM 5518 C C . GLN F 1 49 ? 60.055 70.232 43.242 1.00 114.12 44 GLN F C 1
ATOM 5519 O O . GLN F 1 49 ? 59.516 69.221 42.776 1.00 112.38 44 GLN F O 1
ATOM 5533 N N . GLY F 1 51 ? 57.157 71.375 44.464 1.00 111.03 46 GLY F N 1
ATOM 5534 C CA . GLY F 1 51 ? 55.795 71.688 44.059 1.00 106.35 46 GLY F CA 1
ATOM 5535 C C . GLY F 1 51 ? 55.291 70.803 42.936 1.00 99.41 46 GLY F C 1
ATOM 5536 O O . GLY F 1 51 ? 54.152 70.331 42.969 1.00 97.92 46 GLY F O 1
ATOM 5537 N N . ILE F 1 52 ? 56.133 70.559 41.929 1.00 90.63 47 ILE F N 1
ATOM 5538 C CA . ILE F 1 52 ? 55.724 69.701 40.824 1.00 82.10 47 ILE F CA 1
ATOM 5539 C C . ILE F 1 52 ? 55.621 68.245 41.256 1.00 75.22 47 ILE F C 1
ATOM 5540 O O . ILE F 1 52 ? 54.914 67.461 40.613 1.00 73.89 47 ILE F O 1
ATOM 5545 N N . ILE F 1 53 ? 56.308 67.856 42.333 1.00 71.69 48 ILE F N 1
ATOM 5546 C CA . ILE F 1 53 ? 56.121 66.516 42.879 1.00 66.49 48 ILE F CA 1
ATOM 5547 C C . ILE F 1 53 ? 54.789 66.429 43.612 1.00 64.27 48 ILE F C 1
ATOM 5548 O O . ILE F 1 53 ? 54.036 65.461 43.450 1.00 53.73 48 ILE F O 1
ATOM 5553 N N . VAL F 1 54 ? 54.473 67.444 44.420 1.00 64.80 49 VAL F N 1
ATOM 5554 C CA . VAL F 1 54 ? 53.218 67.447 45.165 1.00 58.00 49 VAL F CA 1
ATOM 5555 C C . VAL F 1 54 ? 52.029 67.484 44.214 1.00 61.70 49 VAL F C 1
ATOM 5556 O O . VAL F 1 54 ? 51.036 66.773 44.413 1.00 56.50 49 VAL F O 1
ATOM 5560 N N . GLN F 1 55 ? 52.109 68.311 43.167 1.00 63.97 50 GLN F N 1
ATOM 5561 C CA . GLN F 1 55 ? 51.006 68.411 42.217 1.00 66.09 50 GLN F CA 1
ATOM 5562 C C . GLN F 1 55 ? 50.730 67.077 41.536 1.00 62.87 50 GLN F C 1
ATOM 5563 O O . GLN F 1 55 ? 49.582 66.785 41.184 1.00 64.58 50 GLN F O 1
ATOM 5569 N N . LEU F 1 56 ? 51.764 66.255 41.348 1.00 59.68 51 LEU F N 1
ATOM 5570 C CA . LEU F 1 56 ? 51.563 64.920 40.797 1.00 54.08 51 LEU F CA 1
ATOM 5571 C C . LEU F 1 56 ? 51.003 63.962 41.843 1.00 54.83 51 LEU F C 1
ATOM 5572 O O . LEU F 1 56 ? 50.148 63.128 41.526 1.00 54.40 51 LEU F O 1
ATOM 5577 N N . VAL F 1 57 ? 51.471 64.066 43.089 1.00 53.44 52 VAL F N 1
ATOM 5578 C CA . VAL F 1 57 ? 51.001 63.166 44.139 1.00 49.98 52 VAL F CA 1
ATOM 5579 C C . VAL F 1 57 ? 49.536 63.438 44.458 1.00 50.81 52 VAL F C 1
ATOM 5580 O O . VAL F 1 57 ? 48.730 62.509 44.589 1.00 49.82 52 VAL F O 1
ATOM 5584 N N . THR F 1 58 ? 49.170 64.717 44.589 1.00 54.72 53 THR F N 1
ATOM 5585 C CA . THR F 1 58 ? 47.796 65.062 44.943 1.00 56.97 53 THR F CA 1
ATOM 5586 C C . THR F 1 58 ? 46.807 64.612 43.877 1.00 59.48 53 THR F C 1
ATOM 5587 O O . THR F 1 58 ? 45.653 64.300 44.195 1.00 60.70 53 THR F O 1
ATOM 5591 N N . GLU F 1 59 ? 47.232 64.568 42.613 1.00 61.85 54 GLU F N 1
ATOM 5592 C CA . GLU F 1 59 ? 46.347 64.066 41.569 1.00 65.04 54 GLU F CA 1
ATOM 5593 C C . GLU F 1 59 ? 46.223 62.549 41.645 1.00 63.36 54 GLU F C 1
ATOM 5594 O O . GLU F 1 59 ? 45.139 61.998 41.426 1.00 66.41 54 GLU F O 1
ATOM 5600 N N . GLY F 1 60 ? 47.319 61.859 41.965 1.00 59.29 55 GLY F N 1
ATOM 5601 C CA . GLY F 1 60 ? 47.238 60.423 42.172 1.00 48.06 55 GLY F CA 1
ATOM 5602 C C . GLY F 1 60 ? 46.419 60.059 43.396 1.00 47.21 55 GLY F C 1
ATOM 5603 O O . GLY F 1 60 ? 45.679 59.071 43.387 1.00 46.70 55 GLY F O 1
ATOM 5604 N N . LEU F 1 61 ? 46.548 60.845 44.470 1.00 47.64 56 LEU F N 1
ATOM 5605 C CA . LEU F 1 61 ? 45.711 60.634 45.648 1.00 47.42 56 LEU F CA 1
ATOM 5606 C C . LEU F 1 61 ? 44.237 60.806 45.310 1.00 50.76 56 LEU F C 1
ATOM 5607 O O . LEU F 1 61 ? 43.381 60.099 45.854 1.00 50.79 56 LEU F O 1
ATOM 5612 N N . ASN F 1 62 ? 43.921 61.747 44.417 1.00 54.44 57 ASN F N 1
ATOM 5613 C CA . ASN F 1 62 ? 42.537 61.938 43.999 1.00 58.28 57 ASN F CA 1
ATOM 5614 C C . ASN F 1 62 ? 42.011 60.704 43.279 1.00 58.16 57 ASN F C 1
ATOM 5615 O O . ASN F 1 62 ? 40.909 60.224 43.568 1.00 61.08 57 ASN F O 1
ATOM 5620 N N . GLU F 1 63 ? 42.793 60.174 42.334 1.00 55.66 58 GLU F N 1
ATOM 5621 C CA . GLU F 1 63 ? 42.362 58.997 41.588 1.00 55.18 58 GLU F CA 1
ATOM 5622 C C . GLU F 1 63 ? 42.163 57.799 42.507 1.00 53.98 58 GLU F C 1
ATOM 5623 O O . GLU F 1 63 ? 41.182 57.059 42.370 1.00 55.28 58 GLU F O 1
ATOM 5629 N N . VAL F 1 64 ? 43.081 57.592 43.452 1.00 50.65 59 VAL F N 1
ATOM 5630 C CA . VAL F 1 64 ? 42.969 56.449 44.355 1.00 49.03 59 VAL F CA 1
ATOM 5631 C C . VAL F 1 64 ? 41.739 56.592 45.242 1.00 49.50 59 VAL F C 1
ATOM 5632 O O . VAL F 1 64 ? 40.916 55.674 45.344 1.00 51.62 59 VAL F O 1
ATOM 5636 N N . SER F 1 65 ? 41.592 57.749 45.893 1.00 49.23 60 SER F N 1
ATOM 5637 C CA . SER F 1 65 ? 40.449 57.957 46.774 1.00 50.38 60 SER F CA 1
ATOM 5638 C C . SER F 1 65 ? 39.133 57.918 46.007 1.00 60.84 60 SER F C 1
ATOM 5639 O O . SER F 1 65 ? 38.117 57.459 46.541 1.00 61.30 60 SER F O 1
ATOM 5642 N N . SER F 1 66 ? 39.132 58.383 44.756 1.00 63.91 61 SER F N 1
ATOM 5643 C CA . SER F 1 66 ? 37.905 58.361 43.965 1.00 67.95 61 SER F CA 1
ATOM 5644 C C . SER F 1 66 ? 37.591 56.955 43.466 1.00 68.13 61 SER F C 1
ATOM 5645 O O . SER F 1 66 ? 36.420 56.564 43.394 1.00 71.62 61 SER F O 1
ATOM 5648 N N . ASP F 1 67 ? 38.623 56.185 43.111 1.00 66.35 62 ASP F N 1
ATOM 5649 C CA . ASP F 1 67 ? 38.402 54.819 42.644 1.00 66.40 62 ASP F CA 1
ATOM 5650 C C . ASP F 1 67 ? 37.812 53.949 43.746 1.00 67.37 62 ASP F C 1
ATOM 5651 O O . ASP F 1 67 ? 36.979 53.076 43.478 1.00 69.94 62 ASP F O 1
ATOM 5656 N N . ILE F 1 68 ? 38.235 54.174 44.992 1.00 66.61 63 ILE F N 1
ATOM 5657 C CA . ILE F 1 68 ? 37.745 53.367 46.107 1.00 67.39 63 ILE F CA 1
ATOM 5658 C C . ILE F 1 68 ? 36.250 53.584 46.310 1.00 72.57 63 ILE F C 1
ATOM 5659 O O . ILE F 1 68 ? 35.505 52.642 46.612 1.00 75.49 63 ILE F O 1
ATOM 5664 N N . ARG F 1 69 ? 35.784 54.825 46.140 1.00 73.65 64 ARG F N 1
ATOM 5665 C CA . ARG F 1 69 ? 34.365 55.117 46.320 1.00 79.07 64 ARG F CA 1
ATOM 5666 C C . ARG F 1 69 ? 33.511 54.381 45.295 1.00 81.71 64 ARG F C 1
ATOM 5667 O O . ARG F 1 69 ? 32.447 53.848 45.631 1.00 85.80 64 ARG F O 1
ATOM 5675 N N . ASN F 1 70 ? 33.955 54.351 44.036 1.00 79.68 65 ASN F N 1
ATOM 5676 C CA . ASN F 1 70 ? 33.201 53.643 43.007 1.00 84.36 65 ASN F CA 1
ATOM 5677 C C . ASN F 1 70 ? 33.174 52.143 43.264 1.00 85.26 65 ASN F C 1
ATOM 5678 O O . ASN F 1 70 ? 32.235 51.457 42.843 1.00 89.91 65 ASN F O 1
ATOM 5683 N N . TYR F 1 71 ? 34.188 51.617 43.953 1.00 82.08 66 TYR F N 1
ATOM 5684 C CA . TYR F 1 71 ? 34.244 50.192 44.249 1.00 81.83 66 TYR F CA 1
ATOM 5685 C C . TYR F 1 71 ? 33.320 49.799 45.393 1.00 87.29 66 TYR F C 1
ATOM 5686 O O . TYR F 1 71 ? 33.076 48.604 45.591 1.00 88.86 66 TYR F O 1
ATOM 5695 N N . GLN F 1 72 ? 32.810 50.774 46.151 1.00 92.42 67 GLN F N 1
ATOM 5696 C CA . GLN F 1 72 ? 31.949 50.469 47.289 1.00 97.79 67 GLN F CA 1
ATOM 5697 C C . GLN F 1 72 ? 30.624 49.856 46.854 1.00 107.99 67 GLN F C 1
ATOM 5698 O O . GLN F 1 72 ? 30.001 49.119 47.628 1.00 109.31 67 GLN F O 1
ATOM 5704 N N . ALA F 1 73 ? 30.174 50.152 45.632 1.00 117.27 68 ALA F N 1
ATOM 5705 C CA . ALA F 1 73 ? 28.900 49.624 45.153 1.00 124.63 68 ALA F CA 1
ATOM 5706 C C . ALA F 1 73 ? 28.889 48.103 45.081 1.00 124.24 68 ALA F C 1
ATOM 5707 O O . ALA F 1 73 ? 27.810 47.500 45.118 1.00 127.94 68 ALA F O 1
ATOM 5709 N N . SER F 1 74 ? 30.056 47.471 44.982 1.00 116.12 69 SER F N 1
ATOM 5710 C CA . SER F 1 74 ? 30.175 46.015 44.931 1.00 115.69 69 SER F CA 1
ATOM 5711 C C . SER F 1 74 ? 30.579 45.432 46.279 1.00 109.18 69 SER F C 1
ATOM 5712 O O . SER F 1 74 ? 31.310 44.441 46.342 1.00 109.19 69 SER F O 1
ATOM 5715 N N . LEU F 1 75 ? 30.113 46.027 47.376 1.00 99.47 70 LEU F N 1
ATOM 5716 C CA . LEU F 1 75 ? 30.483 45.605 48.718 1.00 92.08 70 LEU F CA 1
ATOM 5717 C C . LEU F 1 75 ? 29.231 45.426 49.567 1.00 95.15 70 LEU F C 1
ATOM 5718 O O . LEU F 1 75 ? 28.142 45.883 49.212 1.00 103.41 70 LEU F O 1
ATOM 5723 N N . THR F 1 76 ? 29.398 44.746 50.700 1.00 94.42 71 THR F N 1
ATOM 5724 C CA . THR F 1 76 ? 28.320 44.615 51.667 1.00 94.81 71 THR F CA 1
ATOM 5725 C C . THR F 1 76 ? 28.259 45.847 52.565 1.00 103.08 71 THR F C 1
ATOM 5726 O O . THR F 1 76 ? 29.209 46.629 52.657 1.00 96.96 71 THR F O 1
ATOM 5730 N N . LYS F 1 77 ? 27.117 46.008 53.240 1.00 120.63 72 LYS F N 1
ATOM 5731 C CA . LYS F 1 77 ? 26.915 47.179 54.089 1.00 135.22 72 LYS F CA 1
ATOM 5732 C C . LYS F 1 77 ? 27.937 47.244 55.217 1.00 146.26 72 LYS F C 1
ATOM 5733 O O . LYS F 1 77 ? 28.304 48.339 55.657 1.00 149.31 72 LYS F O 1
ATOM 5739 N N . GLU F 1 78 ? 28.408 46.091 55.697 1.00 158.68 73 GLU F N 1
ATOM 5740 C CA . GLU F 1 78 ? 29.445 46.097 56.724 1.00 157.59 73 GLU F CA 1
ATOM 5741 C C . GLU F 1 78 ? 30.802 46.454 56.132 1.00 146.30 73 GLU F C 1
ATOM 5742 O O . GLU F 1 78 ? 31.602 47.147 56.772 1.00 144.37 73 GLU F O 1
ATOM 5748 N N . LEU F 1 79 ? 31.081 45.992 54.910 1.00 126.67 74 LEU F N 1
ATOM 5749 C CA . LEU F 1 79 ? 32.336 46.349 54.259 1.00 110.90 74 LEU F CA 1
ATOM 5750 C C . LEU F 1 79 ? 32.331 47.797 53.786 1.00 100.11 74 LEU F C 1
ATOM 5751 O O . LEU F 1 79 ? 33.388 48.436 53.744 1.00 107.01 74 LEU F O 1
ATOM 5756 N N . LYS F 1 80 ? 31.161 48.327 53.416 1.00 88.95 75 LYS F N 1
ATOM 5757 C CA . LYS F 1 80 ? 31.067 49.748 53.096 1.00 83.44 75 LYS F CA 1
ATOM 5758 C C . LYS F 1 80 ? 31.419 50.603 54.306 1.00 83.65 75 LYS F C 1
ATOM 5759 O O . LYS F 1 80 ? 32.038 51.664 54.168 1.00 81.56 75 LYS F O 1
ATOM 5765 N N . LEU F 1 81 ? 31.030 50.154 55.502 1.00 83.95 76 LEU F N 1
ATOM 5766 C CA . LEU F 1 81 ? 31.363 50.895 56.714 1.00 85.99 76 LEU F CA 1
ATOM 5767 C C . LEU F 1 81 ? 32.857 50.837 57.004 1.00 82.78 76 LEU F C 1
ATOM 5768 O O . LEU F 1 81 ? 33.442 51.820 57.475 1.00 82.97 76 LEU F O 1
ATOM 5773 N N . LEU F 1 82 ? 33.492 49.694 56.732 1.00 81.76 77 LEU F N 1
ATOM 5774 C CA . LEU F 1 82 ? 34.939 49.597 56.898 1.00 77.28 77 LEU F CA 1
ATOM 5775 C C . LEU F 1 82 ? 35.666 50.504 55.913 1.00 71.98 77 LEU F C 1
ATOM 5776 O O . LEU F 1 82 ? 36.682 51.117 56.257 1.00 69.24 77 LEU F O 1
ATOM 5781 N N . VAL F 1 83 ? 35.158 50.601 54.682 1.00 72.84 78 VAL F N 1
ATOM 5782 C CA . VAL F 1 83 ? 35.747 51.512 53.706 1.00 71.49 78 VAL F CA 1
ATOM 5783 C C . VAL F 1 83 ? 35.429 52.957 54.066 1.00 73.56 78 VAL F C 1
ATOM 5784 O O . VAL F 1 83 ? 36.274 53.848 53.916 1.00 71.05 78 VAL F O 1
ATOM 5788 N N . ASP F 1 84 ? 34.207 53.215 54.543 1.00 82.44 79 ASP F N 1
ATOM 5789 C CA . ASP F 1 84 ? 33.869 54.548 55.032 1.00 85.49 79 ASP F CA 1
ATOM 5790 C C . ASP F 1 84 ? 34.809 54.968 56.153 1.00 87.19 79 ASP F C 1
ATOM 5791 O O . ASP F 1 84 ? 35.351 56.078 56.143 1.00 87.26 79 ASP F O 1
ATOM 5796 N N . SER F 1 85 ? 35.026 54.079 57.126 1.00 87.41 80 SER F N 1
ATOM 5797 C CA . SER F 1 85 ? 35.959 54.380 58.205 1.00 65.67 80 SER F CA 1
ATOM 5798 C C . SER F 1 85 ? 37.393 54.465 57.701 1.00 67.49 80 SER F C 1
ATOM 5799 O O . SER F 1 85 ? 38.225 55.136 58.319 1.00 67.38 80 SER F O 1
ATOM 5802 N N . LEU F 1 86 ? 37.702 53.795 56.588 1.00 67.87 81 LEU F N 1
ATOM 5803 C CA . LEU F 1 86 ? 39.039 53.901 56.013 1.00 63.87 81 LEU F CA 1
ATOM 5804 C C . LEU F 1 86 ? 39.286 55.300 55.464 1.00 63.68 81 LEU F C 1
ATOM 5805 O O . LEU F 1 86 ? 40.316 55.920 55.754 1.00 64.10 81 LEU F O 1
ATOM 5810 N N . GLN F 1 87 ? 38.348 55.816 54.667 1.00 66.01 82 GLN F N 1
ATOM 5811 C CA . GLN F 1 87 ? 38.510 57.146 54.095 1.00 67.23 82 GLN F CA 1
ATOM 5812 C C . GLN F 1 87 ? 38.309 58.248 55.126 1.00 69.94 82 GLN F C 1
ATOM 5813 O O . GLN F 1 87 ? 38.762 59.376 54.903 1.00 70.40 82 GLN F O 1
ATOM 5819 N N . GLU F 1 88 ? 37.639 57.952 56.243 1.00 73.17 83 GLU F N 1
ATOM 5820 C CA . GLU F 1 88 ? 37.577 58.914 57.339 1.00 76.92 83 GLU F CA 1
ATOM 5821 C C . GLU F 1 88 ? 38.956 59.139 57.944 1.00 73.77 83 GLU F C 1
ATOM 5822 O O . GLU F 1 88 ? 39.328 60.277 58.253 1.00 75.69 83 GLU F O 1
ATOM 5828 N N . LYS F 1 89 ? 39.730 58.065 58.118 1.00 70.84 84 LYS F N 1
ATOM 5829 C CA . LYS F 1 89 ? 41.074 58.193 58.671 1.00 67.81 84 LYS F CA 1
ATOM 5830 C C . LYS F 1 89 ? 42.052 58.748 57.642 1.00 65.14 84 LYS F C 1
ATOM 5831 O O . LYS F 1 89 ? 42.916 59.564 57.982 1.00 65.98 84 LYS F O 1
ATOM 5837 N N . GLU F 1 90 ? 41.932 58.318 56.384 1.00 62.74 85 GLU F N 1
ATOM 5838 C CA . GLU F 1 90 ? 42.880 58.753 55.363 1.00 59.91 85 GLU F CA 1
ATOM 5839 C C . GLU F 1 90 ? 42.735 60.240 55.067 1.00 59.62 85 GLU F C 1
ATOM 5840 O O . GLU F 1 90 ? 43.734 60.933 54.843 1.00 58.06 85 GLU F O 1
ATOM 5846 N N . ARG F 1 91 ? 41.501 60.749 55.055 1.00 62.26 86 ARG F N 1
ATOM 5847 C CA . ARG F 1 91 ? 41.314 62.186 54.891 1.00 64.24 86 ARG F CA 1
ATOM 5848 C C . ARG F 1 91 ? 41.806 62.947 56.115 1.00 65.44 86 ARG F C 1
ATOM 5849 O O . ARG F 1 91 ? 42.185 64.119 56.004 1.00 66.91 86 ARG F O 1
ATOM 5857 N N . SER F 1 92 ? 41.811 62.302 57.284 1.00 67.65 87 SER F N 1
ATOM 5858 C CA . SER F 1 92 ? 42.409 62.912 58.462 1.00 71.45 87 SER F CA 1
ATOM 5859 C C . SER F 1 92 ? 43.926 62.969 58.361 1.00 71.19 87 SER F C 1
ATOM 5860 O O . SER F 1 92 ? 44.551 63.783 59.048 1.00 71.56 87 SER F O 1
ATOM 5863 N N . LYS F 1 93 ? 44.529 62.121 57.523 1.00 71.22 88 LYS F N 1
ATOM 5864 C CA . LYS F 1 93 ? 45.958 62.239 57.252 1.00 71.27 88 LYS F CA 1
ATOM 5865 C C . LYS F 1 93 ? 46.254 63.419 56.336 1.00 73.62 88 LYS F C 1
ATOM 5866 O O . LYS F 1 93 ? 47.335 64.012 56.425 1.00 73.24 88 LYS F O 1
ATOM 5872 N N . LEU F 1 94 ? 45.317 63.766 55.449 1.00 72.32 89 LEU F N 1
ATOM 5873 C CA . LEU F 1 94 ? 45.494 64.943 54.606 1.00 72.89 89 LEU F CA 1
ATOM 5874 C C . LEU F 1 94 ? 45.645 66.200 55.452 1.00 78.03 89 LEU F C 1
ATOM 5875 O O . LEU F 1 94 ? 46.563 66.999 55.241 1.00 83.74 89 LEU F O 1
ATOM 5880 N N . GLN F 1 95 ? 44.754 66.385 56.429 1.00 79.06 90 GLN F N 1
ATOM 5881 C CA . GLN F 1 95 ? 44.813 67.574 57.269 1.00 82.02 90 GLN F CA 1
ATOM 5882 C C . GLN F 1 95 ? 45.929 67.490 58.303 1.00 81.41 90 GLN F C 1
ATOM 5883 O O . GLN F 1 95 ? 46.458 68.527 58.719 1.00 84.29 90 GLN F O 1
ATOM 5889 N N . ALA F 1 96 ? 46.301 66.279 58.725 1.00 78.97 91 ALA F N 1
ATOM 5890 C CA . ALA F 1 96 ? 47.387 66.134 59.689 1.00 78.49 91 ALA F CA 1
ATOM 5891 C C . ALA F 1 96 ? 48.726 66.494 59.059 1.00 74.35 91 ALA F C 1
ATOM 5892 O O . ALA F 1 96 ? 49.522 67.233 59.648 1.00 76.92 91 ALA F O 1
ATOM 5894 N N . THR F 1 97 ? 48.993 65.977 57.857 1.00 68.52 92 THR F N 1
ATOM 5895 C CA . THR F 1 97 ? 50.212 66.359 57.154 1.00 66.62 92 THR F CA 1
ATOM 5896 C C . THR F 1 97 ? 50.183 67.833 56.772 1.00 68.41 92 THR F C 1
ATOM 5897 O O . THR F 1 97 ? 51.212 68.514 56.832 1.00 70.47 92 THR F O 1
ATOM 5901 N N . VAL F 1 98 ? 49.013 68.344 56.378 1.00 71.45 93 VAL F N 1
ATOM 5902 C CA . VAL F 1 98 ? 48.891 69.765 56.060 1.00 74.96 93 VAL F CA 1
ATOM 5903 C C . VAL F 1 98 ? 49.220 70.603 57.286 1.00 80.60 93 VAL F C 1
ATOM 5904 O O . VAL F 1 98 ? 49.988 71.571 57.215 1.00 83.35 93 VAL F O 1
ATOM 5908 N N . LYS F 1 99 ? 48.639 70.241 58.429 1.00 83.71 94 LYS F N 1
ATOM 5909 C CA . LYS F 1 99 ? 48.918 70.960 59.664 1.00 85.26 94 LYS F CA 1
ATOM 5910 C C . LYS F 1 99 ? 50.402 70.885 60.002 1.00 83.67 94 LYS F C 1
ATOM 5911 O O . LYS F 1 99 ? 51.090 71.909 60.049 1.00 86.84 94 LYS F O 1
ATOM 5917 N N . LEU F 1 100 ? 50.926 69.667 60.184 1.00 80.22 95 LEU F N 1
ATOM 5918 C CA . LEU F 1 100 ? 52.334 69.503 60.549 1.00 80.44 95 LEU F CA 1
ATOM 5919 C C . LEU F 1 100 ? 53.258 70.214 59.566 1.00 84.46 95 LEU F C 1
ATOM 5920 O O . LEU F 1 100 ? 54.295 70.758 59.965 1.00 86.82 95 LEU F O 1
ATOM 5925 N N . GLU F 1 101 ? 52.903 70.225 58.279 1.00 87.08 96 GLU F N 1
ATOM 5926 C CA . GLU F 1 101 ? 53.767 70.868 57.295 1.00 93.06 96 GLU F CA 1
ATOM 5927 C C . GLU F 1 101 ? 53.846 72.372 57.525 1.00 103.72 96 GLU F C 1
ATOM 5928 O O . GLU F 1 101 ? 54.928 72.962 57.425 1.00 105.61 96 GLU F O 1
ATOM 5934 N N . GLN F 1 102 ? 52.704 72.996 57.808 1.00 113.19 97 GLN F N 1
ATOM 5935 C CA . GLN F 1 102 ? 52.695 74.472 57.982 1.00 119.87 97 GLN F CA 1
ATOM 5936 C C . GLN F 1 102 ? 53.510 74.818 59.232 1.00 123.42 97 GLN F C 1
ATOM 5937 O O . GLN F 1 102 ? 54.348 75.734 59.157 1.00 126.39 97 GLN F O 1
ATOM 5943 N N . LEU F 1 103 ? 53.297 74.084 60.324 1.00 118.84 98 LEU F N 1
ATOM 5944 C CA . LEU F 1 103 ? 54.009 74.379 61.592 1.00 120.12 98 LEU F CA 1
ATOM 5945 C C . LEU F 1 103 ? 55.512 74.276 61.343 1.00 121.30 98 LEU F C 1
ATOM 5946 O O . LEU F 1 103 ? 56.241 75.187 61.769 1.00 131.60 98 LEU F O 1
ATOM 5951 N N . LYS F 1 104 ? 55.951 73.211 60.672 1.00 114.69 99 LYS F N 1
ATOM 5952 C CA . LYS F 1 104 ? 57.408 72.995 60.468 1.00 115.51 99 LYS F CA 1
ATOM 5953 C C . LYS F 1 104 ? 58.009 74.170 59.692 1.00 115.14 99 LYS F C 1
ATOM 5954 O O . LYS F 1 104 ? 59.013 74.733 60.159 1.00 117.46 99 LYS F O 1
ATOM 5960 N N . VAL F 1 105 ? 57.413 74.527 58.556 1.00 110.46 100 VAL F N 1
ATOM 5961 C CA . VAL F 1 105 ? 57.985 75.606 57.703 1.00 110.89 100 VAL F CA 1
ATOM 5962 C C . VAL F 1 105 ? 58.090 76.895 58.520 1.00 114.93 100 VAL F C 1
ATOM 5963 O O . VAL F 1 105 ? 59.110 77.590 58.380 1.00 119.97 100 VAL F O 1
ATOM 5967 N N . VAL F 1 106 ? 57.079 77.200 59.335 1.00 115.56 101 VAL F N 1
ATOM 5968 C CA . VAL F 1 106 ? 57.068 78.489 60.090 1.00 120.17 101 VAL F CA 1
ATOM 5969 C C . VAL F 1 106 ? 57.410 78.220 61.556 1.00 123.75 101 VAL F C 1
ATOM 5970 O O . VAL F 1 106 ? 56.942 78.988 62.415 1.00 129.49 101 VAL F O 1
ATOM 5974 N N . SER F 1 107 ? 58.193 77.175 61.830 1.00 122.25 102 SER F N 1
ATOM 5975 C CA . SER F 1 107 ? 58.500 76.808 63.237 1.00 123.67 102 SER F CA 1
ATOM 5976 C C . SER F 1 107 ? 59.508 77.784 63.845 1.00 125.88 102 SER F C 1
ATOM 5977 O O . SER F 1 107 ? 60.366 78.288 63.098 1.00 126.80 102 SER F O 1
ATOM 5980 N N . THR F 1 108 ? 59.403 78.029 65.152 1.00 123.91 103 THR F N 1
ATOM 5981 C CA . THR F 1 108 ? 60.361 78.917 65.858 1.00 122.18 103 THR F CA 1
ATOM 5982 C C . THR F 1 108 ? 61.145 78.062 66.855 1.00 119.02 103 THR F C 1
ATOM 5983 O O . THR F 1 108 ? 61.705 78.633 67.805 1.00 119.01 103 THR F O 1
ATOM 5987 N N . ASN F 1 109 ? 61.160 76.745 66.647 1.00 115.17 104 ASN F N 1
ATOM 5988 C CA . ASN F 1 109 ? 61.915 75.810 67.525 1.00 111.69 104 ASN F CA 1
ATOM 5989 C C . ASN F 1 109 ? 61.717 76.187 68.996 1.00 111.68 104 ASN F C 1
ATOM 5990 O O . ASN F 1 109 ? 62.598 75.855 69.807 1.00 113.41 104 ASN F O 1
ATOM 5995 N N . SER F 1 110 ? 60.599 76.835 69.326 1.00 110.82 105 SER F N 1
ATOM 5996 C CA . SER F 1 110 ? 60.309 77.161 70.714 1.00 111.81 105 SER F CA 1
ATOM 5997 C C . SER F 1 110 ? 59.952 75.852 71.403 1.00 108.82 105 SER F C 1
ATOM 5998 O O . SER F 1 110 ? 59.816 74.813 70.752 1.00 106.82 105 SER F O 1
ATOM 6001 N N . PRO F 1 111 ? 59.802 75.845 72.735 1.00 107.16 106 PRO F N 1
ATOM 6002 C CA . PRO F 1 111 ? 59.435 74.577 73.395 1.00 108.20 106 PRO F CA 1
ATOM 6003 C C . PRO F 1 111 ? 58.058 74.069 72.998 1.00 106.50 106 PRO F C 1
ATOM 6004 O O . PRO F 1 111 ? 57.915 72.889 72.654 1.00 108.36 106 PRO F O 1
ATOM 6008 N N . VAL F 1 112 ? 57.037 74.932 73.023 1.00 101.92 107 VAL F N 1
ATOM 6009 C CA . VAL F 1 112 ? 55.692 74.510 72.637 1.00 99.29 107 VAL F CA 1
ATOM 6010 C C . VAL F 1 112 ? 55.658 74.068 71.178 1.00 98.42 107 VAL F C 1
ATOM 6011 O O . VAL F 1 112 ? 54.920 73.141 70.818 1.00 97.19 107 VAL F O 1
ATOM 6015 N N . GLU F 1 113 ? 56.470 74.698 70.325 1.00 97.75 108 GLU F N 1
ATOM 6016 C CA . GLU F 1 113 ? 56.500 74.345 68.908 1.00 97.55 108 GLU F CA 1
ATOM 6017 C C . GLU F 1 113 ? 56.877 72.883 68.702 1.00 99.73 108 GLU F C 1
ATOM 6018 O O . GLU F 1 113 ? 56.188 72.146 67.987 1.00 97.82 108 GLU F O 1
ATOM 6024 N N . ASN F 1 114 ? 57.979 72.446 69.318 1.00 104.80 109 ASN F N 1
ATOM 6025 C CA . ASN F 1 114 ? 58.482 71.102 69.053 1.00 109.27 109 ASN F CA 1
ATOM 6026 C C . ASN F 1 114 ? 57.599 70.028 69.675 1.00 111.10 109 ASN F C 1
ATOM 6027 O O . ASN F 1 114 ? 57.504 68.921 69.132 1.00 112.84 109 ASN F O 1
ATOM 6032 N N . THR F 1 115 ? 56.952 70.322 70.805 1.00 112.42 110 THR F N 1
ATOM 6033 C CA . THR F 1 115 ? 55.960 69.392 71.337 1.00 114.02 110 THR F CA 1
ATOM 6034 C C . THR F 1 115 ? 54.775 69.268 70.388 1.00 111.20 110 THR F C 1
ATOM 6035 O O . THR F 1 115 ? 54.333 68.157 70.072 1.00 111.71 110 THR F O 1
ATOM 6039 N N . GLN F 1 116 ? 54.254 70.407 69.917 1.00 108.76 111 GLN F N 1
ATOM 6040 C CA . GLN F 1 116 ? 53.115 70.407 69.002 1.00 103.43 111 GLN F CA 1
ATOM 6041 C C . GLN F 1 116 ? 53.365 69.519 67.792 1.00 98.40 111 GLN F C 1
ATOM 6042 O O . GLN F 1 116 ? 52.489 68.747 67.384 1.00 96.43 111 GLN F O 1
ATOM 6048 N N . ILE F 1 117 ? 54.555 69.622 67.198 1.00 94.73 112 ILE F N 1
ATOM 6049 C CA . ILE F 1 117 ? 54.884 68.784 66.052 1.00 91.53 112 ILE F CA 1
ATOM 6050 C C . ILE F 1 117 ? 54.947 67.319 66.464 1.00 96.85 112 ILE F C 1
ATOM 6051 O O . ILE F 1 117 ? 54.523 66.431 65.715 1.00 98.26 112 ILE F O 1
ATOM 6056 N N . SER F 1 118 ? 55.454 67.046 67.670 1.00 100.80 113 SER F N 1
ATOM 6057 C CA . SER F 1 118 ? 55.582 65.665 68.126 1.00 107.97 113 SER F CA 1
ATOM 6058 C C . SER F 1 118 ? 54.220 64.992 68.249 1.00 109.99 113 SER F C 1
ATOM 6059 O O . SER F 1 118 ? 54.078 63.805 67.931 1.00 114.92 113 SER F O 1
ATOM 6062 N N . GLU F 1 119 ? 53.206 65.725 68.715 1.00 107.41 114 GLU F N 1
ATOM 6063 C CA . GLU F 1 119 ? 51.858 65.167 68.738 1.00 107.55 114 GLU F CA 1
ATOM 6064 C C . GLU F 1 119 ? 51.351 64.913 67.326 1.00 101.39 114 GLU F C 1
ATOM 6065 O O . GLU F 1 119 ? 50.796 63.847 67.037 1.00 101.56 114 GLU F O 1
ATOM 6071 N N . LEU F 1 120 ? 51.529 65.888 66.430 1.00 94.77 115 LEU F N 1
ATOM 6072 C CA . LEU F 1 120 ? 51.170 65.676 65.033 1.00 89.38 115 LEU F CA 1
ATOM 6073 C C . LEU F 1 120 ? 52.034 64.594 64.398 1.00 95.52 115 LEU F C 1
ATOM 6074 O O . LEU F 1 120 ? 51.582 63.893 63.486 1.00 95.17 115 LEU F O 1
ATOM 6079 N N . GLU F 1 121 ? 53.277 64.446 64.864 1.00 102.05 116 GLU F N 1
ATOM 6080 C CA . GLU F 1 121 ? 54.117 63.344 64.408 1.00 107.32 116 GLU F CA 1
ATOM 6081 C C . GLU F 1 121 ? 53.537 62.005 64.845 1.00 113.44 116 GLU F C 1
ATOM 6082 O O . GLU F 1 121 ? 53.444 61.063 64.049 1.00 113.82 116 GLU F O 1
ATOM 6088 N N . ALA F 1 122 ? 53.141 61.903 66.117 1.00 121.02 117 ALA F N 1
ATOM 6089 C CA . ALA F 1 122 ? 52.547 60.667 66.613 1.00 127.06 117 ALA F CA 1
ATOM 6090 C C . ALA F 1 122 ? 51.123 60.482 66.107 1.00 125.26 117 ALA F C 1
ATOM 6091 O O . ALA F 1 122 ? 50.656 59.343 65.981 1.00 129.14 117 ALA F O 1
ATOM 6093 N N . ARG F 1 123 ? 50.415 61.580 65.825 1.00 119.67 118 ARG F N 1
ATOM 6094 C CA . ARG F 1 123 ? 49.064 61.473 65.281 1.00 114.78 118 ARG F CA 1
ATOM 6095 C C . ARG F 1 123 ? 49.073 60.760 63.935 1.00 113.63 118 ARG F C 1
ATOM 6096 O O . ARG F 1 123 ? 48.164 59.978 63.630 1.00 110.23 118 ARG F O 1
ATOM 6104 N N . LEU F 1 124 ? 50.099 61.012 63.119 1.00 112.89 119 LEU F N 1
ATOM 6105 C CA . LEU F 1 124 ? 50.235 60.295 61.857 1.00 114.98 119 LEU F CA 1
ATOM 6106 C C . LEU F 1 124 ? 50.489 58.811 62.091 1.00 124.67 119 LEU F C 1
ATOM 6107 O O . LEU F 1 124 ? 49.963 57.963 61.361 1.00 129.80 119 LEU F O 1
ATOM 6112 N N . SER F 1 125 ? 51.294 58.478 63.104 1.00 130.38 120 SER F N 1
ATOM 6113 C CA . SER F 1 125 ? 51.544 57.075 63.416 1.00 136.86 120 SER F CA 1
ATOM 6114 C C . SER F 1 125 ? 50.304 56.398 63.983 1.00 138.09 120 SER F C 1
ATOM 6115 O O . SER F 1 125 ? 50.077 55.211 63.727 1.00 141.37 120 SER F O 1
ATOM 6118 N N . SER F 1 126 ? 49.496 57.130 64.754 1.00 132.67 121 SER F N 1
ATOM 6119 C CA . SER F 1 126 ? 48.261 56.557 65.279 1.00 128.33 121 SER F CA 1
ATOM 6120 C C . SER F 1 126 ? 47.233 56.362 64.173 1.00 118.59 121 SER F C 1
ATOM 6121 O O . SER F 1 126 ? 46.510 55.359 64.160 1.00 121.80 121 SER F O 1
ATOM 6124 N N . LEU F 1 127 ? 47.148 57.312 63.238 1.00 105.99 122 LEU F N 1
ATOM 6125 C CA . LEU F 1 127 ? 46.244 57.151 62.105 1.00 94.82 122 LEU F CA 1
ATOM 6126 C C . LEU F 1 127 ? 46.688 56.005 61.205 1.00 95.29 122 LEU F C 1
ATOM 6127 O O . LEU F 1 127 ? 45.855 55.227 60.727 1.00 92.80 122 LEU F O 1
ATOM 6132 N N . SER F 1 128 ? 47.996 55.881 60.971 1.00 93.38 123 SER F N 1
ATOM 6133 C CA . SER F 1 128 ? 48.492 54.832 60.087 1.00 92.48 123 SER F CA 1
ATOM 6134 C C . SER F 1 128 ? 48.286 53.450 60.695 1.00 95.09 123 SER F C 1
ATOM 6135 O O . SER F 1 128 ? 47.961 52.495 59.980 1.00 96.06 123 SER F O 1
ATOM 6138 N N . LYS F 1 129 ? 48.467 53.319 62.013 1.00 100.69 124 LYS F N 1
ATOM 6139 C CA . LYS F 1 129 ? 48.196 52.038 62.656 1.00 105.43 124 LYS F CA 1
ATOM 6140 C C . LYS F 1 129 ? 46.704 51.735 62.681 1.00 105.76 124 LYS F C 1
ATOM 6141 O O . LYS F 1 129 ? 46.311 50.564 62.676 1.00 110.87 124 LYS F O 1
ATOM 6147 N N . GLU F 1 130 ? 45.861 52.771 62.702 1.00 101.04 125 GLU F N 1
ATOM 6148 C CA . GLU F 1 130 ? 44.425 52.559 62.580 1.00 100.03 125 GLU F CA 1
ATOM 6149 C C . GLU F 1 130 ? 44.029 52.223 61.151 1.00 94.50 125 GLU F C 1
ATOM 6150 O O . GLU F 1 130 ? 43.094 51.443 60.939 1.00 94.77 125 GLU F O 1
ATOM 6156 N N . ILE F 1 131 ? 44.725 52.792 60.166 1.00 84.37 126 ILE F N 1
ATOM 6157 C CA . ILE F 1 131 ? 44.461 52.443 58.774 1.00 76.16 126 ILE F CA 1
ATOM 6158 C C . ILE F 1 131 ? 44.849 50.995 58.509 1.00 80.20 126 ILE F C 1
ATOM 6159 O O . ILE F 1 131 ? 44.130 50.262 57.820 1.00 80.17 126 ILE F O 1
ATOM 6164 N N . ASN F 1 132 ? 45.982 50.553 59.063 1.00 85.06 127 ASN F N 1
ATOM 6165 C CA . ASN F 1 132 ? 46.395 49.164 58.888 1.00 87.14 127 ASN F CA 1
ATOM 6166 C C . ASN F 1 132 ? 45.407 48.208 59.545 1.00 88.56 127 ASN F C 1
ATOM 6167 O O . ASN F 1 132 ? 45.140 47.122 59.017 1.00 88.14 127 ASN F O 1
ATOM 6172 N N . ASP F 1 133 ? 44.853 48.593 60.697 1.00 90.80 128 ASP F N 1
ATOM 6173 C CA . ASP F 1 133 ? 43.865 47.747 61.359 1.00 95.44 128 ASP F CA 1
ATOM 6174 C C . ASP F 1 133 ? 42.556 47.714 60.580 1.00 90.59 128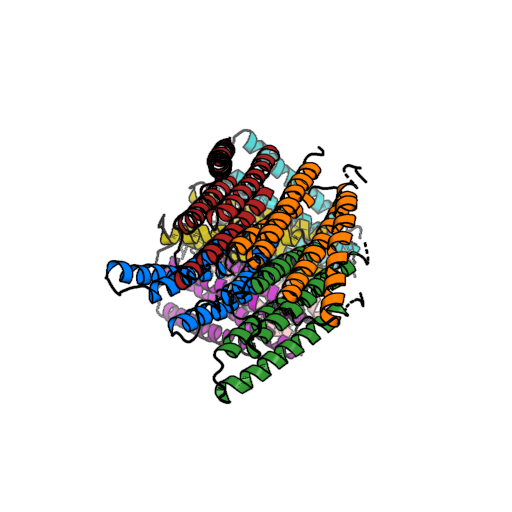 ASP F C 1
ATOM 6175 O O . ASP F 1 133 ? 41.884 46.677 60.530 1.00 94.28 128 ASP F O 1
ATOM 6180 N N . ILE F 1 134 ? 42.174 48.840 59.973 1.00 85.97 129 ILE F N 1
ATOM 6181 C CA . ILE F 1 134 ? 40.966 48.868 59.154 1.00 83.45 129 ILE F CA 1
ATOM 6182 C C . ILE F 1 134 ? 41.162 48.043 57.888 1.00 84.21 129 ILE F C 1
ATOM 6183 O O . ILE F 1 134 ? 40.256 47.318 57.459 1.00 86.10 129 ILE F O 1
ATOM 6188 N N . LEU F 1 135 ? 42.342 48.137 57.271 1.00 85.06 130 LEU F N 1
ATOM 6189 C CA . LEU F 1 135 ? 42.641 47.284 56.126 1.00 86.07 130 LEU F CA 1
ATOM 6190 C C . LEU F 1 135 ? 42.631 45.817 56.522 1.00 94.95 130 LEU F C 1
ATOM 6191 O O . LEU F 1 135 ? 42.164 44.961 55.761 1.00 92.67 130 LEU F O 1
ATOM 6196 N N . GLN F 1 136 ? 43.152 45.504 57.710 1.00 103.55 131 GLN F N 1
ATOM 6197 C CA . GLN F 1 136 ? 43.168 44.120 58.167 1.00 113.65 131 GLN F CA 1
ATOM 6198 C C . GLN F 1 136 ? 41.747 43.631 58.415 1.00 114.48 131 GLN F C 1
ATOM 6199 O O . GLN F 1 136 ? 41.403 42.499 58.057 1.00 118.28 131 GLN F O 1
ATOM 6205 N N . ASN F 1 137 ? 40.894 44.492 58.978 1.00 115.21 132 ASN F N 1
ATOM 6206 C CA . ASN F 1 137 ? 39.503 44.118 59.214 1.00 117.57 132 ASN F CA 1
ATOM 6207 C C . ASN F 1 137 ? 38.767 43.822 57.913 1.00 116.73 132 ASN F C 1
ATOM 6208 O O . ASN F 1 137 ? 37.836 43.008 57.899 1.00 119.48 132 ASN F O 1
ATOM 6221 N N . LYS F 1 139 ? 40.244 42.412 55.350 1.00 114.25 134 LYS F N 1
ATOM 6222 C CA . LYS F 1 139 ? 40.712 41.072 55.013 1.00 116.95 134 LYS F CA 1
ATOM 6223 C C . LYS F 1 139 ? 39.939 40.009 55.783 1.00 123.23 134 LYS F C 1
ATOM 6224 O O . LYS F 1 139 ? 39.651 38.932 55.248 1.00 129.16 134 LYS F O 1
ATOM 6230 N N . ASP F 1 140 ? 39.594 40.294 57.041 1.00 123.88 135 ASP F N 1
ATOM 6231 C CA . ASP F 1 140 ? 38.794 39.369 57.833 1.00 129.46 135 ASP F CA 1
ATOM 6232 C C . ASP F 1 140 ? 37.386 39.202 57.285 1.00 122.82 135 ASP F C 1
ATOM 6233 O O . ASP F 1 140 ? 36.739 38.189 57.576 1.00 128.19 135 ASP F O 1
ATOM 6238 N N . GLU F 1 141 ? 36.900 40.175 56.521 1.00 111.81 136 GLU F N 1
ATOM 6239 C CA . GLU F 1 141 ? 35.599 40.094 55.869 1.00 105.27 136 GLU F CA 1
ATOM 6240 C C . GLU F 1 141 ? 34.474 39.907 56.885 1.00 111.00 136 GLU F C 1
ATOM 6241 O O . GLU F 1 141 ? 34.288 40.734 57.779 1.00 112.94 136 GLU F O 1
ATOM 6247 N N . ASP G 1 11 ? 21.201 53.073 61.438 1.00 121.82 6 ASP G N 1
ATOM 6248 C CA . ASP G 1 11 ? 20.481 54.216 61.987 1.00 118.88 6 ASP G CA 1
ATOM 6249 C C . ASP G 1 11 ? 20.753 55.481 61.181 1.00 112.85 6 ASP G C 1
ATOM 6250 O O . ASP G 1 11 ? 21.753 55.576 60.470 1.00 109.47 6 ASP G O 1
ATOM 6263 N N . GLU G 1 13 ? 21.150 58.417 62.641 1.00 108.02 8 GLU G N 1
ATOM 6264 C CA . GLU G 1 13 ? 22.146 59.149 63.416 1.00 107.50 8 GLU G CA 1
ATOM 6265 C C . GLU G 1 13 ? 23.564 58.745 63.033 1.00 110.06 8 GLU G C 1
ATOM 6266 O O . GLU G 1 13 ? 24.499 59.538 63.190 1.00 111.11 8 GLU G O 1
ATOM 6272 N N . GLU G 1 14 ? 23.743 57.520 62.534 1.00 112.66 9 GLU G N 1
ATOM 6273 C CA . GLU G 1 14 ? 25.065 57.075 62.109 1.00 114.83 9 GLU G CA 1
ATOM 6274 C C . GLU G 1 14 ? 25.530 57.836 60.873 1.00 107.67 9 GLU G C 1
ATOM 6275 O O . GLU G 1 14 ? 26.650 58.360 60.838 1.00 105.86 9 GLU G O 1
ATOM 6281 N N . THR G 1 15 ? 24.679 57.906 59.846 1.00 100.61 10 THR G N 1
ATOM 6282 C CA . THR G 1 15 ? 25.070 58.553 58.597 1.00 86.86 10 THR G CA 1
ATOM 6283 C C . THR G 1 15 ? 25.264 60.053 58.783 1.00 85.95 10 THR G C 1
ATOM 6284 O O . THR G 1 15 ? 26.188 60.641 58.208 1.00 82.7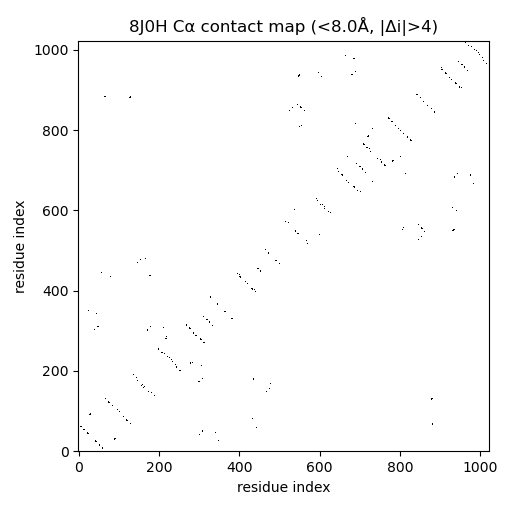6 10 THR G O 1
ATOM 6288 N N . VAL G 1 16 ? 24.409 60.688 59.588 1.00 85.38 11 VAL G N 1
ATOM 6289 C CA . VAL G 1 16 ? 24.520 62.128 59.805 1.00 79.93 11 VAL G CA 1
ATOM 6290 C C . VAL G 1 16 ? 25.829 62.466 60.510 1.00 75.86 11 VAL G C 1
ATOM 6291 O O . VAL G 1 16 ? 26.455 63.495 60.228 1.00 73.50 11 VAL G O 1
ATOM 6295 N N . ASN G 1 17 ? 26.275 61.601 61.424 1.00 80.17 12 ASN G N 1
ATOM 6296 C CA . ASN G 1 17 ? 27.517 61.866 62.143 1.00 80.05 12 ASN G CA 1
ATOM 6297 C C . ASN G 1 17 ? 28.738 61.718 61.242 1.00 77.65 12 ASN G C 1
ATOM 6298 O O . ASN G 1 17 ? 29.724 62.442 61.419 1.00 76.74 12 ASN G O 1
ATOM 6303 N N . LYS G 1 18 ? 28.697 60.795 60.278 1.00 74.72 13 LYS G N 1
ATOM 6304 C CA . LYS G 1 18 ? 29.802 60.680 59.332 1.00 70.67 13 LYS G CA 1
ATOM 6305 C C . LYS G 1 18 ? 29.902 61.910 58.440 1.00 65.67 13 LYS G C 1
ATOM 6306 O O . LYS G 1 18 ? 30.983 62.214 57.923 1.00 64.15 13 LYS G O 1
ATOM 6312 N N . ILE G 1 19 ? 28.792 62.623 58.249 1.00 63.07 14 ILE G N 1
ATOM 6313 C CA . ILE G 1 19 ? 28.828 63.864 57.485 1.00 58.73 14 ILE G CA 1
ATOM 6314 C C . ILE G 1 19 ? 29.334 65.015 58.346 1.00 57.26 14 ILE G C 1
ATOM 6315 O O . ILE G 1 19 ? 30.022 65.913 57.845 1.00 47.14 14 ILE G O 1
ATOM 6320 N N . LEU G 1 20 ? 29.019 65.007 59.643 1.00 58.49 15 LEU G N 1
ATOM 6321 C CA . LEU G 1 20 ? 29.546 66.033 60.537 1.00 59.90 15 LEU G CA 1
ATOM 6322 C C . LEU G 1 20 ? 31.061 65.930 60.662 1.00 61.62 15 LEU G C 1
ATOM 6323 O O . LEU G 1 20 ? 31.765 66.946 60.610 1.00 60.13 15 LEU G O 1
ATOM 6328 N N . ARG G 1 21 ? 31.582 64.710 60.826 1.00 66.52 16 ARG G N 1
ATOM 6329 C CA . ARG G 1 21 ? 33.026 64.526 60.932 1.00 68.11 16 ARG G CA 1
ATOM 6330 C C . ARG G 1 21 ? 33.736 64.888 59.635 1.00 67.02 16 ARG G C 1
ATOM 6331 O O . ARG G 1 21 ? 34.880 65.357 59.666 1.00 68.96 16 ARG G O 1
ATOM 6339 N N . ALA G 1 22 ? 33.083 64.678 58.490 1.00 69.09 17 ALA G N 1
ATOM 6340 C CA . ALA G 1 22 ? 33.676 65.087 57.222 1.00 72.97 17 ALA G CA 1
ATOM 6341 C C . ALA G 1 22 ? 33.662 66.603 57.072 1.00 71.87 17 ALA G C 1
ATOM 6342 O O . ALA G 1 22 ? 34.642 67.195 56.604 1.00 74.21 17 ALA G O 1
ATOM 6344 N N . GLN G 1 23 ? 32.561 67.247 57.467 1.00 69.41 18 GLN G N 1
ATOM 6345 C CA . GLN G 1 23 ? 32.476 68.701 57.373 1.00 66.48 18 GLN G CA 1
ATOM 6346 C C . GLN G 1 23 ? 33.401 69.382 58.375 1.00 66.32 18 GLN G C 1
ATOM 6347 O O . GLN G 1 23 ? 33.885 70.490 58.116 1.00 65.65 18 GLN G O 1
ATOM 6353 N N . GLU G 1 24 ? 33.663 68.742 59.517 1.00 66.51 19 GLU G N 1
ATOM 6354 C CA . GLU G 1 24 ? 34.596 69.320 60.479 1.00 68.56 19 GLU G CA 1
ATOM 6355 C C . GLU G 1 24 ? 36.014 69.343 59.923 1.00 65.06 19 GLU G C 1
ATOM 6356 O O . GLU G 1 24 ? 36.746 70.321 60.115 1.00 67.01 19 GLU G O 1
ATOM 6362 N N . THR G 1 25 ? 36.420 68.273 59.234 1.00 64.02 20 THR G N 1
ATOM 6363 C CA . THR G 1 25 ? 37.702 68.285 58.539 1.00 62.44 20 THR G CA 1
ATOM 6364 C C . THR G 1 25 ? 37.734 69.370 57.470 1.00 60.16 20 THR G C 1
ATOM 6365 O O . THR G 1 25 ? 38.783 69.980 57.230 1.00 61.80 20 THR G O 1
ATOM 6369 N N . ARG G 1 26 ? 36.591 69.635 56.833 1.00 57.03 21 ARG G N 1
ATOM 6370 C CA . ARG G 1 26 ? 36.495 70.747 55.892 1.00 54.92 21 ARG G CA 1
ATOM 6371 C C . ARG G 1 26 ? 36.787 72.076 56.578 1.00 53.13 21 ARG G C 1
ATOM 6372 O O . ARG G 1 26 ? 37.481 72.933 56.019 1.00 53.32 21 ARG G O 1
ATOM 6380 N N . ALA G 1 27 ? 36.260 72.267 57.790 1.00 55.43 22 ALA G N 1
ATOM 6381 C CA . ALA G 1 27 ? 36.495 73.513 58.512 1.00 56.51 22 ALA G CA 1
ATOM 6382 C C . ALA G 1 27 ? 37.957 73.653 58.916 1.00 59.60 22 ALA G C 1
ATOM 6383 O O . ALA G 1 27 ? 38.529 74.745 58.824 1.00 60.32 22 ALA G O 1
ATOM 6385 N N . GLN G 1 28 ? 38.577 72.559 59.369 1.00 61.02 23 GLN G N 1
ATOM 6386 C CA . GLN G 1 28 ? 39.994 72.607 59.714 1.00 62.84 23 GLN G CA 1
ATOM 6387 C C . GLN G 1 28 ? 40.855 72.873 58.488 1.00 61.52 23 GLN G C 1
ATOM 6388 O O . GLN G 1 28 ? 41.920 73.490 58.602 1.00 63.22 23 GLN G O 1
ATOM 6394 N N . LEU G 1 29 ? 40.414 72.420 57.313 1.00 58.85 24 LEU G N 1
ATOM 6395 C CA . LEU G 1 29 ? 41.144 72.715 56.085 1.00 58.78 24 LEU G CA 1
ATOM 6396 C C . LEU G 1 29 ? 41.103 74.202 55.763 1.00 61.88 24 LEU G C 1
ATOM 6397 O O . LEU G 1 29 ? 42.106 74.777 55.325 1.00 65.10 24 LEU G O 1
ATOM 6402 N N . TYR G 1 30 ? 39.948 74.841 55.964 1.00 62.09 25 TYR G N 1
ATOM 6403 C CA . TYR G 1 30 ? 39.860 76.280 55.746 1.00 63.94 25 TYR G CA 1
ATOM 6404 C C . TYR G 1 30 ? 40.683 77.050 56.769 1.00 67.93 25 TYR G C 1
ATOM 6405 O O . TYR G 1 30 ? 41.255 78.095 56.440 1.00 68.74 25 TYR G O 1
ATOM 6414 N N . LYS G 1 31 ? 40.756 76.555 58.007 1.00 70.01 26 LYS G N 1
ATOM 6415 C CA . LYS G 1 31 ? 41.593 77.198 59.015 1.00 75.81 26 LYS G CA 1
ATOM 6416 C C . LYS G 1 31 ? 43.056 77.190 58.591 1.00 76.08 26 LYS G C 1
ATOM 6417 O O . LYS G 1 31 ? 43.744 78.214 58.667 1.00 81.13 26 LYS G O 1
ATOM 6423 N N . GLU G 1 32 ? 43.547 76.036 58.131 1.00 73.84 27 GLU G N 1
ATOM 6424 C CA . GLU G 1 32 ? 44.924 75.953 57.656 1.00 74.40 27 GLU G CA 1
ATOM 6425 C C . GLU G 1 32 ? 45.113 76.739 56.365 1.00 73.52 27 GLU G C 1
ATOM 6426 O O . GLU G 1 32 ? 46.167 77.350 56.152 1.00 74.88 27 GLU G O 1
ATOM 6432 N N . LEU G 1 33 ? 44.105 76.733 55.489 1.00 69.48 28 LEU G N 1
ATOM 6433 C CA . LEU G 1 33 ? 44.201 77.494 54.249 1.00 71.47 28 LEU G CA 1
ATOM 6434 C C . LEU G 1 33 ? 44.226 78.991 54.524 1.00 77.06 28 LEU G C 1
ATOM 6435 O O . LEU G 1 33 ? 45.009 79.727 53.913 1.00 83.20 28 LEU G O 1
ATOM 6440 N N . GLU G 1 34 ? 43.376 79.462 55.439 1.00 79.06 29 GLU G N 1
ATOM 6441 C CA . GLU G 1 34 ? 43.400 80.872 55.809 1.00 81.70 29 GLU G CA 1
ATOM 6442 C C . GLU G 1 34 ? 44.686 81.237 56.540 1.00 85.85 29 GLU G C 1
ATOM 6443 O O . GLU G 1 34 ? 45.171 82.365 56.407 1.00 86.93 29 GLU G O 1
ATOM 6449 N N . ASP G 1 35 ? 45.252 80.302 57.308 1.00 87.04 30 ASP G N 1
ATOM 6450 C CA . ASP G 1 35 ? 46.499 80.577 58.014 1.00 92.25 30 ASP G CA 1
ATOM 6451 C C . ASP G 1 35 ? 47.651 80.776 57.036 1.00 95.47 30 ASP G C 1
ATOM 6452 O O . ASP G 1 35 ? 48.446 81.711 57.181 1.00 99.55 30 ASP G O 1
ATOM 6457 N N . ALA G 1 36 ? 47.757 79.902 56.032 1.00 95.81 31 ALA G N 1
ATOM 6458 C CA . ALA G 1 36 ? 48.810 80.053 55.033 1.00 97.75 31 ALA G CA 1
ATOM 6459 C C . ALA G 1 36 ? 48.610 81.319 54.210 1.00 100.91 31 ALA G C 1
ATOM 6460 O O . ALA G 1 36 ? 49.583 81.984 53.837 1.00 105.32 31 ALA G O 1
ATOM 6462 N N . LEU G 1 37 ? 47.355 81.668 53.918 1.00 98.20 32 LEU G N 1
ATOM 6463 C CA . LEU G 1 37 ? 47.081 82.894 53.175 1.00 103.37 32 LEU G CA 1
ATOM 6464 C C . LEU G 1 37 ? 47.377 84.129 54.018 1.00 112.47 32 LEU G C 1
ATOM 6465 O O . LEU G 1 37 ? 47.935 85.111 53.514 1.00 123.84 32 LEU G O 1
ATOM 6470 N N . ASN G 1 38 ? 47.009 84.101 55.301 1.00 113.98 33 ASN G N 1
ATOM 6471 C CA . ASN G 1 38 ? 47.307 85.231 56.175 1.00 120.88 33 ASN G CA 1
ATOM 6472 C C . ASN G 1 38 ? 48.803 85.337 56.449 1.00 125.25 33 ASN G C 1
ATOM 6473 O O . ASN G 1 38 ? 49.349 86.445 56.516 1.00 130.08 33 ASN G O 1
ATOM 6478 N N . ALA G 1 39 ? 49.483 84.199 56.609 1.00 127.28 34 ALA G N 1
ATOM 6479 C CA . ALA G 1 39 ? 50.919 84.224 56.859 1.00 136.61 34 ALA G CA 1
ATOM 6480 C C . ALA G 1 39 ? 51.713 84.643 55.630 1.00 134.49 34 ALA G C 1
ATOM 6481 O O . ALA G 1 39 ? 52.868 85.061 55.768 1.00 141.77 34 ALA G O 1
ATOM 6483 N N . ASN G 1 40 ? 51.127 84.540 54.434 1.00 126.53 35 ASN G N 1
ATOM 6484 C CA . ASN G 1 40 ? 51.828 84.986 53.235 1.00 126.88 35 ASN G CA 1
ATOM 6485 C C . ASN G 1 40 ? 51.933 86.505 53.195 1.00 129.95 35 ASN G C 1
ATOM 6486 O O . ASN G 1 40 ? 52.984 87.051 52.841 1.00 133.36 35 ASN G O 1
ATOM 6491 N N . GLN G 1 41 ? 50.853 87.204 53.552 1.00 128.92 36 GLN G N 1
ATOM 6492 C CA . GLN G 1 41 ? 50.885 88.661 53.585 1.00 129.14 36 GLN G CA 1
ATOM 6493 C C . GLN G 1 41 ? 51.808 89.192 54.674 1.00 128.47 36 GLN G C 1
ATOM 6494 O O . GLN G 1 41 ? 52.259 90.339 54.582 1.00 133.93 36 GLN G O 1
ATOM 6500 N N . GLU G 1 42 ? 52.099 88.389 55.694 1.00 154.81 37 GLU G N 1
ATOM 6501 C CA . GLU G 1 42 ? 52.989 88.779 56.777 1.00 151.00 37 GLU G CA 1
ATOM 6502 C C . GLU G 1 42 ? 54.442 88.398 56.512 1.00 148.13 37 GLU G C 1
ATOM 6503 O O . GLU G 1 42 ? 55.275 88.522 57.416 1.00 153.89 37 GLU G O 1
ATOM 6509 N N . LYS G 1 43 ? 54.756 87.939 55.298 1.00 143.13 38 LYS G N 1
ATOM 6510 C CA . LYS G 1 43 ? 56.122 87.597 54.895 1.00 141.64 38 LYS G CA 1
ATOM 6511 C C . LYS G 1 43 ? 56.734 86.544 55.820 1.00 142.38 38 LYS G C 1
ATOM 6512 O O . LYS G 1 43 ? 57.870 86.671 56.283 1.00 145.87 38 LYS G O 1
ATOM 6518 N N . LYS G 1 44 ? 55.964 85.493 56.086 1.00 137.74 39 LYS G N 1
ATOM 6519 C CA . LYS G 1 44 ? 56.438 84.343 56.844 1.00 140.01 39 LYS G CA 1
ATOM 6520 C C . LYS G 1 44 ? 56.475 83.062 56.029 1.00 136.06 39 LYS G C 1
ATOM 6521 O O . LYS G 1 44 ? 57.280 82.177 56.331 1.00 137.66 39 LYS G O 1
ATOM 6527 N N . ILE G 1 45 ? 55.628 82.940 55.011 1.00 133.54 40 ILE G N 1
ATOM 6528 C CA . ILE G 1 45 ? 55.637 81.814 54.087 1.00 131.45 40 ILE G CA 1
ATOM 6529 C C . ILE G 1 45 ? 55.850 82.366 52.685 1.00 134.65 40 ILE G C 1
ATOM 6530 O O . ILE G 1 45 ? 55.174 83.319 52.281 1.00 131.73 40 ILE G O 1
ATOM 6535 N N . GLY G 1 46 ? 56.789 81.778 51.951 1.00 137.99 41 GLY G N 1
ATOM 6536 C CA . GLY G 1 46 ? 57.024 82.186 50.583 1.00 150.67 41 GLY G CA 1
ATOM 6537 C C . GLY G 1 46 ? 55.833 81.901 49.686 1.00 154.32 41 GLY G C 1
ATOM 6538 O O . GLY G 1 46 ? 54.880 81.211 50.050 1.00 154.83 41 GLY G O 1
ATOM 6539 N N . LEU G 1 47 ? 55.896 82.454 48.473 1.00 175.13 42 LEU G N 1
ATOM 6540 C CA . LEU G 1 47 ? 54.825 82.239 47.506 1.00 188.39 42 LEU G CA 1
ATOM 6541 C C . LEU G 1 47 ? 54.732 80.786 47.060 1.00 210.50 42 LEU G C 1
ATOM 6542 O O . LEU G 1 47 ? 53.679 80.368 46.567 1.00 220.98 42 LEU G O 1
ATOM 6547 N N . GLU G 1 48 ? 55.803 80.009 47.223 1.00 199.64 43 GLU G N 1
ATOM 6548 C CA . GLU G 1 48 ? 55.798 78.603 46.839 1.00 198.61 43 GLU G CA 1
ATOM 6549 C C . GLU G 1 48 ? 55.429 77.688 48.000 1.00 193.59 43 GLU G C 1
ATOM 6550 O O . GLU G 1 48 ? 54.691 76.715 47.809 1.00 192.11 43 GLU G O 1
ATOM 6556 N N . GLN G 1 49 ? 55.929 77.979 49.204 1.00 175.81 44 GLN G N 1
ATOM 6557 C CA . GLN G 1 49 ? 55.599 77.165 50.367 1.00 168.23 44 GLN G CA 1
ATOM 6558 C C . GLN G 1 49 ? 54.121 77.240 50.725 1.00 156.80 44 GLN G C 1
ATOM 6559 O O . GLN G 1 49 ? 53.611 76.337 51.396 1.00 174.76 44 GLN G O 1
ATOM 6573 N N . GLY G 1 51 ? 51.873 77.904 48.118 1.00 106.46 46 GLY G N 1
ATOM 6574 C CA . GLY G 1 51 ? 51.292 77.317 46.922 1.00 98.51 46 GLY G CA 1
ATOM 6575 C C . GLY G 1 51 ? 51.129 75.813 47.013 1.00 91.41 46 GLY G C 1
ATOM 6576 O O . GLY G 1 51 ? 50.199 75.250 46.430 1.00 90.24 46 GLY G O 1
ATOM 6577 N N . ILE G 1 52 ? 52.019 75.143 47.745 1.00 85.99 47 ILE G N 1
ATOM 6578 C CA . ILE G 1 52 ? 51.870 73.706 47.942 1.00 79.06 47 ILE G CA 1
ATOM 6579 C C . ILE G 1 52 ? 50.808 73.415 48.995 1.00 72.96 47 ILE G C 1
ATOM 6580 O O . ILE G 1 52 ? 50.045 72.451 48.868 1.00 71.18 47 ILE G O 1
ATOM 6585 N N . ILE G 1 53 ? 50.733 74.241 50.043 1.00 70.67 48 ILE G N 1
ATOM 6586 C CA . ILE G 1 53 ? 49.721 74.046 51.077 1.00 67.39 48 ILE G CA 1
ATOM 6587 C C . ILE G 1 53 ? 48.329 74.115 50.466 1.00 66.55 48 ILE G C 1
ATOM 6588 O O . ILE G 1 53 ? 47.422 73.371 50.856 1.00 66.33 48 ILE G O 1
ATOM 6593 N N . VAL G 1 54 ? 48.148 74.990 49.477 1.00 65.09 49 VAL G N 1
ATOM 6594 C CA . VAL G 1 54 ? 46.873 75.063 48.776 1.00 55.55 49 VAL G CA 1
ATOM 6595 C C . VAL G 1 54 ? 46.635 73.793 47.969 1.00 100.98 49 VAL G C 1
ATOM 6596 O O . VAL G 1 54 ? 45.510 73.285 47.910 1.00 104.04 49 VAL G O 1
ATOM 6600 N N . GLN G 1 55 ? 47.688 73.253 47.344 1.00 89.58 50 GLN G N 1
ATOM 6601 C CA . GLN G 1 55 ? 47.543 72.011 46.589 1.00 88.21 50 GLN G CA 1
ATOM 6602 C C . GLN G 1 55 ? 47.034 70.880 47.474 1.00 86.91 50 GLN G C 1
ATOM 6603 O O . GLN G 1 55 ? 46.161 70.105 47.063 1.00 87.84 50 GLN G O 1
ATOM 6609 N N . LEU G 1 56 ? 47.562 70.771 48.694 1.00 80.66 51 LEU G N 1
ATOM 6610 C CA . LEU G 1 56 ? 47.100 69.732 49.608 1.00 78.44 51 LEU G CA 1
ATOM 6611 C C . LEU G 1 56 ? 45.701 70.040 50.132 1.00 76.30 51 LEU G C 1
ATOM 6612 O O . LEU G 1 56 ? 44.836 69.157 50.171 1.00 79.99 51 LEU G O 1
ATOM 6617 N N . VAL G 1 57 ? 45.464 71.287 50.546 1.00 72.77 52 VAL G N 1
ATOM 6618 C CA . VAL G 1 57 ? 44.161 71.654 51.099 1.00 69.27 52 VAL G CA 1
ATOM 6619 C C . VAL G 1 57 ? 43.070 71.509 50.045 1.00 65.63 52 VAL G C 1
ATOM 6620 O O . VAL G 1 57 ? 41.977 71.006 50.330 1.00 53.26 52 VAL G O 1
ATOM 6624 N N . THR G 1 58 ? 43.348 71.941 48.811 1.00 62.27 53 THR G N 1
ATOM 6625 C CA . THR G 1 58 ? 42.366 71.785 47.742 1.00 60.99 53 THR G CA 1
ATOM 6626 C C . THR G 1 58 ? 42.038 70.319 47.496 1.00 60.62 53 THR G C 1
ATOM 6627 O O . THR G 1 58 ? 40.899 69.990 47.143 1.00 60.52 53 THR G O 1
ATOM 6631 N N . GLU G 1 59 ? 43.013 69.427 47.681 1.00 62.13 54 GLU G N 1
ATOM 6632 C CA . GLU G 1 59 ? 42.745 68.003 47.514 1.00 63.84 54 GLU G CA 1
ATOM 6633 C C . GLU G 1 59 ? 41.834 67.479 48.618 1.00 65.33 54 GLU G C 1
ATOM 6634 O O . GLU G 1 59 ? 40.897 66.720 48.346 1.00 66.35 54 GLU G O 1
ATOM 6640 N N . GLY G 1 60 ? 42.089 67.876 49.866 1.00 64.44 55 GLY G N 1
ATOM 6641 C CA . GLY G 1 60 ? 41.227 67.446 50.955 1.00 55.16 55 GLY G CA 1
ATOM 6642 C C . GLY G 1 60 ? 39.803 67.943 50.802 1.00 55.92 55 GLY G C 1
ATOM 6643 O O . GLY G 1 60 ? 38.850 67.242 51.152 1.00 58.17 55 GLY G O 1
ATOM 6644 N N . LEU G 1 61 ? 39.638 69.163 50.284 1.00 54.66 56 LEU G N 1
ATOM 6645 C CA . LEU G 1 61 ? 38.299 69.665 49.991 1.00 54.47 56 LEU G CA 1
ATOM 6646 C C . LEU G 1 61 ? 37.602 68.790 48.958 1.00 55.17 56 LEU G C 1
ATOM 6647 O O . LEU G 1 61 ? 36.390 68.561 49.043 1.00 57.27 56 LEU G O 1
ATOM 6652 N N . ASN G 1 62 ? 38.354 68.292 47.973 1.00 54.82 57 ASN G N 1
ATOM 6653 C CA . ASN G 1 62 ? 37.773 67.394 46.981 1.00 56.12 57 ASN G CA 1
ATOM 6654 C C . ASN G 1 62 ? 37.325 66.086 47.619 1.00 59.12 57 ASN G C 1
ATOM 6655 O O . ASN G 1 62 ? 36.257 65.560 47.285 1.00 59.65 57 ASN G O 1
ATOM 6660 N N . GLU G 1 63 ? 38.127 65.549 48.540 1.00 60.84 58 GLU G N 1
ATOM 6661 C CA . GLU G 1 63 ? 37.750 64.314 49.218 1.00 64.65 58 GLU G CA 1
ATOM 6662 C C . GLU G 1 63 ? 36.564 64.534 50.149 1.00 66.45 58 GLU G C 1
ATOM 6663 O O . GLU G 1 63 ? 35.638 63.717 50.184 1.00 71.09 58 GLU G O 1
ATOM 6669 N N . VAL G 1 64 ? 36.572 65.634 50.907 1.00 64.61 59 VAL G N 1
ATOM 6670 C CA . VAL G 1 64 ? 35.450 65.934 51.793 1.00 60.65 59 VAL G CA 1
ATOM 6671 C C . VAL G 1 64 ? 34.173 66.130 50.987 1.00 61.42 59 VAL G C 1
ATOM 6672 O O . VAL G 1 64 ? 33.103 65.633 51.359 1.00 63.74 59 VAL G O 1
ATOM 6676 N N . SER G 1 65 ? 34.266 66.848 49.864 1.00 60.00 60 SER G N 1
ATOM 6677 C CA . SER G 1 65 ? 33.090 67.077 49.032 1.00 62.54 60 SER G CA 1
ATOM 6678 C C . SER G 1 65 ? 32.568 65.775 48.435 1.00 65.46 60 SER G C 1
ATOM 6679 O O . SER G 1 65 ? 31.351 65.580 48.326 1.00 69.58 60 SER G O 1
ATOM 6682 N N . SER G 1 66 ? 33.470 64.869 48.051 1.00 64.07 61 SER G N 1
ATOM 6683 C CA . SER G 1 66 ? 33.052 63.616 47.432 1.00 63.96 61 SER G CA 1
ATOM 6684 C C . SER G 1 66 ? 32.553 62.604 48.456 1.00 68.40 61 SER G C 1
ATOM 6685 O O . SER G 1 66 ? 31.704 61.768 48.128 1.00 70.38 61 SER G O 1
ATOM 6688 N N . ASP G 1 67 ? 33.065 62.654 49.689 1.00 68.95 62 ASP G N 1
ATOM 6689 C CA . ASP G 1 67 ? 32.558 61.770 50.734 1.00 72.27 62 ASP G CA 1
ATOM 6690 C C . ASP G 1 67 ? 31.135 62.139 51.132 1.00 74.79 62 ASP G C 1
ATOM 6691 O O . ASP G 1 67 ? 30.278 61.260 51.284 1.00 79.46 62 ASP G O 1
ATOM 6696 N N . ILE G 1 68 ? 30.864 63.435 51.303 1.00 74.17 63 ILE G N 1
ATOM 6697 C CA . ILE G 1 68 ? 29.542 63.863 51.745 1.00 77.60 63 ILE G CA 1
ATOM 6698 C C . ILE G 1 68 ? 28.499 63.625 50.659 1.00 81.36 63 ILE G C 1
ATOM 6699 O O . ILE G 1 68 ? 27.344 63.299 50.961 1.00 86.53 63 ILE G O 1
ATOM 6704 N N . ARG G 1 69 ? 28.876 63.776 49.386 1.00 80.36 64 ARG G N 1
ATOM 6705 C CA . ARG G 1 69 ? 27.943 63.468 48.306 1.00 83.66 64 ARG G CA 1
ATOM 6706 C C . ARG G 1 69 ? 27.569 61.991 48.307 1.00 86.21 64 ARG G C 1
ATOM 6707 O O . ARG G 1 69 ? 26.410 61.636 48.060 1.00 89.58 64 ARG G O 1
ATOM 6715 N N . ASN G 1 70 ? 28.537 61.114 48.586 1.00 84.97 65 ASN G N 1
ATOM 6716 C CA . ASN G 1 70 ? 28.241 59.687 48.667 1.00 89.44 65 ASN G CA 1
ATOM 6717 C C . ASN G 1 70 ? 27.418 59.366 49.909 1.00 97.65 65 ASN G C 1
ATOM 6718 O O . ASN G 1 70 ? 26.477 58.567 49.846 1.00 102.04 65 ASN G O 1
ATOM 6723 N N . TYR G 1 71 ? 27.752 59.985 51.044 1.00 99.77 66 TYR G N 1
ATOM 6724 C CA . TYR G 1 71 ? 26.998 59.783 52.277 1.00 107.80 66 TYR G CA 1
ATOM 6725 C C . TYR G 1 71 ? 25.577 60.324 52.189 1.00 118.36 66 TYR G C 1
ATOM 6726 O O . TYR G 1 71 ? 24.747 59.975 53.034 1.00 122.43 66 TYR G O 1
ATOM 6735 N N . GLN G 1 72 ? 25.283 61.160 51.193 1.00 79.72 67 GLN G N 1
ATOM 6736 C CA . GLN G 1 72 ? 23.970 61.777 51.063 1.00 81.85 67 GLN G CA 1
ATOM 6737 C C . GLN G 1 72 ? 22.905 60.816 50.554 1.00 85.33 67 GLN G C 1
ATOM 6738 O O . GLN G 1 72 ? 21.719 61.039 50.816 1.00 90.81 67 GLN G O 1
ATOM 6744 N N . ALA G 1 73 ? 23.297 59.762 49.833 1.00 82.01 68 ALA G N 1
ATOM 6745 C CA . ALA G 1 73 ? 22.312 58.882 49.212 1.00 80.55 68 ALA G CA 1
ATOM 6746 C C . ALA G 1 73 ? 21.460 58.173 50.256 1.00 76.46 68 ALA G C 1
ATOM 6747 O O . ALA G 1 73 ? 20.256 57.978 50.056 1.00 79.51 68 ALA G O 1
ATOM 6749 N N . SER G 1 74 ? 22.062 57.778 51.376 1.00 73.12 69 SER G N 1
ATOM 6750 C CA . SER G 1 74 ? 21.339 57.054 52.422 1.00 73.39 69 SER G CA 1
ATOM 6751 C C . SER G 1 74 ? 20.835 58.022 53.496 1.00 71.67 69 SER G C 1
ATOM 6752 O O . SER G 1 74 ? 21.141 57.909 54.682 1.00 73.14 69 SER G O 1
ATOM 6755 N N . LEU G 1 75 ? 20.040 58.989 53.046 1.00 68.43 70 LEU G N 1
ATOM 6756 C CA . LEU G 1 75 ? 19.440 59.979 53.928 1.00 67.49 70 LEU G CA 1
ATOM 6757 C C . LEU G 1 75 ? 18.003 60.229 53.496 1.00 70.37 70 LEU G C 1
ATOM 6758 O O . LEU G 1 75 ? 17.600 59.896 52.380 1.00 71.89 70 LEU G O 1
ATOM 6763 N N . THR G 1 76 ? 17.234 60.826 54.400 1.00 71.11 71 THR G N 1
ATOM 6764 C CA . THR G 1 76 ? 15.873 61.221 54.074 1.00 76.71 71 THR G CA 1
ATOM 6765 C C . THR G 1 76 ? 15.881 62.406 53.115 1.00 79.44 71 THR G C 1
ATOM 6766 O O . THR G 1 76 ? 16.836 63.186 53.064 1.00 79.73 71 THR G O 1
ATOM 6770 N N . LYS G 1 77 ? 14.794 62.533 52.347 1.00 83.03 72 LYS G N 1
ATOM 6771 C CA . LYS G 1 77 ? 14.700 63.597 51.351 1.00 83.44 72 LYS G CA 1
ATOM 6772 C C . LYS G 1 77 ? 14.871 64.975 51.981 1.00 80.80 72 LYS G C 1
ATOM 6773 O O . LYS G 1 77 ? 15.422 65.883 51.348 1.00 80.12 72 LYS G O 1
ATOM 6779 N N . GLU G 1 78 ? 14.428 65.145 53.229 1.00 78.47 73 GLU G N 1
ATOM 6780 C CA . GLU G 1 78 ? 14.647 66.407 53.927 1.00 77.19 73 GLU G CA 1
ATOM 6781 C C . GLU G 1 78 ? 16.129 66.632 54.206 1.00 70.69 73 GLU G C 1
ATOM 6782 O O . GLU G 1 78 ? 16.666 67.710 53.928 1.00 69.77 73 GLU G O 1
ATOM 6788 N N . LEU G 1 79 ? 16.807 65.621 54.758 1.00 64.73 74 LEU G N 1
ATOM 6789 C CA . LEU G 1 79 ? 18.222 65.769 55.086 1.00 58.53 74 LEU G CA 1
ATOM 6790 C C . LEU G 1 79 ? 19.073 65.925 53.831 1.00 60.36 74 LEU G C 1
ATOM 6791 O O . LEU G 1 79 ? 20.036 66.700 53.824 1.00 60.58 74 LEU G O 1
ATOM 6796 N N . LYS G 1 80 ? 18.740 65.193 52.764 1.00 62.44 75 LYS G N 1
ATOM 6797 C CA . LYS G 1 80 ? 19.466 65.356 51.508 1.00 63.97 75 LYS G CA 1
ATOM 6798 C C . LYS G 1 80 ? 19.337 66.776 50.974 1.00 67.84 75 LYS G C 1
ATOM 6799 O O . LYS G 1 80 ? 20.269 67.290 50.344 1.00 66.60 75 LYS G O 1
ATOM 6805 N N . LEU G 1 81 ? 18.197 67.425 51.218 1.00 74.18 76 LEU G N 1
ATOM 6806 C CA . LEU G 1 81 ? 18.032 68.812 50.802 1.00 76.18 76 LEU G CA 1
ATOM 6807 C C . LEU G 1 81 ? 18.896 69.744 51.643 1.00 72.99 76 LEU G C 1
ATOM 6808 O O . LEU G 1 81 ? 19.414 70.746 51.136 1.00 74.61 76 LEU G O 1
ATOM 6813 N N . LEU G 1 82 ? 19.061 69.431 52.931 1.00 66.57 77 LEU G N 1
ATOM 6814 C CA . LEU G 1 82 ? 19.926 70.242 53.780 1.00 61.27 77 LEU G CA 1
ATOM 6815 C C . LEU G 1 82 ? 21.392 70.073 53.407 1.00 62.19 77 LEU G C 1
ATOM 6816 O O . LEU G 1 82 ? 22.172 71.026 53.518 1.00 63.10 77 LEU G O 1
ATOM 6821 N N . VAL G 1 83 ? 21.784 68.877 52.967 1.00 62.37 78 VAL G N 1
ATOM 6822 C CA . VAL G 1 83 ? 23.160 68.664 52.532 1.00 58.57 78 VAL G CA 1
ATOM 6823 C C . VAL G 1 83 ? 23.405 69.345 51.191 1.00 59.31 78 VAL G C 1
ATOM 6824 O O . VAL G 1 83 ? 24.486 69.894 50.948 1.00 58.81 78 VAL G O 1
ATOM 6828 N N . ASP G 1 84 ? 22.408 69.322 50.300 1.00 63.96 79 ASP G N 1
ATOM 6829 C CA . ASP G 1 84 ? 22.511 70.089 49.062 1.00 67.08 79 ASP G CA 1
ATOM 6830 C C . ASP G 1 84 ? 22.728 71.567 49.357 1.00 65.79 79 ASP G C 1
ATOM 6831 O O . ASP G 1 84 ? 23.529 72.231 48.690 1.00 65.46 79 ASP G O 1
ATOM 6836 N N . SER G 1 85 ? 22.022 72.097 50.358 1.00 67.10 80 SER G N 1
ATOM 6837 C CA . SER G 1 85 ? 22.268 73.466 50.789 1.00 67.78 80 SER G CA 1
ATOM 6838 C C . SER G 1 85 ? 23.646 73.608 51.419 1.00 69.38 80 SER G C 1
ATOM 6839 O O . SER G 1 85 ? 24.290 74.651 51.266 1.00 65.36 80 SER G O 1
ATOM 6842 N N . LEU G 1 86 ? 24.117 72.572 52.118 1.00 66.43 81 LEU G N 1
ATOM 6843 C CA . LEU G 1 86 ? 25.454 72.618 52.698 1.00 68.72 81 LEU G CA 1
ATOM 6844 C C . LEU G 1 86 ? 26.524 72.629 51.613 1.00 68.87 81 LEU G C 1
ATOM 6845 O O . LEU G 1 86 ? 27.489 73.398 51.692 1.00 76.64 81 LEU G O 1
ATOM 6850 N N . GLN G 1 87 ? 26.371 71.779 50.594 1.00 65.99 82 GLN G N 1
ATOM 6851 C CA . GLN G 1 87 ? 27.303 71.792 49.470 1.00 69.01 82 GLN G CA 1
ATOM 6852 C C . GLN G 1 87 ? 27.261 73.124 48.733 1.00 69.51 82 GLN G C 1
ATOM 6853 O O . GLN G 1 87 ? 28.306 73.665 48.354 1.00 70.94 82 GLN G O 1
ATOM 6859 N N . GLU G 1 88 ? 26.061 73.668 48.524 1.00 67.20 83 GLU G N 1
ATOM 6860 C CA . GLU G 1 88 ? 25.926 74.906 47.763 1.00 65.90 83 GLU G CA 1
ATOM 6861 C C . GLU G 1 88 ? 26.523 76.090 48.517 1.00 61.12 83 GLU G C 1
ATOM 6862 O O . GLU G 1 88 ? 27.157 76.962 47.909 1.00 62.18 83 GLU G O 1
ATOM 6868 N N . LYS G 1 89 ? 26.340 76.138 49.839 1.00 57.57 84 LYS G N 1
ATOM 6869 C CA . LYS G 1 89 ? 26.927 77.222 50.621 1.00 55.18 84 LYS G CA 1
ATOM 6870 C C . LYS G 1 89 ? 28.449 77.128 50.642 1.00 53.47 84 LYS G C 1
ATOM 6871 O O . LYS G 1 89 ? 29.140 78.151 50.575 1.00 54.06 84 LYS G O 1
ATOM 6877 N N . GLU G 1 90 ? 28.988 75.909 50.738 1.00 51.81 85 GLU G N 1
ATOM 6878 C CA . GLU G 1 90 ? 30.437 75.740 50.716 1.00 49.79 85 GLU G CA 1
ATOM 6879 C C . GLU G 1 90 ? 31.022 76.103 49.357 1.00 51.64 85 GLU G C 1
ATOM 6880 O O . GLU G 1 90 ? 32.199 76.471 49.268 1.00 51.50 85 GLU G O 1
ATOM 6886 N N . ARG G 1 91 ? 30.223 75.995 48.293 1.00 54.65 86 ARG G N 1
ATOM 6887 C CA . ARG G 1 91 ? 30.667 76.457 46.983 1.00 55.91 86 ARG G CA 1
ATOM 6888 C C . ARG G 1 91 ? 30.872 77.967 46.980 1.00 54.91 86 ARG G C 1
ATOM 6889 O O . ARG G 1 91 ? 31.854 78.468 46.420 1.00 54.37 86 ARG G O 1
ATOM 6897 N N . SER G 1 92 ? 29.951 78.707 47.603 1.00 53.48 87 SER G N 1
ATOM 6898 C CA . SER G 1 92 ? 30.077 80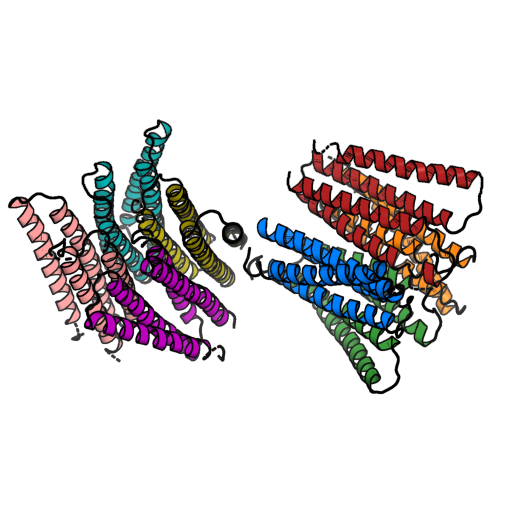.158 47.665 1.00 54.43 87 SER G CA 1
ATOM 6899 C C . SER G 1 92 ? 31.189 80.589 48.612 1.00 52.87 87 SER G C 1
ATOM 6900 O O . SER G 1 92 ? 31.847 81.605 48.366 1.00 55.63 87 SER G O 1
ATOM 6903 N N . LYS G 1 93 ? 31.411 79.839 49.694 1.00 50.95 88 LYS G N 1
ATOM 6904 C CA . LYS G 1 93 ? 32.478 80.191 50.625 1.00 52.70 88 LYS G CA 1
ATOM 6905 C C . LYS G 1 93 ? 33.848 80.040 49.975 1.00 54.27 88 LYS G C 1
ATOM 6906 O O . LYS G 1 93 ? 34.757 80.837 50.237 1.00 42.90 88 LYS G O 1
ATOM 6912 N N . LEU G 1 94 ? 34.015 79.027 49.122 1.00 55.20 89 LEU G N 1
ATOM 6913 C CA . LEU G 1 94 ? 35.281 78.860 48.416 1.00 56.60 89 LEU G CA 1
ATOM 6914 C C . LEU G 1 94 ? 35.527 80.023 47.463 1.00 60.08 89 LEU G C 1
ATOM 6915 O O . LEU G 1 94 ? 36.608 80.622 47.461 1.00 60.61 89 LEU G O 1
ATOM 6920 N N . GLN G 1 95 ? 34.523 80.365 46.652 1.00 64.12 90 GLN G N 1
ATOM 6921 C CA . GLN G 1 95 ? 34.672 81.470 45.711 1.00 69.85 90 GLN G CA 1
ATOM 6922 C C . GLN G 1 95 ? 34.877 82.793 46.438 1.00 70.64 90 GLN G C 1
ATOM 6923 O O . GLN G 1 95 ? 35.663 83.637 45.991 1.00 74.65 90 GLN G O 1
ATOM 6929 N N . ALA G 1 96 ? 34.190 82.989 47.567 1.00 66.53 91 ALA G N 1
ATOM 6930 C CA . ALA G 1 96 ? 34.406 84.190 48.364 1.00 68.07 91 ALA G CA 1
ATOM 6931 C C . ALA G 1 96 ? 35.808 84.236 48.958 1.00 66.87 91 ALA G C 1
ATOM 6932 O O . ALA G 1 96 ? 36.290 85.323 49.296 1.00 69.49 91 ALA G O 1
ATOM 6934 N N . THR G 1 97 ? 36.466 83.084 49.098 1.00 63.39 92 THR G N 1
ATOM 6935 C CA . THR G 1 97 ? 37.853 83.066 49.548 1.00 63.51 92 THR G CA 1
ATOM 6936 C C . THR G 1 97 ? 38.813 83.338 48.396 1.00 68.11 92 THR G C 1
ATOM 6937 O O . THR G 1 97 ? 39.836 84.006 48.583 1.00 65.36 92 THR G O 1
ATOM 6941 N N . VAL G 1 98 ? 38.502 82.831 47.200 1.00 74.10 93 VAL G N 1
ATOM 6942 C CA . VAL G 1 98 ? 39.331 83.124 46.035 1.00 82.75 93 VAL G CA 1
ATOM 6943 C C . VAL G 1 98 ? 39.205 84.591 45.648 1.00 92.76 93 VAL G C 1
ATOM 6944 O O . VAL G 1 98 ? 40.186 85.226 45.243 1.00 94.12 93 VAL G O 1
ATOM 6948 N N . LYS G 1 99 ? 37.996 85.152 45.754 1.00 99.39 94 LYS G N 1
ATOM 6949 C CA . LYS G 1 99 ? 37.826 86.583 45.522 1.00 108.37 94 LYS G CA 1
ATOM 6950 C C . LYS G 1 99 ? 38.665 87.397 46.497 1.00 108.04 94 LYS G C 1
ATOM 6951 O O . LYS G 1 99 ? 39.225 88.437 46.130 1.00 115.02 94 LYS G O 1
ATOM 6957 N N . LEU G 1 100 ? 38.761 86.939 47.748 1.00 98.14 95 LEU G N 1
ATOM 6958 C CA . LEU G 1 100 ? 39.583 87.634 48.732 1.00 95.84 95 LEU G CA 1
ATOM 6959 C C . LEU G 1 100 ? 41.054 87.608 48.338 1.00 95.65 95 LEU G C 1
ATOM 6960 O O . LEU G 1 100 ? 41.750 88.624 48.441 1.00 102.47 95 LEU G O 1
ATOM 6965 N N . GLU G 1 101 ? 41.545 86.452 47.884 1.00 87.44 96 GLU G N 1
ATOM 6966 C CA . GLU G 1 101 ? 42.939 86.357 47.464 1.00 79.56 96 GLU G CA 1
ATOM 6967 C C . GLU G 1 101 ? 43.216 87.217 46.239 1.00 78.21 96 GLU G C 1
ATOM 6968 O O . GLU G 1 101 ? 44.313 87.772 46.108 1.00 80.24 96 GLU G O 1
ATOM 6974 N N . GLN G 1 102 ? 42.243 87.342 45.337 1.00 75.88 97 GLN G N 1
ATOM 6975 C CA . GLN G 1 102 ? 42.447 88.167 44.152 1.00 79.22 97 GLN G CA 1
ATOM 6976 C C . GLN G 1 102 ? 42.458 89.648 44.503 1.00 82.98 97 GLN G C 1
ATOM 6977 O O . GLN G 1 102 ? 43.247 90.418 43.943 1.00 86.02 97 GLN G O 1
ATOM 6983 N N . LEU G 1 103 ? 41.601 90.066 45.436 1.00 81.13 98 LEU G N 1
ATOM 6984 C CA . LEU G 1 103 ? 41.502 91.481 45.777 1.00 82.29 98 LEU G CA 1
ATOM 6985 C C . LEU G 1 103 ? 42.593 91.925 46.744 1.00 86.53 98 LEU G C 1
ATOM 6986 O O . LEU G 1 103 ? 43.000 93.092 46.716 1.00 91.85 98 LEU G O 1
ATOM 6991 N N . LYS G 1 104 ? 43.074 91.022 47.601 1.00 84.96 99 LYS G N 1
ATOM 6992 C CA . LYS G 1 104 ? 44.026 91.415 48.634 1.00 88.68 99 LYS G CA 1
ATOM 6993 C C . LYS G 1 104 ? 45.420 91.655 48.066 1.00 94.94 99 LYS G C 1
ATOM 6994 O O . LYS G 1 104 ? 46.159 92.502 48.581 1.00 99.61 99 LYS G O 1
ATOM 7000 N N . VAL G 1 105 ? 45.798 90.928 47.015 1.00 94.85 100 VAL G N 1
ATOM 7001 C CA . VAL G 1 105 ? 47.161 91.001 46.501 1.00 107.52 100 VAL G CA 1
ATOM 7002 C C . VAL G 1 105 ? 47.316 92.020 45.373 1.00 115.62 100 VAL G C 1
ATOM 7003 O O . VAL G 1 105 ? 48.446 92.434 45.075 1.00 128.92 100 VAL G O 1
ATOM 7007 N N . VAL G 1 106 ? 46.215 92.458 44.757 1.00 118.52 101 VAL G N 1
ATOM 7008 C CA . VAL G 1 106 ? 46.311 93.330 43.586 1.00 125.14 101 VAL G CA 1
ATOM 7009 C C . VAL G 1 106 ? 46.931 94.673 43.960 1.00 130.67 101 VAL G C 1
ATOM 7010 O O . VAL G 1 106 ? 47.902 95.121 43.338 1.00 134.81 101 VAL G O 1
ATOM 7014 N N . SER G 1 107 ? 46.388 95.334 44.981 1.00 130.44 102 SER G N 1
ATOM 7015 C CA . SER G 1 107 ? 46.814 96.684 45.320 1.00 133.27 102 SER G CA 1
ATOM 7016 C C . SER G 1 107 ? 46.965 96.811 46.830 1.00 130.83 102 SER G C 1
ATOM 7017 O O . SER G 1 107 ? 46.677 95.880 47.590 1.00 127.14 102 SER G O 1
ATOM 7020 N N . THR G 1 108 ? 47.426 97.983 47.258 1.00 133.28 103 THR G N 1
ATOM 7021 C CA . THR G 1 108 ? 47.603 98.299 48.666 1.00 135.21 103 THR G CA 1
ATOM 7022 C C . THR G 1 108 ? 46.317 98.912 49.220 1.00 137.16 103 THR G C 1
ATOM 7023 O O . THR G 1 108 ? 45.258 98.871 48.589 1.00 136.42 103 THR G O 1
ATOM 7027 N N . ASN G 1 109 ? 46.403 99.490 50.416 1.00 140.98 104 ASN G N 1
ATOM 7028 C CA . ASN G 1 109 ? 45.228 100.005 51.114 1.00 143.39 104 ASN G CA 1
ATOM 7029 C C . ASN G 1 109 ? 44.666 101.215 50.377 1.00 149.30 104 ASN G C 1
ATOM 7030 O O . ASN G 1 109 ? 45.289 102.281 50.347 1.00 153.87 104 ASN G O 1
ATOM 7035 N N . SER G 1 110 ? 43.487 101.049 49.781 1.00 151.12 105 SER G N 1
ATOM 7036 C CA . SER G 1 110 ? 42.723 102.135 49.193 1.00 155.45 105 SER G CA 1
ATOM 7037 C C . SER G 1 110 ? 41.271 102.010 49.642 1.00 155.67 105 SER G C 1
ATOM 7038 O O . SER G 1 110 ? 40.750 100.894 49.744 1.00 152.16 105 SER G O 1
ATOM 7041 N N . PRO G 1 111 ? 40.603 103.131 49.925 1.00 172.32 106 PRO G N 1
ATOM 7042 C CA . PRO G 1 111 ? 39.250 103.049 50.506 1.00 177.84 106 PRO G CA 1
ATOM 7043 C C . PRO G 1 111 ? 38.247 102.308 49.640 1.00 162.57 106 PRO G C 1
ATOM 7044 O O . PRO G 1 111 ? 37.346 101.653 50.180 1.00 156.75 106 PRO G O 1
ATOM 7048 N N . VAL G 1 112 ? 38.369 102.388 48.313 1.00 153.42 107 VAL G N 1
ATOM 7049 C CA . VAL G 1 112 ? 37.414 101.704 47.445 1.00 147.23 107 VAL G CA 1
ATOM 7050 C C . VAL G 1 112 ? 37.624 100.195 47.498 1.00 138.99 107 VAL G C 1
ATOM 7051 O O . VAL G 1 112 ? 36.663 99.420 47.429 1.00 134.89 107 VAL G O 1
ATOM 7055 N N . GLU G 1 113 ? 38.875 99.753 47.623 1.00 131.50 108 GLU G N 1
ATOM 7056 C CA . GLU G 1 113 ? 39.162 98.329 47.741 1.00 123.31 108 GLU G CA 1
ATOM 7057 C C . GLU G 1 113 ? 39.069 97.832 49.175 1.00 118.51 108 GLU G C 1
ATOM 7058 O O . GLU G 1 113 ? 38.715 96.668 49.397 1.00 112.86 108 GLU G O 1
ATOM 7064 N N . ASN G 1 114 ? 39.379 98.687 50.152 1.00 121.40 109 ASN G N 1
ATOM 7065 C CA . ASN G 1 114 ? 39.325 98.269 51.549 1.00 120.19 109 ASN G CA 1
ATOM 7066 C C . ASN G 1 114 ? 37.899 97.943 51.977 1.00 121.22 109 ASN G C 1
ATOM 7067 O O . ASN G 1 114 ? 37.678 97.004 52.751 1.00 117.37 109 ASN G O 1
ATOM 7072 N N . THR G 1 115 ? 36.919 98.702 51.481 1.00 125.33 110 THR G N 1
ATOM 7073 C CA . THR G 1 115 ? 35.529 98.426 51.828 1.00 127.74 110 THR G CA 1
ATOM 7074 C C . THR G 1 115 ? 35.034 97.150 51.158 1.00 122.98 110 THR G C 1
ATOM 7075 O O . THR G 1 115 ? 34.266 96.388 51.755 1.00 120.47 110 THR G O 1
ATOM 7079 N N . GLN G 1 116 ? 35.460 96.902 49.916 1.00 123.76 111 GLN G N 1
ATOM 7080 C CA . GLN G 1 116 ? 35.053 95.678 49.232 1.00 120.31 111 GLN G CA 1
ATOM 7081 C C . GLN G 1 116 ? 35.679 94.449 49.879 1.00 115.08 111 GLN G C 1
ATOM 7082 O O . GLN G 1 116 ? 35.050 93.387 49.946 1.00 112.96 111 GLN G O 1
ATOM 7088 N N . ILE G 1 117 ? 36.917 94.575 50.362 1.00 110.04 112 ILE G N 1
ATOM 7089 C CA . ILE G 1 117 ? 37.563 93.462 51.048 1.00 107.82 112 ILE G CA 1
ATOM 7090 C C . ILE G 1 117 ? 36.883 93.191 52.384 1.00 110.48 112 ILE G C 1
ATOM 7091 O O . ILE G 1 117 ? 36.688 92.033 52.774 1.00 109.26 112 ILE G O 1
ATOM 7096 N N . SER G 1 118 ? 36.495 94.250 53.099 1.00 113.62 113 SER G N 1
ATOM 7097 C CA . SER G 1 118 ? 35.802 94.066 54.370 1.00 115.02 113 SER G CA 1
ATOM 7098 C C . SER G 1 118 ? 34.411 93.479 54.162 1.00 114.43 113 SER G C 1
ATOM 7099 O O . SER G 1 118 ? 33.953 92.658 54.964 1.00 110.89 113 SER G O 1
ATOM 7102 N N . GLU G 1 119 ? 33.722 93.888 53.092 1.00 115.45 114 GLU G N 1
ATOM 7103 C CA . GLU G 1 119 ? 32.430 93.287 52.777 1.00 114.23 114 GLU G CA 1
ATOM 7104 C C . GLU G 1 119 ? 32.582 91.828 52.367 1.00 107.74 114 GLU G C 1
ATOM 7105 O O . GLU G 1 119 ? 31.702 91.008 52.654 1.00 108.10 114 GLU G O 1
ATOM 7111 N N . LEU G 1 120 ? 33.685 91.488 51.697 1.00 95.94 115 LEU G N 1
ATOM 7112 C CA . LEU G 1 120 ? 33.929 90.097 51.334 1.00 82.28 115 LEU G CA 1
ATOM 7113 C C . LEU G 1 120 ? 34.251 89.252 52.558 1.00 76.44 115 LEU G C 1
ATOM 7114 O O . LEU G 1 120 ? 33.885 88.073 52.610 1.00 75.66 115 LEU G O 1
ATOM 7119 N N . GLU G 1 121 ? 34.931 89.833 53.549 1.00 75.30 116 GLU G N 1
ATOM 7120 C CA . GLU G 1 121 ? 35.186 89.106 54.786 1.00 66.72 116 GLU G CA 1
ATOM 7121 C C . GLU G 1 121 ? 33.920 88.974 55.621 1.00 65.47 116 GLU G C 1
ATOM 7122 O O . GLU G 1 121 ? 33.735 87.964 56.309 1.00 64.16 116 GLU G O 1
ATOM 7128 N N . ALA G 1 122 ? 33.038 89.977 55.571 1.00 68.16 117 ALA G N 1
ATOM 7129 C CA . ALA G 1 122 ? 31.763 89.875 56.273 1.00 64.66 117 ALA G CA 1
ATOM 7130 C C . ALA G 1 122 ? 30.874 88.811 55.643 1.00 78.30 117 ALA G C 1
ATOM 7131 O O . ALA G 1 122 ? 30.146 88.104 56.349 1.00 60.87 117 ALA G O 1
ATOM 7133 N N . ARG G 1 123 ? 30.914 88.688 54.313 1.00 79.00 118 ARG G N 1
ATOM 7134 C CA . ARG G 1 123 ? 30.188 87.610 53.648 1.00 75.67 118 ARG G CA 1
ATOM 7135 C C . ARG G 1 123 ? 30.771 86.250 54.011 1.00 67.57 118 ARG G C 1
ATOM 7136 O O . ARG G 1 123 ? 30.026 85.294 54.257 1.00 63.44 118 ARG G O 1
ATOM 7144 N N . LEU G 1 124 ? 32.102 86.146 54.044 1.00 63.27 119 LEU G N 1
ATOM 7145 C CA . LEU G 1 124 ? 32.741 84.893 54.433 1.00 59.55 119 LEU G CA 1
ATOM 7146 C C . LEU G 1 124 ? 32.384 84.512 55.863 1.00 57.56 119 LEU G C 1
ATOM 7147 O O . LEU G 1 124 ? 32.104 83.342 56.150 1.00 55.99 119 LEU G O 1
ATOM 7152 N N . SER G 1 125 ? 32.388 85.487 56.775 1.00 58.29 120 SER G N 1
ATOM 7153 C CA . SER G 1 125 ? 32.042 85.204 58.163 1.00 59.43 120 SER G CA 1
ATOM 7154 C C . SER G 1 125 ? 30.577 84.816 58.310 1.00 61.16 120 SER G C 1
ATOM 7155 O O . SER G 1 125 ? 30.239 83.985 59.160 1.00 61.24 120 SER G O 1
ATOM 7158 N N . SER G 1 126 ? 29.696 85.401 57.494 1.00 62.70 121 SER G N 1
ATOM 7159 C CA . SER G 1 126 ? 28.277 85.077 57.587 1.00 64.42 121 SER G CA 1
ATOM 7160 C C . SER G 1 126 ? 27.984 83.703 56.996 1.00 60.85 121 SER G C 1
ATOM 7161 O O . SER G 1 126 ? 27.128 82.971 57.507 1.00 60.52 121 SER G O 1
ATOM 7164 N N . LEU G 1 127 ? 28.682 83.336 55.918 1.00 61.37 122 LEU G N 1
ATOM 7165 C CA . LEU G 1 127 ? 28.519 81.999 55.356 1.00 59.50 122 LEU G CA 1
ATOM 7166 C C . LEU G 1 127 ? 28.997 80.932 56.331 1.00 59.98 122 LEU G C 1
ATOM 7167 O O . LEU G 1 127 ? 28.370 79.874 56.462 1.00 59.21 122 LEU G O 1
ATOM 7172 N N . SER G 1 128 ? 30.109 81.192 57.023 1.00 64.78 123 SER G N 1
ATOM 7173 C CA . SER G 1 128 ? 30.612 80.234 58.002 1.00 66.16 123 SER G CA 1
ATOM 7174 C C . SER G 1 128 ? 29.644 80.079 59.169 1.00 66.78 123 SER G C 1
ATOM 7175 O O . SER G 1 128 ? 29.435 78.965 59.665 1.00 66.00 123 SER G O 1
ATOM 7178 N N . LYS G 1 129 ? 29.045 81.183 59.624 1.00 65.71 124 LYS G N 1
ATOM 7179 C CA . LYS G 1 129 ? 28.015 81.088 60.652 1.00 65.48 124 LYS G CA 1
ATOM 7180 C C . LYS G 1 129 ? 26.772 80.390 60.116 1.00 62.50 124 LYS G C 1
ATOM 7181 O O . LYS G 1 129 ? 26.115 79.635 60.842 1.00 62.66 124 LYS G O 1
ATOM 7187 N N . GLU G 1 130 ? 26.434 80.632 58.847 1.00 60.81 125 GLU G N 1
ATOM 7188 C CA . GLU G 1 130 ? 25.280 79.972 58.248 1.00 59.78 125 GLU G CA 1
ATOM 7189 C C . GLU G 1 130 ? 25.518 78.475 58.095 1.00 57.21 125 GLU G C 1
ATOM 7190 O O . GLU G 1 130 ? 24.614 77.670 58.345 1.00 54.79 125 GLU G O 1
ATOM 7196 N N . ILE G 1 131 ? 26.729 78.086 57.691 1.00 57.90 126 ILE G N 1
ATOM 7197 C CA . ILE G 1 131 ? 27.029 76.673 57.468 1.00 56.30 126 ILE G CA 1
ATOM 7198 C C . ILE G 1 131 ? 26.896 75.887 58.767 1.00 60.81 126 ILE G C 1
ATOM 7199 O O . ILE G 1 131 ? 26.282 74.814 58.804 1.00 59.29 126 ILE G O 1
ATOM 7204 N N . ASN G 1 132 ? 27.468 76.411 59.854 1.00 66.00 127 ASN G N 1
ATOM 7205 C CA . ASN G 1 132 ? 27.317 75.755 61.148 1.00 70.92 127 ASN G CA 1
ATOM 7206 C C . ASN G 1 132 ? 25.856 75.681 61.567 1.00 71.04 127 ASN G C 1
ATOM 7207 O O . ASN G 1 132 ? 25.450 74.724 62.237 1.00 72.66 127 ASN G O 1
ATOM 7212 N N . ASP G 1 133 ? 25.052 76.674 61.183 1.00 68.61 128 ASP G N 1
ATOM 7213 C CA . ASP G 1 133 ? 23.622 76.610 61.462 1.00 67.56 128 ASP G CA 1
ATOM 7214 C C . ASP G 1 133 ? 22.945 75.552 60.599 1.00 65.71 128 ASP G C 1
ATOM 7215 O O . ASP G 1 133 ? 22.002 74.889 61.046 1.00 69.87 128 ASP G O 1
ATOM 7220 N N . ILE G 1 134 ? 23.410 75.383 59.358 1.00 61.09 129 ILE G N 1
ATOM 7221 C CA . ILE G 1 134 ? 22.898 74.307 58.514 1.00 59.24 129 ILE G CA 1
ATOM 7222 C C . ILE G 1 134 ? 23.176 72.957 59.159 1.00 58.53 129 ILE G C 1
ATOM 7223 O O . ILE G 1 134 ? 22.309 72.076 59.193 1.00 56.90 129 ILE G O 1
ATOM 7228 N N . LEU G 1 135 ? 24.390 72.778 59.687 1.00 57.51 130 LEU G N 1
ATOM 7229 C CA . LEU G 1 135 ? 24.733 71.532 60.364 1.00 58.13 130 LEU G CA 1
ATOM 7230 C C . LEU G 1 135 ? 23.872 71.323 61.603 1.00 60.35 130 LEU G C 1
ATOM 7231 O O . LEU G 1 135 ? 23.511 70.187 61.932 1.00 61.58 130 LEU G O 1
ATOM 7236 N N . GLN G 1 136 ? 23.534 72.408 62.304 1.00 65.29 131 GLN G N 1
ATOM 7237 C CA . GLN G 1 136 ? 22.674 72.287 63.477 1.00 70.61 131 GLN G CA 1
ATOM 7238 C C . GLN G 1 136 ? 21.271 71.838 63.096 1.00 77.64 131 GLN G C 1
ATOM 7239 O O . GLN G 1 136 ? 20.624 71.115 63.863 1.00 81.12 131 GLN G O 1
ATOM 7245 N N . ASN G 1 137 ? 20.785 72.249 61.922 1.00 80.31 132 ASN G N 1
ATOM 7246 C CA . ASN G 1 137 ? 19.481 71.785 61.462 1.00 81.31 132 ASN G CA 1
ATOM 7247 C C . ASN G 1 137 ? 19.594 70.311 61.094 1.00 74.19 132 ASN G C 1
ATOM 7248 O O . ASN G 1 137 ? 18.645 69.543 61.288 1.00 75.23 132 ASN G O 1
ATOM 7261 N N . LYS G 1 139 ? 21.570 68.269 62.689 1.00 62.42 134 LYS G N 1
ATOM 7262 C CA . LYS G 1 139 ? 21.528 67.641 64.006 1.00 63.53 134 LYS G CA 1
ATOM 7263 C C . LYS G 1 139 ? 20.130 67.523 64.598 1.00 69.30 134 LYS G C 1
ATOM 7264 O O . LYS G 1 139 ? 19.740 66.461 65.096 1.00 70.27 134 LYS G O 1
ATOM 7270 N N . ASP G 1 140 ? 19.362 68.616 64.559 1.00 73.10 135 ASP G N 1
ATOM 7271 C CA . ASP G 1 140 ? 18.016 68.601 65.124 1.00 77.81 135 ASP G CA 1
ATOM 7272 C C . ASP G 1 140 ? 17.107 67.630 64.385 1.00 78.71 135 ASP G C 1
ATOM 7273 O O . ASP G 1 140 ? 16.223 67.025 65.002 1.00 81.89 135 ASP G O 1
ATOM 7278 N N . GLU G 1 141 ? 17.325 67.458 63.078 1.00 78.53 136 GLU G N 1
ATOM 7279 C CA . GLU G 1 141 ? 16.578 66.537 62.208 1.00 79.71 136 GLU G CA 1
ATOM 7280 C C . GLU G 1 141 ? 15.107 66.351 62.591 1.00 85.98 136 GLU G C 1
ATOM 7281 O O . GLU G 1 141 ? 14.644 65.232 62.811 1.00 88.84 136 GLU G O 1
ATOM 7287 N N . ASP H 1 11 ? 26.428 50.997 19.627 1.00 145.62 6 ASP H N 1
ATOM 7288 C CA . ASP H 1 11 ? 25.930 50.240 20.770 1.00 143.24 6 ASP H CA 1
ATOM 7289 C C . ASP H 1 11 ? 26.855 50.394 21.971 1.00 141.17 6 ASP H C 1
ATOM 7290 O O . ASP H 1 11 ? 26.924 51.459 22.581 1.00 140.07 6 ASP H O 1
ATOM 7303 N N . GLU H 1 13 ? 30.105 49.938 21.700 1.00 133.77 8 GLU H N 1
ATOM 7304 C CA . GLU H 1 13 ? 31.364 50.465 21.189 1.00 129.44 8 GLU H CA 1
ATOM 7305 C C . GLU H 1 13 ? 31.384 51.987 21.128 1.00 127.36 8 GLU H C 1
ATOM 7306 O O . GLU H 1 13 ? 32.466 52.571 21.016 1.00 130.01 8 GLU H O 1
ATOM 7312 N N . GLU H 1 14 ? 30.222 52.643 21.193 1.00 123.91 9 GLU H N 1
ATOM 7313 C CA . GLU H 1 14 ? 30.214 54.102 21.184 1.00 121.92 9 GLU H CA 1
ATOM 7314 C C . GLU H 1 14 ? 30.791 54.669 22.474 1.00 114.71 9 GLU H C 1
ATOM 7315 O O . GLU H 1 14 ? 31.415 55.736 22.455 1.00 114.35 9 GLU H O 1
ATOM 7321 N N . THR H 1 15 ? 30.602 53.972 23.597 1.00 105.81 10 THR H N 1
ATOM 7322 C CA . THR H 1 15 ? 31.214 54.386 24.854 1.00 99.61 10 THR H CA 1
ATOM 7323 C C . THR H 1 15 ? 32.671 53.946 24.926 1.00 97.06 10 THR H C 1
ATOM 7324 O O . THR H 1 15 ? 33.519 54.674 25.454 1.00 97.94 10 THR H O 1
ATOM 7328 N N . VAL H 1 16 ? 32.973 52.761 24.390 1.00 100.85 11 VAL H N 1
ATOM 7329 C CA . VAL H 1 16 ? 34.351 52.278 24.353 1.00 96.49 11 VAL H CA 1
ATOM 7330 C C . VAL H 1 16 ? 35.230 53.250 23.578 1.00 97.49 11 VAL H C 1
ATOM 7331 O O . VAL H 1 16 ? 36.348 53.573 23.994 1.00 95.91 11 VAL H O 1
ATOM 7335 N N . ASN H 1 17 ? 34.737 53.720 22.431 1.00 102.86 12 ASN H N 1
ATOM 7336 C CA . ASN H 1 17 ? 35.508 54.667 21.634 1.00 104.43 12 ASN H CA 1
ATOM 7337 C C . ASN H 1 17 ? 35.743 55.961 22.402 1.00 101.44 12 ASN H C 1
ATOM 7338 O O . ASN H 1 17 ? 36.849 56.515 22.376 1.00 100.76 12 ASN H O 1
ATOM 7343 N N . LYS H 1 18 ? 34.722 56.446 23.115 1.00 98.02 13 LYS H N 1
ATOM 7344 C CA . LYS H 1 18 ? 34.900 57.644 23.929 1.00 93.97 13 LYS H CA 1
ATOM 7345 C C . LYS H 1 18 ? 35.874 57.393 25.075 1.00 92.11 13 LYS H C 1
ATOM 7346 O O . LYS H 1 18 ? 36.638 58.289 25.453 1.00 91.24 13 LYS H O 1
ATOM 7352 N N . ILE H 1 19 ? 35.857 56.185 25.644 1.00 91.35 14 ILE H N 1
ATOM 7353 C CA . ILE H 1 19 ? 36.872 55.814 26.624 1.00 88.78 14 ILE H CA 1
ATOM 7354 C C . ILE H 1 19 ? 38.242 55.747 25.963 1.00 90.67 14 ILE H C 1
ATOM 7355 O O . ILE H 1 19 ? 39.241 56.226 26.515 1.00 89.60 14 ILE H O 1
ATOM 7360 N N . LEU H 1 20 ? 38.307 55.163 24.764 1.00 95.64 15 LEU H N 1
ATOM 7361 C CA . LEU H 1 20 ? 39.566 55.102 24.030 1.00 97.51 15 LEU H CA 1
ATOM 7362 C C . LEU H 1 20 ? 40.024 56.496 23.613 1.00 97.14 15 LEU H C 1
ATOM 7363 O O . LEU H 1 20 ? 41.227 56.784 23.611 1.00 98.55 15 LEU H O 1
ATOM 7368 N N . ARG H 1 21 ? 39.079 57.378 23.267 1.00 94.48 16 ARG H N 1
ATOM 7369 C CA . ARG H 1 21 ? 39.430 58.757 22.933 1.00 93.81 16 ARG H CA 1
ATOM 7370 C C . ARG H 1 21 ? 40.116 59.454 24.104 1.00 89.95 16 ARG H C 1
ATOM 7371 O O . ARG H 1 21 ? 41.128 60.141 23.924 1.00 90.67 16 ARG H O 1
ATOM 7379 N N . ALA H 1 22 ? 39.576 59.291 25.315 1.00 89.16 17 ALA H N 1
ATOM 7380 C CA . ALA H 1 22 ? 40.136 59.989 26.468 1.00 87.52 17 ALA H CA 1
ATOM 7381 C C . ALA H 1 22 ? 41.532 59.487 26.814 1.00 86.06 17 ALA H C 1
ATOM 7382 O O . ALA H 1 22 ? 42.353 60.254 27.329 1.00 84.95 17 ALA H O 1
ATOM 7384 N N . GLN H 1 23 ? 41.820 58.211 26.545 1.00 84.69 18 GLN H N 1
ATOM 7385 C CA . GLN H 1 23 ? 43.154 57.687 26.818 1.00 86.03 18 GLN H CA 1
ATOM 7386 C C . GLN H 1 23 ? 44.199 58.307 25.900 1.00 90.36 18 GLN H C 1
ATOM 7387 O O . GLN H 1 23 ? 45.365 58.436 26.289 1.00 89.20 18 GLN H O 1
ATOM 7393 N N . GLU H 1 24 ? 43.804 58.694 24.684 1.00 97.56 19 GLU H N 1
ATOM 7394 C CA . GLU H 1 24 ? 44.742 59.344 23.774 1.00 101.89 19 GLU H CA 1
ATOM 7395 C C . GLU H 1 24 ? 45.237 60.665 24.350 1.00 100.32 19 GLU H C 1
ATOM 7396 O O . GLU H 1 24 ? 46.425 60.991 24.245 1.00 101.90 19 GLU H O 1
ATOM 7402 N N . THR H 1 25 ? 44.339 61.436 24.970 1.00 93.29 20 THR H N 1
ATOM 7403 C CA . THR H 1 25 ? 44.745 62.688 25.598 1.00 88.29 20 THR H CA 1
ATOM 7404 C C . THR H 1 25 ? 45.614 62.447 26.824 1.00 81.81 20 THR H C 1
ATOM 7405 O O . THR H 1 25 ? 46.490 63.264 27.129 1.00 82.78 20 THR H O 1
ATOM 7409 N N . ARG H 1 26 ? 45.393 61.342 27.539 1.00 77.94 21 ARG H N 1
ATOM 7410 C CA . ARG H 1 26 ? 46.228 61.040 28.697 1.00 72.54 21 ARG H CA 1
ATOM 7411 C C . ARG H 1 26 ? 47.628 60.621 28.265 1.00 74.20 21 ARG H C 1
ATOM 7412 O O . ARG H 1 26 ? 48.626 61.123 28.794 1.00 72.76 21 ARG H O 1
ATOM 7420 N N . ALA H 1 27 ? 47.721 59.702 27.298 1.00 77.55 22 ALA H N 1
ATOM 7421 C CA . ALA H 1 27 ? 49.018 59.376 26.712 1.00 80.24 22 ALA H CA 1
ATOM 7422 C C . ALA H 1 27 ? 49.663 60.609 26.094 1.00 82.36 22 ALA H C 1
ATOM 7423 O O . ALA H 1 27 ? 50.894 60.716 26.054 1.00 83.15 22 ALA H O 1
ATOM 7425 N N . GLN H 1 28 ? 48.845 61.545 25.609 1.00 85.66 23 GLN H N 1
ATOM 7426 C CA . GLN H 1 28 ? 49.344 62.855 25.201 1.00 88.82 23 GLN H CA 1
ATOM 7427 C C . GLN H 1 28 ? 49.926 63.612 26.389 1.00 85.41 23 GLN H C 1
ATOM 7428 O O . GLN H 1 28 ? 51.054 64.116 26.327 1.00 85.31 23 GLN H O 1
ATOM 7434 N N . LEU H 1 29 ? 49.164 63.710 27.481 1.00 81.37 24 LEU H N 1
ATOM 7435 C CA . LEU H 1 29 ? 49.585 64.538 28.607 1.00 77.30 24 LEU H CA 1
ATOM 7436 C C . LEU H 1 29 ? 50.831 63.992 29.294 1.00 77.33 24 LEU H C 1
ATOM 7437 O O . LEU H 1 29 ? 51.609 64.768 29.859 1.00 79.87 24 LEU H O 1
ATOM 7442 N N . TYR H 1 30 ? 51.037 62.672 29.272 1.00 74.89 25 TYR H N 1
ATOM 7443 C CA . TYR H 1 30 ? 52.318 62.142 29.731 1.00 75.48 25 TYR H CA 1
ATOM 7444 C C . TYR H 1 30 ? 53.447 62.611 28.825 1.00 77.73 25 TYR H C 1
ATOM 7445 O O . TYR H 1 30 ? 54.525 62.982 29.304 1.00 78.97 25 TYR H O 1
ATOM 7454 N N . LYS H 1 31 ? 53.211 62.595 27.511 1.00 80.53 26 LYS H N 1
ATOM 7455 C CA . LYS H 1 31 ? 54.236 63.014 26.564 1.00 83.59 26 LYS H CA 1
ATOM 7456 C C . LYS H 1 31 ? 54.580 64.485 26.749 1.00 89.35 26 LYS H C 1
ATOM 7457 O O . LYS H 1 31 ? 55.757 64.862 26.719 1.00 92.26 26 LYS H O 1
ATOM 7463 N N . GLU H 1 32 ? 53.566 65.333 26.948 1.00 92.32 27 GLU H N 1
ATOM 7464 C CA . GLU H 1 32 ? 53.837 66.719 27.315 1.00 95.76 27 GLU H CA 1
ATOM 7465 C C . GLU H 1 32 ? 54.594 66.795 28.632 1.00 93.89 27 GLU H C 1
ATOM 7466 O O . GLU H 1 32 ? 55.540 67.577 28.769 1.00 95.40 27 GLU H O 1
ATOM 7472 N N . LEU H 1 33 ? 54.191 65.987 29.616 1.00 91.33 28 LEU H N 1
ATOM 7473 C CA . LEU H 1 33 ? 54.889 65.987 30.896 1.00 96.51 28 LEU H CA 1
ATOM 7474 C C . LEU H 1 33 ? 56.328 65.515 30.739 1.00 104.34 28 LEU H C 1
ATOM 7475 O O . LEU H 1 33 ? 57.228 66.012 31.423 1.00 115.75 28 LEU H O 1
ATOM 7480 N N . GLU H 1 34 ? 56.568 64.567 29.831 1.00 105.45 29 GLU H N 1
ATOM 7481 C CA . GLU H 1 34 ? 57.904 63.994 29.701 1.00 112.40 29 GLU H CA 1
ATOM 7482 C C . GLU H 1 34 ? 58.887 64.998 29.108 1.00 118.28 29 GLU H C 1
ATOM 7483 O O . GLU H 1 34 ? 59.955 65.245 29.681 1.00 119.51 29 GLU H O 1
ATOM 7489 N N . ASP H 1 35 ? 58.548 65.593 27.959 1.00 126.60 30 ASP H N 1
ATOM 7490 C CA . ASP H 1 35 ? 59.494 66.498 27.312 1.00 128.37 30 ASP H CA 1
ATOM 7491 C C . ASP H 1 35 ? 59.585 67.830 28.046 1.00 125.66 30 ASP H C 1
ATOM 7492 O O . ASP H 1 35 ? 60.664 68.428 28.118 1.00 128.32 30 ASP H O 1
ATOM 7497 N N . ALA H 1 36 ? 58.469 68.314 28.598 1.00 121.39 31 ALA H N 1
ATOM 7498 C CA . ALA H 1 36 ? 58.521 69.561 29.356 1.00 121.35 31 ALA H CA 1
ATOM 7499 C C . ALA H 1 36 ? 59.328 69.402 30.638 1.00 118.80 31 ALA H C 1
ATOM 7500 O O . ALA H 1 36 ? 59.973 70.358 31.082 1.00 119.62 31 ALA H O 1
ATOM 7502 N N . LEU H 1 37 ? 59.305 68.214 31.245 1.00 117.33 32 LEU H N 1
ATOM 7503 C CA . LEU H 1 37 ? 60.117 67.980 32.435 1.00 121.87 32 LEU H CA 1
ATOM 7504 C C . LEU H 1 37 ? 61.601 67.984 32.094 1.00 131.65 32 LEU H C 1
ATOM 7505 O O . LEU H 1 37 ? 62.402 68.645 32.765 1.00 140.48 32 LEU H O 1
ATOM 7510 N N . ASN H 1 38 ? 61.987 67.250 31.051 1.00 136.49 33 ASN H N 1
ATOM 7511 C CA . ASN H 1 38 ? 63.382 67.153 30.644 1.00 141.08 33 ASN H CA 1
ATOM 7512 C C . ASN H 1 38 ? 63.827 68.315 29.763 1.00 147.01 33 ASN H C 1
ATOM 7513 O O . ASN H 1 38 ? 64.944 68.280 29.235 1.00 152.07 33 ASN H O 1
ATOM 7518 N N . ALA H 1 39 ? 62.988 69.332 29.585 1.00 145.50 34 ALA H N 1
ATOM 7519 C CA . ALA H 1 39 ? 63.396 70.555 28.894 1.00 154.12 34 ALA H CA 1
ATOM 7520 C C . ALA H 1 39 ? 63.944 71.577 29.884 1.00 144.39 34 ALA H C 1
ATOM 7521 O O . ALA H 1 39 ? 63.527 72.735 29.922 1.00 152.58 34 ALA H O 1
ATOM 7523 N N . ASN H 1 40 ? 64.897 71.135 30.701 1.00 131.61 35 ASN H N 1
ATOM 7524 C CA . ASN H 1 40 ? 65.509 71.979 31.725 1.00 131.85 35 ASN H CA 1
ATOM 7525 C C . ASN H 1 40 ? 66.592 72.825 31.067 1.00 138.33 35 ASN H C 1
ATOM 7526 O O . ASN H 1 40 ? 67.769 72.462 31.035 1.00 139.50 35 ASN H O 1
ATOM 7531 N N . GLN H 1 41 ? 66.173 73.972 30.527 1.00 140.89 36 GLN H N 1
ATOM 7532 C CA . GLN H 1 41 ? 67.060 74.939 29.877 1.00 144.35 36 GLN H CA 1
ATOM 7533 C C . GLN H 1 41 ? 67.788 74.339 28.676 1.00 145.93 36 GLN H C 1
ATOM 7534 O O . GLN H 1 41 ? 68.919 74.725 28.368 1.00 149.65 36 GLN H O 1
ATOM 7540 N N . GLU H 1 42 ? 67.138 73.403 27.989 1.00 140.36 37 GLU H N 1
ATOM 7541 C CA . GLU H 1 42 ? 67.639 72.852 26.730 1.00 140.11 37 GLU H CA 1
ATOM 7542 C C . GLU H 1 42 ? 66.572 72.003 26.049 1.00 139.65 37 GLU H C 1
ATOM 7543 O O . GLU H 1 42 ? 66.627 70.774 26.087 1.00 139.59 37 GLU H O 1
ATOM 7549 N N . ILE H 1 45 ? 62.821 76.472 28.628 1.00 106.65 40 ILE H N 1
ATOM 7550 C CA . ILE H 1 45 ? 61.823 76.795 29.692 1.00 104.76 40 ILE H CA 1
ATOM 7551 C C . ILE H 1 45 ? 62.556 76.912 31.027 1.00 100.32 40 ILE H C 1
ATOM 7552 O O . ILE H 1 45 ? 63.715 77.361 31.024 1.00 95.65 40 ILE H O 1
ATOM 7557 N N . GLY H 1 46 ? 61.894 76.534 32.122 1.00 102.24 41 GLY H N 1
ATOM 7558 C CA . GLY H 1 46 ? 62.559 76.542 33.437 1.00 101.34 41 GLY H CA 1
ATOM 7559 C C . GLY H 1 46 ? 61.748 77.262 34.494 1.00 105.22 41 GLY H C 1
ATOM 7560 O O . GLY H 1 46 ? 60.570 77.563 34.232 1.00 101.46 41 GLY H O 1
ATOM 7561 N N . LEU H 1 47 ? 62.345 77.493 35.663 1.00 108.55 42 LEU H N 1
ATOM 7562 C CA . LEU H 1 47 ? 61.661 78.262 36.733 1.00 116.48 42 LEU H CA 1
ATOM 7563 C C . LEU H 1 47 ? 60.257 77.702 36.963 1.00 125.97 42 LEU H C 1
ATOM 7564 O O . LEU H 1 47 ? 60.130 76.469 37.067 1.00 130.75 42 LEU H O 1
ATOM 7569 N N . GLU H 1 48 ? 59.248 78.577 37.026 1.00 132.79 43 GLU H N 1
ATOM 7570 C CA . GLU H 1 48 ? 57.862 78.140 37.340 1.00 134.51 43 GLU H CA 1
ATOM 7571 C C . GLU H 1 48 ? 57.078 77.864 36.056 1.00 136.90 43 GLU H C 1
ATOM 7572 O O . GLU H 1 48 ? 55.965 77.322 36.157 1.00 136.06 43 GLU H O 1
ATOM 7578 N N . GLN H 1 49 ? 57.623 78.235 34.899 1.00 137.99 44 GLN H N 1
ATOM 7579 C CA . GLN H 1 49 ? 56.931 77.889 33.636 1.00 139.22 44 GLN H CA 1
ATOM 7580 C C . GLN H 1 49 ? 56.699 76.383 33.700 1.00 140.91 44 GLN H C 1
ATOM 7581 O O . GLN H 1 49 ? 55.521 75.939 33.632 1.00 144.20 44 GLN H O 1
ATOM 7595 N N . GLY H 1 51 ? 56.820 74.831 36.288 1.00 131.34 46 GLY H N 1
ATOM 7596 C CA . GLY H 1 51 ? 55.976 74.671 37.487 1.00 125.61 46 GLY H CA 1
ATOM 7597 C C . GLY H 1 51 ? 54.500 74.580 37.137 1.00 121.22 46 GLY H C 1
ATOM 7598 O O . GLY H 1 51 ? 53.856 73.605 37.567 1.00 121.39 46 GLY H O 1
ATOM 7599 N N . ILE H 1 52 ? 53.983 75.550 36.382 1.00 113.74 47 ILE H N 1
ATOM 7600 C CA . ILE H 1 52 ? 52.542 75.581 36.002 1.00 106.83 47 ILE H CA 1
ATOM 7601 C C . ILE H 1 52 ? 52.271 74.445 35.017 1.00 99.07 47 ILE H C 1
ATOM 7602 O O . ILE H 1 52 ? 51.288 73.723 35.215 1.00 100.87 47 ILE H O 1
ATOM 7607 N N . ILE H 1 53 ? 53.105 74.307 33.985 1.00 91.94 48 ILE H N 1
ATOM 7608 C CA . ILE H 1 53 ? 52.810 73.260 32.966 1.00 86.78 48 ILE H CA 1
ATOM 7609 C C . ILE H 1 53 ? 52.306 72.010 33.693 1.00 83.23 48 ILE H C 1
ATOM 7610 O O . ILE H 1 53 ? 51.293 71.465 33.267 1.00 85.73 48 ILE H O 1
ATOM 7615 N N . VAL H 1 54 ? 52.979 71.588 34.763 1.00 77.59 49 VAL H N 1
ATOM 7616 C CA . VAL H 1 54 ? 52.597 70.396 35.515 1.00 72.57 49 VAL H CA 1
ATOM 7617 C C . VAL H 1 54 ? 51.212 70.571 36.124 1.00 73.75 49 VAL H C 1
ATOM 7618 O O . VAL H 1 54 ? 50.379 69.658 36.081 1.00 74.05 49 VAL H O 1
ATOM 7622 N N . GLN H 1 55 ? 50.940 71.751 36.689 1.00 72.02 50 GLN H N 1
ATOM 7623 C CA . GLN H 1 55 ? 49.640 72.002 37.305 1.00 71.16 50 GLN H CA 1
ATOM 7624 C C . GLN H 1 55 ? 48.507 71.837 36.298 1.00 70.89 50 GLN H C 1
ATOM 7625 O O . GLN H 1 55 ? 47.447 71.294 36.629 1.00 70.99 50 GLN H O 1
ATOM 7631 N N . LEU H 1 56 ? 48.713 72.299 35.062 1.00 72.08 51 LEU H N 1
ATOM 7632 C CA . LEU H 1 56 ? 47.700 72.112 34.029 1.00 73.68 51 LEU H CA 1
ATOM 7633 C C . LEU H 1 56 ? 47.660 70.668 33.545 1.00 73.61 51 LEU H C 1
ATOM 7634 O O . LEU H 1 56 ? 46.586 70.143 33.228 1.00 74.57 51 LEU H O 1
ATOM 7639 N N . VAL H 1 57 ? 48.820 70.009 33.478 1.00 73.70 52 VAL H N 1
ATOM 7640 C CA . VAL H 1 57 ? 48.875 68.639 32.973 1.00 75.77 52 VAL H CA 1
ATOM 7641 C C . VAL H 1 57 ? 48.133 67.691 33.910 1.00 77.16 52 VAL H C 1
ATOM 7642 O O . VAL H 1 57 ? 47.345 66.848 33.466 1.00 78.12 52 VAL H O 1
ATOM 7646 N N . THR H 1 58 ? 48.371 67.814 35.220 1.00 73.35 53 THR H N 1
ATOM 7647 C CA . THR H 1 58 ? 47.647 66.985 36.180 1.00 55.97 53 THR H CA 1
ATOM 7648 C C . THR H 1 58 ? 46.149 67.256 36.123 1.00 58.20 53 THR H C 1
ATOM 7649 O O . THR H 1 58 ? 45.338 66.332 36.260 1.00 58.19 53 THR H O 1
ATOM 7653 N N . GLU H 1 59 ? 45.762 68.520 35.931 1.00 60.34 54 GLU H N 1
ATOM 7654 C CA . GLU H 1 59 ? 44.346 68.844 35.789 1.00 62.90 54 GLU H CA 1
ATOM 7655 C C . GLU H 1 59 ? 43.743 68.142 34.580 1.00 79.36 54 GLU H C 1
ATOM 7656 O O . GLU H 1 59 ? 42.607 67.657 34.637 1.00 64.90 54 GLU H O 1
ATOM 7662 N N . GLY H 1 60 ? 44.486 68.081 33.475 1.00 83.69 55 GLY H N 1
ATOM 7663 C CA . GLY H 1 60 ? 44.027 67.304 32.338 1.00 81.49 55 GLY H CA 1
ATOM 7664 C C . GLY H 1 60 ? 43.883 65.832 32.671 1.00 79.17 55 GLY H C 1
ATOM 7665 O O . GLY H 1 60 ? 42.887 65.199 32.312 1.00 80.60 55 GLY H O 1
ATOM 7666 N N . LEU H 1 61 ? 44.876 65.268 33.365 1.00 76.87 56 LEU H N 1
ATOM 7667 C CA . LEU H 1 61 ? 44.771 63.884 33.818 1.00 76.65 56 LEU H CA 1
ATOM 7668 C C . LEU H 1 61 ? 43.597 63.704 34.771 1.00 80.51 56 LEU H C 1
ATOM 7669 O O . LEU H 1 61 ? 42.938 62.657 34.767 1.00 82.83 56 LEU H O 1
ATOM 7674 N N . ASN H 1 62 ? 43.318 64.717 35.596 1.00 83.73 57 ASN H N 1
ATOM 7675 C CA . ASN H 1 62 ? 42.241 64.599 36.573 1.00 87.82 57 ASN H CA 1
ATOM 7676 C C . ASN H 1 62 ? 40.887 64.474 35.889 1.00 98.01 57 ASN H C 1
ATOM 7677 O O . ASN H 1 62 ? 40.044 63.672 36.309 1.00 102.13 57 ASN H O 1
ATOM 7682 N N . GLU H 1 63 ? 40.658 65.255 34.832 1.00 101.94 58 GLU H N 1
ATOM 7683 C CA . GLU H 1 63 ? 39.395 65.157 34.112 1.00 108.59 58 GLU H CA 1
ATOM 7684 C C . GLU H 1 63 ? 39.337 63.910 33.240 1.00 108.27 58 GLU H C 1
ATOM 7685 O O . GLU H 1 63 ? 38.261 63.326 33.079 1.00 111.31 58 GLU H O 1
ATOM 7691 N N . VAL H 1 64 ? 40.471 63.490 32.678 1.00 103.20 59 VAL H N 1
ATOM 7692 C CA . VAL H 1 64 ? 40.503 62.259 31.892 1.00 105.43 59 VAL H CA 1
ATOM 7693 C C . VAL H 1 64 ? 40.230 61.054 32.784 1.00 106.54 59 VAL H C 1
ATOM 7694 O O . VAL H 1 64 ? 39.428 60.177 32.441 1.00 114.09 59 VAL H O 1
ATOM 7698 N N . SER H 1 65 ? 40.889 60.993 33.944 1.00 105.24 60 SER H N 1
ATOM 7699 C CA . SER H 1 65 ? 40.598 59.932 34.901 1.00 103.45 60 SER H CA 1
ATOM 7700 C C . SER H 1 65 ? 39.181 60.034 35.449 1.00 104.56 60 SER H C 1
ATOM 7701 O O . SER H 1 65 ? 38.632 59.029 35.914 1.00 103.65 60 SER H O 1
ATOM 7704 N N . SER H 1 66 ? 38.580 61.224 35.406 1.00 103.94 61 SER H N 1
ATOM 7705 C CA . SER H 1 66 ? 37.183 61.402 35.779 1.00 107.05 61 SER H CA 1
ATOM 7706 C C . SER H 1 66 ? 36.244 61.152 34.605 1.00 109.78 61 SER H C 1
ATOM 7707 O O . SER H 1 66 ? 35.142 60.627 34.797 1.00 117.51 61 SER H O 1
ATOM 7710 N N . ASP H 1 67 ? 36.658 61.528 33.391 1.00 105.54 62 ASP H N 1
ATOM 7711 C CA . ASP H 1 67 ? 35.862 61.214 32.208 1.00 107.05 62 ASP H CA 1
ATOM 7712 C C . ASP H 1 67 ? 35.721 59.708 32.036 1.00 103.44 62 ASP H C 1
ATOM 7713 O O . ASP H 1 67 ? 34.619 59.198 31.809 1.00 106.02 62 ASP H O 1
ATOM 7718 N N . ILE H 1 68 ? 36.834 58.980 32.149 1.00 94.06 63 ILE H N 1
ATOM 7719 C CA . ILE H 1 68 ? 36.787 57.525 32.039 1.00 89.93 63 ILE H CA 1
ATOM 7720 C C . ILE H 1 68 ? 35.949 56.935 33.165 1.00 88.69 63 ILE H C 1
ATOM 7721 O O . ILE H 1 68 ? 35.189 55.981 32.957 1.00 91.78 63 ILE H O 1
ATOM 7726 N N . ARG H 1 69 ? 36.062 57.498 34.371 1.00 85.40 64 ARG H N 1
ATOM 7727 C CA . ARG H 1 69 ? 35.229 57.047 35.482 1.00 84.97 64 ARG H CA 1
ATOM 7728 C C . ARG H 1 69 ? 33.747 57.212 35.166 1.00 88.32 64 ARG H C 1
ATOM 7729 O O . ARG H 1 69 ? 32.938 56.323 35.457 1.00 87.55 64 ARG H O 1
ATOM 7737 N N . ASN H 1 70 ? 33.372 58.347 34.570 1.00 89.60 65 ASN H N 1
ATOM 7738 C CA . ASN H 1 70 ? 31.976 58.580 34.216 1.00 93.24 65 ASN H CA 1
ATOM 7739 C C . ASN H 1 70 ? 31.584 57.829 32.950 1.00 91.61 65 ASN H C 1
ATOM 7740 O O . ASN H 1 70 ? 30.479 57.281 32.869 1.00 95.31 65 ASN H O 1
ATOM 7745 N N . TYR H 1 71 ? 32.471 57.804 31.952 1.00 89.97 66 TYR H N 1
ATOM 7746 C CA . TYR H 1 71 ? 32.211 57.024 30.747 1.00 90.10 66 TYR H CA 1
ATOM 7747 C C . TYR H 1 71 ? 32.026 55.550 31.082 1.00 92.16 66 TYR H C 1
ATOM 7748 O O . TYR H 1 71 ? 31.206 54.861 30.464 1.00 93.62 66 TYR H O 1
ATOM 7757 N N . GLN H 1 72 ? 32.781 55.049 32.064 1.00 91.64 67 GLN H N 1
ATOM 7758 C CA . GLN H 1 72 ? 32.667 53.647 32.451 1.00 92.75 67 GLN H CA 1
ATOM 7759 C C . GLN H 1 72 ? 31.341 53.350 33.138 1.00 99.14 67 GLN H C 1
ATOM 7760 O O . GLN H 1 72 ? 30.850 52.221 33.058 1.00 99.21 67 GLN H O 1
ATOM 7766 N N . ALA H 1 73 ? 30.747 54.341 33.812 1.00 105.75 68 ALA H N 1
ATOM 7767 C CA . ALA H 1 73 ? 29.539 54.091 34.596 1.00 111.91 68 ALA H CA 1
ATOM 7768 C C . ALA H 1 73 ? 28.410 53.519 33.746 1.00 117.49 68 ALA H C 1
ATOM 7769 O O . ALA H 1 73 ? 27.535 52.821 34.270 1.00 119.04 68 ALA H O 1
ATOM 7771 N N . SER H 1 74 ? 28.402 53.810 32.446 1.00 121.76 69 SER H N 1
ATOM 7772 C CA . SER H 1 74 ? 27.510 53.142 31.499 1.00 127.60 69 SER H CA 1
ATOM 7773 C C . SER H 1 74 ? 28.270 51.938 30.956 1.00 126.75 69 SER H C 1
ATOM 7774 O O . SER H 1 74 ? 29.150 52.081 30.102 1.00 124.17 69 SER H O 1
ATOM 7777 N N . LEU H 1 75 ? 27.931 50.747 31.449 1.00 126.65 70 LEU H N 1
ATOM 7778 C CA . LEU H 1 75 ? 28.831 49.611 31.329 1.00 122.11 70 LEU H CA 1
ATOM 7779 C C . LEU H 1 75 ? 28.060 48.313 31.161 1.00 121.92 70 LEU H C 1
ATOM 7780 O O . LEU H 1 75 ? 26.867 48.219 31.467 1.00 127.57 70 LEU H O 1
ATOM 7785 N N . THR H 1 76 ? 28.774 47.311 30.661 1.00 114.73 71 THR H N 1
ATOM 7786 C CA . THR H 1 76 ? 28.445 45.908 30.838 1.00 112.73 71 THR H CA 1
ATOM 7787 C C . THR H 1 76 ? 29.505 45.286 31.739 1.00 110.65 71 THR H C 1
ATOM 7788 O O . THR H 1 76 ? 30.600 45.829 31.905 1.00 109.81 71 THR H O 1
ATOM 7792 N N . LYS H 1 77 ? 29.167 44.139 32.332 1.00 110.77 72 LYS H N 1
ATOM 7793 C CA . LYS H 1 77 ? 30.065 43.533 33.312 1.00 108.96 72 LYS H CA 1
ATOM 7794 C C . LYS H 1 77 ? 31.397 43.129 32.694 1.00 110.37 72 LYS H C 1
ATOM 7795 O O . LYS H 1 77 ? 32.433 43.177 33.369 1.00 111.21 72 LYS H O 1
ATOM 7801 N N . GLU H 1 78 ? 31.395 42.732 31.421 1.00 112.06 73 GLU H N 1
ATOM 7802 C CA . GLU H 1 78 ? 32.634 42.299 30.782 1.00 113.58 73 GLU H CA 1
ATOM 7803 C C . GLU H 1 78 ? 33.607 43.458 30.600 1.00 113.26 73 GLU H C 1
ATOM 7804 O O . GLU H 1 78 ? 34.810 43.310 30.850 1.00 109.71 73 GLU H O 1
ATOM 7810 N N . LEU H 1 79 ? 33.111 44.617 30.170 1.00 111.91 74 LEU H N 1
ATOM 7811 C CA . LEU H 1 79 ? 33.986 45.722 29.804 1.00 114.60 74 LEU H CA 1
ATOM 7812 C C . LEU H 1 79 ? 34.382 46.598 30.985 1.00 116.64 74 LEU H C 1
ATOM 7813 O O . LEU H 1 79 ? 35.327 47.386 30.863 1.00 128.89 74 LEU H O 1
ATOM 7818 N N . LYS H 1 80 ? 33.686 46.487 32.117 1.00 113.24 75 LYS H N 1
ATOM 7819 C CA . LYS H 1 80 ? 34.080 47.235 33.307 1.00 112.20 75 LYS H CA 1
ATOM 7820 C C . LYS H 1 80 ? 35.416 46.745 33.848 1.00 106.10 75 LYS H C 1
ATOM 7821 O O . LYS H 1 80 ? 36.300 47.547 34.170 1.00 106.39 75 LYS H O 1
ATOM 7827 N N . LEU H 1 81 ? 35.577 45.424 33.957 1.00 98.61 76 LEU H N 1
ATOM 7828 C CA . LEU H 1 81 ? 36.752 44.869 34.620 1.00 89.21 76 LEU H CA 1
ATOM 7829 C C . LEU H 1 81 ? 38.031 45.169 33.850 1.00 82.62 76 LEU H C 1
ATOM 7830 O O . LEU H 1 81 ? 39.113 45.219 34.446 1.00 79.86 76 LEU H O 1
ATOM 7835 N N . LEU H 1 82 ? 37.934 45.370 32.534 1.00 77.24 77 LEU H N 1
ATOM 7836 C CA . LEU H 1 82 ? 39.083 45.868 31.786 1.00 72.81 77 LEU H CA 1
ATOM 7837 C C . LEU H 1 82 ? 39.413 47.300 32.186 1.00 70.65 77 LEU H C 1
ATOM 7838 O O . LEU H 1 82 ? 40.589 47.652 32.340 1.00 69.11 77 LEU H O 1
ATOM 7843 N N . VAL H 1 83 ? 38.389 48.139 32.356 1.00 71.77 78 VAL H N 1
ATOM 7844 C CA . VAL H 1 83 ? 38.616 49.519 32.771 1.00 73.18 78 VAL H CA 1
ATOM 7845 C C . VAL H 1 83 ? 39.161 49.564 34.193 1.00 72.87 78 VAL H C 1
ATOM 7846 O O . VAL H 1 83 ? 40.057 50.358 34.502 1.00 75.17 78 VAL H O 1
ATOM 7850 N N . ASP H 1 84 ? 38.641 48.703 35.073 1.00 75.30 79 ASP H N 1
ATOM 7851 C CA . ASP H 1 84 ? 39.093 48.685 36.462 1.00 74.37 79 ASP H CA 1
ATOM 7852 C C . ASP H 1 84 ? 40.596 48.459 36.554 1.00 72.00 79 ASP H C 1
ATOM 7853 O O . ASP H 1 84 ? 41.274 49.066 37.392 1.00 70.22 79 ASP H O 1
ATOM 7858 N N . SER H 1 85 ? 41.137 47.591 35.698 1.00 69.92 80 SER H N 1
ATOM 7859 C CA . SER H 1 85 ? 42.580 47.394 35.661 1.00 67.19 80 SER H CA 1
ATOM 7860 C C . SER H 1 85 ? 43.290 48.524 34.925 1.00 66.16 80 SER H C 1
ATOM 7861 O O . SER H 1 85 ? 44.463 48.794 35.204 1.00 63.93 80 SER H O 1
ATOM 7864 N N . LEU H 1 86 ? 42.605 49.192 33.990 1.00 67.48 81 LEU H N 1
ATOM 7865 C CA . LEU H 1 86 ? 43.213 50.328 33.303 1.00 68.13 81 LEU H CA 1
ATOM 7866 C C . LEU H 1 86 ? 43.488 51.468 34.276 1.00 74.78 81 LEU H C 1
ATOM 7867 O O . LEU H 1 86 ? 44.553 52.096 34.226 1.00 74.90 81 LEU H O 1
ATOM 7872 N N . GLN H 1 87 ? 42.538 51.750 35.174 1.00 79.12 82 GLN H N 1
ATOM 7873 C CA . GLN H 1 87 ? 42.783 52.732 36.225 1.00 80.39 82 GLN H CA 1
ATOM 7874 C C . GLN H 1 87 ? 43.936 52.297 37.120 1.00 80.08 82 GLN H C 1
ATOM 7875 O O . GLN H 1 87 ? 44.743 53.126 37.555 1.00 79.67 82 GLN H O 1
ATOM 7881 N N . GLU H 1 88 ? 44.026 50.995 37.404 1.00 82.87 83 GLU H N 1
ATOM 7882 C CA . GLU H 1 88 ? 45.096 50.482 38.253 1.00 80.19 83 GLU H CA 1
ATOM 7883 C C . GLU H 1 88 ? 46.463 50.745 37.636 1.00 74.97 83 GLU H C 1
ATOM 7884 O O . GLU H 1 88 ? 47.379 51.229 38.310 1.00 73.48 83 GLU H O 1
ATOM 7890 N N . LYS H 1 89 ? 46.620 50.422 36.350 1.00 71.40 84 LYS H N 1
ATOM 7891 C CA . LYS H 1 89 ? 47.888 50.683 35.677 1.00 68.71 84 LYS H CA 1
ATOM 7892 C C . LYS H 1 89 ? 48.181 52.177 35.623 1.00 69.30 84 LYS H C 1
ATOM 7893 O O . LYS H 1 89 ? 49.317 52.603 35.859 1.00 70.25 84 LYS H O 1
ATOM 7899 N N . GLU H 1 90 ? 47.163 52.988 35.321 1.00 68.20 85 GLU H N 1
ATOM 7900 C CA . GLU H 1 90 ? 47.361 54.432 35.239 1.00 66.91 85 GLU H CA 1
ATOM 7901 C C . GLU H 1 90 ? 47.681 55.026 36.605 1.00 64.79 85 GLU H C 1
ATOM 7902 O O . GLU H 1 90 ? 48.528 55.921 36.714 1.00 63.15 85 GLU H O 1
ATOM 7908 N N . ARG H 1 91 ? 47.008 54.550 37.655 1.00 66.57 86 ARG H N 1
ATOM 7909 C CA . ARG H 1 91 ? 47.340 54.983 39.010 1.00 67.03 86 ARG H CA 1
ATOM 7910 C C . ARG H 1 91 ? 48.756 54.563 39.382 1.00 68.67 86 ARG H C 1
ATOM 7911 O O . ARG H 1 91 ? 49.533 55.360 39.921 1.00 68.99 86 ARG H O 1
ATOM 7919 N N . SER H 1 92 ? 49.107 53.304 39.106 1.00 71.03 87 SER H N 1
ATOM 7920 C CA . SER H 1 92 ? 50.466 52.840 39.360 1.00 69.92 87 SER H CA 1
ATOM 7921 C C . SER H 1 92 ? 51.475 53.549 38.467 1.00 70.08 87 SER H C 1
ATOM 7922 O O . SER H 1 92 ? 52.641 53.706 38.849 1.00 70.93 87 SER H O 1
ATOM 7925 N N . LYS H 1 93 ? 51.051 53.981 37.276 1.00 66.23 88 LYS H N 1
ATOM 7926 C CA . LYS H 1 93 ? 51.949 54.719 36.394 1.00 64.92 88 LYS H CA 1
ATOM 7927 C C . LYS H 1 93 ? 52.279 56.090 36.973 1.00 67.15 88 LYS H C 1
ATOM 7928 O O . LYS H 1 93 ? 53.407 56.576 36.826 1.00 69.67 88 LYS H O 1
ATOM 7934 N N . LEU H 1 94 ? 51.309 56.729 37.635 1.00 68.20 89 LEU H N 1
ATOM 7935 C CA . LEU H 1 94 ? 51.602 57.952 38.378 1.00 70.59 89 LEU H CA 1
ATOM 7936 C C . LEU H 1 94 ? 52.653 57.701 39.452 1.00 70.67 89 LEU H C 1
ATOM 7937 O O . LEU H 1 94 ? 53.617 58.463 39.582 1.00 70.74 89 LEU H O 1
ATOM 7942 N N . GLN H 1 95 ? 52.480 56.628 40.229 1.00 71.19 90 GLN H N 1
ATOM 7943 C CA . GLN H 1 95 ? 53.397 56.347 41.331 1.00 72.77 90 GLN H CA 1
ATOM 7944 C C . GLN H 1 95 ? 54.827 56.189 40.834 1.00 70.62 90 GLN H C 1
ATOM 7945 O O . GLN H 1 95 ? 55.771 56.673 41.469 1.00 73.18 90 GLN H O 1
ATOM 7951 N N . ALA H 1 96 ? 55.009 55.515 39.698 1.00 67.73 91 ALA H N 1
ATOM 7952 C CA . ALA H 1 96 ? 56.347 55.337 39.152 1.00 64.69 91 ALA H CA 1
ATOM 7953 C C . ALA H 1 96 ? 56.874 56.608 38.497 1.00 64.11 91 ALA H C 1
ATOM 7954 O O . ALA H 1 96 ? 58.084 56.858 38.530 1.00 64.12 91 ALA H O 1
ATOM 7956 N N . THR H 1 97 ? 55.993 57.420 37.905 1.00 58.03 92 THR H N 1
ATOM 7957 C CA . THR H 1 97 ? 56.445 58.647 37.256 1.00 55.31 92 THR H CA 1
ATOM 7958 C C . THR H 1 97 ? 56.936 59.664 38.277 1.00 55.15 92 THR H C 1
ATOM 7959 O O . THR H 1 97 ? 57.927 60.363 38.038 1.00 57.48 92 THR H O 1
ATOM 7963 N N . VAL H 1 98 ? 56.256 59.764 39.421 1.00 54.91 93 VAL H N 1
ATOM 7964 C CA . VAL H 1 98 ? 56.720 60.657 40.477 1.00 52.60 93 VAL H CA 1
ATOM 7965 C C . VAL H 1 98 ? 58.021 60.139 41.077 1.00 52.17 93 VAL H C 1
ATOM 7966 O O . VAL H 1 98 ? 58.939 60.915 41.365 1.00 52.76 93 VAL H O 1
ATOM 7970 N N . LYS H 1 99 ? 58.121 58.821 41.270 1.00 52.08 94 LYS H N 1
ATOM 7971 C CA . LYS H 1 99 ? 59.326 58.247 41.860 1.00 50.49 94 LYS H CA 1
ATOM 7972 C C . LYS H 1 99 ? 60.531 58.432 40.949 1.00 53.06 94 LYS H C 1
ATOM 7973 O O . LYS H 1 99 ? 61.649 58.651 41.427 1.00 54.53 94 LYS H O 1
ATOM 7979 N N . LEU H 1 100 ? 60.324 58.347 39.633 1.00 57.11 95 LEU H N 1
ATOM 7980 C CA . LEU H 1 100 ? 61.427 58.512 38.691 1.00 60.44 95 LEU H CA 1
ATOM 7981 C C . LEU H 1 100 ? 62.014 59.915 38.781 1.00 68.94 95 LEU H C 1
ATOM 7982 O O . LEU H 1 100 ? 63.238 60.087 38.837 1.00 72.02 95 LEU H O 1
ATOM 7987 N N . GLU H 1 101 ? 61.152 60.935 38.796 1.00 74.61 96 GLU H N 1
ATOM 7988 C CA . GLU H 1 101 ? 61.635 62.309 38.882 1.00 80.54 96 GLU H CA 1
ATOM 7989 C C . GLU H 1 101 ? 62.320 62.584 40.213 1.00 80.65 96 GLU H C 1
ATOM 7990 O O . GLU H 1 101 ? 63.247 63.398 40.273 1.00 84.00 96 GLU H O 1
ATOM 7996 N N . GLN H 1 102 ? 61.881 61.922 41.285 1.00 76.89 97 GLN H N 1
ATOM 7997 C CA . GLN H 1 102 ? 62.580 62.049 42.558 1.00 74.08 97 GLN H CA 1
ATOM 7998 C C . GLN H 1 102 ? 63.979 61.454 42.488 1.00 77.00 97 GLN H C 1
ATOM 7999 O O . GLN H 1 102 ? 64.890 61.934 43.172 1.00 75.60 97 GLN H O 1
ATOM 8005 N N . LEU H 1 103 ? 64.172 60.421 41.668 1.00 77.24 98 LEU H N 1
ATOM 8006 C CA . LEU H 1 103 ? 65.479 59.780 41.577 1.00 82.39 98 LEU H CA 1
ATOM 8007 C C . LEU H 1 103 ? 66.461 60.640 40.792 1.00 85.92 98 LEU H C 1
ATOM 8008 O O . LEU H 1 103 ? 67.507 61.043 41.314 1.00 92.45 98 LEU H O 1
ATOM 8013 N N . LYS H 1 104 ? 66.133 60.944 39.533 1.00 88.59 99 LYS H N 1
ATOM 8014 C CA . LYS H 1 104 ? 67.105 61.574 38.643 1.00 97.16 99 LYS H CA 1
ATOM 8015 C C . LYS H 1 104 ? 67.535 62.951 39.137 1.00 103.37 99 LYS H C 1
ATOM 8016 O O . LYS H 1 104 ? 68.652 63.392 38.842 1.00 104.67 99 LYS H O 1
ATOM 8022 N N . VAL H 1 105 ? 66.679 63.641 39.889 1.00 104.16 100 VAL H N 1
ATOM 8023 C CA . VAL H 1 105 ? 67.013 64.989 40.336 1.00 116.99 100 VAL H CA 1
ATOM 8024 C C . VAL H 1 105 ? 67.905 64.949 41.571 1.00 125.81 100 VAL H C 1
ATOM 8025 O O . VAL H 1 105 ? 68.929 65.639 41.638 1.00 138.14 100 VAL H O 1
ATOM 8029 N N . VAL H 1 106 ? 67.537 64.139 42.564 1.00 131.05 101 VAL H N 1
ATOM 8030 C CA . VAL H 1 106 ? 68.248 64.142 43.838 1.00 136.20 101 VAL H CA 1
ATOM 8031 C C . VAL H 1 106 ? 69.474 63.233 43.846 1.00 134.64 101 VAL H C 1
ATOM 8032 O O . VAL H 1 106 ? 70.394 63.456 44.646 1.00 137.91 101 VAL H O 1
ATOM 8036 N N . SER H 1 107 ? 69.529 62.237 42.970 1.00 123.78 102 SER H N 1
ATOM 8037 C CA . SER H 1 107 ? 70.603 61.257 43.009 1.00 124.68 102 SER H CA 1
ATOM 8038 C C . SER H 1 107 ? 71.798 61.703 42.174 1.00 122.04 102 SER H C 1
ATOM 8039 O O . SER H 1 107 ? 71.685 62.523 41.260 1.00 138.69 102 SER H O 1
ATOM 8042 N N . THR H 1 108 ? 72.958 61.141 42.507 1.00 107.29 103 THR H N 1
ATOM 8043 C CA . THR H 1 108 ? 74.170 61.339 41.729 1.00 102.35 103 THR H CA 1
ATOM 8044 C C . THR H 1 108 ? 74.103 60.512 40.447 1.00 96.39 103 THR H C 1
ATOM 8045 O O . THR H 1 108 ? 73.100 59.857 40.149 1.00 96.43 103 THR H O 1
ATOM 8049 N N . ASN H 1 109 ? 75.183 60.535 39.675 1.00 91.85 104 ASN H N 1
ATOM 8050 C CA . ASN H 1 109 ? 75.276 59.750 38.449 1.00 86.94 104 ASN H CA 1
ATOM 8051 C C . ASN H 1 109 ? 76.261 58.614 38.707 1.00 89.51 104 ASN H C 1
ATOM 8052 O O . ASN H 1 109 ? 77.451 58.719 38.404 1.00 93.94 104 ASN H O 1
ATOM 8057 N N . SER H 1 110 ? 75.751 57.524 39.274 1.00 84.39 105 SER H N 1
ATOM 8058 C CA . SER H 1 110 ? 76.510 56.308 39.494 1.00 80.72 105 SER H CA 1
ATOM 8059 C C . SER H 1 110 ? 75.827 55.148 38.781 1.00 73.19 105 SER H C 1
ATOM 8060 O O . SER H 1 110 ? 74.599 55.137 38.645 1.00 72.45 105 SER H O 1
ATOM 8063 N N . PRO H 1 111 ? 76.596 54.168 38.301 1.00 99.46 106 PRO H N 1
ATOM 8064 C CA . PRO H 1 111 ? 75.980 53.069 37.537 1.00 96.69 106 PRO H CA 1
ATOM 8065 C C . PRO H 1 111 ? 74.920 52.305 38.310 1.00 80.37 106 PRO H C 1
ATOM 8066 O O . PRO H 1 111 ? 73.902 51.913 37.726 1.00 78.97 106 PRO H O 1
ATOM 8070 N N . VAL H 1 112 ? 75.128 52.076 39.608 1.00 81.71 107 VAL H N 1
ATOM 8071 C CA . VAL H 1 112 ? 74.116 51.381 40.395 1.00 120.83 107 VAL H CA 1
ATOM 8072 C C . VAL H 1 112 ? 72.845 52.217 40.495 1.00 110.97 107 VAL H C 1
ATOM 8073 O O . VAL H 1 112 ? 71.734 51.673 40.514 1.00 115.42 107 VAL H O 1
ATOM 8077 N N . GLU H 1 113 ? 72.977 53.544 40.535 1.00 100.85 108 GLU H N 1
ATOM 8078 C CA . GLU H 1 113 ? 71.801 54.403 40.598 1.00 99.61 108 GLU H CA 1
ATOM 8079 C C . GLU H 1 113 ? 71.103 54.492 39.247 1.00 95.52 108 GLU H C 1
ATOM 8080 O O . GLU H 1 113 ? 69.869 54.497 39.182 1.00 92.57 108 GLU H O 1
ATOM 8086 N N . ASN H 1 114 ? 71.874 54.555 38.158 1.00 94.37 109 ASN H N 1
ATOM 8087 C CA . ASN H 1 114 ? 71.273 54.659 36.833 1.00 89.31 109 ASN H CA 1
ATOM 8088 C C . ASN H 1 114 ? 70.511 53.395 36.455 1.00 94.18 109 ASN H C 1
ATOM 8089 O O . ASN H 1 114 ? 69.518 53.470 35.723 1.00 93.60 109 ASN H O 1
ATOM 8094 N N . THR H 1 115 ? 70.952 52.232 36.940 1.00 96.74 110 THR H N 1
ATOM 8095 C CA . THR H 1 115 ? 70.215 51.002 36.666 1.00 105.85 110 THR H CA 1
ATOM 8096 C C . THR H 1 115 ? 68.941 50.928 37.498 1.00 107.81 110 THR H C 1
ATOM 8097 O O . THR H 1 115 ? 67.914 50.424 37.027 1.00 108.84 110 THR H O 1
ATOM 8101 N N . GLN H 1 116 ? 68.990 51.417 38.740 1.00 111.15 111 GLN H N 1
ATOM 8102 C CA . GLN H 1 116 ? 67.767 51.550 39.525 1.00 107.72 111 GLN H CA 1
ATOM 8103 C C . GLN H 1 116 ? 66.793 52.505 38.848 1.00 97.28 111 GLN H C 1
ATOM 8104 O O . GLN H 1 116 ? 65.574 52.299 38.893 1.00 95.39 111 GLN H O 1
ATOM 8110 N N . ILE H 1 117 ? 67.315 53.559 38.218 1.00 87.07 112 ILE H N 1
ATOM 8111 C CA . ILE H 1 117 ? 66.478 54.425 37.395 1.00 77.74 112 ILE H CA 1
ATOM 8112 C C . ILE H 1 117 ? 65.977 53.666 36.173 1.00 78.28 112 ILE H C 1
ATOM 8113 O O . ILE H 1 117 ? 64.821 53.820 35.759 1.00 78.96 112 ILE H O 1
ATOM 8118 N N . SER H 1 118 ? 66.833 52.823 35.588 1.00 79.32 113 SER H N 1
ATOM 8119 C CA . SER H 1 118 ? 66.435 52.050 34.416 1.00 77.06 113 SER H CA 1
ATOM 8120 C C . SER H 1 118 ? 65.294 51.091 34.733 1.00 75.92 113 SER H C 1
ATOM 8121 O O . SER H 1 118 ? 64.459 50.815 33.864 1.00 74.01 113 SER H O 1
ATOM 8124 N N . GLU H 1 119 ? 65.242 50.573 35.964 1.00 77.18 114 GLU H N 1
ATOM 8125 C CA . GLU H 1 119 ? 64.132 49.711 36.358 1.00 76.22 114 GLU H CA 1
ATOM 8126 C C . GLU H 1 119 ? 62.806 50.456 36.270 1.00 74.01 114 GLU H C 1
ATOM 8127 O O . GLU H 1 119 ? 61.826 49.940 35.720 1.00 72.60 114 GLU H O 1
ATOM 8133 N N . LEU H 1 120 ? 62.758 51.676 36.808 1.00 75.70 115 LEU H N 1
ATOM 8134 C CA . LEU H 1 120 ? 61.531 52.464 36.744 1.00 77.12 115 LEU H CA 1
ATOM 8135 C C . LEU H 1 120 ? 61.192 52.844 35.309 1.00 82.15 115 LEU H C 1
ATOM 8136 O O . LEU H 1 120 ? 60.014 52.882 34.933 1.00 83.49 115 LEU H O 1
ATOM 8141 N N . GLU H 1 121 ? 62.208 53.131 34.493 1.00 87.10 116 GLU H N 1
ATOM 8142 C CA . GLU H 1 121 ? 61.958 53.454 33.093 1.00 90.95 116 GLU H CA 1
ATOM 8143 C C . GLU H 1 121 ? 61.488 52.226 32.322 1.00 96.25 116 GLU H C 1
ATOM 8144 O O . GLU H 1 121 ? 60.585 52.321 31.482 1.00 97.50 116 GLU H O 1
ATOM 8150 N N . ALA H 1 122 ? 62.085 51.063 32.597 1.00 100.26 117 ALA H N 1
ATOM 8151 C CA . ALA H 1 122 ? 61.628 49.832 31.963 1.00 108.77 117 ALA H CA 1
ATOM 8152 C C . ALA H 1 122 ? 60.271 49.396 32.501 1.00 103.58 117 ALA H C 1
ATOM 8153 O O . ALA H 1 122 ? 59.499 48.752 31.782 1.00 109.23 117 ALA H O 1
ATOM 8155 N N . ARG H 1 123 ? 59.967 49.730 33.758 1.00 97.12 118 ARG H N 1
ATOM 8156 C CA . ARG H 1 123 ? 58.651 49.418 34.307 1.00 96.57 118 ARG H CA 1
ATOM 8157 C C . ARG H 1 123 ? 57.584 50.336 33.724 1.00 91.71 118 ARG H C 1
ATOM 8158 O O . ARG H 1 123 ? 56.467 49.892 33.431 1.00 92.35 118 ARG H O 1
ATOM 8166 N N . LEU H 1 124 ? 57.908 51.621 33.555 1.00 87.53 119 LEU H N 1
ATOM 8167 C CA . LEU H 1 124 ? 56.987 52.536 32.888 1.00 84.22 119 LEU H CA 1
ATOM 8168 C C . LEU H 1 124 ? 56.659 52.056 31.481 1.00 85.66 119 LEU H C 1
ATOM 8169 O O . LEU H 1 124 ? 55.512 52.162 31.032 1.00 85.61 119 LEU H O 1
ATOM 8174 N N . SER H 1 125 ? 57.656 51.525 30.770 1.00 87.68 120 SER H N 1
ATOM 8175 C CA . SER H 1 125 ? 57.399 50.957 29.452 1.00 88.11 120 SER H CA 1
ATOM 8176 C C . SER H 1 125 ? 56.547 49.698 29.556 1.00 89.80 120 SER H C 1
ATOM 8177 O O . SER H 1 125 ? 55.654 49.476 28.729 1.00 90.69 120 SER H O 1
ATOM 8180 N N . SER H 1 126 ? 56.802 48.865 30.569 1.00 91.80 121 SER H N 1
ATOM 8181 C CA . SER H 1 126 ? 55.999 47.661 30.754 1.00 93.99 121 SER H CA 1
ATOM 8182 C C . SER H 1 126 ? 54.564 48.008 31.127 1.00 94.03 121 SER H C 1
ATOM 8183 O O . SER H 1 126 ? 53.620 47.387 30.625 1.00 94.87 121 SER H O 1
ATOM 8186 N N . LEU H 1 127 ? 54.379 48.997 32.005 1.00 92.32 122 LEU H N 1
ATOM 8187 C CA . LEU H 1 127 ? 53.030 49.443 32.335 1.00 91.47 122 LEU H CA 1
ATOM 8188 C C . LEU H 1 127 ? 52.349 50.070 31.125 1.00 95.08 122 LEU H C 1
ATOM 8189 O O . LEU H 1 127 ? 51.135 49.923 30.944 1.00 96.68 122 LEU H O 1
ATOM 8194 N N . SER H 1 128 ? 53.116 50.770 30.286 1.00 95.57 123 SER H N 1
ATOM 8195 C CA . SER H 1 128 ? 52.545 51.359 29.081 1.00 97.26 123 SER H CA 1
ATOM 8196 C C . SER H 1 128 ? 52.135 50.290 28.077 1.00 99.98 123 SER H C 1
ATOM 8197 O O . SER H 1 128 ? 51.137 50.457 27.367 1.00 100.77 123 SER H O 1
ATOM 8200 N N . LYS H 1 129 ? 52.888 49.190 28.001 1.00 103.76 124 LYS H N 1
ATOM 8201 C CA . LYS H 1 129 ? 52.503 48.093 27.120 1.00 107.52 124 LYS H CA 1
ATOM 8202 C C . LYS H 1 129 ? 51.280 47.361 27.660 1.00 108.78 124 LYS H C 1
ATOM 8203 O O . LYS H 1 129 ? 50.408 46.945 26.888 1.00 109.92 124 LYS H O 1
ATOM 8209 N N . GLU H 1 130 ? 51.199 47.196 28.984 1.00 109.06 125 GLU H N 1
ATOM 8210 C CA . GLU H 1 130 ? 50.030 46.556 29.577 1.00 110.58 125 GLU H CA 1
ATOM 8211 C C . GLU H 1 130 ? 48.768 47.367 29.312 1.00 111.53 125 GLU H C 1
ATOM 8212 O O . GLU H 1 130 ? 47.710 46.801 29.016 1.00 112.74 125 GLU H O 1
ATOM 8218 N N . ILE H 1 131 ? 48.862 48.695 29.410 1.00 108.59 126 ILE H N 1
ATOM 8219 C CA . ILE H 1 131 ? 47.726 49.551 29.078 1.00 112.47 126 ILE H CA 1
ATOM 8220 C C . ILE H 1 131 ? 47.340 49.371 27.616 1.00 119.50 126 ILE H C 1
ATOM 8221 O O . ILE H 1 131 ? 46.163 49.194 27.282 1.00 126.45 126 ILE H O 1
ATOM 8226 N N . ASN H 1 132 ? 48.332 49.404 26.722 1.00 123.33 127 ASN H N 1
ATOM 8227 C CA . ASN H 1 132 ? 48.051 49.264 25.297 1.00 126.01 127 ASN H CA 1
ATOM 8228 C C . ASN H 1 132 ? 47.455 47.897 24.981 1.00 127.12 127 ASN H C 1
ATOM 8229 O O . ASN H 1 132 ? 46.532 47.788 24.165 1.00 128.48 127 ASN H O 1
ATOM 8234 N N . ASP H 1 133 ? 47.972 46.841 25.615 1.00 118.68 128 ASP H N 1
ATOM 8235 C CA . ASP H 1 133 ? 47.404 45.512 25.418 1.00 109.47 128 ASP H CA 1
ATOM 8236 C C . ASP H 1 133 ? 45.971 45.436 25.928 1.00 102.80 128 ASP H C 1
ATOM 8237 O O . ASP H 1 133 ? 45.147 44.710 25.362 1.00 104.06 128 ASP H O 1
ATOM 8242 N N . ILE H 1 134 ? 45.656 46.177 26.991 1.00 89.18 129 ILE H N 1
ATOM 8243 C CA . ILE H 1 134 ? 44.293 46.197 27.508 1.00 84.50 129 ILE H CA 1
ATOM 8244 C C . ILE H 1 134 ? 43.391 47.040 26.615 1.00 83.10 129 ILE H C 1
ATOM 8245 O O . ILE H 1 134 ? 42.227 46.691 26.386 1.00 85.28 129 ILE H O 1
ATOM 8250 N N . LEU H 1 135 ? 43.913 48.149 26.085 1.00 82.51 130 LEU H N 1
ATOM 8251 C CA . LEU H 1 135 ? 43.125 48.978 25.176 1.00 85.07 130 LEU H CA 1
ATOM 8252 C C . LEU H 1 135 ? 42.739 48.208 23.919 1.00 86.82 130 LEU H C 1
ATOM 8253 O O . LEU H 1 135 ? 41.612 48.333 23.427 1.00 88.42 130 LEU H O 1
ATOM 8258 N N . GLN H 1 136 ? 43.662 47.407 23.383 1.00 86.61 131 GLN H N 1
ATOM 8259 C CA . GLN H 1 136 ? 43.323 46.561 22.243 1.00 92.67 131 GLN H CA 1
ATOM 8260 C C . GLN H 1 136 ? 42.391 45.427 22.649 1.00 97.24 131 GLN H C 1
ATOM 8261 O O . GLN H 1 136 ? 41.570 44.981 21.840 1.00 98.28 131 GLN H O 1
ATOM 8267 N N . ASN H 1 137 ? 42.502 44.949 23.891 1.00 101.74 132 ASN H N 1
ATOM 8268 C CA . ASN H 1 137 ? 41.576 43.931 24.373 1.00 110.35 132 ASN H CA 1
ATOM 8269 C C . ASN H 1 137 ? 40.163 44.486 24.502 1.00 121.92 132 ASN H C 1
ATOM 8270 O O . ASN H 1 137 ? 39.189 43.750 24.312 1.00 125.95 132 ASN H O 1
ATOM 8283 N N . LYS H 1 139 ? 39.008 46.967 22.522 1.00 160.51 134 LYS H N 1
ATOM 8284 C CA . LYS H 1 139 ? 38.583 47.118 21.135 1.00 165.53 134 LYS H CA 1
ATOM 8285 C C . LYS H 1 139 ? 38.108 45.790 20.559 1.00 170.66 134 LYS H C 1
ATOM 8286 O O . LYS H 1 139 ? 37.127 45.744 19.808 1.00 174.73 134 LYS H O 1
ATOM 8292 N N . ASP H 1 140 ? 38.793 44.698 20.899 1.00 151.67 135 ASP H N 1
ATOM 8293 C CA . ASP H 1 140 ? 38.349 43.368 20.510 1.00 141.83 135 ASP H CA 1
ATOM 8294 C C . ASP H 1 140 ? 37.278 42.811 21.438 1.00 133.33 135 ASP H C 1
ATOM 8295 O O . ASP H 1 140 ? 36.660 41.795 21.101 1.00 146.60 135 ASP H O 1
ATOM 8300 N N . GLU H 1 141 ? 37.052 43.449 22.586 1.00 120.47 136 GLU H N 1
ATOM 8301 C CA . GLU H 1 141 ? 36.050 43.023 23.562 1.00 111.45 136 GLU H CA 1
ATOM 8302 C C . GLU H 1 141 ? 36.288 41.591 24.033 1.00 111.73 136 GLU H C 1
ATOM 8303 O O . GLU H 1 141 ? 36.369 41.328 25.234 1.00 110.98 136 GLU H O 1
#

InterPro domains:
  IPR039491 Required for excision 1-B domain-containing protein [PF14966] (4-93)
  IPR039491 Required for excision 1-B domain-containing protein [PTHR28309] (2-130)

Nearest PDB structures (foldseek):
  8j0h-assembly3_C  TM=9.679E-01  e=4.874E-12  Schizosaccharomyces pombe 972h-
  8j0h-assembly8_H  TM=9.212E-01  e=7.712E-11  Schizosaccharomyces pombe 972h-
  6zsj-assembly1_C  TM=4.581E-01  e=6.042E-01  Homo sapiens
  5szh-assembly1_A  TM=4.632E-01  e=1.276E+00  Homo sapiens
  8j0h-assembly3_C  TM=9.439E-01  e=1.812E-11  Schizosaccharomyces pombe 972h-

Sequence (1023 aa):
LPDEETVNKILRAQETRAQLYKELEDALNANQEKKIGLEQGIIVQLVTEGLNEVSSDIRNYQASLTKELKLLVDSLQEKERSKLQATVKLEQLKVVSTNSPVENTQISELEARLSSLSKEINDILQNKDEIDEETVNKILRAQETRAQLYKELEDALNANQEKKIGLEQGIIVQLVTEGLNEVSSDIRNYQASLTKELKLLVDSLQEKERSKLQATVKLEQLKVVSTNSPVENTQISELEARLSSLSKEINDILQNKDEIDEETVNKILRAQETRAQLYKELEDALNANQEKKIGLEQGIIVQLVTEGLNEVSSDIRNYQASLTKELKLLVDSLQEKERSKLQATVKLEQLKVVSTNSPVENTQISELEARLSSLSKEINDILQNKDEEETVNKILRAQETRAQLYKELEDALNANQEKKIGLEQGIIVQLVTEGLNEVSSDIRNYQASLTKELKLLVDSLQEKERSKLQATVKLEQLKVVSTNSPVENTQISELEARLSSLSKEINDILQNKDEETVNKILRAQETRAQLYKELEDALNANQEKKIGLEQGIIVQLVTEGLNEVSSDIRNYQASLTKELKLLVDSLQEKERSKLQATVKLEQLKVVSTNSPVENTQISELEARLSSLSKEINDILQNKDEDEETVNKILRAQETRAQLYKELEDALNANQEKKIGLEQGIIVQLVTEGLNEVSSDIRNYQASLTKELKLLVDSLQEKERSKLQATVKLEQLKVVSTNSPVENTQISELEARLSSLSKEINDILQNKDEDEETVNKILRAQETRAQLYKELEDALNANQEKKIGLEQGIIVQLVTEGLNEVSSDIRNYQASLTKELKLLVDSLQEKERSKLQATVKLEQLKVVSTNSPVENTQISELEARLSSLSKEINDILQNKDEDEETVNKILRAQETRAQLYKELEDALNANQEIGLEQGIIVQLVTEGLNEVSSDIRNYQASLTKELKLLVDSLQEKERSKLQATVKLEQLKVVSTNSPVENTQISELEARLSSLSKEINDILQNKDE